Protein AF-0000000081228564 (afdb_homodimer)

Radius of gyration: 38.13 Å; Cα contacts (8 Å, |Δi|>4): 1860; chains: 2; bounding box: 146×94×103 Å

Foldseek 3Di:
DPPDDPDDPPPPDPPPPPDPDPPVVVVVVVVVVVVVPPVPPPPCPLQQAEAEEEEEEQCPDPLNVLLVLLLVVLQVVLCVVDPRYHYDYDYDYCVLPLVSLLVSLVCCCPPVVHQEYEEDCEVSNQVSSLVVCQVVVHAYEYADDAQDHDPPNCVNRVRAFYLDDHCLQQLLQVLLACLQLVPAEEEEEEEDPPSDRCSSVVSNQVSNVVSNHHYQYYQYAYAPVPDPDLLVRLLVSVVVCVDLSHWFQEYEYDYDDLVSLLSNLVNCLVVVSADDLHEYEYEAVSVLCLQQDFLVSLQSNAQYKYKHFDFDCPDPVNVVSQVSQQVVSCVVPVPSVHRGRTLSSQSSNVLVVLQSQLVVPPDPPDDDSVSSSVSSQQDWDATRNGTAGHHSNYRDDDTKMWMWGRHRSGIGTQWIQDSVQATHRDPDPDPDDPPVPPPRSHRDGDDQGPPRPVDNRNRTDPPSPDDAAEAEFEDDDPCVQAWHWDADPVRDIDIDHDVVVVVVVVCVVPPGDHHHDYDYDHDDVVVVVVCVVVVVPD/DPPPDDPDPPPPDPPPPPDDDPPVVVVVVVVVVVVVPPVPPPPCPLQQAEAEEEEEEQCPDPLNVLLVLLLVVLQVVLCVVDPNYHYDYDYDHCVLPLVSLLVSLVCCCPPVVHQEYEEDCEVSNQVSSLQVCQVVVHAYEYADDAQDDDPPNCVNRVRAFYLDDHCLQQLLQVLLACLQLVPAEEEEEEEDPPSDRCSSVVSNQVSNVVSNHHYQYYQYAYAPVPDPDLLVRLLVSVVVCVDLSHWFQEYEYDYDDLVSLLSNLVNCLVVVSADDLHEYEYEAVSVLCLQQDFLVSLQSNAQYKYKHFDFDCPDPVNVVSQVSQQVVSCVVPVPSVGRGRTLSSQSSNVLVVLQSQLVVPPPPPDPDSVSSSVSSQQDWDATRNGTAGHHSNYRDDDTKMWMWGRHRSGIDTQWIQDSVQATHRDPDPDPDDPPVPPPRSHRDGDDQGPPRPPDRRNRTDPPNPDDAAEAEFEDDDPCVQAWHWDADPVRDIDIDHDVVVVVVVVCVVPPGDHHHDYDYDHDDVVVVVVCVVVVPPD

Solvent-accessible surface area (backbone atoms only — not comparable to full-atom values): 59014 Å² total; per-residue (Å²): 132,87,81,84,76,88,77,78,81,76,76,79,78,82,76,80,84,73,80,83,69,76,69,66,59,58,59,57,56,57,60,59,57,60,68,61,66,55,76,67,72,73,65,72,65,70,74,52,47,70,50,32,34,27,34,36,34,39,58,88,39,76,67,25,44,41,23,50,52,28,35,51,51,45,44,50,56,49,38,75,75,27,89,55,48,36,69,43,83,45,82,39,64,18,75,86,31,39,66,45,28,29,52,44,48,52,45,35,44,74,74,64,54,34,59,35,37,35,36,26,80,40,35,65,23,32,55,45,30,29,52,52,20,46,74,70,73,26,39,27,40,23,56,23,41,46,43,62,77,54,68,62,47,44,73,74,28,72,35,30,34,25,75,33,65,51,44,60,62,61,38,48,50,52,33,33,52,37,47,50,63,64,40,48,42,28,29,39,34,32,47,47,77,74,60,53,59,30,30,54,56,28,51,39,51,53,39,22,48,75,62,68,21,43,76,74,43,78,48,73,39,56,41,64,90,77,46,93,49,60,66,58,57,45,48,58,57,53,53,58,59,70,35,81,87,47,46,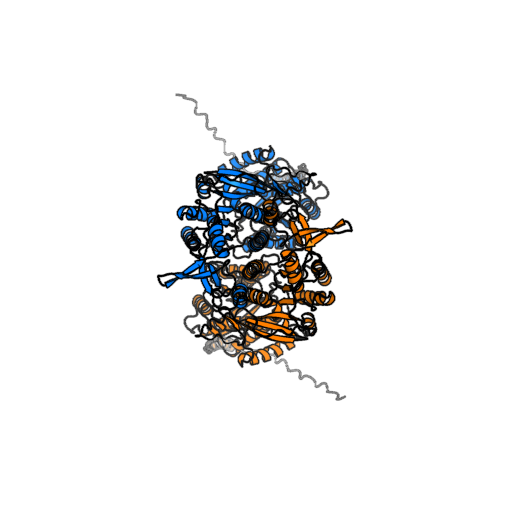51,29,27,37,36,40,71,42,57,55,69,73,49,47,52,51,45,32,51,49,32,39,75,71,60,65,48,36,92,42,33,38,40,36,32,31,44,75,54,36,41,48,64,53,55,52,56,48,69,59,40,39,37,42,34,42,21,34,26,30,32,78,50,53,64,78,82,40,69,69,37,50,53,46,51,54,52,46,34,57,50,43,44,70,74,44,63,83,67,83,59,58,56,76,35,66,62,18,29,44,35,25,36,55,49,47,45,52,53,53,18,52,67,66,45,53,94,89,65,78,39,76,63,52,45,52,52,32,48,46,61,38,70,49,77,46,56,56,25,80,43,37,37,47,78,35,27,54,70,70,82,68,48,31,32,33,31,35,27,50,57,64,46,69,44,83,57,38,25,37,37,85,95,63,34,43,33,89,53,97,65,86,74,85,76,78,73,72,78,59,86,66,27,58,30,73,82,52,84,79,84,45,64,88,73,44,91,59,80,56,70,23,50,58,81,75,59,83,56,79,55,45,70,42,74,37,53,45,80,56,95,50,49,67,39,39,31,58,43,67,44,97,86,69,44,81,38,79,40,32,50,57,49,50,48,52,57,54,49,51,72,66,40,92,56,80,72,60,63,41,83,38,80,30,82,67,53,68,66,54,50,49,47,33,61,71,64,60,53,84,117,133,84,81,81,75,79,77,75,82,81,79,75,79,80,74,80,82,72,78,78,67,73,67,65,55,55,57,54,55,56,56,55,57,60,64,61,65,52,74,67,69,70,63,71,63,68,74,51,49,70,50,31,33,29,34,36,32,40,57,87,39,76,66,23,44,39,23,52,53,27,35,50,52,44,43,50,56,46,38,74,72,27,88,52,50,36,66,44,82,45,81,39,64,18,75,88,32,39,65,44,30,29,52,42,47,51,46,35,43,74,74,64,54,33,61,34,37,35,35,26,81,39,35,65,24,30,54,46,31,28,54,51,20,45,74,70,74,26,41,26,41,22,57,22,39,46,43,61,77,53,68,62,49,44,76,74,28,73,34,30,32,25,76,35,65,51,44,60,63,61,39,48,50,51,34,35,51,35,47,51,64,64,41,48,42,29,29,40,33,31,46,46,78,75,59,51,58,29,32,53,56,28,50,38,50,53,40,22,47,76,61,69,20,44,74,74,43,79,48,72,39,56,41,66,90,76,45,93,50,60,66,59,56,44,49,59,57,53,52,56,60,71,35,83,87,46,48,52,31,26,37,36,40,69,42,60,54,70,73,47,44,53,50,43,32,52,50,33,40,75,71,60,64,46,37,92,42,32,38,40,38,32,32,43,75,56,36,41,47,64,53,56,54,58,49,69,59,41,39,38,40,33,42,21,34,26,28,33,78,52,52,62,80,80,39,70,71,38,49,53,47,50,53,54,44,33,57,50,43,44,71,74,44,63,84,68,83,57,57,55,76,34,64,60,17,29,44,34,25,37,54,48,46,45,52,53,54,20,51,66,65,46,53,92,86,64,79,39,76,63,53,46,51,54,33,50,46,60,37,71,51,77,47,57,54,25,79,44,37,36,46,78,36,26,54,69,69,82,71,48,32,31,34,30,35,28,50,58,65,45,69,45,82,56,38,26,36,36,84,93,63,35,44,33,89,53,97,66,85,74,85,76,79,75,70,79,60,85,68,26,60,32,75,81,53,84,80,82,46,62,90,74,44,91,58,81,57,68,23,51,58,80,76,60,86,56,79,56,44,68,42,73,37,54,45,78,56,96,50,48,67,40,40,32,57,44,66,46,98,86,70,44,82,40,78,39,31,49,57,48,50,48,51,56,53,48,50,71,66,41,92,56,80,72,60,63,41,83,37,81,31,81,67,54,68,67,54,52,49,48,33,60,71,64,60,54,82,116

Nearest PDB structures (foldseek):
  4eyk-assembly1_A  TM=8.211E-01  e=2.459E-21  Rhodopseudomonas palustris BisB5
  4zpj-assembly1_A  TM=7.356E-01  e=2.222E-22  Sphaerobacter thermophilus DSM 20745
  3sg0-assembly1_A  TM=7.458E-01  e=3.955E-18  Rhodopseudomonas palustris HaA2
  3i09-assembly2_B  TM=7.687E-01  e=1.964E-17  Burkholderia mallei
  3uk0-assembly1_A  TM=7.486E-01  e=1.830E-16  Rhodopseudomonas palustris BisB5

InterPro domains:
  IPR001828 Receptor, ligand binding region [PF01094] (67-404)
  IPR015683 Ionotropic glutamate receptor [PTHR34836] (49-535)
  IPR028082 Periplasmic binding protein-like I [SSF53822] (51-460)
  IPR044440 Plant glutamate receptor, periplasmic ligand-binding domain [cd19990] (52-427)

Structure (mmCIF, N/CA/C/O backbone):
data_AF-0000000081228564-model_v1
#
loop_
_entity.id
_entity.type
_entity.pdbx_description
1 polymer 'Glutamate receptor 2.7-like isoform X3'
#
loop_
_atom_site.group_PDB
_atom_site.id
_atom_site.type_symbol
_atom_site.label_atom_id
_atom_site.label_alt_id
_atom_site.label_comp_id
_atom_site.label_asym_id
_atom_site.label_entity_id
_atom_site.label_seq_id
_atom_site.pdbx_PDB_ins_code
_atom_site.Cartn_x
_atom_site.Cartn_y
_atom_site.Cartn_z
_atom_site.occupancy
_atom_site.B_iso_or_equiv
_atom_site.auth_seq_id
_atom_site.auth_comp_id
_atom_site.auth_asym_id
_atom_site.auth_atom_id
_atom_site.pdbx_PDB_model_num
ATOM 1 N N . MET A 1 1 ? -53.344 39.281 58.562 1 22.88 1 MET A N 1
ATOM 2 C CA . MET A 1 1 ? -54.406 38.5 59.156 1 22.88 1 MET A CA 1
ATOM 3 C C . MET A 1 1 ? -55.688 38.531 58.281 1 22.88 1 MET A C 1
ATOM 5 O O . MET A 1 1 ? -56.719 39.031 58.719 1 22.88 1 MET A O 1
ATOM 9 N N . MET A 1 2 ? -55.469 38.594 56.938 1 21.81 2 MET A N 1
ATOM 10 C CA . MET A 1 2 ? -56.5 39.062 56 1 21.81 2 MET A CA 1
ATOM 11 C C . MET A 1 2 ? -57.688 38.094 56 1 21.81 2 MET A C 1
ATOM 13 O O . MET A 1 2 ? -57.531 36.875 55.812 1 21.81 2 MET A O 1
ATOM 17 N N . CYS A 1 3 ? -58.812 38.438 56.469 1 23.64 3 CYS A N 1
ATOM 18 C CA . CYS A 1 3 ? -60 37.812 57.062 1 23.64 3 CYS A CA 1
ATOM 19 C C . CYS A 1 3 ? -60.938 37.312 55.938 1 23.64 3 CYS A C 1
ATOM 21 O O . CYS A 1 3 ? -62.031 36.812 56.25 1 23.64 3 CYS A O 1
ATOM 23 N N . PHE A 1 4 ? -60.625 37.719 54.562 1 21.94 4 PHE A N 1
ATOM 24 C CA . PHE A 1 4 ? -61.625 37.875 53.5 1 21.94 4 PHE A CA 1
ATOM 25 C C . PHE A 1 4 ? -62.281 36.531 53.188 1 21.94 4 PHE A C 1
ATOM 27 O O . PHE A 1 4 ? -61.688 35.469 53.344 1 21.94 4 PHE A O 1
ATOM 34 N N . LYS A 1 5 ? -63.562 36.5 52.406 1 22.31 5 LYS A N 1
ATOM 35 C CA . LYS A 1 5 ? -65 36.219 52.5 1 22.31 5 LYS A CA 1
ATOM 36 C C . LYS A 1 5 ? -65.375 34.938 51.75 1 22.31 5 LYS A C 1
ATOM 38 O O . LYS A 1 5 ? -64.875 34.688 50.656 1 22.31 5 LYS A O 1
ATOM 43 N N . GLU A 1 6 ? -66 34 52.312 1 24.89 6 GLU A N 1
ATOM 44 C CA . GLU A 1 6 ? -66.438 32.625 52.062 1 24.89 6 GLU A CA 1
ATOM 45 C C . GLU A 1 6 ? -67.438 32.531 50.906 1 24.89 6 GLU A C 1
ATOM 47 O O . GLU A 1 6 ? -68.625 32.812 51.094 1 24.89 6 GLU A O 1
ATOM 52 N N . THR A 1 7 ? -67.062 33.219 49.719 1 23.55 7 THR A N 1
ATOM 53 C CA . THR A 1 7 ? -68.125 33.406 48.75 1 23.55 7 THR A CA 1
ATOM 54 C C . THR A 1 7 ? -68.812 32.062 48.469 1 23.55 7 THR A C 1
ATOM 56 O O . THR A 1 7 ? -68.188 31.016 48.469 1 23.55 7 THR A O 1
ATOM 59 N N . ALA A 1 8 ? -70.125 32.156 48.188 1 24.56 8 ALA A N 1
ATOM 60 C CA . ALA A 1 8 ? -71.375 31.406 48.125 1 24.56 8 ALA A CA 1
ATOM 61 C C . ALA A 1 8 ? -71.375 30.375 47 1 24.56 8 ALA A C 1
ATOM 63 O O . ALA A 1 8 ? -71.062 30.719 45.875 1 24.56 8 ALA A O 1
ATOM 64 N N . LEU A 1 9 ? -71.125 29.094 47.25 1 22.94 9 LEU A N 1
ATOM 65 C CA . LEU A 1 9 ? -71 27.891 46.438 1 22.94 9 LEU A CA 1
ATOM 66 C C . LEU A 1 9 ? -72.25 27.625 45.656 1 22.94 9 LEU A C 1
ATOM 68 O O . LEU A 1 9 ? -73.312 27.266 46.219 1 22.94 9 LEU A O 1
ATOM 72 N N . MET A 1 10 ? -72.625 28.672 44.688 1 23.08 10 MET A N 1
ATOM 73 C CA . MET A 1 10 ? -73.938 28.516 44.062 1 23.08 10 MET A CA 1
ATOM 74 C C . MET A 1 10 ? -74.125 27.125 43.438 1 23.08 10 MET A C 1
ATOM 76 O O . MET A 1 10 ? -73.188 26.641 42.781 1 23.08 10 MET A O 1
ATOM 80 N N . THR A 1 11 ? -75 26.312 43.938 1 25.73 11 THR A N 1
ATOM 81 C CA . THR A 1 11 ? -75.5 24.938 43.75 1 25.73 11 THR A CA 1
ATOM 82 C C . THR A 1 11 ? -76.125 24.797 42.375 1 25.73 11 THR A C 1
ATOM 84 O O . THR A 1 11 ? -77.188 25.391 42.125 1 25.73 11 THR A O 1
ATOM 87 N N . PHE A 1 12 ? -75.375 24.938 41.219 1 26.75 12 PHE A N 1
ATOM 88 C CA . PHE A 1 12 ? -76.125 24.906 39.938 1 26.75 12 PHE A CA 1
ATOM 89 C C . PHE A 1 12 ? -76.938 23.641 39.781 1 26.75 12 PHE A C 1
ATOM 91 O O . PHE A 1 12 ? -76.438 22.547 40.156 1 26.75 12 PHE A O 1
ATOM 98 N N . PRO A 1 13 ? -78.25 23.812 39.719 1 29.73 13 PRO A N 1
ATOM 99 C CA . PRO A 1 13 ? -79.312 22.766 39.688 1 29.73 13 PRO A CA 1
ATOM 100 C C . PRO A 1 13 ? -79.188 21.859 38.469 1 29.73 13 PRO A C 1
ATOM 102 O O . PRO A 1 13 ? -78.688 22.297 37.406 1 29.73 13 PRO A O 1
ATOM 105 N N . ILE A 1 14 ? -79 20.562 38.625 1 29.06 14 ILE A N 1
ATOM 106 C CA . ILE A 1 14 ? -78.875 19.406 37.75 1 29.06 14 ILE A CA 1
ATOM 107 C C . ILE A 1 14 ? -80.125 19.234 36.906 1 29.06 14 ILE A C 1
ATOM 109 O O . ILE A 1 14 ? -81.188 18.891 37.438 1 29.06 14 ILE A O 1
ATOM 113 N N . PHE A 1 15 ? -80.438 20.297 36.031 1 28.67 15 PHE A N 1
ATOM 114 C CA . PHE A 1 15 ? -81.75 20.125 35.312 1 28.67 15 PHE A CA 1
ATOM 115 C C . PHE A 1 15 ? -81.688 18.859 34.469 1 28.67 15 PHE A C 1
ATOM 117 O O . PHE A 1 15 ? -80.688 18.5 33.906 1 28.67 15 PHE A O 1
ATOM 124 N N . THR A 1 16 ? -82.688 18 34.719 1 27.73 16 THR A N 1
ATOM 125 C CA . THR A 1 16 ? -83.062 16.656 34.25 1 27.73 16 THR A CA 1
ATOM 126 C C . THR A 1 16 ? -83.5 16.703 32.781 1 27.73 16 THR A C 1
ATOM 128 O O . THR A 1 16 ? -84.562 17.219 32.469 1 27.73 16 THR A O 1
ATOM 131 N N . PHE A 1 17 ? -82.625 17.156 31.812 1 28.11 17 PHE A N 1
ATOM 132 C CA . PHE A 1 17 ? -83 17.328 30.422 1 28.11 17 PHE A CA 1
ATOM 133 C C . PHE A 1 17 ? -83.562 16.016 29.859 1 28.11 17 PHE A C 1
ATOM 135 O O . PHE A 1 17 ? -82.812 15.055 29.688 1 28.11 17 PHE A O 1
ATOM 142 N N . ASN A 1 18 ? -84.812 15.805 30.125 1 27.95 18 ASN A N 1
ATOM 143 C CA . ASN A 1 18 ? -85.625 14.695 29.641 1 27.95 18 ASN A CA 1
ATOM 144 C C . ASN A 1 18 ? -85.562 14.539 28.125 1 27.95 18 ASN A C 1
ATOM 146 O O . ASN A 1 18 ? -85.25 13.453 27.625 1 27.95 18 ASN A O 1
ATOM 150 N N . LYS A 1 19 ? -86.688 14.852 27.359 1 30.81 19 LYS A N 1
ATOM 151 C CA . LYS A 1 19 ? -87.438 14.234 26.266 1 30.81 19 LYS A CA 1
ATOM 152 C C . LYS A 1 19 ? -86.875 14.734 24.922 1 30.81 19 LYS A C 1
ATOM 154 O O . LYS A 1 19 ? -87.562 15.477 24.203 1 30.81 19 LYS A O 1
ATOM 159 N N . LEU A 1 20 ? -85.75 15.305 24.75 1 30.92 20 LEU A N 1
ATOM 160 C CA . LEU A 1 20 ? -85.688 16.062 23.5 1 30.92 20 LEU A CA 1
ATOM 161 C C . LEU A 1 20 ? -85.812 15.133 22.297 1 30.92 20 LEU A C 1
ATOM 163 O O . LEU A 1 20 ? -85.25 14.031 22.281 1 30.92 20 LEU A O 1
ATOM 167 N N . PRO A 1 21 ? -86.875 15.484 21.359 1 35.88 21 PRO A N 1
ATOM 168 C CA . PRO A 1 21 ? -87.375 14.75 20.203 1 35.88 21 PRO A CA 1
ATOM 169 C C . PRO A 1 21 ? -86.312 14.453 19.156 1 35.88 21 PRO A C 1
ATOM 171 O O . PRO A 1 21 ? -85.312 15.172 19.078 1 35.88 21 PRO A O 1
ATOM 174 N N . LYS A 1 22 ? -86.438 13.242 18.516 1 36.75 22 LYS A N 1
ATOM 175 C CA . LYS A 1 22 ? -85.625 12.461 17.594 1 36.75 22 LYS A CA 1
ATOM 176 C C . LYS A 1 22 ? -85.25 13.266 16.359 1 36.75 22 LYS A C 1
ATOM 178 O O . LYS A 1 22 ? -84.375 12.898 15.609 1 36.75 22 LYS A O 1
ATOM 183 N N . LEU A 1 23 ? -86.25 14.164 16.016 1 39.5 23 LEU A N 1
ATOM 184 C CA . LEU A 1 23 ? -86.125 14.734 14.68 1 39.5 23 LEU A CA 1
ATOM 185 C C . LEU A 1 23 ? -84.875 15.602 14.562 1 39.5 23 LEU A C 1
ATOM 187 O O . LEU A 1 23 ? -84.312 15.688 13.484 1 39.5 23 LEU A O 1
ATOM 191 N N . TRP A 1 24 ? -84.5 16.328 15.648 1 37.75 24 TRP A N 1
ATOM 192 C CA . TRP A 1 24 ? -83.438 17.328 15.516 1 37.75 24 TRP A CA 1
ATOM 193 C C . TRP A 1 24 ? -82.125 16.656 15.266 1 37.75 24 TRP A C 1
ATOM 195 O O . TRP A 1 24 ? -81.062 17.312 15.195 1 37.75 24 TRP A O 1
ATOM 205 N N . LEU A 1 25 ? -82.125 15.344 15.461 1 37.75 25 LEU A N 1
ATOM 206 C CA . LEU A 1 25 ? -80.812 14.695 15.25 1 37.75 25 LEU A CA 1
ATOM 207 C C . LEU A 1 25 ? -80.438 14.711 13.766 1 37.75 25 LEU A C 1
ATOM 209 O O . LEU A 1 25 ? -79.25 14.82 13.43 1 37.75 25 LEU A O 1
ATOM 213 N N . LEU A 1 26 ? -81.5 14.633 12.93 1 42.91 26 LEU A N 1
ATOM 214 C CA . LEU A 1 26 ? -81.125 14.406 11.531 1 42.91 26 LEU A CA 1
ATOM 215 C C . LEU A 1 26 ? -80.625 15.688 10.906 1 42.91 26 LEU A C 1
ATOM 217 O O . LEU A 1 26 ? -79.688 15.633 10.055 1 42.91 26 LEU A O 1
ATOM 221 N N . LEU A 1 27 ? -81.25 16.859 11.227 1 41.03 27 LEU A N 1
ATOM 222 C CA . LEU A 1 27 ? -80.75 18.094 10.594 1 41.03 27 LEU A CA 1
ATOM 223 C C . LEU A 1 27 ? -79.312 18.391 11 1 41.03 27 LEU A C 1
ATOM 225 O O . LEU A 1 27 ? -78.625 19.141 10.32 1 41.03 27 LEU A O 1
ATOM 229 N N . LEU A 1 28 ? -78.938 17.969 12.227 1 39.75 28 LEU A N 1
ATOM 230 C CA . LEU A 1 28 ? -77.562 18.297 12.586 1 39.75 28 LEU A CA 1
ATOM 231 C C . LEU A 1 28 ? -76.562 17.531 11.703 1 39.75 28 LEU A C 1
ATOM 233 O O . LEU A 1 28 ? -75.438 17.938 11.555 1 39.75 28 LEU A O 1
ATOM 237 N N . VAL A 1 29 ? -77.062 16.406 11.102 1 45.06 29 VAL A N 1
ATOM 238 C CA . VAL A 1 29 ? -76.125 15.703 10.234 1 45.06 29 VAL A CA 1
ATOM 239 C C . VAL A 1 29 ? -75.938 16.5 8.953 1 45.06 29 VAL A C 1
ATOM 241 O O . VAL A 1 29 ? -74.812 16.578 8.438 1 45.06 29 VAL 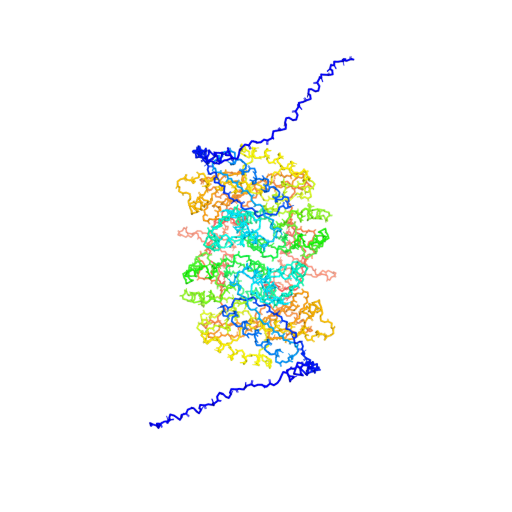A O 1
ATOM 244 N N . ALA A 1 30 ? -77 17.078 8.359 1 44.75 30 ALA A N 1
ATOM 245 C CA . ALA A 1 30 ? -76.875 17.719 7.051 1 44.75 30 ALA A CA 1
ATOM 246 C C . ALA A 1 30 ? -76.062 19 7.156 1 44.75 30 ALA A C 1
ATOM 248 O O . ALA A 1 30 ? -75.375 19.406 6.195 1 44.75 30 ALA A O 1
ATOM 249 N N . ALA A 1 31 ? -76.375 19.844 8.164 1 41.12 31 ALA A N 1
ATOM 250 C CA . ALA A 1 31 ? -75.625 21.094 8.219 1 41.12 31 ALA A CA 1
ATOM 251 C C . ALA A 1 31 ? -74.125 20.812 8.398 1 41.12 31 ALA A C 1
ATOM 253 O O . ALA A 1 31 ? -73.312 21.719 8.258 1 41.12 31 ALA A O 1
ATOM 254 N N . SER A 1 32 ? -73.812 19.656 9.016 1 40.16 32 SER A N 1
ATOM 255 C CA . SER A 1 32 ? -72.375 19.484 9.203 1 40.16 32 SER A CA 1
ATOM 256 C C . SER A 1 32 ? -71.688 19.328 7.867 1 40.16 32 SER A C 1
ATOM 258 O O . SER A 1 32 ? -70.438 19.25 7.82 1 40.16 32 SER A O 1
ATOM 260 N N . PHE A 1 33 ? -72.5 18.938 6.848 1 41.91 33 PHE A N 1
ATOM 261 C CA . PHE A 1 33 ? -71.75 18.719 5.621 1 41.91 33 PHE A CA 1
ATOM 262 C C . PHE A 1 33 ? -71.312 20.047 4.992 1 41.91 33 PHE A C 1
ATOM 264 O O . PHE A 1 33 ? -70.562 20.078 4.031 1 41.91 33 PHE A O 1
ATOM 271 N N . LEU A 1 34 ? -72.25 21.062 5.152 1 38.41 34 LEU A N 1
ATOM 272 C CA . LEU A 1 34 ? -71.875 22.234 4.359 1 38.41 34 LEU A CA 1
ATOM 273 C C . LEU A 1 34 ? -70.625 22.891 4.855 1 38.41 34 LEU A C 1
ATOM 275 O O . LEU A 1 34 ? -70 23.719 4.16 1 38.41 34 LEU A O 1
ATOM 279 N N . VAL A 1 35 ? -70.5 22.969 6.168 1 38.75 35 VAL A N 1
ATOM 280 C CA . VAL A 1 35 ? -69.375 23.828 6.547 1 38.75 35 VAL A CA 1
ATOM 281 C C . VAL A 1 35 ? -68.062 23.219 6.035 1 38.75 35 VAL A C 1
ATOM 283 O O . VAL A 1 35 ? -67 23.75 6.301 1 38.75 35 VAL A O 1
ATOM 286 N N . THR A 1 36 ? -68.188 21.969 5.5 1 35.62 36 THR A N 1
ATOM 287 C CA . THR A 1 36 ? -66.812 21.453 5.301 1 35.62 36 THR A CA 1
ATOM 288 C C . THR A 1 36 ? -66.125 22.188 4.16 1 35.62 36 THR A C 1
ATOM 290 O O . THR A 1 36 ? -64.938 22 3.93 1 35.62 36 THR A O 1
ATOM 293 N N . THR A 1 37 ? -67 22.734 3.203 1 38.16 37 THR A N 1
ATOM 294 C CA . THR A 1 37 ? -66.188 23.109 2.059 1 38.16 37 THR A CA 1
ATOM 295 C C . THR A 1 37 ? -65.562 24.484 2.279 1 38.16 37 THR A C 1
ATOM 297 O O . THR A 1 37 ? -65.938 25.453 1.622 1 38.16 37 THR A O 1
ATOM 300 N N . LEU A 1 38 ? -65.688 25.109 3.412 1 35.94 38 LEU A N 1
ATOM 301 C CA . LEU A 1 38 ? -64.875 26.312 3.264 1 35.94 38 LEU A CA 1
ATOM 302 C C . LEU A 1 38 ? -63.5 25.984 2.689 1 35.94 38 LEU A C 1
ATOM 304 O O . LEU A 1 38 ? -62.812 25.047 3.148 1 35.94 38 LEU A O 1
ATOM 308 N N . PRO A 1 39 ? -63.281 26.406 1.404 1 36.31 39 PRO A N 1
ATOM 309 C CA . PRO A 1 39 ? -61.906 26.25 0.964 1 36.31 39 PRO A CA 1
ATOM 310 C C . PRO A 1 39 ? -60.875 26.703 2.012 1 36.31 39 PRO A C 1
ATOM 312 O O . PRO A 1 39 ? -60.969 27.828 2.512 1 36.31 39 PRO A O 1
ATOM 315 N N . HIS A 1 40 ? -60.594 25.922 3.084 1 33.41 40 HIS A N 1
ATOM 316 C CA . HIS A 1 40 ? -59.375 26.312 3.805 1 33.41 40 HIS A CA 1
ATOM 317 C C . HIS A 1 40 ? -58.375 27.016 2.881 1 33.41 40 HIS A C 1
ATOM 319 O O . HIS A 1 40 ? -58.25 26.641 1.716 1 33.41 40 HIS A O 1
ATOM 325 N N . GLY A 1 41 ? -58.344 28.391 2.867 1 33.47 41 GLY A N 1
ATOM 326 C CA . GLY A 1 41 ? -57.156 29.031 2.299 1 33.47 41 GLY A CA 1
ATOM 327 C C . GLY A 1 41 ? -55.969 28.109 2.242 1 33.47 41 GLY A C 1
ATOM 328 O O . GLY A 1 41 ? -55.625 27.453 3.232 1 33.47 41 GLY A O 1
ATOM 329 N N . GLY A 1 42 ? -55.844 27.484 1.11 1 30.95 42 GLY A N 1
ATOM 330 C CA . GLY A 1 42 ? -54.531 26.828 0.927 1 30.95 42 GLY A CA 1
ATOM 331 C C . GLY A 1 42 ? -53.406 27.609 1.54 1 30.95 42 GLY A C 1
ATOM 332 O O . GLY A 1 42 ? -53.062 28.703 1.079 1 30.95 42 GLY A O 1
ATOM 333 N N . LYS A 1 43 ? -53.375 27.75 2.855 1 34.22 43 LYS A N 1
ATOM 334 C CA . LYS A 1 43 ? -52 28.047 3.236 1 34.22 43 LYS A CA 1
ATOM 335 C C . LYS A 1 43 ? -51.031 27.469 2.213 1 34.22 43 LYS A C 1
ATOM 337 O O . LYS A 1 43 ? -51.062 26.281 1.886 1 34.22 43 LYS A O 1
ATOM 342 N N . ASP A 1 44 ? -50.719 28.266 1.311 1 33.75 44 ASP A N 1
ATOM 343 C CA . ASP A 1 44 ? -49.5 27.922 0.576 1 33.75 44 ASP A CA 1
ATOM 344 C C . ASP A 1 44 ? -48.531 27.094 1.44 1 33.75 44 ASP A C 1
ATOM 346 O O . ASP A 1 44 ? -47.969 27.609 2.402 1 33.75 44 ASP A O 1
ATOM 350 N N . ILE A 1 45 ? -49 26.031 1.974 1 37.12 45 ILE A N 1
ATOM 351 C CA . ILE A 1 45 ? -47.938 25.141 2.408 1 37.12 45 ILE A CA 1
ATOM 352 C C . ILE A 1 45 ? -46.719 25.328 1.52 1 37.12 45 ILE A C 1
ATOM 354 O O . ILE A 1 45 ? -46.75 24.969 0.34 1 37.12 45 ILE A O 1
ATOM 358 N N . TYR A 1 46 ? -46.188 26.469 1.441 1 39.56 46 TYR A N 1
ATOM 359 C CA . TYR A 1 46 ? -44.812 26.453 0.921 1 39.56 46 TYR A CA 1
ATOM 360 C C . TYR A 1 46 ? -44.156 25.094 1.159 1 39.56 46 TYR A C 1
ATOM 362 O O . TYR A 1 46 ? -43.969 24.672 2.307 1 39.56 46 TYR A O 1
ATOM 370 N N . ASP A 1 47 ? -44.562 24.031 0.586 1 48.12 47 ASP A N 1
ATOM 371 C CA . ASP A 1 47 ? -43.969 22.703 0.523 1 48.12 47 ASP A CA 1
ATOM 372 C C . ASP A 1 47 ? -42.469 22.766 0.72 1 48.12 47 ASP A C 1
ATOM 374 O O . ASP A 1 47 ? -41.719 23.203 -0.173 1 48.12 47 ASP A O 1
ATOM 378 N N . SER A 1 48 ? -41.969 23.109 1.841 1 67.62 48 SER A N 1
ATOM 379 C CA . SER A 1 48 ? -40.562 23.141 2.264 1 67.62 48 SER A CA 1
ATOM 380 C C . SER A 1 48 ? -39.844 21.828 1.919 1 67.62 48 SER A C 1
ATOM 382 O O . SER A 1 48 ? -40.312 20.75 2.311 1 67.62 48 SER A O 1
ATOM 384 N N . LYS A 1 49 ? -39.188 21.781 0.87 1 84.69 49 LYS A N 1
ATOM 385 C CA . LYS A 1 49 ? -38.375 20.625 0.456 1 84.69 49 LYS A CA 1
ATOM 386 C C . LYS A 1 49 ? -37.25 20.391 1.423 1 84.69 49 LYS A C 1
ATOM 388 O O . LYS A 1 49 ? -36.625 21.328 1.919 1 84.69 49 LYS A O 1
ATOM 393 N N . VAL A 1 50 ? -37.188 19.172 1.985 1 91.31 50 VAL A N 1
ATOM 394 C CA . VAL A 1 50 ? -36.094 18.797 2.875 1 91.31 50 VAL A CA 1
ATOM 395 C C . VAL A 1 50 ? -35.125 17.875 2.143 1 91.31 50 VAL A C 1
ATOM 397 O O . VAL A 1 50 ? -35.531 16.875 1.554 1 91.31 50 VAL A O 1
ATOM 400 N N . THR A 1 51 ? -33.938 18.328 2.006 1 92.88 51 THR A N 1
ATOM 401 C CA . THR A 1 51 ? -32.844 17.469 1.493 1 92.88 51 THR A CA 1
ATOM 402 C C . THR A 1 51 ? -32.156 16.734 2.633 1 92.88 51 THR A C 1
ATOM 404 O O . THR A 1 51 ? -31.656 17.344 3.566 1 92.88 51 THR A O 1
ATOM 407 N N . ASN A 1 52 ? -32.188 15.367 2.568 1 96.75 52 ASN A N 1
ATOM 408 C CA . ASN A 1 52 ? -31.562 14.539 3.592 1 96.75 52 ASN A CA 1
ATOM 409 C C . ASN A 1 52 ? -30.094 14.258 3.27 1 96.75 52 ASN A C 1
ATOM 411 O O . ASN A 1 52 ? -29.766 13.836 2.158 1 96.75 52 ASN A O 1
ATOM 415 N N . ILE A 1 53 ? -29.266 14.57 4.277 1 98 53 ILE A N 1
ATOM 416 C CA . ILE A 1 53 ? -27.844 14.328 4.148 1 98 53 ILE A CA 1
ATOM 417 C C . ILE A 1 53 ? -27.422 13.219 5.117 1 98 53 ILE A C 1
ATOM 419 O O . ILE A 1 53 ? -27.75 13.266 6.305 1 98 53 ILE A O 1
ATOM 423 N N . GLY A 1 54 ? -26.781 12.148 4.559 1 98.69 54 GLY A N 1
ATOM 424 C CA . GLY A 1 54 ? -26.203 11.117 5.41 1 98.69 54 GLY A CA 1
ATOM 425 C C . GLY A 1 54 ? -24.75 11.367 5.746 1 98.69 54 GLY A C 1
ATOM 426 O O . GLY A 1 54 ? -23.953 11.727 4.875 1 98.69 54 GLY A O 1
ATOM 427 N N . ALA A 1 55 ? -24.422 11.25 7.047 1 98.69 55 ALA A N 1
ATOM 428 C CA . ALA A 1 55 ? -23.047 11.391 7.496 1 98.69 55 ALA A CA 1
ATOM 429 C C . ALA A 1 55 ? -22.531 10.094 8.117 1 98.69 55 ALA A C 1
ATOM 431 O O . ALA A 1 55 ? -23.141 9.562 9.047 1 98.69 55 ALA A O 1
ATOM 432 N N . ILE A 1 56 ? -21.453 9.555 7.508 1 98.56 56 ILE A N 1
ATOM 433 C CA . ILE A 1 56 ? -20.812 8.359 8.039 1 98.56 56 ILE A CA 1
ATOM 434 C C . ILE A 1 56 ? -19.469 8.719 8.656 1 98.56 56 ILE A C 1
ATOM 436 O O . ILE A 1 56 ? -18.5 8.961 7.945 1 98.56 56 ILE A O 1
ATOM 440 N N . ILE A 1 57 ? -19.391 8.734 10 1 97.75 57 ILE A N 1
ATOM 441 C CA . ILE A 1 57 ? -18.203 9.148 10.742 1 97.75 57 ILE A CA 1
ATOM 442 C C . ILE A 1 57 ? -18 8.242 11.945 1 97.75 57 ILE A C 1
ATOM 444 O O . ILE A 1 57 ? -18.844 7.398 12.25 1 97.75 57 ILE A O 1
ATOM 448 N N . ASP A 1 58 ? -16.797 8.336 12.539 1 94 58 ASP A N 1
ATOM 449 C CA . ASP A 1 58 ? -16.594 7.672 13.82 1 94 58 ASP A CA 1
ATOM 450 C C . ASP A 1 58 ? -17.156 8.5 14.969 1 94 58 ASP A C 1
ATOM 452 O O . ASP A 1 58 ? -16.422 9.211 15.656 1 94 58 ASP A O 1
ATOM 456 N N . ILE A 1 59 ? -18.375 8.281 15.242 1 93.38 59 ILE A N 1
ATOM 457 C CA . ILE A 1 59 ? -19.188 9.227 16 1 93.38 59 ILE A CA 1
ATOM 458 C C . ILE A 1 59 ? -18.641 9.336 17.422 1 93.38 59 ILE A C 1
ATOM 460 O O . ILE A 1 59 ? -18.75 10.391 18.047 1 93.38 59 ILE A O 1
ATOM 464 N N . ASN A 1 60 ? -18.047 8.289 17.891 1 90.56 60 ASN A N 1
ATOM 465 C CA . ASN A 1 60 ? -17.641 8.289 19.297 1 90.56 60 ASN A CA 1
ATOM 466 C C . ASN A 1 60 ? -16.188 8.734 19.453 1 90.56 60 ASN A C 1
ATOM 468 O O . ASN A 1 60 ? -15.703 8.914 20.578 1 90.56 60 ASN A O 1
ATOM 472 N N . SER A 1 61 ? -15.531 8.977 18.375 1 92.12 61 SER A N 1
ATOM 473 C CA . SER A 1 61 ? -14.156 9.477 18.422 1 92.12 61 SER A CA 1
ATOM 474 C C . SER A 1 61 ? -14.133 10.984 18.609 1 92.12 61 SER A C 1
ATOM 476 O O . SER A 1 61 ? -15.117 11.672 18.312 1 92.12 61 SER A O 1
ATOM 478 N N . ARG A 1 62 ? -13.008 11.508 19.141 1 93.25 62 ARG A N 1
ATOM 479 C CA . ARG A 1 62 ? -12.836 12.953 19.266 1 93.25 62 ARG A CA 1
ATOM 480 C C . ARG A 1 62 ? -13 13.641 17.922 1 93.25 62 ARG A C 1
ATOM 482 O O . ARG A 1 62 ? -13.625 14.703 17.828 1 93.25 62 ARG A O 1
ATOM 489 N N . THR A 1 63 ? -12.43 13.086 16.906 1 93.69 63 THR A N 1
ATOM 490 C CA . THR A 1 63 ? -12.539 13.625 15.555 1 93.69 63 THR A CA 1
ATOM 491 C C . THR A 1 63 ? -13.977 13.562 15.062 1 93.69 63 THR A C 1
ATOM 493 O O . THR A 1 63 ? -14.477 14.516 14.453 1 93.69 63 THR A O 1
ATOM 496 N N . GLY A 1 64 ? -14.617 12.445 15.336 1 95.56 64 GLY A N 1
ATOM 497 C CA . GLY A 1 64 ? -16.016 12.32 14.945 1 95.56 64 GLY A CA 1
ATOM 498 C C . GLY A 1 64 ? -16.922 13.344 15.602 1 95.56 64 GLY A C 1
ATOM 499 O O . GLY A 1 64 ? -17.812 13.898 14.961 1 95.56 64 GLY A O 1
ATOM 500 N N . LYS A 1 65 ? -16.672 13.633 16.844 1 96.75 65 LYS A N 1
ATOM 501 C CA . LYS A 1 65 ? -17.453 14.617 17.578 1 96.75 65 LYS A CA 1
ATOM 502 C C . LYS A 1 65 ? -17.297 16.016 16.984 1 96.75 65 LYS A C 1
ATOM 504 O O . LYS A 1 65 ? -18.281 16.75 16.859 1 96.75 65 LYS A O 1
ATOM 509 N N . GLU A 1 66 ? -16.109 16.312 16.625 1 97.06 66 GLU A N 1
ATOM 510 C CA . GLU A 1 66 ? -15.914 17.641 16.078 1 97.06 66 GLU A CA 1
ATOM 511 C C . GLU A 1 66 ? -16.531 17.766 14.68 1 97.06 66 GLU A C 1
ATOM 513 O O . GLU A 1 66 ? -17.062 18.812 14.312 1 97.06 66 GLU A O 1
ATOM 518 N N . GLU A 1 67 ? -16.391 16.672 13.922 1 97.81 67 GLU A N 1
ATOM 519 C CA . GLU A 1 67 ? -17.031 16.672 12.609 1 97.81 67 GLU A CA 1
ATOM 520 C C . GLU A 1 67 ? -18.531 16.859 12.719 1 97.81 67 GLU A C 1
ATOM 522 O O . GLU A 1 67 ? -19.125 17.641 11.977 1 97.81 67 GLU A O 1
ATOM 527 N N . LYS A 1 68 ? -19.141 16.125 13.602 1 98.25 68 LYS A N 1
ATOM 528 C CA . LYS A 1 68 ? -20.578 16.234 13.828 1 98.25 68 LYS A CA 1
ATOM 529 C C . LYS A 1 68 ? -20.969 17.656 14.195 1 98.25 68 LYS A C 1
ATOM 531 O O . LYS A 1 68 ? -21.906 18.219 13.617 1 98.25 68 LYS A O 1
ATOM 536 N N . THR A 1 69 ? -20.281 18.219 15.117 1 98.31 69 THR A N 1
ATOM 537 C CA . THR A 1 69 ? -20.562 19.562 15.578 1 98.31 69 THR A CA 1
ATOM 538 C C . THR A 1 69 ? -20.453 20.562 14.43 1 98.31 69 THR A C 1
ATOM 540 O O . THR A 1 69 ? -21.328 21.422 14.266 1 98.31 69 THR A O 1
ATOM 543 N N . ALA A 1 70 ? -19.406 20.438 13.641 1 98.62 70 ALA A N 1
ATOM 544 C CA . ALA A 1 70 ? -19.172 21.359 12.523 1 98.62 70 ALA A CA 1
ATOM 545 C C . ALA A 1 70 ? -20.266 21.234 11.477 1 98.62 70 ALA A C 1
ATOM 547 O O . ALA A 1 70 ? -20.734 22.234 10.938 1 98.62 70 ALA A O 1
ATOM 548 N N . MET A 1 71 ? -20.672 20 11.172 1 98.62 71 MET A N 1
ATOM 549 C CA . MET A 1 71 ? -21.734 19.781 10.195 1 98.62 71 MET A CA 1
ATOM 550 C C . MET A 1 71 ? -23.062 20.375 10.688 1 98.62 71 MET A C 1
ATOM 552 O O . MET A 1 71 ? -23.797 21 9.922 1 98.62 71 MET A O 1
ATOM 556 N N . GLU A 1 72 ? -23.359 20.219 11.93 1 98.5 72 GLU A N 1
ATOM 557 C CA . GLU A 1 72 ? -24.609 20.734 12.5 1 98.5 72 GLU A CA 1
ATOM 558 C C . GLU A 1 72 ? -24.641 22.266 12.461 1 98.5 72 GLU A C 1
ATOM 560 O O . GLU A 1 72 ? -25.688 22.859 12.203 1 98.5 72 GLU A O 1
ATOM 565 N N . ILE A 1 73 ? -23.516 22.859 12.75 1 98.31 73 ILE A N 1
ATOM 566 C CA . ILE A 1 73 ? -23.422 24.312 12.695 1 98.31 73 ILE A CA 1
ATOM 567 C C . ILE A 1 73 ? -23.703 24.797 11.273 1 98.31 73 ILE A C 1
ATOM 569 O O . ILE A 1 73 ? -24.469 25.75 11.078 1 98.31 73 ILE A O 1
ATOM 573 N N . ALA A 1 74 ? -23.078 24.109 10.289 1 98 74 ALA A N 1
ATOM 574 C CA . ALA A 1 74 ? -23.25 24.5 8.891 1 98 74 ALA A CA 1
ATOM 575 C C . ALA A 1 74 ? -24.703 24.328 8.453 1 98 74 ALA A C 1
ATOM 577 O O . ALA A 1 74 ? -25.25 25.203 7.762 1 98 74 ALA A O 1
ATOM 578 N N . VAL A 1 75 ? -25.359 23.266 8.828 1 97.44 75 VAL A N 1
ATOM 579 C CA . VAL A 1 75 ? -26.734 22.984 8.461 1 97.44 75 VAL A CA 1
ATOM 580 C C . VAL A 1 75 ? -27.656 24 9.109 1 97.44 75 VAL A C 1
ATOM 582 O O . VAL A 1 75 ? -28.594 24.516 8.477 1 97.44 75 VAL A O 1
ATOM 585 N N . ARG A 1 76 ? -27.422 24.297 10.359 1 96.38 76 ARG A N 1
ATOM 586 C CA . ARG A 1 76 ? -28.234 25.281 11.07 1 96.38 76 ARG A CA 1
ATOM 587 C C . ARG A 1 76 ? -28.125 26.656 10.398 1 96.38 76 ARG A C 1
ATOM 589 O O . ARG A 1 76 ? -29.141 27.359 10.258 1 96.38 76 ARG A O 1
ATOM 596 N N . LYS A 1 77 ? -26.953 27 10.086 1 94.69 77 LYS A N 1
ATOM 597 C CA . LYS A 1 77 ? -26.75 28.266 9.406 1 94.69 77 LYS A CA 1
ATOM 598 C C . LYS A 1 77 ? -27.562 28.344 8.117 1 94.69 77 LYS A C 1
ATOM 600 O O . LYS A 1 77 ? -28.203 29.359 7.844 1 94.69 77 LYS A O 1
ATOM 605 N N . PHE A 1 78 ? -27.516 27.312 7.344 1 94.38 78 PHE A N 1
ATOM 606 C CA . PHE A 1 78 ? -28.25 27.266 6.086 1 94.38 78 PHE A CA 1
ATOM 607 C C . PHE A 1 78 ? -29.75 27.312 6.34 1 94.38 78 PHE A C 1
ATOM 609 O O . PHE A 1 78 ? -30.469 28.078 5.695 1 94.38 78 PHE A O 1
ATOM 616 N N . ASN A 1 79 ? -30.203 26.5 7.25 1 94.56 79 ASN A N 1
ATOM 617 C CA . ASN A 1 79 ? -31.625 26.391 7.527 1 94.56 79 ASN A CA 1
ATOM 618 C C . ASN A 1 79 ? -32.219 27.703 8.031 1 94.56 79 ASN A C 1
ATOM 620 O O . ASN A 1 79 ? -33.375 28.016 7.762 1 94.56 79 ASN A O 1
ATOM 624 N N . ASN A 1 80 ? -31.438 28.438 8.711 1 93.25 80 ASN A N 1
ATOM 625 C CA . ASN A 1 80 ? -31.859 29.734 9.211 1 93.25 80 ASN A CA 1
ATOM 626 C C . ASN A 1 80 ? -32 30.75 8.078 1 93.25 80 ASN A C 1
ATOM 628 O O . ASN A 1 80 ? -32.812 31.688 8.18 1 93.25 80 ASN A O 1
ATOM 632 N N . GLY A 1 81 ? -31.25 30.516 7.004 1 87.75 81 GLY A N 1
ATOM 633 C CA . GLY A 1 81 ? -31.266 31.484 5.91 1 87.75 81 GLY A CA 1
ATOM 634 C C . GLY A 1 81 ? -32.125 31.047 4.746 1 87.75 81 GLY A C 1
ATOM 635 O O . GLY A 1 81 ? -32.312 31.797 3.783 1 87.75 81 GLY A O 1
ATOM 636 N N . SER A 1 82 ? -32.656 29.859 4.871 1 86.75 82 SER A N 1
ATOM 637 C CA . SER A 1 82 ? -33.438 29.312 3.77 1 86.75 82 SER A CA 1
ATOM 638 C C . SER A 1 82 ? -34.812 28.859 4.246 1 86.75 82 SER A C 1
ATOM 640 O O . SER A 1 82 ? -35 27.703 4.617 1 86.75 82 SER A O 1
ATOM 642 N N . PRO A 1 83 ? -35.812 29.625 4.016 1 81.06 83 PRO A N 1
ATOM 643 C CA . PRO A 1 83 ? -37.125 29.281 4.551 1 81.06 83 PRO A CA 1
ATOM 644 C C . PRO A 1 83 ? -37.812 28.156 3.771 1 81.06 83 PRO A C 1
ATOM 646 O O . PRO A 1 83 ? -38.562 27.375 4.344 1 81.06 83 PRO A O 1
ATOM 649 N N . ASN A 1 84 ? -37.469 27.984 2.535 1 83.25 84 ASN A N 1
ATOM 650 C CA . ASN A 1 84 ? -38.25 27.062 1.711 1 83.25 84 ASN A CA 1
ATOM 651 C C . ASN A 1 84 ? -37.5 25.75 1.459 1 83.25 84 ASN A C 1
ATOM 653 O O . ASN A 1 84 ? -38.062 24.812 0.883 1 83.25 84 ASN A O 1
ATOM 657 N N . HIS A 1 85 ? -36.312 25.75 1.781 1 88.25 85 HIS A N 1
ATOM 658 C CA . HIS A 1 85 ? -35.5 24.547 1.563 1 88.25 85 HIS A CA 1
ATOM 659 C C . HIS A 1 85 ? -34.594 24.281 2.756 1 88.25 85 HIS A C 1
ATOM 661 O O . HIS A 1 85 ? -33.688 25.062 3.049 1 88.25 85 HIS A O 1
ATOM 667 N N . LYS A 1 86 ? -34.906 23.125 3.424 1 93.25 86 LYS A N 1
ATOM 668 C CA . LYS A 1 86 ? -34.125 22.797 4.625 1 93.25 86 LYS A CA 1
ATOM 669 C C . LYS A 1 86 ? -33.25 21.578 4.402 1 93.25 86 LYS A C 1
ATOM 671 O O . LYS A 1 86 ? -33.469 20.812 3.451 1 93.25 86 LYS A O 1
ATOM 676 N N . LEU A 1 87 ? -32.25 21.484 5.242 1 95.69 87 LEU A N 1
ATOM 677 C CA . LEU A 1 87 ? -31.391 20.312 5.27 1 95.69 87 LEU A CA 1
ATOM 678 C C . LEU A 1 87 ? -31.578 19.516 6.555 1 95.69 87 LEU A C 1
ATOM 680 O O . LEU A 1 87 ? -31.828 20.094 7.617 1 95.69 87 LEU A O 1
ATOM 684 N N . SER A 1 88 ? -31.531 18.203 6.426 1 97.06 88 SER A N 1
ATOM 685 C CA . SER A 1 88 ? -31.531 17.297 7.57 1 97.06 88 SER A CA 1
ATOM 686 C C . SER A 1 88 ? -30.328 16.375 7.555 1 97.06 88 SER A C 1
ATOM 688 O O . SER A 1 88 ? -29.906 15.906 6.492 1 97.06 88 SER A O 1
ATOM 690 N N . LEU A 1 89 ? -29.812 16.172 8.797 1 97.94 89 LEU A N 1
ATOM 691 C CA . LEU A 1 89 ? -28.625 15.328 8.922 1 97.94 89 LEU A CA 1
ATOM 692 C C . LEU A 1 89 ? -28.969 13.992 9.562 1 97.94 89 LEU A C 1
ATOM 694 O O . LEU A 1 89 ? -29.688 13.938 10.562 1 97.94 89 LEU A O 1
ATOM 698 N N . TYR A 1 90 ? -28.516 12.898 8.953 1 98.44 90 TYR A N 1
ATOM 699 C CA . TYR A 1 90 ? -28.594 11.555 9.508 1 98.44 90 TYR A CA 1
ATOM 700 C C . TYR A 1 90 ? -27.203 10.969 9.727 1 98.44 90 TYR A C 1
ATOM 702 O O . TYR A 1 90 ? -26.453 10.773 8.766 1 98.44 90 TYR A O 1
ATOM 710 N N . PHE A 1 91 ? -26.906 10.688 11.016 1 98.31 91 PHE A N 1
ATOM 711 C CA . PHE A 1 91 ? -25.562 10.211 11.344 1 98.31 91 PHE A CA 1
ATOM 712 C C . PHE A 1 91 ? -25.547 8.695 11.477 1 98.31 91 PHE A C 1
ATOM 714 O O . PHE A 1 91 ? -26.469 8.102 12.031 1 98.31 91 PHE A O 1
ATOM 721 N N . GLN A 1 92 ? -24.5 8.023 10.883 1 97.81 92 GLN A N 1
ATOM 722 C CA . GLN A 1 92 ? -24.203 6.609 11.07 1 97.81 92 GLN A CA 1
ATOM 723 C C . GLN A 1 92 ? -22.75 6.422 11.539 1 97.81 92 GLN A C 1
ATOM 725 O O . GLN A 1 92 ? -21.859 7.145 11.109 1 97.81 92 GLN A O 1
ATOM 730 N N . ASP A 1 93 ? -22.594 5.523 12.414 1 95.62 93 ASP A N 1
ATOM 731 C CA . ASP A 1 93 ? -21.281 5.203 12.953 1 95.62 93 ASP A CA 1
ATOM 732 C C . ASP A 1 93 ? -20.562 4.176 12.086 1 95.62 93 ASP A C 1
ATOM 734 O O . ASP A 1 93 ? -21.031 3.051 11.922 1 95.62 93 ASP A O 1
ATOM 738 N N . SER A 1 94 ? -19.438 4.555 11.57 1 91.25 94 SER A N 1
ATOM 739 C CA . SER A 1 94 ? -18.672 3.631 10.742 1 91.25 94 SER A CA 1
ATOM 740 C C . SER A 1 94 ? -17.906 2.615 11.602 1 91.25 94 SER A C 1
ATOM 742 O O . SER A 1 94 ? -17.484 1.57 11.102 1 91.25 94 SER A O 1
ATOM 744 N N . ARG A 1 95 ? -17.656 2.936 12.859 1 85.69 95 ARG A N 1
ATOM 745 C CA . ARG A 1 95 ? -16.891 2.109 13.789 1 85.69 95 ARG A CA 1
ATOM 746 C C . ARG A 1 95 ? -15.523 1.757 13.211 1 85.69 95 ARG A C 1
ATOM 748 O O . ARG A 1 95 ? -15.031 0.638 13.383 1 85.69 95 ARG A O 1
ATOM 755 N N . SER A 1 96 ? -15.031 2.631 12.383 1 82.19 96 SER A N 1
ATOM 756 C CA . SER A 1 96 ? -13.727 2.504 11.734 1 82.19 96 SER A CA 1
ATOM 757 C C . SER A 1 96 ? -13.625 1.21 10.938 1 82.19 96 SER A C 1
ATOM 759 O O . SER A 1 96 ? -12.57 0.579 10.891 1 82.19 96 SER A O 1
ATOM 761 N N . SER A 1 97 ? -14.719 0.764 10.406 1 86.44 97 SER A N 1
ATOM 762 C CA . SER A 1 97 ? -14.797 -0.454 9.602 1 86.44 97 SER A CA 1
ATOM 763 C C . SER A 1 97 ? -15.305 -0.161 8.195 1 86.44 97 SER A C 1
ATOM 765 O O . SER A 1 97 ? -16.375 0.422 8.031 1 86.44 97 SER A O 1
ATOM 767 N N . PRO A 1 98 ? -14.5 -0.622 7.23 1 89.44 98 PRO A N 1
ATOM 768 C CA . PRO A 1 98 ? -14.969 -0.405 5.859 1 89.44 98 PRO A CA 1
ATOM 769 C C . PRO A 1 98 ? -16.312 -1.068 5.586 1 89.44 98 PRO A C 1
ATOM 771 O O . PRO A 1 98 ? -17.172 -0.482 4.918 1 89.44 98 PRO A O 1
ATOM 774 N N . LEU A 1 99 ? -16.531 -2.219 6.109 1 89.44 99 LEU A N 1
ATOM 775 C CA . LEU A 1 99 ? -17.781 -2.932 5.891 1 89.44 99 LEU A CA 1
ATOM 776 C C . LEU A 1 99 ? -18.953 -2.203 6.555 1 89.44 99 LEU A C 1
ATOM 778 O O . LEU A 1 99 ? -20.016 -2.039 5.949 1 89.44 99 LEU A O 1
ATOM 782 N N . GLN A 1 100 ? -18.734 -1.768 7.746 1 91.62 100 GLN A N 1
ATOM 783 C CA . GLN A 1 100 ? -19.797 -1.062 8.461 1 91.62 100 GLN A CA 1
ATOM 784 C C . GLN A 1 100 ? -20.141 0.253 7.766 1 91.62 100 GLN A C 1
ATOM 786 O O . GLN A 1 100 ? -21.297 0.657 7.742 1 91.62 100 GLN A O 1
ATOM 791 N N . ALA A 1 101 ? -19.141 0.882 7.219 1 95.25 101 ALA A N 1
ATOM 792 C CA . ALA A 1 101 ? -19.375 2.117 6.477 1 95.25 101 ALA A CA 1
ATOM 793 C C . ALA A 1 101 ? -20.25 1.863 5.25 1 95.25 101 ALA A C 1
ATOM 795 O O . ALA A 1 101 ? -21.172 2.633 4.969 1 95.25 101 ALA A O 1
ATOM 796 N N . ALA A 1 102 ? -19.969 0.781 4.559 1 93.69 102 ALA A N 1
ATOM 797 C CA . ALA A 1 102 ? -20.719 0.437 3.363 1 93.69 102 ALA A CA 1
ATOM 798 C C . ALA A 1 102 ? -22.172 0.097 3.715 1 93.69 102 ALA A C 1
ATOM 800 O O . ALA A 1 102 ? -23.109 0.53 3.029 1 93.69 102 ALA A O 1
ATOM 801 N N . LEU A 1 103 ? -22.344 -0.661 4.766 1 92.56 103 LEU A N 1
ATOM 802 C CA . LEU A 1 103 ? -23.688 -1.031 5.207 1 92.56 103 LEU A CA 1
ATOM 803 C C . LEU A 1 103 ? -24.453 0.193 5.684 1 92.56 103 LEU A C 1
ATOM 805 O O . LEU A 1 103 ? -25.656 0.299 5.457 1 92.56 103 LEU A O 1
ATOM 809 N N . ALA A 1 104 ? -23.766 1.063 6.316 1 96.81 104 ALA A N 1
ATOM 810 C CA . ALA A 1 104 ? -24.375 2.316 6.758 1 96.81 104 ALA A CA 1
ATOM 811 C C . ALA A 1 104 ? -24.859 3.137 5.566 1 96.81 104 ALA A C 1
ATOM 813 O O . ALA A 1 104 ? -25.938 3.723 5.613 1 96.81 104 ALA A O 1
ATOM 814 N N . ALA A 1 105 ? -24.031 3.174 4.527 1 97.88 105 ALA A N 1
ATOM 815 C CA . ALA A 1 105 ? -24.406 3.91 3.322 1 97.88 105 ALA A CA 1
ATOM 816 C C . ALA A 1 105 ? -25.688 3.336 2.703 1 97.88 105 ALA A C 1
ATOM 818 O O . ALA A 1 105 ? -26.594 4.082 2.332 1 97.88 105 ALA A O 1
ATOM 819 N N . LYS A 1 106 ? -25.734 2.064 2.633 1 95.44 106 LYS A N 1
ATOM 820 C CA . LYS A 1 106 ? -26.906 1.402 2.072 1 95.44 106 LYS A CA 1
ATOM 821 C C . LYS A 1 106 ? -28.156 1.693 2.904 1 95.44 106 LYS A C 1
ATOM 823 O O . LYS A 1 106 ? -29.219 1.991 2.357 1 95.44 106 LYS A O 1
ATOM 828 N N . LYS A 1 107 ? -28 1.627 4.176 1 96.44 107 LYS A N 1
ATOM 829 C CA . LYS A 1 107 ? -29.109 1.912 5.086 1 96.44 107 LYS A CA 1
ATOM 830 C C . LYS A 1 107 ? -29.594 3.346 4.918 1 96.44 107 LYS A C 1
ATOM 832 O O . LYS A 1 107 ? -30.812 3.586 4.828 1 96.44 107 LYS A O 1
ATOM 837 N N . LEU A 1 108 ? -28.688 4.285 4.859 1 98.38 108 LEU A N 1
ATOM 838 C CA . LEU A 1 108 ? -29.016 5.695 4.715 1 98.38 108 LEU A CA 1
ATOM 839 C C . LEU A 1 108 ? -29.797 5.938 3.432 1 98.38 108 LEU A C 1
ATOM 841 O O . LEU A 1 108 ? -30.766 6.703 3.424 1 98.38 108 LEU A O 1
ATOM 845 N N . ILE A 1 109 ? -29.422 5.258 2.359 1 97.62 109 ILE A N 1
ATOM 846 C CA . ILE A 1 109 ? -30.062 5.461 1.062 1 97.62 109 ILE A CA 1
ATOM 847 C C . ILE A 1 109 ? -31.438 4.805 1.054 1 97.62 109 ILE A C 1
ATOM 849 O O . ILE A 1 109 ? -32.438 5.43 0.662 1 97.62 109 ILE A O 1
ATOM 853 N N . GLU A 1 110 ? -31.531 3.621 1.568 1 96.5 110 GLU A N 1
ATOM 854 C CA . GLU A 1 110 ? -32.75 2.832 1.443 1 96.5 110 GLU A CA 1
ATOM 855 C C . GLU A 1 110 ? -33.781 3.24 2.494 1 96.5 110 GLU A C 1
ATOM 857 O O . GLU A 1 110 ? -35 3.266 2.215 1 96.5 110 GLU A O 1
ATOM 862 N N . GLU A 1 111 ? -33.344 3.58 3.668 1 97.44 111 GLU A N 1
ATOM 863 C CA . GLU A 1 111 ? -34.281 3.836 4.762 1 97.44 111 GLU A CA 1
ATOM 864 C C . GLU A 1 111 ? -34.5 5.332 4.957 1 97.44 111 GLU A C 1
ATOM 866 O O . GLU A 1 111 ? -35.625 5.777 5.125 1 97.44 111 GLU A O 1
ATOM 871 N N . ASP A 1 112 ? -33.438 6.125 4.895 1 97.25 112 ASP A N 1
ATOM 872 C CA . ASP A 1 112 ? -33.562 7.555 5.18 1 97.25 112 ASP A CA 1
ATOM 873 C C . ASP A 1 112 ? -33.656 8.359 3.891 1 97.25 112 ASP A C 1
ATOM 875 O O . ASP A 1 112 ? -33.875 9.578 3.93 1 97.25 112 ASP A O 1
ATOM 879 N N . GLU A 1 113 ? -33.438 7.777 2.771 1 96.62 113 GLU A N 1
ATOM 880 C CA . GLU A 1 113 ? -33.562 8.406 1.458 1 96.62 113 GLU A CA 1
ATOM 881 C C . GLU A 1 113 ? -32.656 9.625 1.341 1 96.62 113 GLU A C 1
ATOM 883 O O . GLU A 1 113 ? -33.094 10.703 0.955 1 96.62 113 GLU A O 1
ATOM 888 N N . VAL A 1 114 ? -31.469 9.422 1.719 1 97 114 VAL A N 1
ATOM 889 C CA . VAL A 1 114 ? -30.516 10.531 1.661 1 97 114 VAL A CA 1
ATOM 890 C C . VAL A 1 114 ? -30.172 10.844 0.206 1 97 114 VAL A C 1
ATOM 892 O O . VAL A 1 114 ? -30.156 9.945 -0.642 1 97 114 VAL A O 1
ATOM 895 N N . GLU A 1 115 ? -29.891 12.117 0.007 1 95.19 115 GLU A N 1
ATOM 896 C CA . GLU A 1 115 ? -29.578 12.578 -1.345 1 95.19 115 GLU A CA 1
ATOM 897 C C . GLU A 1 115 ? -28.078 12.805 -1.52 1 95.19 115 GLU A C 1
ATOM 899 O O . GLU A 1 115 ? -27.594 12.93 -2.645 1 95.19 115 GLU A O 1
ATOM 904 N N . VAL A 1 116 ? -27.391 12.867 -0.43 1 97.31 116 VAL A N 1
ATOM 905 C CA . VAL A 1 116 ? -25.938 13.008 -0.42 1 97.31 116 VAL A CA 1
ATOM 906 C C . VAL A 1 116 ? -25.359 12.32 0.815 1 97.31 116 VAL A C 1
ATOM 908 O O . VAL A 1 116 ? -25.984 12.312 1.877 1 97.31 116 VAL A O 1
ATOM 911 N N . ILE A 1 117 ? -24.219 11.656 0.622 1 98.44 117 ILE A N 1
ATOM 912 C CA . ILE A 1 117 ? -23.5 11.062 1.744 1 98.44 117 ILE A CA 1
ATOM 913 C C . ILE A 1 117 ? -22.156 11.773 1.929 1 98.44 117 ILE A C 1
ATOM 915 O O . ILE A 1 117 ? -21.469 12.062 0.952 1 98.44 117 ILE A O 1
ATOM 919 N N . ILE A 1 118 ? -21.812 12.117 3.199 1 98.5 118 ILE A N 1
ATOM 920 C CA . ILE A 1 118 ? -20.531 12.773 3.477 1 98.5 118 ILE A CA 1
ATOM 921 C C . ILE A 1 118 ? -19.812 12.031 4.598 1 98.5 118 ILE A C 1
ATOM 923 O O . ILE A 1 118 ? -20.438 11.336 5.398 1 98.5 118 ILE A O 1
ATOM 927 N N . GLY A 1 119 ? -18.5 12.109 4.582 1 98.25 119 GLY A N 1
ATOM 928 C CA . GLY A 1 119 ? -17.75 11.586 5.715 1 98.25 119 GLY A CA 1
ATOM 929 C C . GLY A 1 119 ? -16.625 10.656 5.312 1 98.25 119 GLY A C 1
ATOM 930 O O . GLY A 1 119 ? -15.836 10.977 4.418 1 98.25 119 GLY A O 1
ATOM 931 N N . MET A 1 120 ? -16.359 9.555 6.066 1 96.12 120 MET A N 1
ATOM 932 C CA . MET A 1 120 ? -15.352 8.516 5.852 1 96.12 120 MET A CA 1
ATOM 933 C C . MET A 1 120 ? -13.938 9.078 6.004 1 96.12 120 MET A C 1
ATOM 935 O O . MET A 1 120 ? -13.352 9.555 5.035 1 96.12 120 MET A O 1
ATOM 939 N N . GLU A 1 121 ? -13.375 8.875 7.082 1 91.25 121 GLU A N 1
ATOM 940 C CA . GLU A 1 121 ? -12.055 9.422 7.398 1 91.25 121 GLU A CA 1
ATOM 941 C C . GLU A 1 121 ? -10.945 8.594 6.758 1 91.25 121 GLU A C 1
ATOM 943 O O . GLU A 1 121 ? -9.805 9.047 6.672 1 91.25 121 GLU A O 1
ATOM 948 N N . ARG A 1 122 ? -11.273 7.457 6.355 1 89.31 122 ARG A N 1
ATOM 949 C CA . ARG A 1 122 ? -10.289 6.559 5.762 1 89.31 122 ARG A CA 1
ATOM 950 C C . ARG A 1 122 ? -10.695 6.16 4.348 1 89.31 122 ARG A C 1
ATOM 952 O O . ARG A 1 122 ? -11.875 5.945 4.07 1 89.31 122 ARG A O 1
ATOM 959 N N . TRP A 1 123 ? -9.711 6 3.535 1 89.88 123 TRP A N 1
ATOM 960 C CA . TRP A 1 123 ? -9.984 5.723 2.129 1 89.88 123 TRP A CA 1
ATOM 961 C C . TRP A 1 123 ? -10.664 4.367 1.965 1 89.88 123 TRP A C 1
ATOM 963 O O . TRP A 1 123 ? -11.531 4.199 1.105 1 89.88 123 TRP A O 1
ATOM 973 N N . GLU A 1 124 ? -10.25 3.381 2.758 1 88.25 124 GLU A N 1
ATOM 974 C CA . GLU A 1 124 ? -10.828 2.045 2.648 1 88.25 124 GLU A CA 1
ATOM 975 C C . GLU A 1 124 ? -12.336 2.072 2.877 1 88.25 124 GLU A C 1
ATOM 977 O O . GLU A 1 124 ? -13.07 1.281 2.285 1 88.25 124 GLU A O 1
ATOM 982 N N . GLU A 1 125 ? -12.773 3.002 3.703 1 92.25 125 GLU A N 1
ATOM 983 C CA . GLU A 1 125 ? -14.203 3.213 3.914 1 92.25 125 GLU A CA 1
ATOM 984 C C . GLU A 1 125 ? -14.828 3.949 2.736 1 92.25 125 GLU A C 1
ATOM 986 O O . GLU A 1 125 ? -15.883 3.545 2.232 1 92.25 125 GLU A O 1
ATOM 991 N N . ALA A 1 126 ? -14.141 4.988 2.33 1 94.31 126 ALA A N 1
ATOM 992 C CA . ALA A 1 126 ? -14.664 5.871 1.292 1 94.31 126 ALA A CA 1
ATOM 993 C C . ALA A 1 126 ? -14.844 5.121 -0.024 1 94.31 126 ALA A C 1
ATOM 995 O O . ALA A 1 126 ? -15.828 5.34 -0.738 1 94.31 126 ALA A O 1
ATOM 996 N N . ALA A 1 127 ? -13.922 4.262 -0.319 1 91.06 127 ALA A N 1
ATOM 997 C CA . ALA A 1 127 ? -13.969 3.533 -1.584 1 91.06 127 ALA A CA 1
ATOM 998 C C . ALA A 1 127 ? -15.203 2.641 -1.655 1 91.06 127 ALA A C 1
ATOM 1000 O O . ALA A 1 127 ? -15.891 2.594 -2.682 1 91.06 127 ALA A O 1
ATOM 1001 N N . LEU A 1 128 ? -15.531 1.966 -0.598 1 91.94 128 LEU A N 1
ATOM 1002 C CA . LEU A 1 128 ? -16.688 1.071 -0.583 1 91.94 128 LEU A CA 1
ATOM 1003 C C . LEU A 1 128 ? -17.984 1.864 -0.596 1 91.94 128 LEU A C 1
ATOM 1005 O O . LEU A 1 128 ? -18.953 1.467 -1.25 1 91.94 128 LEU A O 1
ATOM 1009 N N . VAL A 1 129 ? -17.969 2.957 0.129 1 96.75 129 VAL A N 1
ATOM 1010 C CA . VAL A 1 129 ? -19.156 3.812 0.143 1 96.75 129 VAL A CA 1
ATOM 1011 C C . VAL A 1 129 ? -19.359 4.422 -1.24 1 96.75 129 VAL A C 1
ATOM 1013 O O . VAL A 1 129 ? -20.5 4.578 -1.688 1 96.75 129 VAL A O 1
ATOM 1016 N N . ALA A 1 130 ? -18.281 4.781 -1.895 1 95.06 130 ALA A N 1
ATOM 1017 C CA . ALA A 1 130 ? -18.359 5.32 -3.25 1 95.06 130 ALA A CA 1
ATOM 1018 C C . ALA A 1 130 ? -18.969 4.305 -4.211 1 95.06 130 ALA A C 1
ATOM 1020 O O . ALA A 1 130 ? -19.703 4.676 -5.129 1 95.06 130 ALA A O 1
ATOM 1021 N N . ASP A 1 131 ? -18.656 3.027 -4.004 1 91.44 131 ASP A N 1
ATOM 1022 C CA . ASP A 1 131 ? -19.266 1.976 -4.812 1 91.44 131 ASP A CA 1
ATOM 1023 C C . ASP A 1 131 ? -20.781 1.962 -4.648 1 91.44 131 ASP A C 1
ATOM 1025 O O . ASP A 1 131 ? -21.516 1.855 -5.633 1 91.44 131 ASP A O 1
ATOM 1029 N N . ILE A 1 132 ? -21.219 2.105 -3.426 1 94.75 132 ILE A N 1
ATOM 1030 C CA . ILE A 1 132 ? -22.641 2.123 -3.127 1 94.75 132 ILE A CA 1
ATOM 1031 C C . ILE A 1 132 ? -23.281 3.369 -3.734 1 94.75 132 ILE A C 1
ATOM 1033 O O . ILE A 1 132 ? -24.344 3.293 -4.355 1 94.75 132 ILE A O 1
ATOM 1037 N N . GLY A 1 133 ? -22.609 4.496 -3.529 1 95.25 133 GLY A N 1
ATOM 1038 C CA . GLY A 1 133 ? -23.094 5.727 -4.129 1 95.25 133 GLY A CA 1
ATOM 1039 C C . GLY A 1 133 ? -23.266 5.637 -5.633 1 95.25 133 GLY A C 1
ATOM 1040 O O . GLY A 1 133 ? -24.25 6.117 -6.184 1 95.25 133 GLY A O 1
ATOM 1041 N N . SER A 1 134 ? -22.328 5.023 -6.238 1 92 134 SER A N 1
ATOM 1042 C CA . SER A 1 134 ? -22.391 4.863 -7.688 1 92 134 SER A CA 1
ATOM 1043 C C . SER A 1 134 ? -23.531 3.953 -8.109 1 92 134 SER A C 1
ATOM 1045 O O . SER A 1 134 ? -24.219 4.223 -9.094 1 92 134 SER A O 1
ATOM 1047 N N . GLN A 1 135 ? -23.75 2.938 -7.379 1 90.12 135 GLN A N 1
ATOM 1048 C CA . GLN A 1 135 ? -24.828 1.99 -7.668 1 90.12 135 GLN A CA 1
ATOM 1049 C C . GLN A 1 135 ? -26.188 2.66 -7.578 1 90.12 135 GLN A C 1
ATOM 1051 O O . GLN A 1 135 ? -27.078 2.383 -8.383 1 90.12 135 GLN A O 1
ATOM 1056 N N . PHE A 1 136 ? -26.359 3.57 -6.629 1 94 136 PHE A N 1
ATOM 1057 C CA . PHE A 1 136 ? -27.656 4.184 -6.371 1 94 136 PHE A CA 1
ATOM 1058 C C . PHE A 1 136 ? -27.703 5.594 -6.953 1 94 136 PHE A C 1
ATOM 1060 O O . PHE A 1 136 ? -28.719 6.289 -6.812 1 94 136 PHE A O 1
ATOM 1067 N N . LYS A 1 137 ? -26.578 6.078 -7.543 1 93.69 137 LYS A N 1
ATOM 1068 C CA . LYS A 1 137 ? -26.453 7.41 -8.133 1 93.69 137 LYS A CA 1
ATOM 1069 C C . LYS A 1 137 ? -26.656 8.5 -7.086 1 93.69 137 LYS A C 1
ATOM 1071 O O . LYS A 1 137 ? -27.406 9.445 -7.305 1 93.69 137 LYS A O 1
ATOM 1076 N N . VAL A 1 138 ? -26.109 8.25 -5.949 1 95.75 138 VAL A N 1
ATOM 1077 C CA . VAL A 1 138 ? -26.094 9.219 -4.852 1 95.75 138 VAL A CA 1
ATOM 1078 C C . VAL A 1 138 ? -24.688 9.789 -4.684 1 95.75 138 VAL A C 1
ATOM 1080 O O . VAL A 1 138 ? -23.719 9.039 -4.523 1 95.75 138 VAL A O 1
ATOM 1083 N N . PRO A 1 139 ? -24.516 11.102 -4.688 1 96.44 139 PRO A N 1
ATOM 1084 C CA . PRO A 1 139 ? -23.188 11.688 -4.523 1 96.44 139 PRO A CA 1
ATOM 1085 C C . PRO A 1 139 ? -22.594 11.414 -3.146 1 96.44 139 PRO A C 1
ATOM 1087 O O . PRO A 1 139 ? -23.312 11.414 -2.145 1 96.44 139 PRO A O 1
ATOM 1090 N N . VAL A 1 140 ? -21.297 11.148 -3.201 1 97.69 140 VAL A N 1
ATOM 1091 C CA . VAL A 1 140 ? -20.531 10.875 -1.988 1 97.69 140 VAL A CA 1
ATOM 1092 C C . VAL A 1 140 ? -19.391 11.883 -1.862 1 97.69 140 VAL A C 1
ATOM 1094 O O . VAL A 1 140 ? -18.609 12.055 -2.795 1 97.69 140 VAL A O 1
ATOM 1097 N N . ILE A 1 141 ? -19.344 12.586 -0.725 1 97.94 141 ILE A N 1
ATOM 1098 C CA . ILE A 1 141 ? -18.25 13.5 -0.426 1 97.94 141 ILE A CA 1
ATOM 1099 C C . ILE A 1 141 ? -17.359 12.898 0.657 1 97.94 141 ILE A C 1
ATOM 1101 O O . ILE A 1 141 ? -17.75 12.812 1.821 1 97.94 141 ILE A O 1
ATOM 1105 N N . SER A 1 142 ? -16.188 12.531 0.247 1 97.5 142 SER A N 1
ATOM 1106 C CA . SER A 1 142 ? -15.297 11.82 1.148 1 97.5 142 SER A CA 1
ATOM 1107 C C . SER A 1 142 ? -14.297 12.766 1.801 1 97.5 142 SER A C 1
ATOM 1109 O O . SER A 1 142 ? -13.781 13.68 1.149 1 97.5 142 SER A O 1
ATOM 1111 N N . PHE A 1 143 ? -14 12.477 3.117 1 96.44 143 PHE A N 1
ATOM 1112 C CA . PHE A 1 143 ? -12.984 13.227 3.838 1 96.44 143 PHE A CA 1
ATOM 1113 C C . PHE A 1 143 ? -11.602 12.648 3.58 1 96.44 143 PHE A C 1
ATOM 1115 O O . PHE A 1 143 ? -10.594 13.195 4.039 1 96.44 143 PHE A O 1
ATOM 1122 N N . SER A 1 144 ? -11.531 11.617 2.826 1 92.56 144 SER A N 1
ATOM 1123 C CA . SER A 1 144 ? -10.266 10.914 2.609 1 92.56 144 SER A CA 1
ATOM 1124 C C . SER A 1 144 ? -10.008 10.695 1.122 1 92.56 144 SER A C 1
ATOM 1126 O O . SER A 1 144 ? -10.914 10.836 0.299 1 92.56 144 SER A O 1
ATOM 1128 N N . ALA A 1 145 ? -8.789 10.477 0.798 1 91.31 145 ALA A N 1
ATOM 1129 C CA . ALA A 1 145 ? -8.32 10.141 -0.544 1 91.31 145 ALA A CA 1
ATOM 1130 C C . ALA A 1 145 ? -7.273 9.031 -0.498 1 91.31 145 ALA A C 1
ATOM 1132 O O . ALA A 1 145 ? -6.66 8.789 0.544 1 91.31 145 ALA A O 1
ATOM 1133 N N . PRO A 1 146 ? -7.191 8.273 -1.558 1 89.88 146 PRO A N 1
ATOM 1134 C CA . PRO A 1 146 ? -6.117 7.277 -1.587 1 89.88 146 PRO A CA 1
ATOM 1135 C C . PRO A 1 146 ? -4.727 7.906 -1.595 1 89.88 146 PRO A C 1
ATOM 1137 O O . PRO A 1 146 ? -4.559 9.031 -2.08 1 89.88 146 PRO A O 1
ATOM 1140 N N . ALA A 1 147 ? -3.762 7.117 -1.026 1 89.5 147 ALA A N 1
ATOM 1141 C CA . ALA A 1 147 ? -2.391 7.625 -1.016 1 89.5 147 ALA A CA 1
ATOM 1142 C C . ALA A 1 147 ? -1.897 7.902 -2.432 1 89.5 147 ALA A C 1
ATOM 1144 O O . ALA A 1 147 ? -1.231 8.906 -2.68 1 89.5 147 ALA A O 1
ATOM 1145 N N . ILE A 1 148 ? -2.139 6.938 -3.297 1 87.44 148 ILE A N 1
ATOM 1146 C CA . ILE A 1 148 ? -1.84 7.059 -4.719 1 87.44 148 ILE A CA 1
ATOM 1147 C C . ILE A 1 148 ? -3.139 7.055 -5.523 1 87.44 148 ILE A C 1
ATOM 1149 O O . ILE A 1 148 ? -3.934 6.113 -5.426 1 87.44 148 ILE A O 1
ATOM 1153 N N . THR A 1 149 ? -3.365 8.086 -6.277 1 86.12 149 THR A N 1
ATOM 1154 C CA . THR A 1 149 ? -4.602 8.188 -7.043 1 86.12 149 THR A CA 1
ATOM 1155 C C . THR A 1 149 ? -4.656 7.129 -8.141 1 86.12 149 THR A C 1
ATOM 1157 O O . THR A 1 149 ? -3.74 7.035 -8.961 1 86.12 149 THR A O 1
ATOM 1160 N N . PRO A 1 150 ? -5.711 6.387 -8.125 1 82.75 150 PRO A N 1
ATOM 1161 C CA . PRO A 1 150 ? -5.863 5.398 -9.188 1 82.75 150 PRO A CA 1
ATOM 1162 C C . PRO A 1 150 ? -6.148 6.031 -10.547 1 82.75 150 PRO A C 1
ATOM 1164 O O . PRO A 1 150 ? -6.793 7.086 -10.617 1 82.75 150 PRO A O 1
ATOM 1167 N N . PRO A 1 151 ? -5.723 5.277 -11.602 1 82.5 151 PRO A N 1
ATOM 1168 C CA . PRO A 1 151 ? -6.109 5.77 -12.93 1 82.5 151 PRO A CA 1
ATOM 1169 C C . PRO A 1 151 ? -7.617 5.711 -13.164 1 82.5 151 PRO A C 1
ATOM 1171 O O . PRO A 1 151 ? -8.281 4.781 -12.695 1 82.5 151 PRO A O 1
ATOM 1174 N N . LEU A 1 152 ? -8.203 6.625 -13.805 1 81.75 152 LEU A N 1
ATOM 1175 C CA . LEU A 1 152 ? -9.609 6.684 -14.18 1 81.75 152 LEU A CA 1
ATOM 1176 C C . LEU A 1 152 ? -10.508 6.664 -12.953 1 81.75 152 LEU A C 1
ATOM 1178 O O . LEU A 1 152 ? -11.57 6.035 -12.961 1 81.75 152 LEU A O 1
ATOM 1182 N N . ALA A 1 153 ? -9.992 7.254 -11.859 1 85.44 153 ALA A N 1
ATOM 1183 C CA . ALA A 1 153 ? -10.766 7.297 -10.625 1 85.44 153 ALA A CA 1
ATOM 1184 C C . ALA A 1 153 ? -12.141 7.918 -10.867 1 85.44 153 ALA A C 1
ATOM 1186 O O . ALA A 1 153 ? -13.148 7.43 -10.352 1 85.44 153 ALA A O 1
ATOM 1187 N N . SER A 1 154 ? -12.203 8.945 -11.742 1 87.25 154 SER A N 1
ATOM 1188 C CA . SER A 1 154 ? -13.461 9.648 -11.984 1 87.25 154 SER A CA 1
ATOM 1189 C C . SER A 1 154 ? -14.438 8.773 -12.766 1 87.25 154 SER A C 1
ATOM 1191 O O . SER A 1 154 ? -15.656 8.914 -12.609 1 87.25 154 SER A O 1
ATOM 1193 N N . SER A 1 155 ? -13.961 7.918 -13.594 1 85.44 155 SER A N 1
ATOM 1194 C CA . SER A 1 155 ? -14.812 7 -14.336 1 85.44 155 SER A CA 1
ATOM 1195 C C . SER A 1 155 ? -15.312 5.863 -13.445 1 85.44 155 SER A C 1
ATOM 1197 O O . SER A 1 155 ? -16.438 5.402 -13.594 1 85.44 155 SER A O 1
ATOM 1199 N N . ARG A 1 156 ? -14.492 5.496 -12.555 1 85 156 ARG A N 1
ATOM 1200 C CA . ARG A 1 156 ? -14.844 4.41 -11.648 1 85 156 ARG A CA 1
ATOM 1201 C C . ARG A 1 156 ? -15.898 4.863 -10.641 1 85 156 ARG A C 1
ATOM 1203 O O . ARG A 1 156 ? -16.812 4.105 -10.305 1 85 156 ARG A O 1
ATOM 1210 N N . TRP A 1 157 ? -15.641 6.023 -10.125 1 91 157 TRP A N 1
ATOM 1211 C CA . TRP A 1 157 ? -16.562 6.59 -9.148 1 91 157 TRP A CA 1
ATOM 1212 C C . TRP A 1 157 ? -17.078 7.949 -9.602 1 91 157 TRP A C 1
ATOM 1214 O O . TRP A 1 157 ? -16.672 8.984 -9.062 1 91 157 TRP A O 1
ATOM 1224 N N . PRO A 1 158 ? -18.031 7.941 -10.484 1 91.12 158 PRO A N 1
ATOM 1225 C CA . PRO A 1 158 ? -18.516 9.211 -11.047 1 91.12 158 PRO A CA 1
ATOM 1226 C C . PRO A 1 158 ? -19.281 10.055 -10.031 1 91.12 158 PRO A C 1
ATOM 1228 O O . PRO A 1 158 ? -19.469 11.258 -10.242 1 91.12 158 PRO A O 1
ATOM 1231 N N . PHE A 1 159 ? -19.688 9.484 -8.891 1 95.38 159 PHE A N 1
ATOM 1232 C CA . PHE A 1 159 ? -20.484 10.211 -7.91 1 95.38 159 PHE A CA 1
ATOM 1233 C C . PHE A 1 159 ? -19.656 10.531 -6.668 1 95.38 159 PHE A C 1
ATOM 1235 O O . PHE A 1 159 ? -20.203 10.922 -5.637 1 95.38 159 PHE A O 1
ATOM 1242 N N . LEU A 1 160 ? -18.344 10.375 -6.773 1 96.06 160 LEU A N 1
ATOM 1243 C CA . LEU A 1 160 ? -17.469 10.586 -5.629 1 96.06 160 LEU A CA 1
ATOM 1244 C C . LEU A 1 160 ? -16.734 11.914 -5.75 1 96.06 160 LEU A C 1
ATOM 1246 O O . LEU A 1 160 ? -16.203 12.242 -6.816 1 96.06 160 LEU A O 1
ATOM 1250 N N . ILE A 1 161 ? -16.781 12.703 -4.707 1 96 161 ILE A N 1
ATOM 1251 C CA . ILE A 1 161 ? -15.922 13.859 -4.531 1 96 161 ILE A CA 1
ATOM 1252 C C . ILE A 1 161 ? -14.961 13.617 -3.369 1 96 161 ILE A C 1
ATOM 1254 O O . ILE A 1 161 ? -15.383 13.258 -2.27 1 96 161 ILE A O 1
ATOM 1258 N N . ARG A 1 162 ? -13.75 13.781 -3.605 1 95.12 162 ARG A N 1
ATOM 1259 C CA . ARG A 1 162 ? -12.742 13.641 -2.559 1 95.12 162 ARG A CA 1
ATOM 1260 C C . ARG A 1 162 ? -12.312 15.008 -2.029 1 95.12 162 ARG A C 1
ATOM 1262 O O . ARG A 1 162 ? -11.742 15.812 -2.766 1 95.12 162 ARG A O 1
ATOM 1269 N N . MET A 1 163 ? -12.516 15.219 -0.732 1 95.06 163 MET A N 1
ATOM 1270 C CA . MET A 1 163 ? -12.172 16.484 -0.093 1 95.06 163 MET A CA 1
ATOM 1271 C C . MET A 1 163 ? -10.727 16.484 0.399 1 95.06 163 MET A C 1
ATOM 1273 O O . MET A 1 163 ? -10.281 17.422 1.042 1 95.06 163 MET A O 1
ATOM 1277 N N . ALA A 1 164 ? -10.039 15.445 0.096 1 92.81 164 ALA A N 1
ATOM 1278 C CA . ALA A 1 164 ? -8.633 15.305 0.455 1 92.81 164 ALA A CA 1
ATOM 1279 C C . ALA A 1 164 ? -7.77 15.062 -0.782 1 92.81 164 ALA A C 1
ATOM 1281 O O . ALA A 1 164 ? -8.289 14.695 -1.84 1 92.81 164 ALA A O 1
ATOM 1282 N N . HIS A 1 165 ? -6.488 15.352 -0.614 1 91.06 165 HIS A N 1
ATOM 1283 C CA . HIS A 1 165 ? -5.523 15.117 -1.682 1 91.06 165 HIS A CA 1
ATOM 1284 C C . HIS A 1 165 ? -4.762 13.812 -1.459 1 91.06 165 HIS A C 1
ATOM 1286 O O . HIS A 1 165 ? -4.785 13.258 -0.359 1 91.06 165 HIS A O 1
ATOM 1292 N N . SER A 1 166 ? -4.172 13.352 -2.59 1 89.88 166 SER A N 1
ATOM 1293 C CA . SER A 1 166 ? -3.24 12.242 -2.434 1 89.88 166 SER A CA 1
ATOM 1294 C C . SER A 1 166 ? -2.072 12.617 -1.529 1 89.88 166 SER A C 1
ATOM 1296 O O . SER A 1 166 ? -1.866 13.797 -1.235 1 89.88 166 SER A O 1
ATOM 1298 N N . ASP A 1 167 ? -1.306 11.625 -1.11 1 92.94 167 ASP A N 1
ATOM 1299 C CA . ASP A 1 167 ? -0.24 11.867 -0.144 1 92.94 167 ASP A CA 1
ATOM 1300 C C . ASP A 1 167 ? 1.058 12.266 -0.846 1 92.94 167 ASP A C 1
ATOM 1302 O O . ASP A 1 167 ? 2.062 12.547 -0.191 1 92.94 167 ASP A O 1
ATOM 1306 N N . SER A 1 168 ? 1.083 12.375 -2.129 1 92.56 168 SER A N 1
ATOM 1307 C CA . SER A 1 168 ? 2.303 12.625 -2.889 1 92.56 168 SER A CA 1
ATOM 1308 C C . SER A 1 168 ? 2.959 13.938 -2.463 1 92.56 168 SER A C 1
ATOM 1310 O O . SER A 1 168 ? 4.168 13.977 -2.221 1 92.56 168 SER A O 1
ATOM 1312 N N . ASN A 1 169 ? 2.15 15 -2.285 1 93.88 169 ASN A N 1
ATOM 1313 C CA . ASN A 1 169 ? 2.686 16.312 -1.95 1 93.88 169 ASN A CA 1
ATOM 1314 C C . ASN A 1 169 ? 3.332 16.328 -0.567 1 93.88 169 ASN A C 1
ATOM 1316 O O . ASN A 1 169 ? 4.449 16.812 -0.4 1 93.88 169 ASN A O 1
ATOM 1320 N N . GLN A 1 170 ? 2.652 15.797 0.383 1 95.62 170 GLN A N 1
ATOM 1321 C CA . GLN A 1 170 ? 3.193 15.812 1.738 1 95.62 170 GLN A CA 1
ATOM 1322 C C . GLN A 1 170 ? 4.426 14.922 1.847 1 95.62 170 GLN A C 1
ATOM 1324 O O . GLN A 1 170 ? 5.359 15.227 2.592 1 95.62 170 GLN A O 1
ATOM 1329 N N . ILE A 1 171 ? 4.422 13.812 1.136 1 96.25 171 ILE A N 1
ATOM 1330 C CA . ILE A 1 171 ? 5.559 12.898 1.184 1 96.25 171 ILE A CA 1
ATOM 1331 C C . ILE A 1 171 ? 6.781 13.562 0.544 1 96.25 171 ILE A C 1
ATOM 1333 O O . ILE A 1 171 ? 7.902 13.414 1.035 1 96.25 171 ILE A O 1
ATOM 1337 N N . LYS A 1 172 ? 6.602 14.266 -0.556 1 94.62 172 LYS A N 1
ATOM 1338 C CA . LYS A 1 172 ? 7.691 15.023 -1.158 1 94.62 172 LYS A CA 1
ATOM 1339 C C . LYS A 1 172 ? 8.234 16.062 -0.186 1 94.62 172 LYS A C 1
ATOM 1341 O O . LYS A 1 172 ? 9.453 16.281 -0.109 1 94.62 172 LYS A O 1
ATOM 1346 N N . CYS A 1 173 ? 7.355 16.703 0.525 1 95.31 173 CYS A N 1
ATOM 1347 C CA . CYS A 1 173 ? 7.75 17.672 1.538 1 95.31 173 CYS A CA 1
ATOM 1348 C C . CYS A 1 173 ? 8.609 17.031 2.615 1 95.31 173 CYS A C 1
ATOM 1350 O O . CYS A 1 173 ? 9.656 17.562 2.99 1 95.31 173 CYS A O 1
ATOM 1352 N N . ILE A 1 174 ? 8.203 15.891 3.1 1 97.12 174 ILE A N 1
ATOM 1353 C CA . ILE A 1 174 ? 8.93 15.172 4.141 1 97.12 174 ILE A CA 1
ATOM 1354 C C . ILE A 1 174 ? 10.32 14.789 3.631 1 97.12 174 ILE A C 1
ATOM 1356 O O . ILE A 1 174 ? 11.312 14.953 4.344 1 97.12 174 ILE A O 1
ATOM 1360 N N . ALA A 1 175 ? 10.383 14.273 2.416 1 95.69 175 ALA A N 1
ATOM 1361 C CA . ALA A 1 175 ? 11.672 13.914 1.828 1 95.69 175 ALA A CA 1
ATOM 1362 C C . ALA A 1 175 ? 12.586 15.133 1.741 1 95.69 175 ALA A C 1
ATOM 1364 O O . ALA A 1 175 ? 13.789 15.039 1.991 1 95.69 175 ALA A O 1
ATOM 1365 N N . ALA A 1 176 ? 12.008 16.281 1.384 1 93 176 ALA A N 1
ATOM 1366 C CA . ALA A 1 176 ? 12.789 17.516 1.297 1 93 176 ALA A CA 1
ATOM 1367 C C . ALA A 1 176 ? 13.32 17.922 2.666 1 93 176 ALA A C 1
ATOM 1369 O O . ALA A 1 176 ? 14.438 18.438 2.773 1 93 176 ALA A O 1
ATOM 1370 N N . VAL A 1 177 ? 12.508 17.75 3.699 1 93.62 177 VAL A N 1
ATOM 1371 C CA . VAL A 1 177 ? 12.961 18.016 5.059 1 93.62 177 VAL A CA 1
ATOM 1372 C C . VAL A 1 177 ? 14.148 17.125 5.398 1 93.62 177 VAL A C 1
ATOM 1374 O O . VAL A 1 177 ? 15.156 17.594 5.938 1 93.62 177 VAL A O 1
ATOM 1377 N N . ILE A 1 178 ? 14.047 15.875 5.105 1 93.81 178 ILE A N 1
ATOM 1378 C CA . ILE A 1 178 ? 15.102 14.898 5.367 1 93.81 178 ILE A CA 1
ATOM 1379 C C . ILE A 1 178 ? 16.375 15.297 4.617 1 93.81 178 ILE A C 1
ATOM 1381 O O . ILE A 1 178 ? 17.469 15.25 5.176 1 93.81 178 ILE A O 1
ATOM 1385 N N . GLN A 1 179 ? 16.172 15.695 3.42 1 89.31 179 GLN A N 1
ATOM 1386 C CA . GLN A 1 179 ? 17.297 16.125 2.594 1 89.31 179 GLN A CA 1
ATOM 1387 C C . GLN A 1 179 ? 17.984 17.344 3.195 1 89.31 179 GLN A C 1
ATOM 1389 O O . GLN A 1 179 ? 19.203 17.453 3.168 1 89.31 179 GLN A O 1
ATOM 1394 N N . SER A 1 180 ? 17.172 18.25 3.701 1 85.56 180 SER A N 1
ATOM 1395 C CA . SER A 1 180 ? 17.688 19.5 4.27 1 85.56 180 SER A CA 1
ATOM 1396 C C . SER A 1 180 ? 18.656 19.219 5.414 1 85.56 180 SER A C 1
ATOM 1398 O O . SER A 1 180 ? 19.562 20 5.66 1 85.56 180 SER A O 1
ATOM 1400 N N . TYR A 1 181 ? 18.484 18.094 6.102 1 87.12 181 TYR A N 1
ATOM 1401 C CA . TYR A 1 181 ? 19.312 17.781 7.25 1 87.12 181 TYR A CA 1
ATOM 1402 C C . TYR A 1 181 ? 20.281 16.641 6.934 1 87.12 181 TYR A C 1
ATOM 1404 O O . TYR A 1 181 ? 21.031 16.188 7.801 1 87.12 181 TYR A O 1
ATOM 1412 N N . ASN A 1 182 ? 20.188 16.141 5.785 1 83.38 182 ASN A N 1
ATOM 1413 C CA . ASN A 1 182 ? 21.062 15.102 5.266 1 83.38 182 ASN A CA 1
ATOM 1414 C C . ASN A 1 182 ? 20.938 13.805 6.066 1 83.38 182 ASN A C 1
ATOM 1416 O O . ASN A 1 182 ? 21.938 13.164 6.379 1 83.38 182 ASN A O 1
ATOM 1420 N N . TRP A 1 183 ? 19.781 13.602 6.57 1 89.25 183 TRP A N 1
ATOM 1421 C CA . TRP A 1 183 ? 19.516 12.312 7.203 1 89.25 183 TRP A CA 1
ATOM 1422 C C . TRP A 1 183 ? 19.438 11.203 6.164 1 89.25 183 TRP A C 1
ATOM 1424 O O . TRP A 1 183 ? 18.641 11.281 5.227 1 89.25 183 TRP A O 1
ATOM 1434 N N . ARG A 1 184 ? 20.141 10.086 6.309 1 86.62 184 ARG A N 1
ATOM 1435 C CA . ARG A 1 184 ? 20.266 9.07 5.266 1 86.62 184 ARG A CA 1
ATOM 1436 C C . ARG A 1 184 ? 19.328 7.898 5.516 1 86.62 184 ARG A C 1
ATOM 1438 O O . ARG A 1 184 ? 18.906 7.23 4.57 1 86.62 184 ARG A O 1
ATOM 1445 N N . ARG A 1 185 ? 19.125 7.637 6.762 1 91.19 185 ARG A N 1
ATOM 1446 C CA . ARG A 1 185 ? 18.25 6.52 7.129 1 91.19 185 ARG A CA 1
ATOM 1447 C C . ARG A 1 185 ? 17.141 6.973 8.055 1 91.19 185 ARG A C 1
ATOM 1449 O O . ARG A 1 185 ? 17.344 7.844 8.906 1 91.19 185 ARG A O 1
ATOM 1456 N N . VAL A 1 186 ? 16 6.387 7.84 1 95.81 186 VAL A N 1
ATOM 1457 C CA . VAL A 1 186 ? 14.867 6.754 8.68 1 95.81 186 VAL A CA 1
ATOM 1458 C C . VAL A 1 186 ? 14.117 5.5 9.117 1 95.81 186 VAL A C 1
ATOM 1460 O O . VAL A 1 186 ? 14.305 4.426 8.539 1 95.81 186 VAL A O 1
ATOM 1463 N N . VAL A 1 187 ? 13.352 5.617 10.188 1 95.75 187 VAL A N 1
ATOM 1464 C CA . VAL A 1 187 ? 12.43 4.586 10.664 1 95.75 187 VAL A CA 1
ATOM 1465 C C . VAL A 1 187 ? 10.992 5.051 10.469 1 95.75 187 VAL A C 1
ATOM 1467 O O . VAL A 1 187 ? 10.633 6.168 10.852 1 95.75 187 VAL A O 1
ATOM 1470 N N . THR A 1 188 ? 10.195 4.23 9.781 1 96.31 188 THR A N 1
ATOM 1471 C CA . THR A 1 188 ? 8.781 4.562 9.664 1 96.31 188 THR A CA 1
ATOM 1472 C C . THR A 1 188 ? 7.98 3.943 10.797 1 96.31 188 THR A C 1
ATOM 1474 O O . THR A 1 188 ? 8.289 2.838 11.25 1 96.31 188 THR A O 1
ATOM 1477 N N . VAL A 1 189 ? 7.012 4.695 11.273 1 96.31 189 VAL A N 1
ATOM 1478 C CA . VAL A 1 189 ? 6.078 4.242 12.297 1 96.31 189 VAL A CA 1
ATOM 1479 C C . VAL A 1 189 ? 4.645 4.414 11.805 1 96.31 189 VAL A C 1
ATOM 1481 O O . VAL A 1 189 ? 4.25 5.504 11.383 1 96.31 189 VAL A O 1
ATOM 1484 N N . TYR A 1 190 ? 3.898 3.336 11.766 1 93.88 190 TYR A N 1
ATOM 1485 C CA . TYR A 1 190 ? 2.516 3.521 11.344 1 93.88 190 TYR A CA 1
ATOM 1486 C C . TYR A 1 190 ? 1.608 2.465 11.969 1 93.88 190 TYR A C 1
ATOM 1488 O O . TYR A 1 190 ? 2.059 1.362 12.289 1 93.88 190 TYR A O 1
ATOM 1496 N N . GLU A 1 191 ? 0.386 2.893 12.227 1 91.31 191 GLU A N 1
ATOM 1497 C CA . GLU A 1 191 ? -0.675 1.991 12.664 1 91.31 191 GLU A CA 1
ATOM 1498 C C . GLU A 1 191 ? -1.29 1.248 11.484 1 91.31 191 GLU A C 1
ATOM 1500 O O . GLU A 1 191 ? -1.696 1.867 10.5 1 91.31 191 GLU A O 1
ATOM 1505 N N . ASP A 1 192 ? -1.261 -0.137 11.555 1 85.56 192 ASP A N 1
ATOM 1506 C CA . ASP A 1 192 ? -1.759 -0.942 10.445 1 85.56 192 ASP A CA 1
ATOM 1507 C C . ASP A 1 192 ? -3.268 -1.155 10.555 1 85.56 192 ASP A C 1
ATOM 1509 O O . ASP A 1 192 ? -3.74 -1.827 11.469 1 85.56 192 ASP A O 1
ATOM 1513 N N . TYR A 1 193 ? -4 -0.708 9.531 1 75.56 193 TYR A N 1
ATOM 1514 C CA . TYR A 1 193 ? -5.449 -0.879 9.539 1 75.56 193 TYR A CA 1
ATOM 1515 C C . TYR A 1 193 ? -5.859 -2.109 8.742 1 75.56 193 TYR A C 1
ATOM 1517 O O . TYR A 1 193 ? -7.047 -2.434 8.656 1 75.56 193 TYR A O 1
ATOM 1525 N N . ALA A 1 194 ? -5.012 -2.934 8.297 1 67.94 194 ALA A N 1
ATOM 1526 C CA . ALA A 1 194 ? -5.141 -4.293 7.777 1 67.94 194 ALA A CA 1
ATOM 1527 C C . ALA A 1 194 ? -5.797 -4.293 6.398 1 67.94 194 ALA A C 1
ATOM 1529 O O . ALA A 1 194 ? -5.836 -5.324 5.727 1 67.94 194 ALA A O 1
ATOM 1530 N N . TYR A 1 195 ? -6.445 -3.268 5.93 1 70.12 195 TYR A N 1
ATOM 1531 C CA . TYR A 1 195 ? -7.215 -3.318 4.691 1 70.12 195 TYR A CA 1
ATOM 1532 C C . TYR A 1 195 ? -6.395 -2.789 3.52 1 70.12 195 TYR A C 1
ATOM 1534 O O . TYR A 1 195 ? -6.945 -2.484 2.459 1 70.12 195 TYR A O 1
ATOM 1542 N N . GLY A 1 196 ? -5.215 -2.791 3.742 1 62.47 196 GLY A N 1
ATOM 1543 C CA . GLY A 1 196 ? -4.391 -2.232 2.684 1 62.47 196 GLY A CA 1
ATOM 1544 C C . GLY A 1 196 ? -3.912 -0.824 2.98 1 62.47 196 GLY A C 1
ATOM 1545 O O . GLY A 1 196 ? -3.961 -0.374 4.129 1 62.47 196 GLY A O 1
ATOM 1546 N N . GLY A 1 197 ? -3.088 -0.251 2.281 1 60.66 197 GLY A N 1
ATOM 1547 C CA . GLY A 1 197 ? -2.766 1.156 2.455 1 60.66 197 GLY A CA 1
ATOM 1548 C C . GLY A 1 197 ? -1.275 1.418 2.574 1 60.66 197 GLY A C 1
ATOM 1549 O O . GLY A 1 197 ? -0.857 2.363 3.246 1 60.66 197 GLY A O 1
ATOM 1550 N N . ASP A 1 198 ? -0.775 0.625 1.938 1 71.44 198 ASP A N 1
ATOM 1551 C CA . ASP A 1 198 ? 0.675 0.77 2.004 1 71.44 198 ASP A CA 1
ATOM 1552 C C . ASP A 1 198 ? 1.18 1.744 0.942 1 71.44 198 ASP A C 1
ATOM 1554 O O . ASP A 1 198 ? 2.383 1.816 0.68 1 71.44 198 ASP A O 1
ATOM 1558 N N . GLY A 1 199 ? 0.224 2.461 0.504 1 84.69 199 GLY A N 1
ATOM 1559 C CA . GLY A 1 199 ? 0.608 3.385 -0.552 1 84.69 199 GLY A CA 1
ATOM 1560 C C . GLY A 1 199 ? 1.542 4.48 -0.076 1 84.69 199 GLY A C 1
ATOM 1561 O O . GLY A 1 199 ? 2.467 4.871 -0.792 1 84.69 199 GLY A O 1
ATOM 1562 N N . MET A 1 200 ? 1.299 4.926 1.126 1 90.44 200 MET A N 1
ATOM 1563 C CA . MET A 1 200 ? 2.156 5.973 1.674 1 90.44 200 MET A CA 1
ATOM 1564 C C . MET A 1 200 ? 3.59 5.473 1.826 1 90.44 200 MET A C 1
ATOM 1566 O O . MET A 1 200 ? 4.539 6.227 1.598 1 90.44 200 MET A O 1
ATOM 1570 N N . LEU A 1 201 ? 3.693 4.273 2.25 1 91.19 201 LEU A N 1
ATOM 1571 C CA . LEU A 1 201 ? 5.016 3.672 2.408 1 91.19 201 LEU A CA 1
ATOM 1572 C C . LEU A 1 201 ? 5.742 3.604 1.07 1 91.19 201 LEU A C 1
ATOM 1574 O O . LEU A 1 201 ? 6.941 3.883 0.997 1 91.19 201 LEU A O 1
ATOM 1578 N N . ALA A 1 202 ? 5.055 3.24 0.053 1 89.12 202 ALA A N 1
ATOM 1579 C CA . ALA A 1 202 ? 5.637 3.172 -1.284 1 89.12 202 ALA A CA 1
ATOM 1580 C C . ALA A 1 202 ? 6.086 4.551 -1.758 1 89.12 202 ALA A C 1
ATOM 1582 O O . ALA A 1 202 ? 7.18 4.703 -2.307 1 89.12 202 ALA A O 1
ATOM 1583 N N . LEU A 1 203 ? 5.234 5.543 -1.546 1 92.19 203 LEU A N 1
ATOM 1584 C CA . LEU A 1 203 ? 5.562 6.914 -1.924 1 92.19 203 LEU A CA 1
ATOM 1585 C C . LEU A 1 203 ? 6.797 7.402 -1.175 1 92.19 203 LEU A C 1
ATOM 1587 O O . LEU A 1 203 ? 7.68 8.031 -1.766 1 92.19 203 LEU A O 1
ATOM 1591 N N . LEU A 1 204 ? 6.812 7.094 0.074 1 95.62 204 LEU A N 1
ATOM 1592 C CA . LEU A 1 204 ? 7.93 7.551 0.894 1 95.62 204 LEU A CA 1
ATOM 1593 C C . LEU A 1 204 ? 9.234 6.898 0.45 1 95.62 204 LEU A C 1
ATOM 1595 O O . LEU A 1 204 ? 10.258 7.57 0.331 1 95.62 204 LEU A O 1
ATOM 1599 N N . SER A 1 205 ? 9.188 5.625 0.266 1 92.06 205 SER A N 1
ATOM 1600 C CA . SER A 1 205 ? 10.383 4.91 -0.167 1 92.06 205 SER A CA 1
ATOM 1601 C C . SER A 1 205 ? 10.961 5.516 -1.442 1 92.06 205 SER A C 1
ATOM 1603 O O . SER A 1 205 ? 12.172 5.742 -1.536 1 92.06 205 SER A O 1
ATOM 1605 N N . LYS A 1 206 ? 10.125 5.77 -2.371 1 89.75 206 LYS A N 1
ATOM 1606 C CA . LYS A 1 206 ? 10.562 6.352 -3.637 1 89.75 206 LYS A CA 1
ATOM 1607 C C . LYS A 1 206 ? 11.102 7.766 -3.432 1 89.75 206 LYS A C 1
ATOM 1609 O O . LYS A 1 206 ? 12.156 8.117 -3.975 1 89.75 206 LYS A O 1
ATOM 1614 N N . ALA A 1 207 ? 10.375 8.57 -2.695 1 93.12 207 ALA A N 1
ATOM 1615 C CA . ALA A 1 207 ? 10.789 9.953 -2.465 1 93.12 207 ALA A CA 1
ATOM 1616 C C . ALA A 1 207 ? 12.133 10.008 -1.755 1 93.12 207 ALA A C 1
ATOM 1618 O O . ALA A 1 207 ? 12.969 10.859 -2.066 1 93.12 207 ALA A O 1
ATOM 1619 N N . LEU A 1 208 ? 12.328 9.141 -0.787 1 94.88 208 LEU A N 1
ATOM 1620 C CA . LEU A 1 208 ? 13.586 9.086 -0.056 1 94.88 208 LEU A CA 1
ATOM 1621 C C . LEU A 1 208 ? 14.734 8.68 -0.979 1 94.88 208 LEU A C 1
ATOM 1623 O O . LEU A 1 208 ? 15.828 9.242 -0.896 1 94.88 208 LEU A O 1
ATOM 1627 N N . GLN A 1 209 ? 14.445 7.734 -1.791 1 89.12 209 GLN A N 1
ATOM 1628 C CA . GLN A 1 209 ? 15.461 7.309 -2.748 1 89.12 209 GLN A CA 1
ATOM 1629 C C . GLN A 1 209 ? 15.906 8.469 -3.629 1 89.12 209 GLN A C 1
ATOM 1631 O O . GLN A 1 209 ? 17.094 8.602 -3.941 1 89.12 209 GLN A O 1
ATOM 1636 N N . ASP A 1 210 ? 15.031 9.258 -4.012 1 86 210 ASP A N 1
ATOM 1637 C CA . ASP A 1 210 ? 15.312 10.383 -4.895 1 86 210 ASP A CA 1
ATOM 1638 C C . ASP A 1 210 ? 16.25 11.383 -4.23 1 86 210 ASP A C 1
ATOM 1640 O O . ASP A 1 210 ? 16.938 12.148 -4.91 1 86 210 ASP A O 1
ATOM 1644 N N . VAL A 1 211 ? 16.25 11.375 -2.928 1 87.62 211 VAL A N 1
ATOM 1645 C CA . VAL A 1 211 ? 17.109 12.328 -2.234 1 87.62 211 VAL A CA 1
ATOM 1646 C C . VAL A 1 211 ? 18.281 11.602 -1.57 1 87.62 211 VAL A C 1
ATOM 1648 O O . VAL A 1 211 ? 18.969 12.164 -0.721 1 87.62 211 VAL A O 1
ATOM 1651 N N . GLY A 1 212 ? 18.422 10.352 -1.877 1 86.56 212 GLY A N 1
ATOM 1652 C CA . GLY A 1 212 ? 19.562 9.586 -1.411 1 86.56 212 GLY A CA 1
ATOM 1653 C C . GLY A 1 212 ? 19.391 9.031 -0.012 1 86.56 212 GLY A C 1
ATOM 1654 O O . GLY A 1 212 ? 20.359 8.758 0.688 1 86.56 212 GLY A O 1
ATOM 1655 N N . SER A 1 213 ? 18.203 8.922 0.464 1 91.69 213 SER A N 1
ATOM 1656 C CA . SER A 1 213 ? 17.891 8.367 1.775 1 91.69 213 SER A CA 1
ATOM 1657 C C . SER A 1 213 ? 17.094 7.066 1.646 1 91.69 213 SER A C 1
ATOM 1659 O O . SER A 1 213 ? 16.688 6.688 0.546 1 91.69 213 SER A O 1
ATOM 1661 N N . GLU A 1 214 ? 16.984 6.328 2.803 1 92.5 214 GLU A N 1
ATOM 1662 C CA . GLU A 1 214 ? 16.281 5.051 2.729 1 92.5 214 GLU A CA 1
ATOM 1663 C C . GLU A 1 214 ? 15.586 4.73 4.047 1 92.5 214 GLU A C 1
ATOM 1665 O O . GLU A 1 214 ? 15.906 5.309 5.086 1 92.5 214 GLU A O 1
ATOM 1670 N N . ILE A 1 215 ? 14.656 3.861 3.939 1 93.44 215 ILE A N 1
ATOM 1671 C CA . ILE A 1 215 ? 13.984 3.344 5.129 1 93.44 215 ILE A CA 1
ATOM 1672 C C . ILE A 1 215 ? 14.789 2.18 5.707 1 93.44 215 ILE A C 1
ATOM 1674 O O . ILE A 1 215 ? 15.016 1.178 5.023 1 93.44 215 ILE A O 1
ATOM 1678 N N . GLU A 1 216 ? 15.125 2.338 6.941 1 91.38 216 GLU A N 1
ATOM 1679 C CA . GLU A 1 216 ? 15.93 1.316 7.605 1 91.38 216 GLU A CA 1
ATOM 1680 C C . GLU A 1 216 ? 15.047 0.255 8.258 1 91.38 216 GLU A C 1
ATOM 1682 O O . GLU A 1 216 ? 15.398 -0.927 8.273 1 91.38 216 GLU A O 1
ATOM 1687 N N . TYR A 1 217 ? 13.969 0.71 8.766 1 91.88 217 TYR A N 1
ATOM 1688 C CA . TYR A 1 217 ? 13.094 -0.17 9.523 1 91.88 217 TYR A CA 1
ATOM 1689 C C . TYR A 1 217 ? 11.656 0.354 9.523 1 91.88 217 TYR A C 1
ATOM 1691 O O . TYR A 1 217 ? 11.438 1.567 9.484 1 91.88 217 TYR A O 1
ATOM 1699 N N . ASN A 1 218 ? 10.758 -0.588 9.445 1 91.75 218 ASN A N 1
ATOM 1700 C CA . ASN A 1 218 ? 9.344 -0.257 9.586 1 91.75 218 ASN A CA 1
ATOM 1701 C C . ASN A 1 218 ? 8.781 -0.739 10.922 1 91.75 218 ASN A C 1
ATOM 1703 O O . ASN A 1 218 ? 8.688 -1.943 11.164 1 91.75 218 ASN A O 1
ATOM 1707 N N . LEU A 1 219 ? 8.469 0.221 11.82 1 94.5 219 LEU A N 1
ATOM 1708 C CA . LEU A 1 219 ? 7.777 -0.12 13.055 1 94.5 219 LEU A CA 1
ATOM 1709 C C . LEU A 1 219 ? 6.266 -0.098 12.859 1 94.5 219 LEU A C 1
ATOM 1711 O O . LEU A 1 219 ? 5.684 0.963 12.633 1 94.5 219 LEU A O 1
ATOM 1715 N N . VAL A 1 220 ? 5.676 -1.265 12.945 1 91.69 220 VAL A N 1
ATOM 1716 C CA . VAL A 1 220 ? 4.25 -1.393 12.664 1 91.69 220 VAL A CA 1
ATOM 1717 C C . VAL A 1 220 ? 3.482 -1.625 13.961 1 91.69 220 VAL A C 1
ATOM 1719 O O . VAL A 1 220 ? 3.76 -2.578 14.688 1 91.69 220 VAL A O 1
ATOM 1722 N N . LEU A 1 221 ? 2.535 -0.733 14.242 1 92.94 221 LEU A N 1
ATOM 1723 C CA . LEU A 1 221 ? 1.669 -0.853 15.414 1 92.94 221 LEU A CA 1
ATOM 1724 C C . LEU A 1 221 ? 0.331 -1.479 15.031 1 92.94 221 LEU A C 1
ATOM 1726 O O . LEU A 1 221 ? -0.208 -1.2 13.961 1 92.94 221 LEU A O 1
ATOM 1730 N N . PRO A 1 222 ? -0.215 -2.305 15.898 1 89.75 222 PRO A N 1
ATOM 1731 C CA . PRO A 1 222 ? -1.547 -2.855 15.633 1 89.75 222 PRO A CA 1
ATOM 1732 C C . PRO A 1 222 ? -2.652 -1.812 15.766 1 89.75 222 PRO A C 1
ATOM 1734 O O . PRO A 1 222 ? -2.445 -0.764 16.391 1 89.75 222 PRO A O 1
ATOM 1737 N N . PRO A 1 223 ? -3.752 -2.129 15.164 1 85.38 223 PRO A N 1
ATOM 1738 C CA . PRO A 1 223 ? -4.871 -1.208 15.375 1 85.38 223 PRO A CA 1
ATOM 1739 C C . PRO A 1 223 ? -5.262 -1.079 16.844 1 85.38 223 PRO A C 1
ATOM 1741 O O . PRO A 1 223 ? -5.34 -2.084 17.562 1 85.38 223 PRO A O 1
ATOM 1744 N N . PHE A 1 224 ? -5.492 0.127 17.234 1 87 224 PHE A N 1
ATOM 1745 C CA . PHE A 1 224 ? -5.762 0.431 18.641 1 87 224 PHE A CA 1
ATOM 1746 C C . PHE A 1 224 ? -6.938 -0.39 19.156 1 87 224 PHE A C 1
ATOM 1748 O O . PHE A 1 224 ? -6.934 -0.835 20.297 1 87 224 PHE A O 1
ATOM 1755 N N . SER A 1 225 ? -7.883 -0.651 18.281 1 79.19 225 SER A N 1
ATOM 1756 C CA . SER A 1 225 ? -9.117 -1.318 18.688 1 79.19 225 SER A CA 1
ATOM 1757 C C . SER A 1 225 ? -8.875 -2.791 18.984 1 79.19 225 SER A C 1
ATOM 1759 O O . SER A 1 225 ? -9.695 -3.439 19.641 1 79.19 225 SER A O 1
ATOM 1761 N N . PHE A 1 226 ? -7.75 -3.334 18.609 1 79.19 226 PHE A N 1
ATOM 1762 C CA . PHE A 1 226 ? -7.512 -4.762 18.781 1 79.19 226 PHE A CA 1
ATOM 1763 C C . PHE A 1 226 ? -6.48 -5.02 19.875 1 79.19 226 PHE A C 1
ATOM 1765 O O . PHE A 1 226 ? -6.113 -6.168 20.125 1 79.19 226 PHE A O 1
ATOM 1772 N N . VAL A 1 227 ? -6.102 -3.969 20.469 1 86.31 227 VAL A N 1
ATOM 1773 C CA . VAL A 1 227 ? -5.074 -4.117 21.484 1 86.31 227 VAL A CA 1
ATOM 1774 C C . VAL A 1 227 ? -5.711 -4.031 22.875 1 86.31 227 VAL A C 1
ATOM 1776 O O . VAL A 1 227 ? -6.445 -3.084 23.172 1 86.31 227 VAL A O 1
ATOM 1779 N N . SER A 1 228 ? -5.484 -5.066 23.672 1 85.94 228 SER A N 1
ATOM 1780 C CA . SER A 1 228 ? -6.023 -5.074 25.031 1 85.94 228 SER A CA 1
ATOM 1781 C C . SER A 1 228 ? -5.281 -4.09 25.922 1 85.94 228 SER A C 1
ATOM 1783 O O . SER A 1 228 ? -5.902 -3.371 26.703 1 85.94 228 SER A O 1
ATOM 1785 N N . ASP A 1 229 ? -3.963 -4.027 25.781 1 91.94 229 ASP A N 1
ATOM 1786 C CA . ASP A 1 229 ? -3.111 -3.104 26.531 1 91.94 229 ASP A CA 1
ATOM 1787 C C . ASP A 1 229 ? -2.229 -2.295 25.578 1 91.94 229 ASP A C 1
ATOM 1789 O O . ASP A 1 229 ? -1.11 -2.705 25.266 1 91.94 229 ASP A O 1
ATOM 1793 N N . PRO A 1 230 ? -2.695 -1.12 25.281 1 91.69 230 PRO A N 1
ATOM 1794 C CA . PRO A 1 230 ? -1.939 -0.311 24.312 1 91.69 230 PRO A CA 1
ATOM 1795 C C . PRO A 1 230 ? -0.546 0.056 24.828 1 91.69 230 PRO A C 1
ATOM 1797 O O . PRO A 1 230 ? 0.397 0.148 24.031 1 91.69 230 PRO A O 1
ATOM 1800 N N . LYS A 1 231 ? -0.421 0.284 26.141 1 93.44 231 LYS A N 1
ATOM 1801 C CA . LYS A 1 231 ? 0.879 0.605 26.719 1 93.44 231 LYS A CA 1
ATOM 1802 C C . LYS A 1 231 ? 1.896 -0.495 26.422 1 93.44 231 LYS A C 1
ATOM 1804 O O . LYS A 1 231 ? 2.982 -0.225 25.906 1 93.44 231 LYS A O 1
ATOM 1809 N N . ASP A 1 232 ? 1.468 -1.663 26.703 1 93.06 232 ASP A N 1
ATOM 1810 C CA . ASP A 1 232 ? 2.363 -2.803 26.531 1 93.06 232 ASP A CA 1
ATOM 1811 C C . ASP A 1 232 ? 2.666 -3.035 25.047 1 93.06 232 ASP A C 1
ATOM 1813 O O . ASP A 1 232 ? 3.801 -3.354 24.688 1 93.06 232 ASP A O 1
ATOM 1817 N N . ALA A 1 233 ? 1.686 -2.938 24.234 1 91.81 233 ALA A N 1
ATOM 1818 C CA . ALA A 1 233 ? 1.859 -3.154 22.812 1 91.81 233 ALA A CA 1
ATOM 1819 C C . ALA A 1 233 ? 2.842 -2.148 22.219 1 91.81 233 ALA A C 1
ATOM 1821 O O . ALA A 1 233 ? 3.699 -2.51 21.406 1 91.81 233 ALA A O 1
ATOM 1822 N N . VAL A 1 234 ? 2.695 -0.921 22.625 1 95.75 234 VAL A N 1
ATOM 1823 C CA . VAL A 1 234 ? 3.555 0.144 22.125 1 95.75 234 VAL A CA 1
ATOM 1824 C C . VAL A 1 234 ? 4.977 -0.044 22.641 1 95.75 234 VAL A C 1
ATOM 1826 O O . VAL A 1 234 ? 5.945 0.078 21.891 1 95.75 234 VAL A O 1
ATOM 1829 N N . GLN A 1 235 ? 5.148 -0.357 23.906 1 95.69 235 GLN A N 1
ATOM 1830 C CA . GLN A 1 235 ? 6.461 -0.556 24.5 1 95.69 235 GLN A CA 1
ATOM 1831 C C . GLN A 1 235 ? 7.207 -1.706 23.828 1 95.69 235 GLN A C 1
ATOM 1833 O O . GLN A 1 235 ? 8.414 -1.62 23.609 1 95.69 235 GLN A O 1
ATOM 1838 N N . GLU A 1 236 ? 6.457 -2.719 23.594 1 93.56 236 GLU A N 1
ATOM 1839 C CA . GLU A 1 236 ? 7.07 -3.873 22.938 1 93.56 236 GLU A CA 1
ATOM 1840 C C . GLU A 1 236 ? 7.648 -3.496 2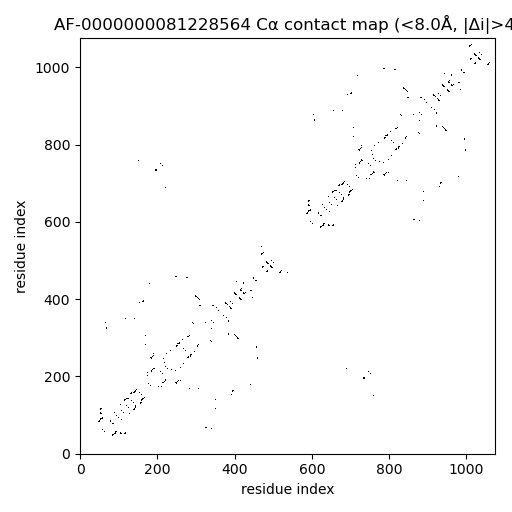1.578 1 93.56 236 GLU A C 1
ATOM 1842 O O . GLU A 1 236 ? 8.758 -3.9 21.25 1 93.56 236 GLU A O 1
ATOM 1847 N N . GLU A 1 237 ? 6.906 -2.762 20.828 1 93.5 237 GLU A N 1
ATOM 1848 C CA . GLU A 1 237 ? 7.363 -2.357 19.5 1 93.5 237 GLU A CA 1
ATOM 1849 C C . GLU A 1 237 ? 8.5 -1.347 19.594 1 93.5 237 GLU A C 1
ATOM 1851 O O . GLU A 1 237 ? 9.477 -1.427 18.844 1 93.5 237 GLU A O 1
ATOM 1856 N N . LEU A 1 238 ? 8.445 -0.41 20.531 1 95.75 238 LEU A N 1
ATOM 1857 C CA . LEU A 1 238 ? 9.469 0.614 20.688 1 95.75 238 LEU A CA 1
ATOM 1858 C C . LEU A 1 238 ? 10.789 -0.002 21.156 1 95.75 238 LEU A C 1
ATOM 1860 O O . LEU A 1 238 ? 11.867 0.499 20.828 1 95.75 238 LEU A O 1
ATOM 1864 N N . THR A 1 239 ? 10.711 -1.045 21.906 1 94.75 239 THR A N 1
ATOM 1865 C CA . THR A 1 239 ? 11.906 -1.72 22.391 1 94.75 239 THR A CA 1
ATOM 1866 C C . THR A 1 239 ? 12.75 -2.244 21.234 1 94.75 239 THR A C 1
ATOM 1868 O O . THR A 1 239 ? 13.977 -2.271 21.312 1 94.75 239 THR A O 1
ATOM 1871 N N . LYS A 1 240 ? 12.086 -2.58 20.188 1 91.06 240 LYS A N 1
ATOM 1872 C CA . LYS A 1 240 ? 12.797 -3.074 19.016 1 91.06 240 LYS A CA 1
ATOM 1873 C C . LYS A 1 240 ? 13.711 -1.998 18.422 1 91.06 240 LYS A C 1
ATOM 1875 O O . LYS A 1 240 ? 14.727 -2.309 17.812 1 91.06 240 LYS A O 1
ATOM 1880 N N . LEU A 1 241 ? 13.336 -0.762 18.578 1 90.69 241 LEU A N 1
ATOM 1881 C CA . LEU A 1 241 ? 14.117 0.354 18.062 1 90.69 241 LEU A CA 1
ATOM 1882 C C . LEU A 1 241 ? 15.43 0.494 18.828 1 90.69 241 LEU A C 1
ATOM 1884 O O . LEU A 1 241 ? 16.359 1.153 18.359 1 90.69 241 LEU A O 1
ATOM 1888 N N . LEU A 1 242 ? 15.453 -0.101 19.969 1 86.69 242 LEU A N 1
ATOM 1889 C CA . LEU A 1 242 ? 16.641 0.003 20.797 1 86.69 242 LEU A CA 1
ATOM 1890 C C . LEU A 1 242 ? 17.656 -1.091 20.453 1 86.69 242 LEU A C 1
ATOM 1892 O O . LEU A 1 242 ? 18.766 -1.104 20.984 1 86.69 242 LEU A O 1
ATOM 1896 N N . SER A 1 243 ? 17.188 -1.895 19.547 1 81.69 243 SER A N 1
ATOM 1897 C CA . SER A 1 243 ? 18.109 -2.932 19.078 1 81.69 243 SER A CA 1
ATOM 1898 C C . SER A 1 243 ? 19.312 -2.328 18.359 1 81.69 243 SER A C 1
ATOM 1900 O O . SER A 1 243 ? 19.188 -1.272 17.734 1 81.69 243 SER A O 1
ATOM 1902 N N . GLU A 1 244 ? 20.375 -3.023 18.328 1 68.56 244 GLU A N 1
ATOM 1903 C CA . GLU A 1 244 ? 21.609 -2.572 17.719 1 68.56 244 GLU A CA 1
ATOM 1904 C C . GLU A 1 244 ? 21.531 -2.594 16.188 1 68.56 244 GLU A C 1
ATOM 1906 O O . GLU A 1 244 ? 22.312 -1.935 15.508 1 68.56 244 GLU A O 1
ATOM 1911 N N . LYS A 1 245 ? 20.562 -3.201 15.734 1 76.75 245 LYS A N 1
ATOM 1912 C CA . LYS A 1 245 ? 20.438 -3.348 14.289 1 76.75 245 LYS A CA 1
ATOM 1913 C C . LYS A 1 245 ? 19.828 -2.098 13.656 1 76.75 245 LYS A C 1
ATOM 1915 O O . LYS A 1 245 ? 19.969 -1.876 12.453 1 76.75 245 LYS A O 1
ATOM 1920 N N . ILE A 1 246 ? 19.234 -1.33 14.5 1 85.75 246 ILE A N 1
ATOM 1921 C CA . ILE A 1 246 ? 18.594 -0.117 14 1 85.75 246 ILE A CA 1
ATOM 1922 C C . ILE A 1 246 ? 19.375 1.107 14.484 1 85.75 246 ILE A C 1
ATOM 1924 O O . ILE A 1 246 ? 19.438 1.374 15.688 1 85.75 246 ILE A O 1
ATOM 1928 N N . GLN A 1 247 ? 19.859 1.892 13.594 1 83.06 247 GLN A N 1
ATOM 1929 C CA . GLN A 1 247 ? 20.75 2.986 13.961 1 83.06 247 GLN A CA 1
ATOM 1930 C C . GLN A 1 247 ? 20.062 4.336 13.805 1 83.06 247 GLN A C 1
ATOM 1932 O O . GLN A 1 247 ? 20.406 5.301 14.484 1 83.06 247 GLN A O 1
ATOM 1937 N N . SER A 1 248 ? 19.078 4.348 12.938 1 89.62 248 SER A N 1
ATOM 1938 C CA . SER A 1 248 ? 18.438 5.625 12.648 1 89.62 248 SER A CA 1
ATOM 1939 C C . SER A 1 248 ? 17.656 6.141 13.852 1 89.62 248 SER A C 1
ATOM 1941 O O . SER A 1 248 ? 17.062 5.359 14.586 1 89.62 248 SER A O 1
ATOM 1943 N N . ARG A 1 249 ? 17.75 7.422 14.031 1 91.12 249 ARG A N 1
ATOM 1944 C CA . ARG A 1 249 ? 16.984 8.094 15.078 1 91.12 249 ARG A CA 1
ATOM 1945 C C . ARG A 1 249 ? 16.078 9.172 14.484 1 91.12 249 ARG A C 1
ATOM 1947 O O . ARG A 1 249 ? 15.805 10.18 15.133 1 91.12 249 ARG A O 1
ATOM 1954 N N . VAL A 1 250 ? 15.805 9.047 13.297 1 94.81 250 VAL A N 1
ATOM 1955 C CA . VAL A 1 250 ? 14.781 9.844 12.625 1 94.81 250 VAL A CA 1
ATOM 1956 C C . VAL A 1 250 ? 13.539 9 12.383 1 94.81 250 VAL A C 1
ATOM 1958 O O . VAL A 1 250 ? 13.586 8.008 11.641 1 94.81 250 VAL A O 1
ATOM 1961 N N . PHE A 1 251 ? 12.469 9.367 13.023 1 97.25 251 PHE A N 1
ATOM 1962 C CA . PHE A 1 251 ? 11.234 8.594 12.992 1 97.25 251 PHE A CA 1
ATOM 1963 C C . PHE A 1 251 ? 10.148 9.344 12.234 1 97.25 251 PHE A C 1
ATOM 1965 O O . PHE A 1 251 ? 9.859 10.508 12.531 1 97.25 251 PHE A O 1
ATOM 1972 N N . ILE A 1 252 ? 9.562 8.703 11.25 1 98 252 ILE A N 1
ATOM 1973 C CA . ILE A 1 252 ? 8.469 9.297 10.492 1 98 252 ILE A CA 1
ATOM 1974 C C . ILE A 1 252 ? 7.164 8.586 10.82 1 98 252 ILE A C 1
ATOM 1976 O O . ILE A 1 252 ? 7.008 7.395 10.531 1 98 252 ILE A O 1
ATOM 1980 N N . VAL A 1 253 ? 6.227 9.305 11.414 1 97.81 253 VAL A N 1
ATOM 1981 C CA . VAL A 1 253 ? 4.918 8.727 11.695 1 97.81 253 VAL A CA 1
ATOM 1982 C C . VAL A 1 253 ? 3.996 8.906 10.492 1 97.81 253 VAL A C 1
ATOM 1984 O O . VAL A 1 253 ? 3.531 10.016 10.219 1 97.81 253 VAL A O 1
ATOM 1987 N N . LEU A 1 254 ? 3.688 7.809 9.828 1 95.19 254 LEU A N 1
ATOM 1988 C CA . LEU A 1 254 ? 2.922 7.875 8.594 1 95.19 254 LEU A CA 1
ATOM 1989 C C . LEU A 1 254 ? 1.428 7.973 8.875 1 95.19 254 LEU A C 1
ATOM 1991 O O . LEU A 1 254 ? 0.72 8.758 8.25 1 95.19 254 LEU A O 1
ATOM 1995 N N . GLN A 1 255 ? 0.98 7.125 9.727 1 92.44 255 GLN A N 1
ATOM 1996 C CA . GLN A 1 255 ? -0.437 7.133 10.07 1 92.44 255 GLN A CA 1
ATOM 1997 C C . GLN A 1 255 ? -0.663 6.562 11.469 1 92.44 255 GLN A C 1
ATOM 1999 O O . GLN A 1 255 ? 0.003 5.605 11.875 1 92.44 255 GLN A O 1
ATOM 2004 N N . SER A 1 256 ? -1.553 7.184 12.18 1 93.56 256 SER A N 1
ATOM 2005 C CA . SER A 1 256 ? -1.907 6.77 13.539 1 93.56 256 SER A CA 1
ATOM 2006 C C . SER A 1 256 ? -3.262 7.336 13.953 1 93.56 256 SER A C 1
ATOM 2008 O O . SER A 1 256 ? -3.627 8.445 13.555 1 93.56 256 SER A O 1
ATOM 2010 N N . SER A 1 257 ? -4 6.523 14.672 1 91.88 257 SER A N 1
ATOM 2011 C CA . SER A 1 257 ? -5.172 7.078 15.344 1 91.88 257 SER A CA 1
ATOM 2012 C C . SER A 1 257 ? -4.762 7.973 16.516 1 91.88 257 SER A C 1
ATOM 2014 O O . SER A 1 257 ? -3.621 7.918 16.969 1 91.88 257 SER A O 1
ATOM 2016 N N . LEU A 1 258 ? -5.676 8.789 16.938 1 93.81 258 LEU A N 1
ATOM 2017 C CA . LEU A 1 258 ? -5.391 9.727 18.016 1 93.81 258 LEU A CA 1
ATOM 2018 C C . LEU A 1 258 ? -5.039 8.984 19.297 1 93.81 258 LEU A C 1
ATOM 2020 O O . LEU A 1 258 ? -4.012 9.258 19.922 1 93.81 258 LEU A O 1
ATOM 2024 N N . PRO A 1 259 ? -5.848 7.973 19.672 1 93.38 259 PRO A N 1
ATOM 2025 C CA . PRO A 1 259 ? -5.477 7.273 20.906 1 93.38 259 PRO A CA 1
ATOM 2026 C C . PRO A 1 259 ? -4.121 6.578 20.812 1 93.38 259 PRO A C 1
ATOM 2028 O O . PRO A 1 259 ? -3.357 6.574 21.781 1 93.38 259 PRO A O 1
ATOM 2031 N N . MET A 1 260 ? -3.836 5.992 19.688 1 94.69 260 MET A N 1
ATOM 2032 C CA . MET A 1 260 ? -2.547 5.324 19.516 1 94.69 260 MET A CA 1
ATOM 2033 C C . MET A 1 260 ? -1.403 6.332 19.562 1 94.69 260 MET A C 1
ATOM 2035 O O . MET A 1 260 ? -0.365 6.062 20.172 1 94.69 260 MET A O 1
ATOM 2039 N N . MET A 1 261 ? -1.561 7.488 18.953 1 96.06 261 MET A N 1
ATOM 2040 C CA . MET A 1 261 ? -0.548 8.539 18.953 1 96.06 261 MET A CA 1
ATOM 2041 C C . MET A 1 261 ? -0.218 8.977 20.375 1 96.06 261 MET A C 1
ATOM 2043 O O . MET A 1 261 ? 0.952 9.148 20.71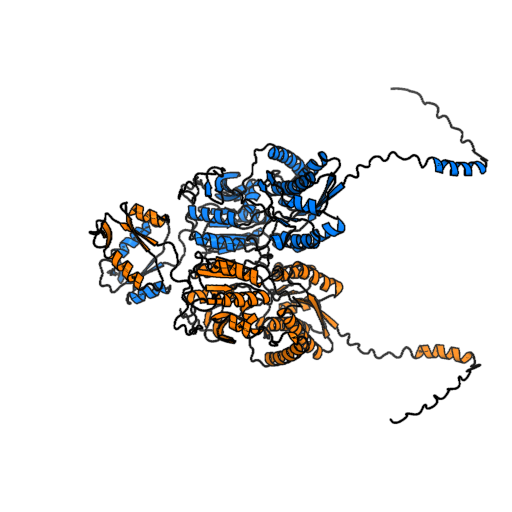9 1 96.06 261 MET A O 1
ATOM 2047 N N . ILE A 1 262 ? -1.224 9.156 21.188 1 95.69 262 ILE A N 1
ATOM 2048 C CA . ILE A 1 262 ? -1.049 9.578 22.578 1 95.69 262 ILE A CA 1
ATOM 2049 C C . ILE A 1 262 ? -0.19 8.562 23.328 1 95.69 262 ILE A C 1
ATOM 2051 O O . ILE A 1 262 ? 0.79 8.93 23.984 1 95.69 262 ILE A O 1
ATOM 2055 N N . HIS A 1 263 ? -0.511 7.301 23.172 1 96.5 263 HIS A N 1
ATOM 2056 C CA . HIS A 1 263 ? 0.247 6.25 23.844 1 96.5 263 HIS A CA 1
ATOM 2057 C C . HIS A 1 263 ? 1.657 6.141 23.266 1 96.5 263 HIS A C 1
ATOM 2059 O O . HIS A 1 263 ? 2.613 5.91 24.016 1 96.5 263 HIS A O 1
ATOM 2065 N N . LEU A 1 264 ? 1.736 6.277 21.969 1 97.38 264 LEU A N 1
ATOM 2066 C CA . LEU A 1 264 ? 3.025 6.176 21.297 1 97.38 264 LEU A CA 1
ATOM 2067 C C . LEU A 1 264 ? 4.012 7.195 21.844 1 97.38 264 LEU A C 1
ATOM 2069 O O . LEU A 1 264 ? 5.113 6.836 22.266 1 97.38 264 LEU A O 1
ATOM 2073 N N . PHE A 1 265 ? 3.678 8.438 21.969 1 96.81 265 PHE A N 1
ATOM 2074 C CA . PHE A 1 265 ? 4.613 9.492 22.344 1 96.81 265 PHE A CA 1
ATOM 2075 C C . PHE A 1 265 ? 4.832 9.516 23.844 1 96.81 265 PHE A C 1
ATOM 2077 O O . PHE A 1 265 ? 5.926 9.844 24.312 1 96.81 265 PHE A O 1
ATOM 2084 N N . ARG A 1 266 ? 3.775 9.148 24.609 1 95.88 266 ARG A N 1
ATOM 2085 C CA . ARG A 1 266 ? 3.971 9.008 26.047 1 95.88 266 ARG A CA 1
ATOM 2086 C C . ARG A 1 266 ? 5.039 7.965 26.359 1 95.88 266 ARG A C 1
ATOM 2088 O O . ARG A 1 266 ? 5.961 8.227 27.141 1 95.88 266 ARG A O 1
ATOM 2095 N N . GLU A 1 267 ? 4.898 6.805 25.719 1 96.75 267 GLU A N 1
ATOM 2096 C CA . GLU A 1 267 ? 5.855 5.723 25.953 1 96.75 267 GLU A CA 1
ATOM 2097 C C . GLU A 1 267 ? 7.219 6.051 25.359 1 96.75 267 GLU A C 1
ATOM 2099 O O . GLU A 1 267 ? 8.25 5.711 25.922 1 96.75 267 GLU A O 1
ATOM 2104 N N . ALA A 1 268 ? 7.23 6.652 24.172 1 96.12 268 ALA A N 1
ATOM 2105 C CA . ALA A 1 268 ? 8.492 7.051 23.547 1 96.12 268 ALA A CA 1
ATOM 2106 C C . ALA A 1 268 ? 9.273 7.996 24.453 1 96.12 268 ALA A C 1
ATOM 2108 O O . ALA A 1 268 ? 10.484 7.844 24.625 1 96.12 268 ALA A O 1
ATOM 2109 N N . LYS A 1 269 ? 8.633 8.992 25 1 93.88 269 LYS A N 1
ATOM 2110 C CA . LYS A 1 269 ? 9.266 9.938 25.922 1 93.88 269 LYS A CA 1
ATOM 2111 C C . LYS A 1 269 ? 9.805 9.227 27.156 1 93.88 269 LYS A C 1
ATOM 2113 O O . LYS A 1 269 ? 10.945 9.445 27.562 1 93.88 269 LYS A O 1
ATOM 2118 N N . LYS A 1 270 ? 9.008 8.352 27.734 1 94.06 270 LYS A N 1
ATOM 2119 C CA . LYS A 1 270 ? 9.398 7.598 28.922 1 94.06 270 LYS A CA 1
ATOM 2120 C C . LYS A 1 270 ? 10.633 6.746 28.641 1 94.06 270 LYS A C 1
ATOM 2122 O O . LYS A 1 270 ? 11.484 6.574 29.516 1 94.06 270 LYS A O 1
ATOM 2127 N N . MET A 1 271 ? 10.688 6.27 27.469 1 93.69 271 MET A N 1
ATOM 2128 C CA . MET A 1 271 ? 11.766 5.352 27.094 1 93.69 271 MET A CA 1
ATOM 2129 C C . MET A 1 271 ? 12.977 6.117 26.578 1 93.69 271 MET A C 1
ATOM 2131 O O . MET A 1 271 ? 13.961 5.516 26.156 1 93.69 271 MET A O 1
ATOM 2135 N N . GLY A 1 272 ? 12.875 7.441 26.484 1 89.5 272 GLY A N 1
ATOM 2136 C CA . GLY A 1 272 ? 13.992 8.273 26.094 1 89.5 272 GLY A CA 1
ATOM 2137 C C . GLY A 1 272 ? 14.148 8.375 24.578 1 89.5 272 GLY A C 1
ATOM 2138 O O . GLY A 1 272 ? 15.25 8.617 24.078 1 89.5 272 GLY A O 1
ATOM 2139 N N . LEU A 1 273 ? 13.07 8.164 23.844 1 91.5 273 LEU A N 1
ATOM 2140 C CA . LEU A 1 273 ? 13.117 8.211 22.391 1 91.5 273 LEU A CA 1
ATOM 2141 C C . LEU A 1 273 ? 12.664 9.57 21.875 1 91.5 273 LEU A C 1
ATOM 2143 O O . LEU A 1 273 ? 12.406 9.727 20.672 1 91.5 273 LEU A O 1
ATOM 2147 N N . VAL A 1 274 ? 12.5 10.469 22.75 1 88.06 274 VAL A N 1
ATOM 2148 C CA . VAL A 1 274 ? 12.172 11.836 22.375 1 88.06 274 VAL A CA 1
ATOM 2149 C C . VAL A 1 274 ? 13.266 12.781 22.859 1 88.06 274 VAL A C 1
ATOM 2151 O O . VAL A 1 274 ? 13.727 12.68 24 1 88.06 274 VAL A O 1
ATOM 2154 N N . GLY A 1 275 ? 13.672 13.586 21.953 1 77 275 GLY A N 1
ATOM 2155 C CA . GLY A 1 275 ? 14.758 14.492 22.312 1 77 275 GLY A CA 1
ATOM 2156 C C . GLY A 1 275 ? 16.125 13.914 22.031 1 77 275 GLY A C 1
ATOM 2157 O O . GLY A 1 275 ? 16.25 12.906 21.328 1 77 275 GLY A O 1
ATOM 2158 N N . ASN A 1 276 ? 17.188 14.523 22.406 1 70.69 276 ASN A N 1
ATOM 2159 C CA . ASN A 1 276 ? 18.578 14.07 22.406 1 70.69 276 ASN A CA 1
ATOM 2160 C C . ASN A 1 276 ? 18.984 13.57 21.016 1 70.69 276 ASN A C 1
ATOM 2162 O O . ASN A 1 276 ? 19.484 12.453 20.875 1 70.69 276 ASN A O 1
ATOM 2166 N N . ASP A 1 277 ? 18.844 14.227 20 1 75.88 277 ASP A N 1
ATOM 2167 C CA . ASP A 1 277 ? 19.312 13.961 18.641 1 75.88 277 ASP A CA 1
ATOM 2168 C C . ASP A 1 277 ? 18.344 13.062 17.891 1 75.88 277 ASP A C 1
ATOM 2170 O O . ASP A 1 277 ? 18.672 12.508 16.844 1 75.88 277 ASP A O 1
ATOM 2174 N N . MET A 1 278 ? 17.25 12.859 18.594 1 86.44 278 MET A N 1
ATOM 2175 C CA . MET A 1 278 ? 16.188 12.109 17.922 1 86.44 278 MET A CA 1
ATOM 2176 C C . MET A 1 278 ? 15.133 13.055 17.344 1 86.44 278 MET A C 1
ATOM 2178 O O . MET A 1 278 ? 14.82 14.086 17.938 1 86.44 278 MET A O 1
ATOM 2182 N N . VAL A 1 279 ? 14.695 12.703 16.203 1 92.62 279 VAL A N 1
ATOM 2183 C CA . VAL A 1 279 ? 13.742 13.586 15.531 1 92.62 279 VAL A CA 1
ATOM 2184 C C . VAL A 1 279 ? 12.523 12.781 15.078 1 92.62 279 VAL A C 1
ATOM 2186 O O . VAL A 1 279 ? 12.672 11.719 14.469 1 92.62 279 VAL A O 1
ATOM 2189 N N . TRP A 1 280 ? 11.414 13.281 15.484 1 96.06 280 TRP A N 1
ATOM 2190 C CA . TRP A 1 280 ? 10.156 12.75 14.961 1 96.06 280 TRP A CA 1
ATOM 2191 C C . TRP A 1 280 ? 9.578 13.672 13.898 1 96.06 280 TRP A C 1
ATOM 2193 O O . TRP A 1 280 ? 9.617 14.898 14.039 1 96.06 280 TRP A O 1
ATOM 2203 N N . ILE A 1 281 ? 9.156 13.117 12.797 1 97.69 281 ILE A N 1
ATOM 2204 C CA . ILE A 1 281 ? 8.477 13.836 11.727 1 97.69 281 ILE A CA 1
ATOM 2205 C C . ILE A 1 281 ? 7.051 13.312 11.578 1 97.69 281 ILE A C 1
ATOM 2207 O O . ILE A 1 281 ? 6.84 12.109 11.43 1 97.69 281 ILE A O 1
ATOM 2211 N N . LEU A 1 282 ? 6.105 14.195 11.586 1 98.12 282 LEU A N 1
ATOM 2212 C CA . LEU A 1 282 ? 4.695 13.828 11.609 1 98.12 282 LEU A CA 1
ATOM 2213 C C . LEU A 1 282 ? 4.004 14.234 10.312 1 98.12 282 LEU A C 1
ATOM 2215 O O . LEU A 1 282 ? 4.262 15.312 9.773 1 98.12 282 LEU A O 1
ATOM 2219 N N . THR A 1 283 ? 3.174 13.32 9.781 1 97.06 283 THR A N 1
ATOM 2220 C CA . THR A 1 283 ? 2.352 13.633 8.617 1 97.06 283 THR A CA 1
ATOM 2221 C C . THR A 1 283 ? 1.216 14.578 9 1 97.06 283 THR A C 1
ATOM 2223 O O . THR A 1 283 ? 1.015 14.875 10.18 1 97.06 283 THR A O 1
ATOM 2226 N N . ASP A 1 284 ? 0.511 15.016 8.008 1 95.25 284 ASP A N 1
ATOM 2227 C CA . ASP A 1 284 ? -0.5 16.047 8.203 1 95.25 284 ASP A CA 1
ATOM 2228 C C . ASP A 1 284 ? -1.605 15.562 9.141 1 95.25 284 ASP A C 1
ATOM 2230 O O . ASP A 1 284 ? -2.066 16.312 10.008 1 95.25 284 ASP A O 1
ATOM 2234 N N . ARG A 1 285 ? -2.031 14.336 8.984 1 92.38 285 ARG A N 1
ATOM 2235 C CA . ARG A 1 285 ? -3.09 13.797 9.836 1 92.38 285 ARG A CA 1
ATOM 2236 C C . ARG A 1 285 ? -2.652 13.758 11.297 1 92.38 285 ARG A C 1
ATOM 2238 O O . ARG A 1 285 ? -3.395 14.18 12.18 1 92.38 285 ARG A O 1
ATOM 2245 N N . VAL A 1 286 ? -1.493 13.352 11.547 1 94.38 286 VAL A N 1
ATOM 2246 C CA . VAL A 1 286 ? -0.989 13.211 12.906 1 94.38 286 VAL A CA 1
ATOM 2247 C C . VAL A 1 286 ? -0.751 14.594 13.508 1 94.38 286 VAL A C 1
ATOM 2249 O O . VAL A 1 286 ? -1.065 14.836 14.68 1 94.38 286 VAL A O 1
ATOM 2252 N N . THR A 1 287 ? -0.211 15.461 12.727 1 96.25 287 THR A N 1
ATOM 2253 C CA . THR A 1 287 ? 0.062 16.812 13.203 1 96.25 287 THR A CA 1
ATOM 2254 C C . THR A 1 287 ? -1.236 17.531 13.539 1 96.25 287 THR A C 1
ATOM 2256 O O . THR A 1 287 ? -1.271 18.359 14.453 1 96.25 287 THR A O 1
ATOM 2259 N N . SER A 1 288 ? -2.24 17.219 12.781 1 92.62 288 SER A N 1
ATOM 2260 C CA . SER A 1 288 ? -3.521 17.875 13.016 1 92.62 288 SER A CA 1
ATOM 2261 C C . SER A 1 288 ? -4.07 17.562 14.398 1 92.62 288 SER A C 1
ATOM 2263 O O . SER A 1 288 ? -4.855 18.328 14.953 1 92.62 288 SER A O 1
ATOM 2265 N N . PHE A 1 289 ? -3.643 16.484 14.984 1 93.69 289 PHE A N 1
ATOM 2266 C CA . PHE A 1 289 ? -4.098 16.094 16.312 1 93.69 289 PHE A CA 1
ATOM 2267 C C . PHE A 1 289 ? -3.572 17.062 17.375 1 93.69 289 PHE A C 1
ATOM 2269 O O . PHE A 1 289 ? -4.129 17.156 18.469 1 93.69 289 PHE A O 1
ATOM 2276 N N . LEU A 1 290 ? -2.535 17.781 17.062 1 92.25 290 LEU A N 1
ATOM 2277 C CA . LEU A 1 290 ? -1.95 18.719 18.016 1 92.25 290 LEU A CA 1
ATOM 2278 C C . LEU A 1 290 ? -2.961 19.781 18.422 1 92.25 290 LEU A C 1
ATOM 2280 O O . LEU A 1 290 ? -2.883 20.328 19.516 1 92.25 290 LEU A O 1
ATOM 2284 N N . ASP A 1 291 ? -3.898 19.984 17.578 1 89.62 291 ASP A N 1
ATOM 2285 C CA . ASP A 1 291 ? -4.863 21.047 17.812 1 89.62 291 ASP A CA 1
ATOM 2286 C C . ASP A 1 291 ? -5.98 20.594 18.75 1 89.62 291 ASP A C 1
ATOM 2288 O O . ASP A 1 291 ? -6.746 21.422 19.25 1 89.62 291 ASP A O 1
ATOM 2292 N N . ILE A 1 292 ? -6.055 19.312 19.016 1 89.88 292 ILE A N 1
ATOM 2293 C CA . ILE A 1 292 ? -7.25 18.828 19.703 1 89.88 292 ILE A CA 1
ATOM 2294 C C . ILE A 1 292 ? -6.852 18 20.922 1 89.88 292 ILE A C 1
ATOM 2296 O O . ILE A 1 292 ? -7.68 17.281 21.484 1 89.88 292 ILE A O 1
ATOM 2300 N N . VAL A 1 293 ? -5.59 18 21.25 1 89.81 293 VAL A N 1
ATOM 2301 C CA . VAL A 1 293 ? -5.133 17.234 22.406 1 89.81 293 VAL A CA 1
ATOM 2302 C C . VAL A 1 293 ? -4.695 18.172 23.516 1 89.81 293 VAL A C 1
ATOM 2304 O O . VAL A 1 293 ? -4.473 19.375 23.281 1 89.81 293 VAL A O 1
ATOM 2307 N N . ASN A 1 294 ? -4.559 17.609 24.734 1 88.5 294 ASN A N 1
ATOM 2308 C CA . ASN A 1 294 ? -4.113 18.391 25.875 1 88.5 294 ASN A CA 1
ATOM 2309 C C . ASN A 1 294 ? -2.635 18.75 25.781 1 88.5 294 ASN A C 1
ATOM 2311 O O . ASN A 1 294 ? -1.885 18.094 25.047 1 88.5 294 ASN A O 1
ATOM 2315 N N . THR A 1 295 ? -2.266 19.734 26.562 1 90.44 295 THR A N 1
ATOM 2316 C CA . THR A 1 295 ? -0.915 20.297 26.516 1 90.44 295 THR A CA 1
ATOM 2317 C C . THR A 1 295 ? 0.11 19.266 26.969 1 90.44 295 THR A C 1
ATOM 2319 O O . THR A 1 295 ? 1.262 19.281 26.531 1 90.44 295 THR A O 1
ATOM 2322 N N . SER A 1 296 ? -0.282 18.406 27.828 1 89.94 296 SER A N 1
ATOM 2323 C CA . SER A 1 296 ? 0.644 17.375 28.297 1 89.94 296 SER A CA 1
ATOM 2324 C C . SER A 1 296 ? 1.041 16.438 27.156 1 89.94 296 SER A C 1
ATOM 2326 O O . SER A 1 296 ? 2.188 15.984 27.094 1 89.94 296 SER A O 1
ATOM 2328 N N . VAL A 1 297 ? 0.043 16.125 26.281 1 91.94 297 VAL A N 1
ATOM 2329 C CA . VAL A 1 297 ? 0.317 15.273 25.125 1 91.94 297 VAL A CA 1
ATOM 2330 C C . VAL A 1 297 ? 1.253 16 24.156 1 91.94 297 VAL A C 1
ATOM 2332 O O . VAL A 1 297 ? 2.209 15.406 23.656 1 91.94 297 VAL A O 1
ATOM 2335 N N . ILE A 1 298 ? 1.024 17.234 23.953 1 93.62 298 ILE A N 1
ATOM 2336 C CA . ILE A 1 298 ? 1.874 18.047 23.094 1 93.62 298 ILE A CA 1
ATOM 2337 C C . ILE A 1 298 ? 3.303 18.047 23.625 1 93.62 298 ILE A C 1
ATOM 2339 O O . ILE A 1 298 ? 4.262 17.906 22.875 1 93.62 298 ILE A O 1
ATOM 2343 N N . HIS A 1 299 ? 3.406 18.172 24.922 1 92.88 299 HIS A N 1
ATOM 2344 C CA . HIS A 1 299 ? 4.715 18.219 25.562 1 92.88 299 HIS A CA 1
ATOM 2345 C C . HIS A 1 299 ? 5.484 16.922 25.344 1 92.88 299 HIS A C 1
ATOM 2347 O O . HIS A 1 299 ? 6.711 16.938 25.219 1 92.88 299 HIS A O 1
ATOM 2353 N N . SER A 1 300 ? 4.77 15.844 25.297 1 93.81 300 SER A N 1
ATOM 2354 C CA . SER A 1 300 ? 5.418 14.547 25.078 1 93.81 300 SER A CA 1
ATOM 2355 C C . SER A 1 300 ? 6.004 14.445 23.672 1 93.81 300 SER A C 1
ATOM 2357 O O . SER A 1 300 ? 6.832 13.578 23.406 1 93.81 300 SER A O 1
ATOM 2359 N N . MET A 1 301 ? 5.621 15.328 22.766 1 94.56 301 MET A N 1
ATOM 2360 C CA . MET A 1 301 ? 6.051 15.297 21.375 1 94.56 301 MET A CA 1
ATOM 2361 C C . MET A 1 301 ? 7.082 16.391 21.094 1 94.56 301 MET A C 1
ATOM 2363 O O . MET A 1 301 ? 7.324 16.734 19.938 1 94.56 301 MET A O 1
ATOM 2367 N N . GLU A 1 302 ? 7.652 16.906 22.109 1 91.81 302 GLU A N 1
ATOM 2368 C CA . GLU A 1 302 ? 8.578 18.031 21.969 1 91.81 302 GLU A CA 1
ATOM 2369 C C . GLU A 1 302 ? 9.703 17.688 21 1 91.81 302 GLU A C 1
ATOM 2371 O O . GLU A 1 302 ? 10.289 16.609 21.062 1 91.81 302 GLU A O 1
ATOM 2376 N N . GLY A 1 303 ? 9.961 18.672 20.062 1 90.75 303 GLY A N 1
ATOM 2377 C CA . GLY A 1 303 ? 11.031 18.5 19.109 1 90.75 303 GLY A CA 1
ATOM 2378 C C . GLY A 1 303 ? 10.57 17.859 17.812 1 90.75 303 GLY A C 1
ATOM 2379 O O . GLY A 1 303 ? 11.312 17.828 16.828 1 90.75 303 GLY A O 1
ATOM 2380 N N . ALA A 1 304 ? 9.336 17.391 17.781 1 95.06 304 ALA A N 1
ATOM 2381 C CA . ALA A 1 304 ? 8.797 16.781 16.562 1 95.06 304 ALA A CA 1
ATOM 2382 C C . ALA A 1 304 ? 8.516 17.828 15.492 1 95.06 304 ALA A C 1
ATOM 2384 O O . ALA A 1 304 ? 8.055 18.938 15.805 1 95.06 304 ALA A O 1
ATOM 2385 N N . LEU A 1 305 ? 8.852 17.5 14.289 1 95.38 305 LEU A N 1
ATOM 2386 C CA . LEU A 1 305 ? 8.477 18.297 13.133 1 95.38 305 LEU A CA 1
ATOM 2387 C C . LEU A 1 305 ? 7.145 17.828 12.547 1 95.38 305 LEU A C 1
ATOM 2389 O O . LEU A 1 305 ? 6.922 16.641 12.383 1 95.38 305 LEU A O 1
ATOM 2393 N N . GLY A 1 306 ? 6.273 18.75 12.305 1 97 306 GLY A N 1
ATOM 2394 C CA . GLY A 1 306 ? 4.961 18.406 11.789 1 97 306 GLY A CA 1
ATOM 2395 C C . GLY A 1 306 ? 4.621 19.125 10.492 1 97 306 GLY A C 1
ATOM 2396 O O . GLY A 1 306 ? 5.09 20.234 10.25 1 97 306 GLY A O 1
ATOM 2397 N N . ILE A 1 307 ? 3.826 18.406 9.672 1 96.38 307 ILE A N 1
ATOM 2398 C CA . ILE A 1 307 ? 3.279 18.984 8.445 1 96.38 307 ILE A CA 1
ATOM 2399 C C . ILE A 1 307 ? 1.79 19.266 8.625 1 96.38 307 ILE A C 1
ATOM 2401 O O . ILE A 1 307 ? 1.037 18.391 9.078 1 96.38 307 ILE A O 1
ATOM 2405 N N . LYS A 1 308 ? 1.401 20.469 8.305 1 94.25 308 LYS A N 1
ATOM 2406 C CA . LYS A 1 308 ? 0.002 20.859 8.43 1 94.25 308 LYS A CA 1
ATOM 2407 C C . LYS A 1 308 ? -0.515 21.453 7.117 1 94.25 308 LYS A C 1
ATOM 2409 O O . LYS A 1 308 ? 0.25 22.047 6.352 1 94.25 308 LYS A O 1
ATOM 2414 N N . ASN A 1 309 ? -1.81 21.234 6.938 1 92.06 309 ASN A N 1
ATOM 2415 C CA . ASN A 1 309 ? -2.449 21.984 5.859 1 92.06 309 ASN A CA 1
ATOM 2416 C C . ASN A 1 309 ? -2.557 23.469 6.195 1 92.06 309 ASN A C 1
ATOM 2418 O O . ASN A 1 309 ? -2.807 23.828 7.348 1 92.06 309 ASN A O 1
ATOM 2422 N N . TYR A 1 310 ? -2.334 24.266 5.215 1 90.12 310 TYR A N 1
ATOM 2423 C CA . TYR A 1 310 ? -2.5 25.703 5.418 1 90.12 310 TYR A CA 1
ATOM 2424 C C . TYR A 1 310 ? -3.945 26.125 5.176 1 90.12 310 TYR A C 1
ATOM 2426 O O . TYR A 1 310 ? -4.582 25.672 4.223 1 90.12 310 TYR A O 1
ATOM 2434 N N . TYR A 1 311 ? -4.527 26.812 6.078 1 88.69 311 TYR A N 1
ATOM 2435 C CA . TYR A 1 311 ? -5.828 27.453 5.922 1 88.69 311 TYR A CA 1
ATOM 2436 C C . TYR A 1 311 ? -5.852 28.812 6.609 1 88.69 311 TYR A C 1
ATOM 2438 O O . TYR A 1 311 ? -4.996 29.109 7.449 1 88.69 311 TYR A O 1
ATOM 2446 N N . TYR A 1 312 ? -6.816 29.672 6.242 1 86.62 312 TYR A N 1
ATOM 2447 C CA . TYR A 1 312 ? -6.926 31.016 6.777 1 86.62 312 TYR A CA 1
ATOM 2448 C C . TYR A 1 312 ? -7.719 31.031 8.078 1 86.62 312 TYR A C 1
ATOM 2450 O O . TYR A 1 312 ? -8.945 30.891 8.07 1 86.62 312 TYR A O 1
ATOM 2458 N N . ASP A 1 313 ? -6.961 31.25 9.164 1 88.75 313 ASP A N 1
ATOM 2459 C CA . ASP A 1 313 ? -7.633 31.203 10.461 1 88.75 313 ASP A CA 1
ATOM 2460 C C . ASP A 1 313 ? -7.863 32.625 11.008 1 88.75 313 ASP A C 1
ATOM 2462 O O . ASP A 1 313 ? -8.195 32.781 12.18 1 88.75 313 ASP A O 1
ATOM 2466 N N . ASN A 1 314 ? -7.723 33.656 10.195 1 89 314 ASN A N 1
ATOM 2467 C CA . ASN A 1 314 ? -7.906 35.031 10.617 1 89 314 ASN A CA 1
ATOM 2468 C C . ASN A 1 314 ? -9.047 35.688 9.859 1 89 314 ASN A C 1
ATOM 2470 O O . ASN A 1 314 ? -9.211 36.906 9.922 1 89 314 ASN A O 1
ATOM 2474 N N . THR A 1 315 ? -9.828 34.938 9.242 1 92.62 315 THR A N 1
ATOM 2475 C CA . THR A 1 315 ? -10.969 35.5 8.516 1 92.62 315 THR A CA 1
ATOM 2476 C C . THR A 1 315 ? -12.18 35.625 9.438 1 92.62 315 THR A C 1
ATOM 2478 O O . THR A 1 315 ? -12.258 34.969 10.469 1 92.62 315 THR A O 1
ATOM 2481 N N . SER A 1 316 ? -13.07 36.5 9.023 1 94.5 316 SER A N 1
ATOM 2482 C CA . SER A 1 316 ? -14.297 36.688 9.789 1 94.5 316 SER A CA 1
ATOM 2483 C C . SER A 1 316 ? -15.133 35.438 9.812 1 94.5 316 SER A C 1
ATOM 2485 O O . SER A 1 316 ? -15.742 35.094 10.828 1 94.5 316 SER A O 1
ATOM 2487 N N . SER A 1 317 ? -15.148 34.75 8.719 1 93.81 317 SER A N 1
ATOM 2488 C CA . SER A 1 317 ? -15.898 33.5 8.625 1 93.81 317 SER A CA 1
ATOM 2489 C C . SER A 1 317 ? -15.359 32.469 9.594 1 93.81 317 SER A C 1
ATOM 2491 O O . SER A 1 317 ? -16.125 31.75 10.242 1 93.81 317 SER A O 1
ATOM 2493 N N . TYR A 1 318 ? -14.055 32.375 9.688 1 96.12 318 TYR A N 1
ATOM 2494 C CA . TYR A 1 318 ? -13.438 31.406 10.602 1 96.12 318 TYR A CA 1
ATOM 2495 C C . TYR A 1 318 ? -13.742 31.766 12.055 1 96.12 318 TYR A C 1
ATOM 2497 O O . TYR A 1 318 ? -14.062 30.906 12.859 1 96.12 318 TYR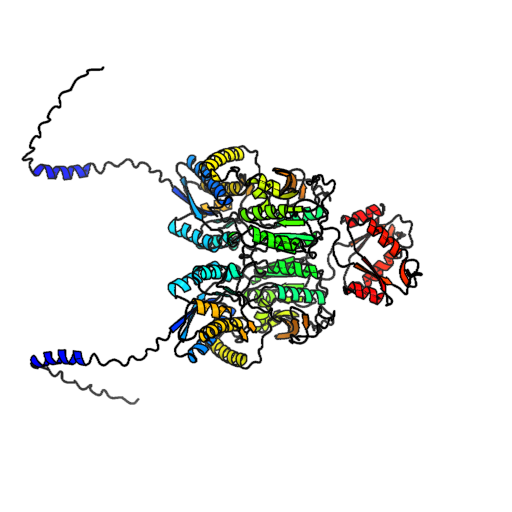 A O 1
ATOM 2505 N N . GLN A 1 319 ? -13.688 33.094 12.375 1 96.38 319 GLN A N 1
ATOM 2506 C CA . GLN A 1 319 ? -13.914 33.531 13.75 1 96.38 319 GLN A CA 1
ATOM 2507 C C . GLN A 1 319 ? -15.359 33.281 14.172 1 96.38 319 GLN A C 1
ATOM 2509 O O . GLN A 1 319 ? -15.609 32.906 15.32 1 96.38 319 GLN A O 1
ATOM 2514 N N . THR A 1 320 ? -16.25 33.531 13.289 1 96.75 320 THR A N 1
ATOM 2515 C CA . THR A 1 320 ? -17.656 33.219 13.57 1 96.75 320 THR A CA 1
ATOM 2516 C C . THR A 1 320 ? -17.859 31.734 13.812 1 96.75 320 THR A C 1
ATOM 2518 O O . THR A 1 320 ? -18.531 31.344 14.773 1 96.75 320 THR A O 1
ATOM 2521 N N . PHE A 1 321 ? -17.297 30.984 12.984 1 97.62 321 PHE A N 1
ATOM 2522 C CA . PHE A 1 321 ? -17.375 29.531 13.141 1 97.62 321 PHE A CA 1
ATOM 2523 C C . PHE A 1 321 ? -16.766 29.094 14.469 1 97.62 321 PHE A C 1
ATOM 2525 O O . PHE A 1 321 ? -17.344 28.281 15.18 1 97.62 321 PHE A O 1
ATOM 2532 N N . LEU A 1 322 ? -15.555 29.625 14.727 1 97.25 322 LEU A N 1
ATOM 2533 C CA . LEU A 1 322 ? -14.828 29.281 15.945 1 97.25 322 LEU A CA 1
ATOM 2534 C C . LEU A 1 322 ? -15.688 29.516 17.172 1 97.25 322 LEU A C 1
ATOM 2536 O O . LEU A 1 322 ? -15.758 28.656 18.062 1 97.25 322 LEU A O 1
ATOM 2540 N N . THR A 1 323 ? -16.359 30.641 17.234 1 97.5 323 THR A N 1
ATOM 2541 C CA . THR A 1 323 ? -17.203 31 18.375 1 97.5 323 THR A CA 1
ATOM 2542 C C . THR A 1 323 ? -18.391 30.031 18.5 1 97.5 323 THR A C 1
ATOM 2544 O O . THR A 1 323 ? -18.672 29.531 19.594 1 97.5 323 THR A O 1
ATOM 2547 N N . GLN A 1 324 ? -19.016 29.766 17.391 1 97.94 324 GLN A N 1
ATOM 2548 C CA . GLN A 1 324 ? -20.156 28.844 17.375 1 97.94 324 GLN A CA 1
ATOM 2549 C C . GLN A 1 324 ? -19.734 27.438 17.766 1 97.94 324 GLN A C 1
ATOM 2551 O O . GLN A 1 324 ? -20.438 26.75 18.5 1 97.94 324 GLN A O 1
ATOM 2556 N N . PHE A 1 325 ? -18.641 27.047 17.266 1 98.06 325 PHE A N 1
ATOM 2557 C CA . PHE A 1 325 ? -18.125 25.703 17.516 1 98.06 325 PHE A CA 1
ATOM 2558 C C . PHE A 1 325 ? -17.828 25.516 19 1 98.06 325 PHE A C 1
ATOM 2560 O O . PHE A 1 325 ? -18.266 24.531 19.609 1 98.06 325 PHE A O 1
ATOM 2567 N N . ARG A 1 326 ? -17.078 26.453 19.562 1 97.19 326 ARG A N 1
ATOM 2568 C CA . ARG A 1 326 ? -16.719 26.359 20.984 1 97.19 326 ARG A CA 1
ATOM 2569 C C . ARG A 1 326 ? -17.969 26.266 21.859 1 97.19 326 ARG A C 1
ATOM 2571 O O . ARG A 1 326 ? -18.047 25.391 22.734 1 97.19 326 ARG A O 1
ATOM 2578 N N . GLN A 1 327 ? -18.906 27.094 21.609 1 97.75 327 GLN A N 1
ATOM 2579 C CA . GLN A 1 327 ? -20.125 27.109 22.391 1 97.75 327 GLN A CA 1
ATOM 2580 C C . GLN A 1 327 ? -20.859 25.781 22.312 1 97.75 327 GLN A C 1
ATOM 2582 O O . GLN A 1 327 ? -21.234 25.203 23.344 1 97.75 327 GLN A O 1
ATOM 2587 N N . LYS A 1 328 ? -21 25.297 21.156 1 97.81 328 LYS A N 1
ATOM 2588 C CA . LYS A 1 328 ? -21.75 24.062 20.953 1 97.81 328 LYS A CA 1
ATOM 2589 C C . LYS A 1 328 ? -20.969 22.844 21.469 1 97.81 328 LYS A C 1
ATOM 2591 O O . LYS A 1 328 ? -21.562 21.953 22.078 1 97.81 328 LYS A O 1
ATOM 2596 N N . PHE A 1 329 ? -19.719 22.797 21.188 1 97.5 329 PHE A N 1
ATOM 2597 C CA . PHE A 1 329 ? -18.891 21.656 21.562 1 97.5 329 PHE A CA 1
ATOM 2598 C C . PHE A 1 329 ? -18.781 21.547 23.078 1 97.5 329 PHE A C 1
ATOM 2600 O O . PHE A 1 329 ? -18.797 20.438 23.641 1 97.5 329 PHE A O 1
ATOM 2607 N N . ILE A 1 330 ? -18.656 22.672 23.797 1 96.5 330 ILE A N 1
ATOM 2608 C CA . ILE A 1 330 ? -18.609 22.703 25.25 1 96.5 330 ILE A CA 1
ATOM 2609 C C . ILE A 1 330 ? -19.938 22.188 25.828 1 96.5 330 ILE A C 1
ATOM 2611 O O . ILE A 1 330 ? -19.953 21.422 26.797 1 96.5 330 ILE A O 1
ATOM 2615 N N . SER A 1 331 ? -20.969 22.594 25.234 1 96.81 331 SER A N 1
ATOM 2616 C CA . SER A 1 331 ? -22.297 22.219 25.703 1 96.81 331 SER A CA 1
ATOM 2617 C C . SER A 1 331 ? -22.547 20.719 25.484 1 96.81 331 SER A C 1
ATOM 2619 O O . SER A 1 331 ? -23.094 20.047 26.359 1 96.81 331 SER A O 1
ATOM 2621 N N . GLU A 1 332 ? -22.141 20.188 24.391 1 96.44 332 GLU A N 1
ATOM 2622 C CA . GLU A 1 332 ? -22.453 18.828 24.016 1 96.44 332 GLU A CA 1
ATOM 2623 C C . GLU A 1 332 ? -21.453 17.844 24.625 1 96.44 332 GLU A C 1
ATOM 2625 O O . GLU A 1 332 ? -21.812 16.703 24.953 1 96.44 332 GLU A O 1
ATOM 2630 N N . TYR A 1 333 ? -20.234 18.297 24.641 1 95.88 333 TYR A N 1
ATOM 2631 C CA . TYR A 1 333 ? -19.188 17.391 25.094 1 95.88 333 TYR A CA 1
ATOM 2632 C C . TYR A 1 333 ? -18.328 18.047 26.172 1 95.88 333 TYR A C 1
ATOM 2634 O O . TYR A 1 333 ? -17.109 18.172 26.016 1 95.88 333 TYR A O 1
ATOM 2642 N N . PRO A 1 334 ? -18.812 18.312 27.328 1 93.62 334 PRO A N 1
ATOM 2643 C CA . PRO A 1 334 ? -18.062 18.984 28.391 1 93.62 334 PRO A CA 1
ATOM 2644 C C . PRO A 1 334 ? -16.891 18.141 28.906 1 93.62 334 PRO A C 1
ATOM 2646 O O . PRO A 1 334 ? -15.906 18.688 29.391 1 93.62 334 PRO A O 1
ATOM 2649 N N . GLU A 1 335 ? -16.906 16.859 28.625 1 91.12 335 GLU A N 1
ATOM 2650 C CA . GLU A 1 335 ? -15.906 15.938 29.172 1 91.12 335 GLU A CA 1
ATOM 2651 C C . GLU A 1 335 ? -14.609 15.992 28.359 1 91.12 335 GLU A C 1
ATOM 2653 O O . GLU A 1 335 ? -13.562 15.547 28.828 1 91.12 335 GLU A O 1
ATOM 2658 N N . GLU A 1 336 ? -14.562 16.516 27.125 1 88.56 336 GLU A N 1
ATOM 2659 C CA . GLU A 1 336 ? -13.406 16.5 26.25 1 88.56 336 GLU A CA 1
ATOM 2660 C C . GLU A 1 336 ? -12.312 17.438 26.75 1 88.56 336 GLU A C 1
ATOM 2662 O O . GLU A 1 336 ? -11.125 17.203 26.484 1 88.56 336 GLU A O 1
ATOM 2667 N N . GLY A 1 337 ? -12.539 18.453 27.484 1 82.62 337 GLY A N 1
ATOM 2668 C CA . GLY A 1 337 ? -11.57 19.344 28.109 1 82.62 337 GLY A CA 1
ATOM 2669 C C . GLY A 1 337 ? -10.922 20.297 27.141 1 82.62 337 GLY A C 1
ATOM 2670 O O . GLY A 1 337 ? -10.359 21.312 27.547 1 82.62 337 GLY A O 1
ATOM 2671 N N . TYR A 1 338 ? -10.781 20 25.922 1 85.81 338 TYR A N 1
ATOM 2672 C CA . TYR A 1 338 ? -10.266 20.875 24.859 1 85.81 338 TYR A CA 1
ATOM 2673 C C . TYR A 1 338 ? -11.336 21.125 23.797 1 85.81 338 TYR A C 1
ATOM 2675 O O . TYR A 1 338 ? -11.898 20.188 23.234 1 85.81 338 TYR A O 1
ATOM 2683 N N . TYR A 1 339 ? -11.516 22.406 23.453 1 91.5 339 TYR A N 1
ATOM 2684 C CA . TYR A 1 339 ? -12.75 22.688 22.734 1 91.5 339 TYR A CA 1
ATOM 2685 C C . TYR A 1 339 ? -12.469 23.422 21.422 1 91.5 339 TYR A C 1
ATOM 2687 O O . TYR A 1 339 ? -13.383 23.953 20.797 1 91.5 339 TYR A O 1
ATOM 2695 N N . GLU A 1 340 ? -11.203 23.422 21 1 91.88 340 GLU A N 1
ATOM 2696 C CA . GLU A 1 340 ? -10.859 24.016 19.719 1 91.88 340 GLU A CA 1
ATOM 2697 C C . GLU A 1 340 ? -11.148 23.062 18.578 1 91.88 340 GLU A C 1
ATOM 2699 O O . GLU A 1 340 ? -11.008 21.844 18.719 1 91.88 340 GLU A O 1
ATOM 2704 N N . PRO A 1 341 ? -11.625 23.578 17.438 1 95.31 341 PRO A N 1
ATOM 2705 C CA . PRO A 1 341 ? -11.82 22.703 16.281 1 95.31 341 PRO A CA 1
ATOM 2706 C C . PRO A 1 341 ? -10.508 22.281 15.633 1 95.31 341 PRO A C 1
ATOM 2708 O O . PRO A 1 341 ? -9.562 23.062 15.578 1 95.31 341 PRO A O 1
ATOM 2711 N N . GLY A 1 342 ? -10.516 21.016 15.266 1 92.94 342 GLY A N 1
ATOM 2712 C CA . GLY A 1 342 ? -9.414 20.547 14.438 1 92.94 342 GLY A CA 1
ATOM 2713 C C . GLY A 1 342 ? -9.656 20.75 12.953 1 92.94 342 GLY A C 1
ATOM 2714 O O . GLY A 1 342 ? -10.695 21.266 12.555 1 92.94 342 GLY A O 1
ATOM 2715 N N . PHE A 1 343 ? -8.688 20.453 12.18 1 93.31 343 PHE A N 1
ATOM 2716 C CA . PHE A 1 343 ? -8.758 20.594 10.734 1 93.31 343 PHE A CA 1
ATOM 2717 C C . PHE A 1 343 ? -9.945 19.844 10.164 1 93.31 343 PHE A C 1
ATOM 2719 O O . PHE A 1 343 ? -10.57 20.281 9.195 1 93.31 343 PHE A O 1
ATOM 2726 N N . TYR A 1 344 ? -10.281 18.703 10.727 1 94.62 344 TYR A N 1
ATOM 2727 C CA . TYR A 1 344 ? -11.328 17.844 10.188 1 94.62 344 TYR A CA 1
ATOM 2728 C C . TYR A 1 344 ? -12.711 18.438 10.453 1 94.62 344 TYR A C 1
ATOM 2730 O O . TYR A 1 344 ? -13.664 18.141 9.727 1 94.62 344 TYR A O 1
ATOM 2738 N N . ALA A 1 345 ? -12.805 19.219 11.469 1 97 345 ALA A N 1
ATOM 2739 C CA . ALA A 1 345 ? -14.031 19.984 11.656 1 97 345 ALA A CA 1
ATOM 2740 C C . ALA A 1 345 ? -14.25 20.969 10.508 1 97 345 ALA A C 1
ATOM 2742 O O . ALA A 1 345 ? -15.367 21.125 10.008 1 97 345 ALA A O 1
ATOM 2743 N N . LEU A 1 346 ? -13.164 21.625 10.109 1 96.94 346 LEU A N 1
ATOM 2744 C CA . LEU A 1 346 ? -13.234 22.594 9.023 1 96.94 346 LEU A CA 1
ATOM 2745 C C . LEU A 1 346 ? -13.648 21.906 7.719 1 96.94 346 LEU A C 1
ATOM 2747 O O . LEU A 1 346 ? -14.484 22.422 6.984 1 96.94 346 LEU A O 1
ATOM 2751 N N . ARG A 1 347 ? -13.078 20.75 7.496 1 95.44 347 ARG A N 1
ATOM 2752 C CA . ARG A 1 347 ? -13.391 20 6.293 1 95.44 347 ARG A CA 1
ATOM 2753 C C . ARG A 1 347 ? -14.852 19.547 6.297 1 95.44 347 ARG A C 1
ATOM 2755 O O . ARG A 1 347 ? -15.508 19.562 5.254 1 95.44 347 ARG A O 1
ATOM 2762 N N . ALA A 1 348 ? -15.273 19.109 7.426 1 98.06 348 ALA A N 1
ATOM 2763 C CA . ALA A 1 348 ? -16.672 18.688 7.559 1 98.06 348 ALA A CA 1
ATOM 2764 C C . ALA A 1 348 ? -17.625 19.844 7.281 1 98.06 348 ALA A C 1
ATOM 2766 O O . ALA A 1 348 ? -18.609 19.688 6.562 1 98.06 348 ALA A O 1
ATOM 2767 N N . HIS A 1 349 ? -17.359 21 7.828 1 98.38 349 HIS A N 1
ATOM 2768 C CA . HIS A 1 349 ? -18.141 22.203 7.578 1 98.38 349 HIS A CA 1
ATOM 2769 C C . HIS A 1 349 ? -18.188 22.531 6.09 1 98.38 349 HIS A C 1
ATOM 2771 O O . HIS A 1 349 ? -19.25 22.797 5.539 1 98.38 349 HIS A O 1
ATOM 2777 N N . ASP A 1 350 ? -17.047 22.484 5.445 1 97.5 350 ASP A N 1
ATOM 2778 C CA . ASP A 1 350 ? -16.922 22.844 4.039 1 97.5 350 ASP A CA 1
ATOM 2779 C C . ASP A 1 350 ? -17.656 21.844 3.148 1 97.5 350 ASP A C 1
ATOM 2781 O O . ASP A 1 350 ? -18.141 22.203 2.07 1 97.5 350 ASP A O 1
ATOM 2785 N N . SER A 1 351 ? -17.734 20.609 3.574 1 97.5 351 SER A N 1
ATOM 2786 C CA . SER A 1 351 ? -18.469 19.609 2.816 1 97.5 351 SER A CA 1
ATOM 2787 C C . SER A 1 351 ? -19.953 19.953 2.752 1 97.5 351 SER A C 1
ATOM 2789 O O . SER A 1 351 ? -20.594 19.781 1.712 1 97.5 351 SER A O 1
ATOM 2791 N N . ILE A 1 352 ? -20.516 20.422 3.846 1 97.62 352 ILE A N 1
ATOM 2792 C CA . ILE A 1 352 ? -21.906 20.891 3.842 1 97.62 352 ILE A CA 1
ATOM 2793 C C . ILE A 1 352 ? -22.016 22.141 2.963 1 97.62 352 ILE A C 1
ATOM 2795 O O . ILE A 1 352 ? -23.016 22.312 2.254 1 97.62 352 ILE A O 1
ATOM 2799 N N . ALA A 1 353 ? -21.031 22.969 3.004 1 96.19 353 ALA A N 1
ATOM 2800 C CA . ALA A 1 353 ? -21.031 24.188 2.191 1 96.19 353 ALA A CA 1
ATOM 2801 C C . ALA A 1 353 ? -21.094 23.844 0.704 1 96.19 353 ALA A C 1
ATOM 2803 O O . ALA A 1 353 ? -21.734 24.562 -0.077 1 96.19 353 ALA A O 1
ATOM 2804 N N . ILE A 1 354 ? -20.391 22.766 0.274 1 96 354 ILE A N 1
ATOM 2805 C CA . ILE A 1 354 ? -20.453 22.312 -1.109 1 96 354 ILE A CA 1
ATOM 2806 C C . ILE A 1 354 ? -21.906 22.016 -1.485 1 96 354 ILE A C 1
ATOM 2808 O O . ILE A 1 354 ? -22.375 22.438 -2.543 1 96 354 ILE A O 1
ATOM 2812 N N . ILE A 1 355 ? -22.609 21.359 -0.605 1 95 355 ILE A N 1
ATOM 2813 C CA . ILE A 1 355 ? -24 20.969 -0.831 1 95 355 ILE A CA 1
ATOM 2814 C C . ILE A 1 355 ? -24.875 22.219 -0.887 1 95 355 ILE A C 1
ATOM 2816 O O . ILE A 1 355 ? -25.688 22.375 -1.801 1 95 355 ILE A O 1
ATOM 2820 N N . THR A 1 356 ? -24.734 23.156 0.052 1 93.62 356 THR A N 1
ATOM 2821 C CA . THR A 1 356 ? -25.594 24.328 0.135 1 93.62 356 THR A CA 1
ATOM 2822 C C . THR A 1 356 ? -25.344 25.266 -1.045 1 93.62 356 THR A C 1
ATOM 2824 O O . THR A 1 356 ? -26.266 25.891 -1.556 1 93.62 356 THR A O 1
ATOM 2827 N N . GLN A 1 357 ? -24.078 25.344 -1.469 1 91.38 357 GLN A N 1
ATOM 2828 C CA . GLN A 1 357 ? -23.781 26.141 -2.65 1 91.38 357 GLN A CA 1
ATOM 2829 C C . GLN A 1 357 ? -24.422 25.547 -3.898 1 91.38 357 GLN A C 1
ATOM 2831 O O . GLN A 1 357 ? -24.891 26.281 -4.77 1 91.38 357 GLN A O 1
ATOM 2836 N N . ALA A 1 358 ? -24.359 24.234 -3.973 1 90 358 ALA A N 1
ATOM 2837 C CA . ALA A 1 358 ? -25 23.562 -5.094 1 90 358 ALA A CA 1
ATOM 2838 C C . ALA A 1 358 ? -26.516 23.781 -5.082 1 90 358 ALA A C 1
ATOM 2840 O O . ALA A 1 358 ? -27.125 23.953 -6.137 1 90 358 ALA A O 1
ATOM 2841 N N . MET A 1 359 ? -27.109 23.797 -3.939 1 86.88 359 MET A N 1
ATOM 2842 C CA . MET A 1 359 ? -28.547 24.016 -3.781 1 86.88 359 MET A CA 1
ATOM 2843 C C . MET A 1 359 ? -28.906 25.453 -4.152 1 86.88 359 MET A C 1
ATOM 2845 O O . MET A 1 359 ? -29.953 25.688 -4.766 1 86.88 359 MET A O 1
ATOM 2849 N N . ASP A 1 360 ? -28.094 26.328 -3.775 1 84.5 360 ASP A N 1
ATOM 2850 C CA . ASP A 1 360 ? -28.344 27.734 -4.066 1 84.5 360 ASP A CA 1
ATOM 2851 C C . ASP A 1 360 ? -28.359 27.984 -5.574 1 84.5 360 ASP A C 1
ATOM 2853 O O . ASP A 1 360 ? -29.078 28.875 -6.051 1 84.5 360 ASP A O 1
ATOM 2857 N N . ARG A 1 361 ? -27.625 27.234 -6.215 1 83.88 361 ARG A N 1
ATOM 2858 C CA . ARG A 1 361 ? -27.531 27.406 -7.66 1 83.88 361 ARG A CA 1
ATOM 2859 C C . ARG A 1 361 ? -28.703 26.719 -8.367 1 83.88 361 ARG A C 1
ATOM 2861 O O . ARG A 1 361 ? -28.922 26.953 -9.562 1 83.88 361 ARG A O 1
ATOM 2868 N N . LEU A 1 362 ? -29.281 25.875 -7.562 1 78.38 362 LEU A N 1
ATOM 2869 C CA . LEU A 1 362 ? -30.453 25.219 -8.148 1 78.38 362 LEU A CA 1
ATOM 2870 C C . LEU A 1 362 ? -31.609 26.203 -8.297 1 78.38 362 LEU A C 1
ATOM 2872 O O . LEU A 1 362 ? -31.859 27.016 -7.398 1 78.38 362 LEU A O 1
ATOM 2876 N N . SER A 1 363 ? -31.875 26.688 -9.562 1 60.53 363 SER A N 1
ATOM 2877 C CA . SER A 1 363 ? -33.031 27.562 -9.836 1 60.53 363 SER A CA 1
ATOM 2878 C C . SER A 1 363 ? -34.344 26.859 -9.531 1 60.53 363 SER A C 1
ATOM 2880 O O . SER A 1 363 ? -34.438 25.625 -9.594 1 60.53 363 SER A O 1
ATOM 2882 N N . SER A 1 364 ? -35.281 27.484 -8.789 1 53.06 364 SER A N 1
ATOM 2883 C CA . SER A 1 364 ? -36.625 27.062 -8.367 1 53.06 364 SER A CA 1
ATOM 2884 C C . SER A 1 364 ? -37.25 26.125 -9.391 1 53.06 364 SER A C 1
ATOM 2886 O O . SER A 1 364 ? -37.938 25.188 -9.031 1 53.06 364 SER A O 1
ATOM 2888 N N . ASN A 1 365 ? -37.062 26.297 -10.711 1 48.94 365 ASN A N 1
ATOM 2889 C CA . ASN A 1 365 ? -37.938 25.688 -11.727 1 48.94 365 ASN A CA 1
ATOM 2890 C C . ASN A 1 365 ? -37.312 24.391 -12.258 1 48.94 365 ASN A C 1
ATOM 2892 O O . ASN A 1 365 ? -38 23.641 -12.977 1 48.94 365 ASN A O 1
ATOM 2896 N N . THR A 1 366 ? -36.031 24.062 -12.055 1 50.28 366 THR A N 1
ATOM 2897 C CA . THR A 1 366 ? -35.469 22.938 -12.797 1 50.28 366 THR A CA 1
ATOM 2898 C C . THR A 1 366 ? -34.625 22.062 -11.891 1 50.28 366 THR A C 1
ATOM 2900 O O . THR A 1 366 ? -33.562 21.562 -12.305 1 50.28 366 THR A O 1
ATOM 2903 N N . SER A 1 367 ? -35.156 21.719 -10.625 1 59.62 367 SER A N 1
ATOM 2904 C CA . SER A 1 367 ? -34.312 20.984 -9.695 1 59.62 367 SER A CA 1
ATOM 2905 C C . SER A 1 367 ? -34.344 19.484 -9.992 1 59.62 367 SER A C 1
ATOM 2907 O O . SER A 1 367 ? -35.344 18.828 -9.828 1 59.62 367 SER A O 1
ATOM 2909 N N . SER A 1 368 ? -33.5 19.031 -11.125 1 66.25 368 SER A N 1
ATOM 2910 C CA . SER A 1 368 ? -33.312 17.594 -11.352 1 66.25 368 SER A CA 1
ATOM 2911 C C . SER A 1 368 ? -32.156 17.047 -10.547 1 66.25 368 SER A C 1
ATOM 2913 O O . SER A 1 368 ? -31.25 17.812 -10.18 1 66.25 368 SER A O 1
ATOM 2915 N N . PRO A 1 369 ? -32.312 15.82 -10.078 1 72.75 369 PRO A N 1
ATOM 2916 C CA . PRO A 1 369 ? -31.172 15.156 -9.414 1 72.75 369 PRO A CA 1
ATOM 2917 C C . PRO A 1 369 ? -29.875 15.273 -10.203 1 72.75 369 PRO A C 1
ATOM 2919 O O . PRO A 1 369 ? -28.797 15.406 -9.609 1 72.75 369 PRO A O 1
ATOM 2922 N N . LYS A 1 370 ? -30.031 15.383 -11.461 1 79.56 370 LYS A N 1
ATOM 2923 C CA . LYS A 1 370 ? -28.844 15.5 -12.312 1 79.56 370 LYS A CA 1
ATOM 2924 C C . LYS A 1 370 ? -28.219 16.891 -12.195 1 79.56 370 LYS A C 1
ATOM 2926 O O . LYS A 1 370 ? -26.984 17.016 -12.125 1 79.56 370 LYS A O 1
ATOM 2931 N N . SER A 1 371 ? -29.094 17.891 -12.164 1 82.5 371 SER A N 1
ATOM 2932 C CA . SER A 1 371 ? -28.594 19.25 -12.031 1 82.5 371 SER A CA 1
ATOM 2933 C C . SER A 1 371 ? -27.922 19.469 -10.672 1 82.5 371 SER A C 1
ATOM 2935 O O . SER A 1 371 ? -26.922 20.156 -10.57 1 82.5 371 SER A O 1
ATOM 2937 N N . PHE A 1 372 ? -28.547 18.891 -9.75 1 83.31 372 PHE A N 1
ATOM 2938 C CA . PHE A 1 372 ? -27.969 18.953 -8.414 1 83.31 372 PHE A CA 1
ATOM 2939 C C . PHE A 1 372 ? -26.578 18.344 -8.391 1 83.31 372 PHE A C 1
ATOM 2941 O O . PHE A 1 372 ? -25.625 18.938 -7.859 1 83.31 372 PHE A O 1
ATOM 2948 N N . LEU A 1 373 ? -26.422 17.203 -9.047 1 84.38 373 LEU A N 1
ATOM 2949 C CA . LEU A 1 373 ? -25.156 16.484 -9.125 1 84.38 373 LEU A CA 1
ATOM 2950 C C . LEU A 1 373 ? -24.125 17.312 -9.883 1 84.38 373 LEU A C 1
ATOM 2952 O O . LEU A 1 373 ? -22.969 17.422 -9.445 1 84.38 373 LEU A O 1
ATOM 2956 N N . ASP A 1 374 ? -24.516 17.906 -10.922 1 87.31 374 ASP A N 1
ATOM 2957 C CA . ASP A 1 374 ? -23.625 18.719 -11.742 1 87.31 374 ASP A CA 1
ATOM 2958 C C . ASP A 1 374 ? -23.125 19.938 -10.961 1 87.31 374 ASP A C 1
ATOM 2960 O O . ASP A 1 374 ? -21.953 20.312 -11.07 1 87.31 374 ASP A O 1
ATOM 2964 N N . ASN A 1 375 ? -24.062 20.469 -10.203 1 88.5 375 ASN A N 1
ATOM 2965 C CA . ASN A 1 375 ? -23.703 21.641 -9.406 1 88.5 375 ASN A CA 1
ATOM 2966 C C . ASN A 1 375 ? -22.719 21.281 -8.297 1 88.5 375 ASN A C 1
ATOM 2968 O O . ASN A 1 375 ? -21.828 22.062 -7.977 1 88.5 375 ASN A O 1
ATOM 2972 N N . ILE A 1 376 ? -22.859 20.125 -7.762 1 89.44 376 ILE A N 1
ATOM 2973 C CA . ILE A 1 376 ? -21.953 19.672 -6.711 1 89.44 376 ILE A CA 1
ATOM 2974 C C . ILE A 1 376 ? -20.547 19.484 -7.281 1 89.44 376 ILE A C 1
ATOM 2976 O O . ILE A 1 376 ? -19.562 19.859 -6.648 1 89.44 376 ILE A O 1
ATOM 2980 N N . PHE A 1 377 ? -20.422 19.109 -8.5 1 89.69 377 PHE A N 1
ATOM 2981 C CA . PHE A 1 377 ? -19.156 18.734 -9.109 1 89.69 377 PHE A CA 1
ATOM 2982 C C . PHE A 1 377 ? -18.5 19.938 -9.773 1 89.69 377 PHE A C 1
ATOM 2984 O O . PHE A 1 377 ? -17.375 19.828 -10.289 1 89.69 377 PHE A O 1
ATOM 2991 N N . THR A 1 378 ? -19.109 21.156 -9.68 1 88.31 378 THR A N 1
ATOM 2992 C CA . THR A 1 378 ? -18.531 22.359 -10.266 1 88.31 378 THR A CA 1
ATOM 2993 C C . THR A 1 378 ? -18.484 23.484 -9.234 1 88.31 378 THR A C 1
ATOM 2995 O O . THR A 1 378 ? -18.359 24.656 -9.602 1 88.31 378 THR A O 1
ATOM 2998 N N . THR A 1 379 ? -18.469 23.125 -8.062 1 90.94 379 THR A N 1
ATOM 2999 C CA . THR A 1 379 ? -18.469 24.109 -6.992 1 90.94 379 THR A CA 1
ATOM 3000 C C . THR A 1 379 ? -17.062 24.688 -6.789 1 90.94 379 THR A C 1
ATOM 3002 O O . THR A 1 379 ? -16.078 23.969 -6.867 1 90.94 379 THR A O 1
ATOM 3005 N N . SER A 1 380 ? -17 26.031 -6.629 1 92.38 380 SER A N 1
ATOM 3006 C CA . SER A 1 380 ? -15.758 26.75 -6.352 1 92.38 380 SER A CA 1
ATOM 3007 C C . SER A 1 380 ? -15.969 27.875 -5.34 1 92.38 380 SER A C 1
ATOM 3009 O O . SER A 1 380 ? -16.766 28.781 -5.578 1 92.38 380 SER A O 1
ATOM 3011 N N . PHE A 1 381 ? -15.328 27.766 -4.184 1 92.88 381 PHE A N 1
ATOM 3012 C CA . PHE A 1 381 ? -15.398 28.797 -3.156 1 92.88 381 PHE A CA 1
ATOM 3013 C C . PHE A 1 381 ? -14.227 28.688 -2.188 1 92.88 381 PHE A C 1
ATOM 3015 O O . PHE A 1 381 ? -13.477 27.703 -2.23 1 92.88 381 PHE A O 1
ATOM 3022 N N . VAL A 1 382 ? -14.031 29.672 -1.401 1 91.56 382 VAL A N 1
ATOM 3023 C CA . VAL A 1 382 ? -13.047 29.625 -0.324 1 91.56 382 VAL A CA 1
ATOM 3024 C C . VAL A 1 382 ? -13.727 29.219 0.98 1 91.56 382 VAL A C 1
ATOM 3026 O O . VAL A 1 382 ? -14.547 29.969 1.521 1 91.56 382 VAL A O 1
ATOM 3029 N N . GLY A 1 383 ? -13.406 28.016 1.42 1 94.25 383 GLY A N 1
ATOM 3030 C CA . GLY A 1 383 ? -13.992 27.516 2.648 1 94.25 383 GLY A CA 1
ATOM 3031 C C . GLY A 1 383 ? -13.109 27.734 3.865 1 94.25 383 GLY A C 1
ATOM 3032 O O . GLY A 1 383 ? -12.148 28.5 3.811 1 94.25 383 GLY A O 1
ATOM 3033 N N . LEU A 1 384 ? -13.523 27.141 4.996 1 96 384 LEU A N 1
ATOM 3034 C CA . LEU A 1 384 ? -12.773 27.234 6.246 1 96 384 LEU A CA 1
ATOM 3035 C C . LEU A 1 384 ? -11.477 26.438 6.16 1 96 384 LEU A C 1
ATOM 3037 O O . LEU A 1 384 ? -10.477 26.812 6.789 1 96 384 LEU A O 1
ATOM 3041 N N . SER A 1 385 ? -11.492 25.281 5.402 1 94.06 385 SER A N 1
ATOM 3042 C CA . SER A 1 385 ? -10.336 24.406 5.312 1 94.06 385 SER A CA 1
ATOM 3043 C C . SER A 1 385 ? -9.43 24.797 4.152 1 94.06 385 SER A C 1
ATOM 3045 O O . SER A 1 385 ? -8.453 24.094 3.857 1 94.06 385 SER A O 1
ATOM 3047 N N . GLY A 1 386 ? -9.758 25.844 3.443 1 90.19 386 GLY A N 1
ATOM 3048 C CA . GLY A 1 386 ? -8.984 26.297 2.299 1 90.19 386 GLY A CA 1
ATOM 3049 C C . GLY A 1 386 ? -9.82 26.469 1.048 1 90.19 386 GLY A C 1
ATOM 3050 O O . GLY A 1 386 ? -11.047 26.547 1.122 1 90.19 386 GLY A O 1
ATOM 3051 N N . GLU A 1 387 ? -9.117 26.594 -0.083 1 89.44 387 GLU A N 1
ATOM 3052 C CA . GLU A 1 387 ? -9.805 26.75 -1.362 1 89.44 387 GLU A CA 1
ATOM 3053 C C . GLU A 1 387 ? -10.445 25.438 -1.806 1 89.44 387 GLU A C 1
ATOM 3055 O O . GLU A 1 387 ? -9.773 24.406 -1.865 1 89.44 387 GLU A O 1
ATOM 3060 N N . ILE A 1 388 ? -11.727 25.484 -2.092 1 94.06 388 ILE A N 1
ATOM 3061 C CA . ILE A 1 388 ? -12.484 24.328 -2.553 1 94.06 388 ILE A CA 1
ATOM 3062 C C . ILE A 1 388 ? -12.867 24.516 -4.02 1 94.06 388 ILE A C 1
ATOM 3064 O O . ILE A 1 388 ? -13.766 25.297 -4.344 1 94.06 388 ILE A O 1
ATOM 3068 N N . ASN A 1 389 ? -12.148 23.953 -4.887 1 93.56 389 ASN A N 1
ATOM 3069 C CA . ASN A 1 389 ? -12.422 23.891 -6.32 1 93.56 389 ASN A CA 1
ATOM 3070 C C . ASN A 1 389 ? -12.516 22.453 -6.816 1 93.56 389 ASN A C 1
ATOM 3072 O O . ASN A 1 389 ? -11.492 21.797 -7.016 1 93.56 389 ASN A O 1
ATOM 3076 N N . VAL A 1 390 ? -13.734 22 -7.043 1 93.06 390 VAL A N 1
ATOM 3077 C CA . VAL A 1 390 ? -13.969 20.594 -7.383 1 93.06 390 VAL A CA 1
ATOM 3078 C C . VAL A 1 390 ? -13.945 20.422 -8.898 1 93.06 390 VAL A C 1
ATOM 3080 O O . VAL A 1 390 ? -14.656 21.125 -9.625 1 93.06 390 VAL A O 1
ATOM 3083 N N . LYS A 1 391 ? -13.078 19.594 -9.336 1 90.06 391 LYS A N 1
ATOM 3084 C CA . LYS A 1 391 ? -13.016 19.219 -10.742 1 90.06 391 LYS A CA 1
ATOM 3085 C C . LYS A 1 391 ? -12.789 17.703 -10.891 1 90.06 391 LYS A C 1
ATOM 3087 O O . LYS A 1 391 ? -11.852 17.156 -10.305 1 90.06 391 LYS A O 1
ATOM 3092 N N . ALA A 1 392 ? -13.602 17.078 -11.602 1 88.81 392 ALA A N 1
ATOM 3093 C CA . ALA A 1 392 ? -13.5 15.656 -11.883 1 88.81 392 ALA A CA 1
ATOM 3094 C C . ALA A 1 392 ? -13.414 14.844 -10.594 1 88.81 392 ALA A C 1
ATOM 3096 O O . ALA A 1 392 ? -12.578 13.945 -10.469 1 88.81 392 ALA A O 1
ATOM 3097 N N . GLY A 1 393 ? -14.164 15.266 -9.641 1 91.31 393 GLY A N 1
ATOM 3098 C CA . GLY A 1 393 ? -14.336 14.5 -8.414 1 91.31 393 GLY A CA 1
ATOM 3099 C C . GLY A 1 393 ? -13.203 14.711 -7.422 1 91.31 393 GLY A C 1
ATOM 3100 O O . GLY A 1 393 ? -13.094 13.969 -6.441 1 91.31 393 GLY A O 1
ATOM 3101 N N . LYS A 1 394 ? -12.344 15.625 -7.648 1 92.19 394 LYS A N 1
ATOM 3102 C CA . LYS A 1 394 ? -11.258 15.922 -6.723 1 92.19 394 LYS A CA 1
ATOM 3103 C C . LYS A 1 394 ? -11.031 17.422 -6.602 1 92.19 394 LYS A C 1
ATOM 3105 O O . LYS A 1 394 ? -11.555 18.203 -7.398 1 92.19 394 LYS A O 1
ATOM 3110 N N . LEU A 1 395 ? -10.297 17.766 -5.559 1 90.75 395 LEU A N 1
ATOM 3111 C CA . LEU A 1 395 ? -9.891 19.156 -5.406 1 90.75 395 LEU A CA 1
ATOM 3112 C C . LEU A 1 395 ? -8.766 19.516 -6.375 1 90.75 395 LEU A C 1
ATOM 3114 O O . LEU A 1 395 ? -7.75 18.812 -6.43 1 90.75 395 LEU A O 1
ATOM 3118 N N . LEU A 1 396 ? -8.891 20.5 -7.137 1 83.69 396 LEU A N 1
ATOM 3119 C CA . LEU A 1 396 ? -8.047 20.828 -8.273 1 83.69 396 LEU A CA 1
ATOM 3120 C C . LEU A 1 396 ? -6.633 21.188 -7.82 1 83.69 396 LEU A C 1
ATOM 3122 O O . LEU A 1 396 ? -5.652 20.688 -8.383 1 83.69 396 LEU A O 1
ATOM 3126 N N . HIS A 1 397 ? -6.434 21.953 -6.801 1 81.88 397 HIS A N 1
ATOM 3127 C CA . HIS A 1 397 ? -5.117 22.484 -6.441 1 81.88 397 HIS A CA 1
ATOM 3128 C C . HIS A 1 397 ? -4.566 21.781 -5.207 1 81.88 397 HIS A C 1
ATOM 3130 O O . HIS A 1 397 ? -5.285 21.578 -4.227 1 81.88 397 HIS A O 1
ATOM 3136 N N . SER A 1 398 ? -3.271 21.328 -5.402 1 83.25 398 SER A N 1
ATOM 3137 C CA . SER A 1 398 ? -2.596 20.828 -4.211 1 83.25 398 SER A CA 1
ATOM 3138 C C . SER A 1 398 ? -2.432 21.922 -3.162 1 83.25 398 SER A C 1
ATOM 3140 O O . SER A 1 398 ? -2.143 23.062 -3.496 1 83.25 398 SER A O 1
ATOM 3142 N N . PRO A 1 399 ? -2.564 21.531 -1.991 1 85.75 399 PRO A N 1
ATOM 3143 C CA . PRO A 1 399 ? -2.555 22.547 -0.936 1 85.75 399 PRO A CA 1
ATOM 3144 C C . PRO A 1 399 ? -1.143 22.984 -0.556 1 85.75 399 PRO A C 1
ATOM 3146 O O . PRO A 1 399 ? -0.194 22.203 -0.679 1 85.75 399 PRO A O 1
ATOM 3149 N N . MET A 1 400 ? -1.093 24.266 -0.142 1 91.62 400 MET A N 1
ATOM 3150 C CA . MET A 1 400 ? 0.103 24.719 0.566 1 91.62 400 MET A CA 1
ATOM 3151 C C . MET A 1 400 ? 0.196 24.062 1.942 1 91.62 400 MET A C 1
ATOM 3153 O O . MET A 1 400 ? -0.816 23.906 2.627 1 91.62 400 MET A O 1
ATOM 3157 N N . LEU A 1 401 ? 1.377 23.656 2.262 1 94.75 401 LEU A N 1
ATOM 3158 C CA . LEU A 1 401 ? 1.589 23.031 3.562 1 94.75 401 LEU A CA 1
ATOM 3159 C C . LEU A 1 401 ? 2.406 23.938 4.477 1 94.75 401 LEU A C 1
ATOM 3161 O O . LEU A 1 401 ? 3.148 24.797 4 1 94.75 401 LEU A O 1
ATOM 3165 N N . ARG A 1 402 ? 2.158 23.781 5.766 1 94.19 402 ARG A N 1
ATOM 3166 C CA . ARG A 1 402 ? 2.934 24.453 6.809 1 94.19 402 ARG A CA 1
ATOM 3167 C C . ARG A 1 402 ? 3.812 23.453 7.555 1 94.19 402 ARG A C 1
ATOM 3169 O O . ARG A 1 402 ? 3.359 22.359 7.918 1 94.19 402 ARG A O 1
ATOM 3176 N N . ILE A 1 403 ? 5.055 23.828 7.699 1 95.12 403 ILE A N 1
ATOM 3177 C CA . ILE A 1 403 ? 5.957 23.031 8.523 1 95.12 403 ILE A CA 1
ATOM 3178 C C . ILE A 1 403 ? 6.047 23.641 9.922 1 95.12 403 ILE A C 1
ATOM 3180 O O . ILE A 1 403 ? 6.305 24.844 10.062 1 95.12 403 ILE A O 1
ATOM 3184 N N . VAL A 1 404 ? 5.848 22.797 10.93 1 94.94 404 VAL A N 1
ATOM 3185 C CA . VAL A 1 404 ? 5.855 23.312 12.305 1 94.94 404 VAL A CA 1
ATOM 3186 C C . VAL A 1 404 ? 6.797 22.469 13.156 1 94.94 404 VAL A C 1
ATOM 3188 O O . VAL A 1 404 ? 7.176 21.359 12.766 1 94.94 404 VAL A O 1
ATOM 3191 N N . ILE A 1 405 ? 7.199 23.031 14.242 1 93.12 405 ILE A N 1
ATOM 3192 C CA . ILE A 1 405 ? 7.984 22.312 15.227 1 93.12 405 ILE A CA 1
ATOM 3193 C C . ILE A 1 405 ? 7.324 22.406 16.594 1 93.12 405 ILE A C 1
ATOM 3195 O O . ILE A 1 405 ? 6.809 23.469 16.969 1 93.12 405 ILE A O 1
ATOM 3199 N N . VAL A 1 406 ? 7.207 21.25 17.297 1 94.06 406 VAL A N 1
ATOM 3200 C CA . VAL A 1 406 ? 6.633 21.25 18.625 1 94.06 406 VAL A CA 1
ATOM 3201 C C . VAL A 1 406 ? 7.648 21.781 19.625 1 94.06 406 VAL A C 1
ATOM 3203 O O . VAL A 1 406 ? 8.773 21.297 19.719 1 94.06 406 VAL A O 1
ATOM 3206 N N . VAL A 1 407 ? 7.285 22.828 20.344 1 89.94 407 VAL A N 1
ATOM 3207 C CA . VAL A 1 407 ? 8.117 23.453 21.375 1 89.94 407 VAL A CA 1
ATOM 3208 C C . VAL A 1 407 ? 7.324 23.594 22.672 1 89.94 407 VAL A C 1
ATOM 3210 O O . VAL A 1 407 ? 6.344 24.344 22.719 1 89.94 407 VAL A O 1
ATOM 3213 N N . GLY A 1 408 ? 7.812 22.938 23.656 1 87.81 408 GLY A N 1
ATOM 3214 C CA . GLY A 1 408 ? 7.082 23 24.906 1 87.81 408 GLY A CA 1
ATOM 3215 C C . GLY A 1 408 ? 5.68 22.438 24.812 1 87.81 408 GLY A C 1
ATOM 3216 O O . GLY A 1 408 ? 5.5 21.266 24.484 1 87.81 408 GLY A O 1
ATOM 3217 N N . ARG A 1 409 ? 4.672 23.359 25.078 1 90.25 409 ARG A N 1
ATOM 3218 C CA . ARG A 1 409 ? 3.281 22.906 25.125 1 90.25 409 ARG A CA 1
ATOM 3219 C C . ARG A 1 409 ? 2.514 23.406 23.906 1 90.25 409 ARG A C 1
ATOM 3221 O O . ARG A 1 409 ? 1.283 23.484 23.922 1 90.25 409 ARG A O 1
ATOM 3228 N N . GLY A 1 410 ? 3.268 23.781 22.906 1 90.81 410 GLY A N 1
ATOM 3229 C CA . GLY A 1 410 ? 2.699 24.25 21.656 1 90.81 410 GLY A CA 1
ATOM 3230 C C . GLY A 1 410 ? 3.592 23.984 20.453 1 90.81 410 GLY A C 1
ATOM 3231 O O . GLY A 1 410 ? 4.398 23.047 20.469 1 90.81 410 GLY A O 1
ATOM 3232 N N . TYR A 1 411 ? 3.205 24.625 19.359 1 92.31 411 TYR A N 1
ATOM 3233 C CA . TYR A 1 411 ? 4.074 24.484 18.188 1 92.31 411 TYR A CA 1
ATOM 3234 C C . TYR A 1 411 ? 4.309 25.828 17.516 1 92.31 411 TYR A C 1
ATOM 3236 O O . TYR A 1 411 ? 3.543 26.766 17.719 1 92.31 411 TYR A O 1
ATOM 3244 N N . ARG A 1 412 ? 5.422 25.922 16.891 1 91.38 412 ARG A N 1
ATOM 3245 C CA . ARG A 1 412 ? 5.82 27.125 16.156 1 91.38 412 ARG A CA 1
ATOM 3246 C C . ARG A 1 412 ? 5.953 26.828 14.664 1 91.38 412 ARG A C 1
ATOM 3248 O O . ARG A 1 412 ? 6.41 25.75 14.273 1 91.38 412 ARG A O 1
ATOM 3255 N N . GLU A 1 413 ? 5.523 27.797 13.875 1 91.44 413 GLU A N 1
ATOM 3256 C CA . GLU A 1 413 ? 5.648 27.656 12.43 1 91.44 413 GLU A CA 1
ATOM 3257 C C . GLU A 1 413 ? 7.086 27.906 11.977 1 91.44 413 GLU A C 1
ATOM 3259 O O . GLU A 1 413 ? 7.758 28.812 12.477 1 91.44 413 GLU A O 1
ATOM 3264 N N . LEU A 1 414 ? 7.555 27.078 11.078 1 90.06 414 LEU A N 1
ATOM 3265 C CA . LEU A 1 414 ? 8.914 27.188 10.57 1 90.06 414 LEU A CA 1
ATOM 3266 C C . LEU A 1 414 ? 8.914 27.703 9.133 1 90.06 414 LEU A C 1
ATOM 3268 O O . LEU A 1 414 ? 9.617 28.672 8.812 1 90.06 414 LEU A O 1
ATOM 3272 N N . ASP A 1 415 ? 8.227 27 8.281 1 92.19 415 ASP A N 1
ATOM 3273 C CA . ASP A 1 415 ? 8.234 27.297 6.852 1 92.19 415 ASP A CA 1
ATOM 3274 C C . ASP A 1 415 ? 6.949 26.812 6.184 1 92.19 415 ASP A C 1
ATOM 3276 O O . ASP A 1 415 ? 6.09 26.219 6.836 1 92.19 415 ASP A O 1
ATOM 3280 N N . PHE A 1 416 ? 6.922 27.234 4.934 1 92.69 416 PHE A N 1
ATOM 3281 C CA . PHE A 1 416 ? 5.844 26.75 4.078 1 92.69 416 PHE A CA 1
ATOM 3282 C C . PHE A 1 416 ? 6.391 25.875 2.961 1 92.69 416 PHE A C 1
ATOM 3284 O O . PHE A 1 416 ? 7.574 25.938 2.635 1 92.69 416 PHE A O 1
ATOM 3291 N N . TRP A 1 417 ? 5.535 24.953 2.521 1 93.12 417 TRP A N 1
ATOM 3292 C CA . TRP A 1 417 ? 5.836 24.125 1.36 1 93.12 417 TRP A CA 1
ATOM 3293 C C . TRP A 1 417 ? 4.832 24.359 0.241 1 93.12 417 TRP A C 1
ATOM 3295 O O . TRP A 1 417 ? 3.637 24.094 0.403 1 93.12 417 TRP A O 1
ATOM 3305 N N . ILE A 1 418 ? 5.359 24.844 -0.838 1 88.25 418 ILE A N 1
ATOM 3306 C CA . ILE A 1 418 ? 4.551 25.094 -2.025 1 88.25 418 ILE A CA 1
ATOM 3307 C C . ILE A 1 418 ? 4.848 24.031 -3.086 1 88.25 418 ILE A C 1
ATOM 3309 O O . ILE A 1 418 ? 5.992 23.891 -3.531 1 88.25 418 ILE A O 1
ATOM 3313 N N . PRO A 1 419 ? 3.912 23.172 -3.506 1 82.62 419 PRO A N 1
ATOM 3314 C CA . PRO A 1 419 ? 4.113 22 -4.375 1 82.62 419 PRO A CA 1
ATOM 3315 C C . PRO A 1 419 ? 4.984 22.312 -5.586 1 82.62 419 PRO A C 1
ATOM 3317 O O . PRO A 1 419 ? 5.863 21.516 -5.941 1 82.62 419 PRO A O 1
ATOM 3320 N N . GLU A 1 420 ? 4.875 23.375 -6.305 1 77.69 420 GLU A N 1
ATOM 3321 C CA . GLU A 1 420 ? 5.602 23.672 -7.531 1 77.69 420 GLU A CA 1
ATOM 3322 C C . GLU A 1 420 ? 6.93 24.375 -7.227 1 77.69 420 GLU A C 1
ATOM 3324 O O . GLU A 1 420 ? 7.863 24.312 -8.031 1 77.69 420 GLU A O 1
ATOM 3329 N N . PHE A 1 421 ? 7.109 24.781 -5.938 1 81.25 421 PHE A N 1
ATOM 3330 C CA . PHE A 1 421 ? 8.242 25.672 -5.691 1 81.25 421 PHE A CA 1
ATOM 3331 C C . PHE A 1 421 ? 9.117 25.141 -4.562 1 81.25 421 PHE A C 1
ATOM 3333 O O . PHE A 1 421 ? 10.289 25.5 -4.465 1 81.25 421 PHE A O 1
ATOM 3340 N N . GLY A 1 422 ? 8.539 24.359 -3.771 1 88.38 422 GLY A N 1
ATOM 3341 C CA . GLY A 1 422 ? 9.297 23.859 -2.631 1 88.38 422 GLY A CA 1
ATOM 3342 C C . GLY A 1 422 ? 9.133 24.719 -1.392 1 88.38 422 GLY A C 1
ATOM 3343 O O . GLY A 1 422 ? 8.047 25.234 -1.118 1 88.38 422 GLY A O 1
ATOM 3344 N N . PHE A 1 423 ? 10.227 24.938 -0.557 1 90 423 PHE A N 1
ATOM 3345 C CA . PHE A 1 423 ? 10.148 25.641 0.717 1 90 423 PHE A CA 1
ATOM 3346 C C . PHE A 1 423 ? 10.078 27.156 0.497 1 90 423 PHE A C 1
ATOM 3348 O O . PHE A 1 423 ? 10.719 27.688 -0.409 1 90 423 PHE A O 1
ATOM 3355 N N . SER A 1 424 ? 9.258 27.797 1.315 1 86.94 424 SER A N 1
ATOM 3356 C CA . SER A 1 424 ? 9.094 29.25 1.296 1 86.94 424 SER A CA 1
ATOM 3357 C C . SER A 1 424 ? 8.898 29.797 2.703 1 86.94 424 SER A C 1
ATOM 3359 O O . SER A 1 424 ? 8.289 29.141 3.553 1 86.94 424 SER A O 1
ATOM 3361 N N . ASN A 1 425 ? 9.375 30.984 2.924 1 85.88 425 ASN A N 1
ATOM 3362 C CA . ASN A 1 425 ? 9.18 31.625 4.223 1 85.88 425 ASN A CA 1
ATOM 3363 C C . ASN A 1 425 ? 7.887 32.438 4.258 1 85.88 425 ASN A C 1
ATOM 3365 O O . ASN A 1 425 ? 7.516 32.969 5.301 1 85.88 425 ASN A O 1
ATOM 3369 N N . GLN A 1 426 ? 7.238 32.531 3.129 1 82.5 426 GLN A N 1
ATOM 3370 C CA . GLN A 1 426 ? 5.965 33.25 3.035 1 82.5 426 GLN A CA 1
ATOM 3371 C C . GLN A 1 426 ? 4.898 32.375 2.377 1 82.5 426 GLN A C 1
ATOM 3373 O O . GLN A 1 426 ? 5.215 31.531 1.54 1 82.5 426 GLN A O 1
ATOM 3378 N N . PRO A 1 427 ? 3.709 32.562 2.885 1 77.19 427 PRO A N 1
ATOM 3379 C CA . PRO A 1 427 ? 2.613 31.766 2.309 1 77.19 427 PRO A CA 1
ATOM 3380 C C . PRO A 1 427 ? 2.182 32.281 0.936 1 77.19 427 PRO A C 1
ATOM 3382 O O . PRO A 1 427 ? 1.029 32.688 0.758 1 77.19 427 PRO A O 1
ATOM 3385 N N . VAL A 1 428 ? 3.053 32.969 0.047 1 65.25 428 VAL A N 1
ATOM 3386 C CA . VAL A 1 428 ? 2.602 33.562 -1.199 1 65.25 428 VAL A CA 1
ATOM 3387 C C . VAL A 1 428 ? 3.025 32.719 -2.383 1 65.25 428 VAL A C 1
ATOM 3389 O O . VAL A 1 428 ? 4.148 32.188 -2.416 1 65.25 428 VAL A O 1
ATOM 3392 N N . VAL A 1 429 ? 1.987 32.188 -3.127 1 59.16 429 VAL A N 1
ATOM 3393 C CA . VAL A 1 429 ? 2.227 31.562 -4.422 1 59.16 429 VAL A CA 1
ATOM 3394 C C . VAL A 1 429 ? 2.688 32.625 -5.43 1 59.16 429 VAL A C 1
ATOM 3396 O O . VAL A 1 429 ? 1.914 33.5 -5.816 1 59.16 429 VAL A O 1
ATOM 3399 N N . ALA A 1 430 ? 3.742 33.375 -5.402 1 43.53 430 ALA A N 1
ATOM 3400 C CA . ALA A 1 430 ? 4.102 34.406 -6.359 1 43.53 430 ALA A CA 1
ATOM 3401 C C . ALA A 1 430 ? 4.023 33.875 -7.793 1 43.53 430 ALA A C 1
ATOM 3403 O O . ALA A 1 430 ? 4.527 32.812 -8.094 1 43.53 430 ALA A O 1
ATOM 3404 N N . LYS A 1 431 ? 3.164 34.438 -8.602 1 48.88 431 LYS A N 1
ATOM 3405 C CA . LYS A 1 431 ? 3.072 34.219 -10.039 1 48.88 431 LYS A CA 1
ATOM 3406 C C . LYS A 1 431 ? 4.453 34 -10.648 1 48.88 431 LYS A C 1
ATOM 3408 O O . LYS A 1 431 ? 4.66 33.062 -11.438 1 48.88 431 LYS A O 1
ATOM 3413 N N . GLY A 1 432 ? 5 35.188 -11.203 1 42.75 432 GLY A N 1
ATOM 3414 C CA . GLY A 1 432 ? 6.012 35.375 -12.234 1 42.75 432 GLY A CA 1
ATOM 3415 C C . GLY A 1 432 ? 7.355 34.781 -11.859 1 42.75 432 GLY A C 1
ATOM 3416 O O . GLY A 1 432 ? 8.086 34.281 -12.734 1 42.75 432 GLY A O 1
ATOM 3417 N N . GLY A 1 433 ? 8.242 35.406 -10.984 1 36.66 433 GLY A N 1
ATOM 3418 C CA . GLY A 1 433 ? 9.664 35.125 -11.094 1 36.66 433 GLY A CA 1
ATOM 3419 C C . GLY A 1 433 ? 10.055 33.781 -10.57 1 36.66 433 GLY A C 1
ATOM 3420 O O . GLY A 1 433 ? 9.875 33.469 -9.383 1 36.66 433 GLY A O 1
ATOM 3421 N N . ALA A 1 434 ? 9.883 32.75 -11.305 1 42 434 ALA A N 1
ATOM 3422 C CA . ALA A 1 434 ? 10.719 31.578 -11.109 1 42 434 ALA A CA 1
ATOM 3423 C C . ALA A 1 434 ? 12.039 31.938 -10.422 1 42 434 ALA A C 1
ATOM 3425 O O . ALA A 1 434 ? 12.93 32.5 -11.055 1 42 434 ALA A O 1
ATOM 3426 N N . GLU A 1 435 ? 12.047 32.594 -9.375 1 35.62 435 GLU A N 1
ATOM 3427 C CA . GLU A 1 435 ? 13.43 32.594 -8.906 1 35.62 435 GLU A CA 1
ATOM 3428 C C . GLU A 1 435 ? 14.031 31.188 -8.984 1 35.62 435 GLU A C 1
ATOM 3430 O O . GLU A 1 435 ? 13.461 30.219 -8.461 1 35.62 435 GLU A O 1
ATOM 3435 N N . ASN A 1 436 ? 14.602 30.734 -9.977 1 38.62 436 ASN A N 1
ATOM 3436 C CA . ASN A 1 436 ? 15.562 29.656 -10.203 1 38.62 436 ASN A CA 1
ATOM 3437 C C . ASN A 1 436 ? 16.281 29.266 -8.914 1 38.62 436 ASN A C 1
ATOM 3439 O O . ASN A 1 436 ? 17.422 28.797 -8.953 1 38.62 436 ASN A O 1
ATOM 3443 N N . SER A 1 437 ? 16.125 29.844 -7.695 1 39.09 437 SER A N 1
ATOM 3444 C CA . SER A 1 437 ? 17.172 29.688 -6.691 1 39.09 437 SER A CA 1
ATOM 3445 C C . SER A 1 437 ? 17.281 28.234 -6.238 1 39.09 437 SER A C 1
ATOM 3447 O O . SER A 1 437 ? 16.266 27.578 -5.996 1 39.09 437 SER A O 1
ATOM 3449 N N . THR A 1 438 ? 18.25 27.438 -6.539 1 44.44 438 THR A N 1
ATOM 3450 C CA . THR A 1 438 ? 18.875 26.297 -5.871 1 44.44 438 THR A CA 1
ATOM 3451 C C . THR A 1 438 ? 18.406 26.188 -4.426 1 44.44 438 THR A C 1
ATOM 3453 O O . THR A 1 438 ? 18.438 25.109 -3.834 1 44.44 438 THR A O 1
ATOM 3456 N N . ASP A 1 439 ? 17.891 27.328 -3.824 1 49.09 439 ASP A N 1
ATOM 3457 C CA . ASP A 1 439 ? 17.688 27.547 -2.393 1 49.09 439 ASP A CA 1
ATOM 3458 C C . ASP A 1 439 ? 16.344 26.953 -1.938 1 49.09 439 ASP A C 1
ATOM 3460 O O . ASP A 1 439 ? 16.078 26.891 -0.738 1 49.09 439 ASP A O 1
ATOM 3464 N N . ALA A 1 440 ? 15.57 26.344 -2.834 1 58.34 440 ALA A N 1
ATOM 3465 C CA . ALA A 1 440 ? 14.211 25.938 -2.484 1 58.34 440 ALA A CA 1
ATOM 3466 C C . ALA A 1 440 ? 14.188 24.516 -1.943 1 58.34 440 ALA A C 1
ATOM 3468 O O . ALA A 1 440 ? 13.148 24.031 -1.48 1 58.34 440 ALA A O 1
ATOM 3469 N N . THR A 1 441 ? 15.227 23.891 -1.864 1 65.06 441 THR A N 1
ATOM 3470 C CA . THR A 1 441 ? 15.219 22.469 -1.481 1 65.06 441 THR A CA 1
ATOM 3471 C C . THR A 1 441 ? 15.609 22.312 -0.017 1 65.06 441 THR A C 1
ATOM 3473 O O . THR A 1 441 ? 15.695 21.188 0.487 1 65.06 441 THR A O 1
ATOM 3476 N N . ARG A 1 442 ? 15.789 23.5 0.623 1 74.06 442 ARG A N 1
ATOM 3477 C CA . ARG A 1 442 ? 16.141 23.406 2.035 1 74.06 442 ARG A CA 1
ATOM 3478 C C . ARG A 1 442 ? 15.258 24.312 2.887 1 74.06 442 ARG A C 1
ATOM 3480 O O . ARG A 1 442 ? 14.805 25.359 2.424 1 74.06 442 ARG A O 1
ATOM 3487 N N . LEU A 1 443 ? 15.07 23.781 4.145 1 76.88 443 LEU A N 1
ATOM 3488 C CA . LEU A 1 443 ? 14.344 24.609 5.102 1 76.88 443 LEU A CA 1
ATOM 3489 C C . LEU A 1 443 ? 15.008 25.984 5.246 1 76.88 443 LEU A C 1
ATOM 3491 O O . LEU A 1 443 ? 16.234 26.062 5.383 1 76.88 443 LEU A O 1
ATOM 3495 N N . LYS A 1 444 ? 14.281 26.969 5.16 1 68.88 444 LYS A N 1
ATOM 3496 C CA . LYS A 1 444 ? 14.812 28.328 5.145 1 68.88 444 LYS A CA 1
ATOM 3497 C C . LYS A 1 444 ? 15.102 28.828 6.559 1 68.88 444 LYS A C 1
ATOM 3499 O O . LYS A 1 444 ? 16.125 29.469 6.801 1 68.88 444 LYS A O 1
ATOM 3504 N N . ARG A 1 445 ? 14.188 28.5 7.496 1 69.75 445 ARG A N 1
ATOM 3505 C CA . ARG A 1 445 ? 14.367 28.984 8.859 1 69.75 445 ARG A CA 1
ATOM 3506 C C . ARG A 1 445 ? 15.102 27.953 9.711 1 69.75 445 ARG A C 1
ATOM 3508 O O . ARG A 1 445 ? 14.867 26.75 9.578 1 69.75 445 ARG A O 1
ATOM 3515 N N . PRO A 1 446 ? 16.047 28.484 10.422 1 69.69 446 PRO A N 1
ATOM 3516 C CA . PRO A 1 446 ? 16.719 27.547 11.328 1 69.69 446 PRO A CA 1
ATOM 3517 C C . PRO A 1 446 ? 15.773 26.953 12.367 1 69.69 446 PRO A C 1
ATOM 3519 O O . PRO A 1 446 ? 14.867 27.641 12.852 1 69.69 446 PRO A O 1
ATOM 3522 N N . VAL A 1 447 ? 15.945 25.734 12.586 1 76.62 447 VAL A N 1
ATOM 3523 C CA . VAL A 1 447 ? 15.141 25.031 13.578 1 76.62 447 VAL A CA 1
ATOM 3524 C C . VAL A 1 447 ? 15.836 25.078 14.938 1 76.62 447 VAL A C 1
ATOM 3526 O O . VAL A 1 447 ? 17.031 24.812 15.039 1 76.62 447 VAL A O 1
ATOM 3529 N N . ILE A 1 448 ? 15.133 25.625 15.898 1 70.25 448 ILE A N 1
ATOM 3530 C CA . ILE A 1 448 ? 15.617 25.562 17.281 1 70.25 448 ILE A CA 1
ATOM 3531 C C . ILE A 1 448 ? 15.117 24.266 17.938 1 70.25 448 ILE A C 1
ATOM 3533 O O . ILE A 1 448 ? 13.93 24.141 18.219 1 70.25 448 ILE A O 1
ATOM 3537 N N . TRP A 1 449 ? 15.984 23.312 18.047 1 77.88 449 TRP A N 1
ATOM 3538 C CA . TRP A 1 449 ? 15.648 22.016 18.625 1 77.88 449 TRP A CA 1
ATOM 3539 C C . TRP A 1 449 ? 15.562 22.109 20.156 1 77.88 449 TRP A C 1
ATOM 3541 O O . TRP A 1 449 ? 16.266 22.906 20.766 1 77.88 449 TRP A O 1
ATOM 3551 N N . PRO A 1 450 ? 14.664 21.281 20.656 1 68.81 450 PRO A N 1
ATOM 3552 C CA . PRO A 1 450 ? 14.555 21.344 22.109 1 68.81 450 PRO A CA 1
ATOM 3553 C C . PRO A 1 450 ? 15.836 20.922 22.828 1 68.81 450 PRO A C 1
ATOM 3555 O O . PRO A 1 450 ? 16.594 20.094 22.297 1 68.81 450 PRO A O 1
ATOM 3558 N N . GLY A 1 451 ? 16.109 21.328 24.031 1 61.28 451 GLY A N 1
ATOM 3559 C CA . GLY A 1 451 ? 17.234 21 24.875 1 61.28 451 GLY A CA 1
ATOM 3560 C C . GLY A 1 451 ? 18.484 21.797 24.562 1 61.28 451 GLY A C 1
ATOM 3561 O O . GLY A 1 451 ? 19.594 21.422 24.938 1 61.28 451 GLY A O 1
ATOM 3562 N N . ASP A 1 452 ? 18.281 22.938 23.906 1 58.09 452 ASP A N 1
ATOM 3563 C CA . ASP A 1 452 ? 19.375 23.875 23.609 1 58.09 452 ASP A CA 1
ATOM 3564 C C . ASP A 1 452 ? 20.391 23.25 22.672 1 58.09 452 ASP A C 1
ATOM 3566 O O . ASP A 1 452 ? 21.594 23.469 22.828 1 58.09 452 ASP A O 1
ATOM 3570 N N . LEU A 1 453 ? 19.891 22.312 21.969 1 59.78 453 LEU A N 1
ATOM 3571 C CA . LEU A 1 453 ? 20.844 21.734 21.016 1 59.78 453 LEU A CA 1
ATOM 3572 C C . LEU A 1 453 ? 21.375 22.797 20.062 1 59.78 453 LEU A C 1
ATOM 3574 O O . LEU A 1 453 ? 20.594 23.5 19.406 1 59.78 453 LEU A O 1
ATOM 3578 N N . GLN A 1 454 ? 22.547 23.203 20.188 1 59.84 454 GLN A N 1
ATOM 3579 C CA . GLN A 1 454 ? 23.188 24.219 19.359 1 59.84 454 GLN A CA 1
ATOM 3580 C C . GLN A 1 454 ? 23.438 23.703 17.953 1 59.84 454 GLN A C 1
ATOM 3582 O O . GLN A 1 454 ? 23.859 24.469 17.062 1 59.84 454 GLN A O 1
ATOM 3587 N N . ARG A 1 455 ? 23.062 22.359 17.766 1 67.88 455 ARG A N 1
ATOM 3588 C CA . ARG A 1 455 ? 23.297 21.766 16.453 1 67.88 455 ARG A CA 1
ATOM 3589 C C . ARG A 1 455 ? 22.078 20.984 15.984 1 67.88 455 ARG A C 1
ATOM 3591 O O . ARG A 1 455 ? 21.203 20.641 16.781 1 67.88 455 ARG A O 1
ATOM 3598 N N . ASN A 1 456 ? 22 20.828 14.711 1 76 456 ASN A N 1
ATOM 3599 C CA . ASN A 1 456 ? 20.969 19.969 14.141 1 76 456 ASN A CA 1
ATOM 3600 C C . ASN A 1 456 ? 21.141 18.516 14.578 1 76 456 ASN A C 1
ATOM 3602 O O . ASN A 1 456 ? 22.266 18.016 14.688 1 76 456 ASN A O 1
ATOM 3606 N N . PRO A 1 457 ? 20.062 17.859 14.906 1 72.75 457 PRO A N 1
ATOM 3607 C CA . PRO A 1 457 ? 20.172 16.438 15.258 1 72.75 457 PRO A CA 1
ATOM 3608 C C . PRO A 1 457 ? 20.828 15.609 14.156 1 72.75 457 PRO A C 1
ATOM 3610 O O . PRO A 1 457 ? 20.531 15.797 12.969 1 72.75 457 PRO A O 1
ATOM 3613 N N . LYS A 1 458 ? 21.734 14.711 14.555 1 71.12 458 LYS A N 1
ATOM 3614 C CA . LYS A 1 458 ? 22.469 13.898 13.586 1 71.12 458 LYS A CA 1
ATOM 3615 C C . LYS A 1 458 ? 21.562 12.844 12.953 1 71.12 458 LYS A C 1
ATOM 3617 O O . LYS A 1 458 ? 21.75 12.484 11.789 1 71.12 458 LYS A O 1
ATOM 3622 N N . GLY A 1 459 ? 20.609 12.422 13.719 1 71.81 459 GLY A N 1
ATOM 3623 C CA . GLY A 1 459 ? 19.672 11.453 13.164 1 71.81 459 GLY A CA 1
ATOM 3624 C C . GLY A 1 459 ? 20.125 10.016 13.32 1 71.81 459 GLY A C 1
ATOM 3625 O O . GLY A 1 459 ? 19.531 9.102 12.75 1 71.81 459 GLY A O 1
ATOM 3626 N N . TRP A 1 460 ? 21.281 9.664 13.891 1 73.75 460 TRP A N 1
ATOM 3627 C CA . TRP A 1 460 ? 21.719 8.297 14.141 1 73.75 460 TRP A CA 1
ATOM 3628 C C . TRP A 1 460 ? 22.469 8.203 15.461 1 73.75 460 TRP A C 1
ATOM 3630 O O . TRP A 1 460 ? 22.938 9.219 15.992 1 73.75 460 TRP A O 1
ATOM 3640 N N . LEU A 1 461 ? 22.312 6.934 16.031 1 65.5 461 LEU A N 1
ATOM 3641 C CA . LEU A 1 461 ? 23.016 6.703 17.297 1 65.5 461 LEU A CA 1
ATOM 3642 C C . LEU A 1 461 ? 24.516 6.613 17.062 1 65.5 461 LEU A C 1
ATOM 3644 O O . LEU A 1 461 ? 24.969 6.066 16.047 1 65.5 461 LEU A O 1
ATOM 3648 N N . MET A 1 462 ? 25.359 7.328 17.828 1 55.69 462 MET A N 1
ATOM 3649 C CA . MET A 1 462 ? 26.812 7.18 17.891 1 55.69 462 MET A CA 1
ATOM 3650 C C . MET A 1 462 ? 27.234 6.566 19.219 1 55.69 462 MET A C 1
ATOM 3652 O O . MET A 1 462 ? 26.688 6.906 20.266 1 55.69 462 MET A O 1
ATOM 3656 N N . PRO A 1 463 ? 28.172 5.484 19.25 1 53.25 463 PRO A N 1
ATOM 3657 C CA . PRO A 1 463 ? 28.828 4.738 18.172 1 53.25 463 PRO A CA 1
ATOM 3658 C C . PRO A 1 463 ? 27.938 3.645 17.594 1 53.25 463 PRO A C 1
ATOM 3660 O O . PRO A 1 463 ? 27.016 3.162 18.266 1 53.25 463 PRO A O 1
ATOM 3663 N N . THR A 1 464 ? 27.891 3.574 16.219 1 52.38 464 THR A N 1
ATOM 3664 C CA . THR A 1 464 ? 27.125 2.5 15.609 1 52.38 464 THR A CA 1
ATOM 3665 C C . THR A 1 464 ? 27.766 1.145 15.883 1 52.38 464 THR A C 1
ATOM 3667 O O . THR A 1 464 ? 29 1.039 15.953 1 52.38 464 THR A O 1
ATOM 3670 N N . ASP A 1 465 ? 27.266 0.338 16.719 1 50.22 465 ASP A N 1
ATOM 3671 C CA . ASP A 1 465 ? 27.781 -1.023 16.844 1 50.22 465 ASP A CA 1
ATOM 3672 C C . ASP A 1 465 ? 27.922 -1.681 15.477 1 50.22 465 ASP A C 1
ATOM 3674 O O . ASP A 1 465 ? 27.844 -2.904 15.352 1 50.22 465 ASP A O 1
ATOM 3678 N N . THR A 1 466 ? 28.047 -0.915 14.539 1 54.81 466 THR A N 1
ATOM 3679 C CA . THR A 1 466 ? 28.031 -1.469 13.195 1 54.81 466 THR A CA 1
ATOM 3680 C C . THR A 1 466 ? 29.328 -2.209 12.891 1 54.81 466 THR A C 1
ATOM 3682 O O . THR A 1 466 ? 30.344 -2.002 13.57 1 54.81 466 THR A O 1
ATOM 3685 N N . LYS A 1 467 ? 29.219 -3.166 12.125 1 60.91 467 LYS A N 1
ATOM 3686 C CA . LYS A 1 467 ? 30.328 -3.941 11.57 1 60.91 467 LYS A CA 1
ATOM 3687 C C . LYS A 1 467 ? 31.438 -3.027 11.055 1 60.91 467 LYS A C 1
ATOM 3689 O O . LYS A 1 467 ? 31.172 -2.057 10.344 1 60.91 467 LYS A O 1
ATOM 3694 N N . ARG A 1 468 ? 32.625 -3.189 11.703 1 68.88 468 ARG A N 1
ATOM 3695 C CA . ARG A 1 468 ? 33.781 -2.416 11.305 1 68.88 468 ARG A CA 1
ATOM 3696 C C . ARG A 1 468 ? 34.031 -2.508 9.797 1 68.88 468 ARG A C 1
ATOM 3698 O O . ARG A 1 468 ? 33.844 -3.572 9.203 1 68.88 468 ARG A O 1
ATOM 3705 N N . MET A 1 469 ? 34.094 -1.405 9.219 1 78.94 469 MET A N 1
ATOM 3706 C CA . MET A 1 469 ? 34.531 -1.39 7.828 1 78.94 469 MET A CA 1
ATOM 3707 C C . MET A 1 469 ? 35.938 -2.021 7.703 1 78.94 469 MET A C 1
ATOM 3709 O O . MET A 1 469 ? 36.844 -1.635 8.406 1 78.94 469 MET A O 1
ATOM 3713 N N . ILE A 1 470 ? 36.031 -3.113 6.887 1 84.5 470 ILE A N 1
ATOM 3714 C CA . ILE A 1 470 ? 37.312 -3.752 6.648 1 84.5 470 ILE A CA 1
ATOM 3715 C C . ILE A 1 470 ? 38 -3.09 5.457 1 84.5 470 ILE A C 1
ATOM 3717 O O . ILE A 1 470 ? 37.469 -3.082 4.348 1 84.5 470 ILE A O 1
ATOM 3721 N N . ILE A 1 471 ? 39.031 -2.488 5.719 1 87.62 471 ILE A N 1
ATOM 3722 C CA . ILE A 1 471 ? 39.812 -1.836 4.676 1 87.62 471 ILE A CA 1
ATOM 3723 C C . ILE A 1 471 ? 41.031 -2.695 4.332 1 87.62 471 ILE A C 1
ATOM 3725 O O . ILE A 1 471 ? 41.938 -2.84 5.141 1 87.62 471 ILE A O 1
ATOM 3729 N N . GLY A 1 472 ? 41 -3.27 3.152 1 87.19 472 GLY A N 1
ATOM 3730 C CA . GLY A 1 472 ? 42.125 -4.043 2.686 1 87.19 472 GLY A CA 1
ATOM 3731 C C . GLY A 1 472 ? 43.281 -3.182 2.238 1 87.19 472 GLY A C 1
ATOM 3732 O O . GLY A 1 472 ? 43.156 -2.334 1.356 1 87.19 472 GLY A O 1
ATOM 3733 N N . VAL A 1 473 ? 44.406 -3.418 2.846 1 87.88 473 VAL A N 1
ATOM 3734 C CA . VAL A 1 473 ? 45.625 -2.705 2.488 1 87.88 473 VAL A CA 1
ATOM 3735 C C . VAL A 1 473 ? 46.594 -3.648 1.771 1 87.88 473 VAL A C 1
ATOM 3737 O O . VAL A 1 473 ? 47 -4.672 2.326 1 87.88 473 VAL A O 1
ATOM 3740 N N . PRO A 1 474 ? 46.781 -3.322 0.602 1 86 474 PRO A N 1
ATOM 3741 C CA . PRO A 1 474 ? 47.719 -4.195 -0.11 1 86 474 PRO A CA 1
ATOM 3742 C C . PRO A 1 474 ? 49.062 -4.332 0.607 1 86 474 PRO A C 1
ATOM 3744 O O . PRO A 1 474 ? 49.719 -3.33 0.897 1 86 474 PRO A O 1
ATOM 3747 N N . GLY A 1 475 ? 49.438 -5.574 0.946 1 79.31 475 GLY A N 1
ATOM 3748 C CA . GLY A 1 475 ? 50.688 -5.859 1.646 1 79.31 475 GLY A CA 1
ATOM 3749 C C . GLY A 1 475 ? 51.906 -5.828 0.738 1 79.31 475 GLY A C 1
ATOM 3750 O O . GLY A 1 475 ? 53 -5.461 1.17 1 79.31 475 GLY A O 1
ATOM 3751 N N . ARG A 1 476 ? 51.688 -6.395 -0.477 1 71.69 476 ARG A N 1
ATOM 3752 C CA . ARG A 1 476 ? 52.812 -6.434 -1.437 1 71.69 476 ARG A CA 1
ATOM 3753 C C . ARG A 1 476 ? 52.594 -5.406 -2.545 1 71.69 476 ARG A C 1
ATOM 3755 O O . ARG A 1 476 ? 51.75 -5.586 -3.418 1 71.69 476 ARG A O 1
ATOM 3762 N N . THR A 1 477 ? 52.969 -4.102 -2.262 1 69.06 477 THR A N 1
ATOM 3763 C CA . THR A 1 477 ? 52.75 -3.113 -3.309 1 69.06 477 THR A CA 1
ATOM 3764 C C . THR A 1 477 ? 54.031 -2.445 -3.738 1 69.06 477 THR A C 1
ATOM 3766 O O . THR A 1 477 ? 55.031 -2.439 -2.99 1 69.06 477 THR A O 1
ATOM 3769 N N . SER A 1 478 ? 54.062 -2.111 -5.031 1 68.19 478 SER A N 1
ATOM 3770 C CA . SER A 1 478 ? 55.188 -1.374 -5.586 1 68.19 478 SER A CA 1
ATOM 3771 C C . SER A 1 478 ? 55.125 0.104 -5.215 1 68.19 478 SER A C 1
ATOM 3773 O O . SER A 1 478 ? 56.062 0.865 -5.504 1 68.19 478 SER A O 1
ATOM 3775 N N . PHE A 1 479 ? 54.062 0.512 -4.57 1 75.69 479 PHE A N 1
ATOM 3776 C CA . PHE A 1 479 ? 53.875 1.92 -4.242 1 75.69 479 PHE A CA 1
ATOM 3777 C C . PHE A 1 479 ? 53.844 2.121 -2.73 1 75.69 479 PHE A C 1
ATOM 3779 O O . PHE A 1 479 ? 52.844 2.617 -2.188 1 75.69 479 PHE A O 1
ATOM 3786 N N . GLU A 1 480 ? 54.875 2.035 -2.119 1 80.75 480 GLU A N 1
ATOM 3787 C CA . GLU A 1 480 ? 55 2.02 -0.663 1 80.75 480 GLU A CA 1
ATOM 3788 C C . GLU A 1 480 ? 54.656 3.391 -0.072 1 80.75 480 GLU A C 1
ATOM 3790 O O . GLU A 1 480 ? 54.25 3.494 1.087 1 80.75 480 GLU A O 1
ATOM 3795 N N . LYS A 1 481 ? 54.844 4.391 -0.886 1 84.44 481 LYS A N 1
ATOM 3796 C CA . LYS A 1 481 ? 54.562 5.73 -0.385 1 84.44 481 LYS A CA 1
ATOM 3797 C C . LYS A 1 481 ? 53.062 5.922 -0.179 1 84.44 481 LYS A C 1
ATOM 3799 O O . LYS A 1 481 ? 52.625 6.738 0.646 1 84.44 481 LYS A O 1
ATOM 3804 N N . PHE A 1 482 ? 52.312 5.238 -0.852 1 86.38 482 PHE A N 1
ATOM 3805 C CA . PHE A 1 482 ? 50.875 5.387 -0.752 1 86.38 482 PHE A CA 1
ATOM 3806 C C . PHE A 1 482 ? 50.312 4.457 0.315 1 86.38 482 PHE A C 1
ATOM 3808 O O . PHE A 1 482 ? 49.438 4.859 1.102 1 86.38 482 PHE A O 1
ATOM 3815 N N . VAL A 1 483 ? 50.719 3.193 0.286 1 89.38 483 VAL A N 1
ATOM 3816 C CA . VAL A 1 483 ? 50.312 2.232 1.301 1 89.38 483 VAL A CA 1
ATOM 3817 C C . VAL A 1 483 ? 51.469 1.284 1.624 1 89.38 483 VAL A C 1
ATOM 3819 O O . VAL A 1 483 ? 52.219 0.885 0.731 1 89.38 483 VAL A O 1
ATOM 3822 N N . LYS A 1 484 ? 51.625 1.03 2.883 1 87.5 484 LYS A N 1
ATOM 3823 C CA . LYS A 1 484 ? 52.688 0.12 3.32 1 87.5 484 LYS A CA 1
ATOM 3824 C C . LYS A 1 484 ? 52.281 -0.642 4.574 1 87.5 484 LYS A C 1
ATOM 3826 O O . LYS A 1 484 ? 51.75 -0.048 5.523 1 87.5 484 LYS A O 1
ATOM 3831 N N . VAL A 1 485 ? 52.344 -1.937 4.477 1 91.19 485 VAL A N 1
ATOM 3832 C CA . VAL A 1 485 ? 52.125 -2.781 5.645 1 91.19 485 VAL A CA 1
ATOM 3833 C C . VAL A 1 485 ? 53.469 -3.195 6.246 1 91.19 485 VAL A C 1
ATOM 3835 O O . VAL A 1 485 ? 54.312 -3.729 5.547 1 91.19 485 VAL A O 1
ATOM 3838 N N . SER A 1 486 ? 53.688 -2.799 7.398 1 87.94 486 SER A N 1
ATOM 3839 C CA . SER A 1 486 ? 54.906 -3.188 8.086 1 87.94 486 SER A CA 1
ATOM 3840 C C . SER A 1 486 ? 54.594 -3.84 9.438 1 87.94 486 SER A C 1
ATOM 3842 O O . SER A 1 486 ? 53.469 -3.777 9.914 1 87.94 486 SER A O 1
ATOM 3844 N N . THR A 1 487 ? 55.406 -4.664 9.859 1 87.5 487 THR A N 1
ATOM 3845 C CA . THR A 1 487 ? 55.25 -5.293 11.172 1 87.5 487 THR A CA 1
ATOM 3846 C C . THR A 1 487 ? 56.156 -4.613 12.195 1 87.5 487 THR A C 1
ATOM 3848 O O . THR A 1 487 ? 57.375 -4.449 11.961 1 87.5 487 THR A O 1
ATOM 3851 N N . ASN A 1 488 ? 55.594 -4.168 13.227 1 81.56 488 ASN A N 1
ATOM 3852 C CA . ASN A 1 488 ? 56.406 -3.5 14.25 1 81.56 488 ASN A CA 1
ATOM 3853 C C . ASN A 1 488 ? 57.156 -4.504 15.109 1 81.56 488 ASN A C 1
ATOM 3855 O O . ASN A 1 488 ? 57.031 -5.715 14.914 1 81.56 488 ASN A O 1
ATOM 3859 N N . ASP A 1 489 ? 57.969 -3.936 16.078 1 84.88 489 ASP A N 1
ATOM 3860 C CA . ASP A 1 489 ? 58.844 -4.746 16.906 1 84.88 489 ASP A CA 1
ATOM 3861 C C . ASP A 1 489 ? 58.062 -5.738 17.75 1 84.88 489 ASP A C 1
ATOM 3863 O O . ASP A 1 489 ? 58.562 -6.793 18.125 1 84.88 489 ASP A O 1
ATOM 3867 N N . ALA A 1 490 ? 56.875 -5.453 18.016 1 85.62 490 ALA A N 1
ATOM 3868 C CA . ALA A 1 490 ? 56.031 -6.305 18.844 1 85.62 490 ALA A CA 1
ATOM 3869 C C . ALA A 1 490 ? 55.281 -7.336 18 1 85.62 490 ALA A C 1
ATOM 3871 O O . ALA A 1 490 ? 54.469 -8.109 18.516 1 85.62 490 ALA A O 1
ATOM 3872 N N . GLY A 1 491 ? 55.469 -7.363 16.703 1 80.81 491 GLY A N 1
ATOM 3873 C CA . GLY A 1 491 ? 54.875 -8.328 15.805 1 80.81 491 GLY A CA 1
ATOM 3874 C C . GLY A 1 491 ? 53.5 -7.887 15.312 1 80.81 491 GLY A C 1
ATOM 3875 O O . GLY A 1 491 ? 52.75 -8.688 14.742 1 80.81 491 GLY A O 1
ATOM 3876 N N . LYS A 1 492 ? 53.156 -6.734 15.656 1 85.62 492 LYS A N 1
ATOM 3877 C CA . LYS A 1 492 ? 51.844 -6.25 15.227 1 85.62 492 LYS A CA 1
ATOM 3878 C C . LYS A 1 492 ? 51.938 -5.492 13.906 1 85.62 492 LYS A C 1
ATOM 3880 O O . LYS A 1 492 ? 52.906 -4.77 13.672 1 85.62 492 LYS A O 1
ATOM 3885 N N . GLU A 1 493 ? 50.938 -5.746 13.094 1 87.94 493 GLU A N 1
ATOM 3886 C CA . GLU A 1 493 ? 50.906 -5.086 11.797 1 87.94 493 GLU A CA 1
ATOM 3887 C C . GLU A 1 493 ? 50.656 -3.59 11.945 1 87.94 493 GLU A C 1
ATOM 3889 O O . GLU A 1 493 ? 49.812 -3.184 12.734 1 87.94 493 GLU A O 1
ATOM 3894 N N . GLU A 1 494 ? 51.531 -2.83 11.289 1 90.5 494 GLU A N 1
ATOM 3895 C CA . GLU A 1 494 ? 51.375 -1.383 11.219 1 90.5 494 GLU A CA 1
ATOM 3896 C C . GLU A 1 494 ? 51.094 -0.93 9.789 1 90.5 494 GLU A C 1
ATOM 3898 O O . GLU A 1 494 ? 51.625 -1.482 8.836 1 90.5 494 GLU A O 1
ATOM 3903 N N . TYR A 1 495 ? 50.219 -0.009 9.648 1 92.31 495 TYR A N 1
ATOM 3904 C CA . TYR A 1 495 ? 49.781 0.497 8.352 1 92.31 495 TYR A CA 1
ATOM 3905 C C . TYR A 1 495 ? 50.188 1.955 8.172 1 92.31 495 TYR A C 1
ATOM 3907 O O . TYR A 1 495 ? 49.875 2.803 9.008 1 92.31 495 TYR A O 1
ATOM 3915 N N . ASN A 1 496 ? 50.938 2.182 7.141 1 88.5 496 ASN A N 1
ATOM 3916 C CA . ASN A 1 496 ? 51.438 3.525 6.867 1 88.5 496 ASN A CA 1
ATOM 3917 C C . ASN A 1 496 ? 51.312 3.883 5.391 1 88.5 496 ASN A C 1
ATOM 3919 O O . ASN A 1 496 ? 50.938 3.039 4.574 1 88.5 496 ASN A O 1
ATOM 3923 N N . GLY A 1 497 ? 51.562 5.199 5.086 1 89.31 497 GLY A N 1
ATOM 3924 C CA . GLY A 1 497 ? 51.469 5.699 3.727 1 89.31 497 GLY A CA 1
ATOM 3925 C C . GLY A 1 497 ? 50.5 6.844 3.584 1 89.31 497 GLY A C 1
ATOM 3926 O O . GLY A 1 497 ? 49.719 7.121 4.504 1 89.31 497 GLY A O 1
ATOM 3927 N N . PHE A 1 498 ? 50.5 7.418 2.461 1 88.81 498 PHE A N 1
ATOM 3928 C CA . PHE A 1 498 ? 49.688 8.602 2.193 1 88.81 498 PHE A CA 1
ATOM 3929 C C . PHE A 1 498 ? 48.219 8.281 2.318 1 88.81 498 PHE A C 1
ATOM 3931 O O . PHE A 1 498 ? 47.469 9.031 2.947 1 88.81 498 PHE A O 1
ATOM 3938 N N . CYS A 1 499 ? 47.844 7.191 1.656 1 88.81 499 CYS A N 1
ATOM 3939 C CA . CYS A 1 499 ? 46.406 6.828 1.655 1 88.81 499 CYS A CA 1
ATOM 3940 C C . CYS A 1 499 ? 45.938 6.539 3.068 1 88.81 499 CYS A C 1
ATOM 3942 O O . CYS A 1 499 ? 44.781 6.875 3.418 1 88.81 499 CYS A O 1
ATOM 3944 N N . ILE A 1 500 ? 46.75 5.969 3.797 1 91.56 500 ILE A N 1
ATOM 3945 C CA . ILE A 1 500 ? 46.406 5.633 5.172 1 91.56 500 ILE A CA 1
ATOM 3946 C C . ILE A 1 500 ? 46.281 6.91 6.004 1 91.56 500 ILE A C 1
ATOM 3948 O O . ILE A 1 500 ? 45.312 7.078 6.75 1 91.56 500 ILE A O 1
ATOM 3952 N N . GLU A 1 501 ? 47.219 7.793 5.84 1 90.12 501 GLU A N 1
ATOM 3953 C CA . GLU A 1 501 ? 47.188 9.062 6.562 1 90.12 501 GLU A CA 1
ATOM 3954 C C . GLU A 1 501 ? 45.969 9.898 6.164 1 90.12 501 GLU A C 1
ATOM 3956 O O . GLU A 1 501 ? 45.344 10.516 7.016 1 90.12 501 GLU A O 1
ATOM 3961 N N . LEU A 1 502 ? 45.812 9.891 4.941 1 88.94 502 LEU A N 1
ATOM 3962 C CA . LEU A 1 502 ? 44.656 10.617 4.449 1 88.94 502 LEU A CA 1
ATOM 3963 C C . LEU A 1 502 ? 43.375 10.078 5.07 1 88.94 502 LEU A C 1
ATOM 3965 O O . LEU A 1 502 ? 42.5 10.852 5.492 1 88.94 502 LEU A O 1
ATOM 3969 N N . PHE A 1 503 ? 43.156 8.773 5.082 1 89.12 503 PHE A N 1
ATOM 3970 C CA . PHE A 1 503 ? 42 8.148 5.672 1 89.12 503 PHE A CA 1
ATOM 3971 C C . PHE A 1 503 ? 41.844 8.555 7.129 1 89.12 503 PHE A C 1
ATOM 3973 O O . PHE A 1 503 ? 40.75 8.914 7.562 1 89.12 503 PHE A O 1
ATOM 3980 N N . ARG A 1 504 ? 42.906 8.586 7.828 1 88.75 504 ARG A N 1
ATOM 3981 C CA . ARG A 1 504 ? 42.844 8.938 9.242 1 88.75 504 ARG A CA 1
ATOM 3982 C C . ARG A 1 504 ? 42.438 10.406 9.43 1 88.75 504 ARG A C 1
ATOM 3984 O O . ARG A 1 504 ? 41.688 10.734 10.32 1 88.75 504 ARG A O 1
ATOM 3991 N N . LYS A 1 505 ? 42.938 11.203 8.562 1 88.44 505 LYS A N 1
ATOM 3992 C CA . LYS A 1 505 ? 42.594 12.625 8.648 1 88.44 505 LYS A CA 1
ATOM 3993 C C . LYS A 1 505 ? 41.125 12.875 8.305 1 88.44 505 LYS A C 1
ATOM 3995 O O . LYS A 1 505 ? 40.469 13.68 8.953 1 88.44 505 LYS A O 1
ATOM 4000 N N . VAL A 1 506 ? 40.719 12.172 7.297 1 84.56 506 VAL A N 1
ATOM 4001 C CA . VAL A 1 506 ? 39.312 12.32 6.887 1 84.56 506 VAL A CA 1
ATOM 4002 C C . VAL A 1 506 ? 38.406 11.836 8.008 1 84.56 506 VAL A C 1
ATOM 4004 O O . VAL A 1 506 ? 37.344 12.445 8.266 1 84.56 506 VAL A O 1
ATOM 4007 N N . ARG A 1 507 ? 38.781 10.812 8.609 1 82.62 507 ARG A N 1
ATOM 4008 C CA . ARG A 1 507 ? 37.969 10.258 9.695 1 82.62 507 ARG A CA 1
ATOM 4009 C C . ARG A 1 507 ? 37.781 11.273 10.812 1 82.62 507 ARG A C 1
ATOM 4011 O O . ARG A 1 507 ? 36.719 11.336 11.43 1 82.62 507 ARG A O 1
ATOM 4018 N N . GLU A 1 508 ? 38.719 12.047 11.047 1 77.94 508 GLU A N 1
ATOM 4019 C CA . GLU A 1 508 ? 38.656 13.055 12.102 1 77.94 508 GLU A CA 1
ATOM 4020 C C . GLU A 1 508 ? 37.625 14.125 11.781 1 77.94 508 GLU A C 1
ATOM 4022 O O . GLU A 1 508 ? 37.031 14.734 12.688 1 77.94 508 GLU A O 1
ATOM 4027 N N . VAL A 1 509 ? 37.469 14.227 10.547 1 74.19 509 VAL A N 1
ATOM 4028 C CA . VAL A 1 509 ? 36.594 15.32 10.156 1 74.19 509 VAL A CA 1
ATOM 4029 C C . VAL A 1 509 ? 35.219 14.766 9.797 1 74.19 509 VAL A C 1
ATOM 4031 O O . VAL A 1 509 ? 34.281 15.523 9.617 1 74.19 509 VAL A O 1
ATOM 4034 N N . LEU A 1 510 ? 35.25 13.445 9.812 1 67.88 510 LEU A N 1
ATOM 4035 C CA . LEU A 1 510 ? 33.969 12.828 9.516 1 67.88 510 LEU A CA 1
ATOM 4036 C C . LEU A 1 510 ? 32.969 13.07 10.641 1 67.88 510 LEU A C 1
ATOM 4038 O O . LEU A 1 510 ? 33.312 13 11.82 1 67.88 510 LEU A O 1
ATOM 4042 N N . GLY A 1 511 ? 32.062 13.781 10.578 1 59.28 511 GLY A N 1
ATOM 4043 C CA . GLY A 1 511 ? 31.031 14.078 11.547 1 59.28 511 GLY A CA 1
ATOM 4044 C C . GLY A 1 511 ? 30.297 12.836 12.047 1 59.28 511 GLY A C 1
ATOM 4045 O O . GLY A 1 511 ? 29.219 12.93 12.617 1 59.28 511 GLY A O 1
ATOM 4046 N N . TYR A 1 512 ? 30.828 11.625 11.609 1 63.22 512 TYR A N 1
ATOM 4047 C CA . TYR A 1 512 ? 30.219 10.398 12.109 1 63.22 512 TYR A CA 1
ATOM 4048 C C . TYR A 1 512 ? 31.281 9.352 12.43 1 63.22 512 TYR A C 1
ATOM 4050 O O . TYR A 1 512 ? 32.406 9.461 11.977 1 63.22 512 TYR A O 1
ATOM 4058 N N . ASP A 1 513 ? 30.875 8.383 13.414 1 63.34 513 ASP A N 1
ATOM 4059 C CA . ASP A 1 513 ? 31.812 7.316 13.781 1 63.34 513 ASP A CA 1
ATOM 4060 C C . ASP A 1 513 ? 31.906 6.273 12.672 1 63.34 513 ASP A C 1
ATOM 4062 O O . ASP A 1 513 ? 30.906 5.883 12.086 1 63.34 513 ASP A O 1
ATOM 4066 N N . LEU A 1 514 ? 33 6.09 12.18 1 73.19 514 LEU A N 1
ATOM 4067 C CA . LEU A 1 514 ? 33.281 5.039 11.211 1 73.19 514 LEU A CA 1
ATOM 4068 C C . LEU A 1 514 ? 34.25 4.016 11.789 1 73.19 514 LEU A C 1
ATOM 4070 O O . LEU A 1 514 ? 35.469 4.188 11.688 1 73.19 514 LEU A O 1
ATOM 4074 N N . PRO A 1 515 ? 33.688 3.016 12.57 1 75.56 515 PRO A N 1
ATOM 4075 C CA . PRO A 1 515 ? 34.594 1.955 13 1 75.56 515 PRO A CA 1
ATOM 4076 C C . PRO A 1 515 ? 35.25 1.228 11.828 1 75.56 515 PRO A C 1
ATOM 4078 O O . PRO A 1 515 ? 34.594 0.919 10.836 1 75.56 515 PRO A O 1
ATOM 4081 N N . TYR A 1 516 ? 36.5 1.161 11.82 1 83.5 516 TYR A N 1
ATOM 4082 C CA . TYR A 1 516 ? 37.219 0.516 10.719 1 83.5 516 TYR A CA 1
ATOM 4083 C C . TYR A 1 516 ? 38.375 -0.332 11.242 1 83.5 516 TYR A C 1
ATOM 4085 O O . TYR A 1 516 ? 38.75 -0.243 12.414 1 83.5 516 TYR A O 1
ATOM 4093 N N . GLN A 1 517 ? 38.719 -1.353 10.422 1 87.31 517 GLN A N 1
ATOM 4094 C CA . GLN A 1 517 ? 39.938 -2.148 10.656 1 87.31 517 GLN A CA 1
ATOM 4095 C C . GLN A 1 517 ? 40.719 -2.32 9.367 1 87.31 517 GLN A C 1
ATOM 4097 O O . GLN A 1 517 ? 40.156 -2.623 8.312 1 87.31 517 GLN A O 1
ATOM 4102 N N . PHE A 1 518 ? 42 -1.941 9.5 1 89.44 518 PHE A N 1
ATOM 4103 C CA . PHE A 1 518 ? 42.875 -2.229 8.383 1 89.44 518 PHE A CA 1
ATOM 4104 C C . PHE A 1 518 ? 43.312 -3.689 8.398 1 89.44 518 PHE A C 1
ATOM 4106 O O . PHE A 1 518 ? 43.625 -4.238 9.461 1 89.44 518 PHE A O 1
ATOM 4113 N N . VAL A 1 519 ? 43.219 -4.312 7.25 1 88.38 519 VAL A N 1
ATOM 4114 C CA . VAL A 1 519 ? 43.656 -5.695 7.117 1 88.38 519 VAL A CA 1
ATOM 4115 C C . VAL A 1 519 ? 44.625 -5.816 5.934 1 88.38 519 VAL A C 1
ATOM 4117 O O . VAL A 1 519 ? 44.344 -5.32 4.84 1 88.38 519 VAL A O 1
ATOM 4120 N N . PRO A 1 520 ? 45.781 -6.473 6.254 1 87.38 520 PRO A N 1
ATOM 4121 C CA . PRO A 1 520 ? 46.688 -6.684 5.129 1 87.38 520 PRO A CA 1
ATOM 4122 C C . PRO A 1 520 ? 46.156 -7.664 4.098 1 87.38 520 PRO A C 1
ATOM 4124 O O . PRO A 1 520 ? 45.5 -8.648 4.461 1 87.38 520 PRO A O 1
ATOM 4127 N N . TYR A 1 521 ? 46.25 -7.289 2.854 1 88.06 521 TYR A N 1
ATOM 4128 C CA . TYR A 1 521 ? 45.844 -8.156 1.763 1 88.06 521 TYR A CA 1
ATOM 4129 C C . TYR A 1 521 ? 47 -8.508 0.85 1 88.06 521 TYR A C 1
ATOM 4131 O O . TYR A 1 521 ? 47.594 -7.617 0.239 1 88.06 521 TYR A O 1
ATOM 4139 N N . ASN A 1 522 ? 47.25 -9.797 0.736 1 81.94 522 ASN A N 1
ATOM 4140 C CA . ASN A 1 522 ? 48.438 -10.234 -0.023 1 81.94 522 ASN A CA 1
ATOM 4141 C C . ASN A 1 522 ? 48.031 -10.742 -1.405 1 81.94 522 ASN A C 1
ATOM 4143 O O . ASN A 1 522 ? 48.875 -11.312 -2.119 1 81.94 522 ASN A O 1
ATOM 4147 N N . GLY A 1 523 ? 46.812 -10.562 -1.851 1 80.56 523 GLY A N 1
ATOM 4148 C CA . GLY A 1 523 ? 46.375 -10.953 -3.186 1 80.56 523 GLY A CA 1
ATOM 4149 C C . GLY A 1 523 ? 46.594 -9.859 -4.219 1 80.56 523 GLY A C 1
ATOM 4150 O O . GLY A 1 523 ? 47.281 -8.883 -3.961 1 80.56 523 GLY A O 1
ATOM 4151 N N . THR A 1 524 ? 46.125 -10.18 -5.461 1 79.5 524 THR A N 1
ATOM 4152 C CA . THR A 1 524 ? 46.25 -9.188 -6.523 1 79.5 524 THR A CA 1
ATOM 4153 C C . THR A 1 524 ? 45.25 -8.047 -6.305 1 79.5 524 THR A C 1
ATOM 4155 O O . THR A 1 524 ? 44.281 -8.203 -5.574 1 79.5 524 THR A O 1
ATOM 4158 N N . TYR A 1 525 ? 45.625 -6.918 -6.762 1 76.56 525 TYR A N 1
ATOM 4159 C CA . TYR A 1 525 ? 44.75 -5.77 -6.672 1 76.56 525 TYR A CA 1
ATOM 4160 C C . TYR A 1 525 ? 43.406 -6.082 -7.305 1 76.56 525 TYR A C 1
ATOM 4162 O O . TYR A 1 525 ? 42.344 -5.688 -6.777 1 76.56 525 TYR A O 1
ATOM 4170 N N . ASP A 1 526 ? 43.531 -6.836 -8.352 1 76.56 526 ASP A N 1
ATOM 4171 C CA . ASP A 1 526 ? 42.312 -7.215 -9.023 1 76.56 526 ASP A CA 1
ATOM 4172 C C . ASP A 1 526 ? 41.406 -8.039 -8.094 1 76.56 526 ASP A C 1
ATOM 4174 O O . ASP A 1 526 ? 40.188 -7.844 -8.062 1 76.56 526 ASP A O 1
ATOM 4178 N N . ASP A 1 527 ? 42.062 -8.805 -7.41 1 79.12 527 ASP A N 1
ATOM 4179 C CA . ASP A 1 527 ? 41.312 -9.617 -6.457 1 79.12 527 ASP A CA 1
ATOM 4180 C C . ASP A 1 527 ? 40.656 -8.742 -5.375 1 79.12 527 ASP A C 1
ATOM 4182 O O . ASP A 1 527 ? 39.531 -8.977 -4.98 1 79.12 527 ASP A O 1
ATOM 4186 N N . LEU A 1 528 ? 41.375 -7.758 -5.008 1 80.56 528 LEU A N 1
ATOM 4187 C CA . LEU A 1 528 ? 40.875 -6.848 -3.984 1 80.56 528 LEU A CA 1
ATOM 4188 C C . LEU A 1 528 ? 39.656 -6.09 -4.484 1 80.56 528 LEU A C 1
ATOM 4190 O O . LEU A 1 528 ? 38.656 -5.965 -3.762 1 80.56 528 LEU A O 1
ATOM 4194 N N . VAL A 1 529 ? 39.75 -5.672 -5.66 1 76 529 VAL A N 1
ATOM 4195 C CA . VAL A 1 529 ? 38.656 -4.941 -6.27 1 76 529 VAL A CA 1
ATOM 4196 C C . VAL A 1 529 ? 37.438 -5.859 -6.398 1 76 529 VAL A C 1
ATOM 4198 O O . VAL A 1 529 ? 36.312 -5.438 -6.148 1 76 529 VAL A O 1
ATOM 4201 N N . HIS A 1 530 ? 37.781 -7.004 -6.754 1 74.06 530 HIS A N 1
ATOM 4202 C CA . HIS A 1 530 ? 36.688 -7.969 -6.906 1 74.06 530 HIS A CA 1
ATOM 4203 C C . HIS A 1 530 ? 35.969 -8.211 -5.578 1 74.06 530 HIS A C 1
ATOM 4205 O O . HIS A 1 530 ? 34.75 -8.391 -5.547 1 74.06 530 HIS A O 1
ATOM 4211 N N . HIS A 1 531 ? 36.75 -8.148 -4.562 1 74.94 531 HIS A N 1
ATOM 4212 C CA . HIS A 1 531 ? 36.156 -8.328 -3.24 1 74.94 531 HIS A CA 1
ATOM 4213 C C . HIS A 1 531 ? 35.219 -7.18 -2.9 1 74.94 531 HIS A C 1
ATOM 4215 O O . HIS A 1 531 ? 34.156 -7.402 -2.334 1 74.94 531 HIS A O 1
ATOM 4221 N N . VAL A 1 532 ? 35.594 -6.039 -3.244 1 71.44 532 VAL A N 1
ATOM 4222 C CA . VAL A 1 532 ? 34.812 -4.855 -2.959 1 71.44 532 VAL A CA 1
ATOM 4223 C C . VAL A 1 532 ? 33.562 -4.859 -3.838 1 71.44 532 VAL A C 1
ATOM 4225 O O . VAL A 1 532 ? 32.438 -4.598 -3.355 1 71.44 532 VAL A O 1
ATOM 4228 N N . TYR A 1 533 ? 33.844 -5.242 -5.082 1 62.62 533 TYR A N 1
ATOM 4229 C CA . TYR A 1 533 ? 32.781 -5.27 -6.059 1 62.62 533 TYR A CA 1
ATOM 4230 C C . TYR A 1 533 ? 31.703 -6.277 -5.656 1 62.62 533 TYR A C 1
ATOM 4232 O O . TYR A 1 533 ? 30.5 -6 -5.773 1 62.62 533 TYR A O 1
ATOM 4240 N N . ASN A 1 534 ? 32.219 -7.344 -5.309 1 57.09 534 ASN A N 1
ATOM 4241 C CA . ASN A 1 534 ? 31.297 -8.438 -4.984 1 57.09 534 ASN A CA 1
ATOM 4242 C C . ASN A 1 534 ? 30.781 -8.328 -3.549 1 57.09 534 ASN A C 1
ATOM 4244 O O . ASN A 1 534 ? 30.078 -9.219 -3.066 1 57.09 534 ASN A O 1
ATOM 4248 N N . LYS A 1 535 ? 31.094 -7.129 -3.049 1 55.69 535 LYS A N 1
ATOM 4249 C CA . LYS A 1 535 ? 30.672 -6.867 -1.675 1 55.69 535 LYS A CA 1
ATOM 4250 C C . LYS A 1 535 ? 31.016 -8.047 -0.765 1 55.69 535 LYS A C 1
ATOM 4252 O O . LYS A 1 535 ? 30.188 -8.469 0.043 1 55.69 535 LYS A O 1
ATOM 4257 N N . VAL A 1 536 ? 32.062 -8.859 -1.108 1 43.62 536 VAL A N 1
ATOM 4258 C CA . VAL A 1 536 ? 32.5 -9.969 -0.273 1 43.62 536 VAL A CA 1
ATOM 4259 C C . VAL A 1 536 ? 32.906 -9.453 1.1 1 43.62 536 VAL A C 1
ATOM 4261 O O . VAL A 1 536 ? 33.75 -8.562 1.201 1 43.62 536 VAL A O 1
ATOM 4264 N N . ARG A 1 537 ? 32.094 -9.547 2.055 1 44.91 537 ARG A N 1
ATOM 4265 C CA . ARG A 1 537 ? 32.406 -9.195 3.438 1 44.91 537 ARG A CA 1
ATOM 4266 C C . ARG A 1 537 ? 33.5 -10.078 3.986 1 44.91 537 ARG A C 1
ATOM 4268 O O . ARG A 1 537 ? 33.344 -11.297 4.098 1 44.91 537 ARG A O 1
ATOM 4275 N N . THR A 1 538 ? 34.812 -9.938 3.617 1 37.12 538 THR A N 1
ATOM 4276 C CA . THR A 1 538 ? 35.781 -10.664 4.414 1 37.12 538 THR A CA 1
ATOM 4277 C C . THR A 1 538 ? 35.875 -10.102 5.832 1 37.12 538 THR A C 1
ATOM 4279 O O . THR A 1 538 ? 35.75 -8.891 6.027 1 37.12 538 THR A O 1
ATOM 4282 N N . MET B 1 1 ? -45.031 -50.906 -43.938 1 21.78 1 MET B N 1
ATOM 4283 C CA . MET B 1 1 ? -46.219 -50.094 -43.625 1 21.78 1 MET B CA 1
ATOM 4284 C C . MET B 1 1 ? -47.125 -50.875 -42.656 1 21.78 1 MET B C 1
ATOM 4286 O O . MET B 1 1 ? -48.188 -51.375 -43.062 1 21.78 1 MET B O 1
ATOM 4290 N N . MET B 1 2 ? -46.594 -51.625 -41.688 1 24.47 2 MET B N 1
ATOM 4291 C CA . MET B 1 2 ? -47.375 -52.688 -41.062 1 24.47 2 MET B CA 1
ATOM 4292 C C . MET B 1 2 ? -48.438 -52.125 -40.156 1 24.47 2 MET B C 1
ATOM 4294 O O . MET B 1 2 ? -48.156 -51.281 -39.312 1 24.47 2 MET B O 1
ATOM 4298 N N . CYS B 1 3 ? -49.781 -52.125 -40.562 1 23.3 3 CYS B N 1
ATOM 4299 C CA . CYS B 1 3 ? -51.031 -51.531 -40.188 1 23.3 3 CYS B CA 1
ATOM 4300 C C . CYS B 1 3 ? -51.531 -52.094 -38.844 1 23.3 3 CYS B C 1
ATOM 4302 O O . CYS B 1 3 ? -51.844 -53.281 -38.75 1 23.3 3 CYS B O 1
ATOM 4304 N N . PHE B 1 4 ? -50.906 -51.719 -37.688 1 21.03 4 PHE B N 1
ATOM 4305 C CA . PHE B 1 4 ? -51.094 -52.094 -36.281 1 21.03 4 PHE B CA 1
ATOM 4306 C C . PHE B 1 4 ? -52.531 -51.75 -35.844 1 21.03 4 PHE B C 1
ATOM 4308 O O . PHE B 1 4 ? -52.906 -50.562 -35.875 1 21.03 4 PHE B O 1
ATOM 4315 N N . LYS B 1 5 ? -53.375 -52.781 -36.031 1 21.89 5 LYS B N 1
ATOM 4316 C CA . LYS B 1 5 ? -54.812 -52.812 -35.875 1 21.89 5 LYS B CA 1
ATOM 4317 C C . LYS B 1 5 ? -55.25 -52.344 -34.5 1 21.89 5 LYS B C 1
ATOM 4319 O O . LYS B 1 5 ? -54.5 -52.469 -33.531 1 21.89 5 LYS B O 1
ATOM 4324 N N . GLU B 1 6 ? -56.406 -51.75 -34.281 1 23.53 6 GLU B N 1
ATOM 4325 C CA . GLU B 1 6 ? -57.25 -50.938 -33.438 1 23.53 6 GLU B CA 1
ATOM 4326 C C . GLU B 1 6 ? -57.75 -51.719 -32.219 1 23.53 6 GLU B C 1
ATOM 4328 O O . GLU B 1 6 ? -58.938 -51.75 -31.906 1 23.53 6 GLU B O 1
ATOM 4333 N N . THR B 1 7 ? -56.906 -52.656 -31.625 1 22.7 7 THR B N 1
ATOM 4334 C CA . THR B 1 7 ? -57.625 -53.625 -30.828 1 22.7 7 THR B CA 1
ATOM 4335 C C . THR B 1 7 ? -58.375 -52.969 -29.688 1 22.7 7 THR B C 1
ATOM 4337 O O . THR B 1 7 ? -57.844 -52.062 -29.016 1 22.7 7 THR B O 1
ATOM 4340 N N . ALA B 1 8 ? -59.656 -53.188 -29.703 1 26.77 8 ALA B N 1
ATOM 4341 C CA . ALA B 1 8 ? -60.844 -52.656 -29.016 1 26.77 8 ALA B CA 1
ATOM 4342 C C . ALA B 1 8 ? -60.719 -52.75 -27.5 1 26.77 8 ALA B C 1
ATOM 4344 O O . ALA B 1 8 ? -60.438 -53.844 -26.984 1 26.77 8 ALA B O 1
ATOM 4345 N N . LEU B 1 9 ? -60.219 -51.688 -26.734 1 22.78 9 LEU B N 1
ATOM 4346 C CA . LEU B 1 9 ? -59.969 -51.594 -25.297 1 22.78 9 LEU B CA 1
ATOM 4347 C C . LEU B 1 9 ? -61.188 -52.062 -24.5 1 22.78 9 LEU B C 1
ATOM 4349 O O . LEU B 1 9 ? -62.312 -51.625 -24.766 1 22.78 9 LEU B O 1
ATOM 4353 N N . MET B 1 10 ? -61.125 -53.312 -23.938 1 25.42 10 MET B N 1
ATOM 4354 C CA . MET B 1 10 ? -62.031 -54.156 -23.156 1 25.42 10 MET B CA 1
ATOM 4355 C C . MET B 1 10 ? -62.625 -53.344 -22 1 25.42 10 MET B C 1
ATOM 4357 O O . MET B 1 10 ? -61.906 -52.688 -21.266 1 25.42 10 MET B O 1
ATOM 4361 N N . THR B 1 11 ? -63.969 -52.938 -22.141 1 27.41 11 THR B N 1
ATOM 4362 C CA . THR B 1 11 ? -64.875 -52.125 -21.328 1 27.41 11 THR B CA 1
ATOM 4363 C C . THR B 1 11 ? -65.062 -52.75 -19.953 1 27.41 11 THR B C 1
ATOM 4365 O O . THR B 1 11 ? -65.625 -53.875 -19.844 1 27.41 11 THR B O 1
ATOM 4368 N N . PHE B 1 12 ? -64.062 -52.688 -19.016 1 28.42 12 PHE B N 1
ATOM 4369 C CA . PHE B 1 12 ? -64.188 -53.312 -17.719 1 28.42 12 PHE B CA 1
ATOM 4370 C C . PHE B 1 12 ? -65.438 -52.906 -16.984 1 28.42 12 PHE B C 1
ATOM 4372 O O . PHE B 1 12 ? -65.812 -51.719 -16.969 1 28.42 12 PHE B O 1
ATOM 4379 N N . PRO B 1 13 ? -66.438 -53.812 -16.906 1 30.98 13 PRO B N 1
ATOM 4380 C CA . PRO B 1 13 ? -67.75 -53.562 -16.359 1 30.98 13 PRO B CA 1
ATOM 4381 C C . PRO B 1 13 ? -67.688 -53.031 -14.922 1 30.98 13 PRO B C 1
ATOM 4383 O O . PRO B 1 13 ? -66.75 -53.312 -14.188 1 30.98 13 PRO B O 1
ATOM 4386 N N . ILE B 1 14 ? -68.25 -51.844 -14.633 1 31.5 14 ILE B N 1
ATOM 4387 C CA . ILE B 1 14 ? -68.438 -51 -13.469 1 31.5 14 ILE B CA 1
ATOM 4388 C C . ILE B 1 14 ? -69.25 -51.719 -12.414 1 31.5 14 ILE B C 1
ATOM 4390 O O . ILE B 1 14 ? -70.438 -52 -12.609 1 31.5 14 ILE B O 1
ATOM 4394 N N . PHE B 1 15 ? -68.75 -52.875 -11.891 1 29.75 15 PHE B N 1
ATOM 4395 C CA . PHE B 1 15 ? -69.625 -53.594 -10.953 1 29.75 15 PHE B CA 1
ATOM 4396 C C . PHE B 1 15 ? -70 -52.719 -9.781 1 29.75 15 PHE B C 1
ATOM 4398 O O . PHE B 1 15 ? -69.188 -52 -9.234 1 29.75 15 PHE B O 1
ATOM 4405 N N . THR B 1 16 ? -71.312 -52.375 -9.719 1 28.7 16 THR B N 1
ATOM 4406 C CA . THR B 1 16 ? -72.062 -51.562 -8.797 1 28.7 16 THR B CA 1
ATOM 4407 C C . THR B 1 16 ? -72 -52.125 -7.387 1 28.7 16 THR B C 1
ATOM 4409 O O . THR B 1 16 ? -72.562 -53.188 -7.137 1 28.7 16 THR B O 1
ATOM 4412 N N . PHE B 1 17 ? -70.875 -52.156 -6.703 1 29.67 17 PHE B N 1
ATOM 4413 C CA . PHE B 1 17 ? -70.688 -52.781 -5.398 1 29.67 17 PHE B CA 1
ATOM 4414 C C . PHE B 1 17 ? -71.625 -52.188 -4.383 1 29.67 17 PHE B C 1
ATOM 4416 O O . PHE B 1 17 ? -71.5 -51.031 -4.004 1 29.67 17 PHE B O 1
ATOM 4423 N N . ASN B 1 18 ? -72.875 -52.719 -4.453 1 27.98 18 ASN B N 1
ATOM 4424 C CA . ASN B 1 18 ? -74 -52.406 -3.557 1 27.98 18 ASN B CA 1
ATOM 4425 C C . ASN B 1 18 ? -73.562 -52.406 -2.096 1 27.98 18 ASN B C 1
ATOM 4427 O O . ASN B 1 18 ? -73.688 -51.406 -1.394 1 27.98 18 ASN B O 1
ATOM 4431 N N . LYS B 1 19 ? -74.312 -53.312 -1.304 1 30.05 19 LYS B N 1
ATOM 4432 C CA . LYS B 1 19 ? -74.875 -53.344 0.038 1 30.05 19 LYS B CA 1
ATOM 4433 C C . LYS B 1 19 ? -73.812 -53.688 1.083 1 30.05 19 LYS B C 1
ATOM 4435 O O . LYS B 1 19 ? -73.875 -54.781 1.667 1 30.05 19 LYS B O 1
ATOM 4440 N N . LEU B 1 20 ? -72.562 -53.656 0.846 1 31.39 20 LEU B N 1
ATOM 4441 C CA . LEU B 1 20 ? -71.812 -54.406 1.818 1 31.39 20 LEU B CA 1
ATOM 4442 C C . LEU B 1 20 ? -72 -53.875 3.229 1 31.39 20 LEU B C 1
ATOM 4444 O O . LEU B 1 20 ? -72.125 -52.656 3.426 1 31.39 20 LEU B O 1
ATOM 4448 N N . PRO B 1 21 ? -72.5 -54.812 4.223 1 35.84 21 PRO B N 1
ATOM 4449 C CA . PRO B 1 21 ? -73 -54.594 5.586 1 35.84 21 PRO B CA 1
ATOM 4450 C C . PRO B 1 21 ? -72 -53.781 6.426 1 35.84 21 PRO B C 1
ATOM 4452 O O . PRO B 1 21 ? -70.812 -53.781 6.137 1 35.84 21 PRO B O 1
ATOM 4455 N N . LYS B 1 22 ? -72.625 -52.969 7.316 1 37.09 22 LYS B N 1
ATOM 4456 C CA . LYS B 1 22 ? -72.125 -51.906 8.211 1 37.09 22 LYS B CA 1
ATOM 4457 C C . LYS B 1 22 ? -71 -52.406 9.039 1 37.09 22 LYS B C 1
ATOM 4459 O O . LYS B 1 22 ? -70.125 -51.594 9.484 1 37.09 22 LYS B O 1
ATOM 4464 N N . LEU B 1 23 ? -71.25 -53.656 9.453 1 39.66 23 LEU B N 1
ATOM 4465 C CA . LEU B 1 23 ? -70.438 -54.094 10.578 1 39.66 23 LEU B CA 1
ATOM 4466 C C . LEU B 1 23 ? -68.938 -54.188 10.188 1 39.66 23 LEU B C 1
ATOM 4468 O O . LEU B 1 23 ? -68.062 -54 11.023 1 39.66 23 LEU B O 1
ATOM 4472 N N . TRP B 1 24 ? -68.625 -54.594 8.914 1 37.84 24 TRP B N 1
ATOM 4473 C CA . TRP B 1 24 ? -67.25 -54.781 8.516 1 37.84 24 TRP B CA 1
ATOM 4474 C C . TRP B 1 24 ? -66.5 -53.469 8.547 1 37.84 24 TRP B C 1
ATOM 4476 O O . TRP B 1 24 ? -65.312 -53.406 8.219 1 37.84 24 TRP B O 1
ATOM 4486 N N . LEU B 1 25 ? -67.312 -52.406 8.539 1 37.72 25 LEU B N 1
ATOM 4487 C CA . LEU B 1 25 ? -66.562 -51.156 8.516 1 37.72 25 LEU B CA 1
ATOM 4488 C C . LEU B 1 25 ? -65.812 -50.938 9.82 1 37.72 25 LEU B C 1
ATOM 4490 O O . LEU B 1 25 ? -64.75 -50.344 9.82 1 37.72 25 LEU B O 1
ATOM 4494 N N . LEU B 1 26 ? -66.5 -51.406 10.883 1 42.06 26 LEU B N 1
ATOM 4495 C CA . LEU B 1 26 ? -65.875 -51.031 12.141 1 42.06 26 LEU B CA 1
ATOM 4496 C C . LEU B 1 26 ? -64.562 -51.781 12.352 1 42.06 26 LEU B C 1
ATOM 4498 O O . LEU B 1 26 ? -63.594 -51.25 12.922 1 42.06 26 LEU B O 1
ATOM 4502 N N . LEU B 1 27 ? -64.562 -53.125 12.055 1 40.75 27 LEU B N 1
ATOM 4503 C CA . LEU B 1 27 ? -63.344 -53.875 12.289 1 40.75 27 LEU B CA 1
ATOM 4504 C C . LEU B 1 27 ? -62.219 -53.344 11.422 1 40.75 27 LEU B C 1
ATOM 4506 O O . LEU B 1 27 ? -61.031 -53.594 11.703 1 40.75 27 LEU B O 1
ATOM 4510 N N . LEU B 1 28 ? -62.562 -52.781 10.242 1 39.12 28 LEU B N 1
ATOM 4511 C CA . LEU B 1 28 ? -61.469 -52.25 9.445 1 39.12 28 LEU B CA 1
ATOM 4512 C C . LEU B 1 28 ? -60.812 -51.094 10.156 1 39.12 28 LEU B C 1
ATOM 4514 O O . LEU B 1 28 ? -59.625 -50.844 9.953 1 39.12 28 LEU B O 1
ATOM 4518 N N . VAL B 1 29 ? -61.625 -50.375 10.953 1 44.41 29 VAL B N 1
ATOM 4519 C CA . VAL B 1 29 ? -60.969 -49.281 11.609 1 44.41 29 VAL B CA 1
ATOM 4520 C C . VAL B 1 29 ? -60 -49.812 12.664 1 44.41 29 VAL B C 1
ATOM 4522 O O . VAL B 1 29 ? -58.906 -49.281 12.836 1 44.41 29 VAL B O 1
ATOM 4525 N N . ALA B 1 30 ? -60.438 -50.812 13.469 1 43.78 30 ALA B N 1
ATOM 4526 C CA . ALA B 1 30 ? -59.594 -51.219 14.57 1 43.78 30 ALA B CA 1
ATOM 4527 C C . ALA B 1 30 ? -58.312 -51.906 14.047 1 43.78 30 ALA B C 1
ATOM 4529 O O . ALA B 1 30 ? -57.281 -51.906 14.711 1 43.78 30 ALA B O 1
ATOM 4530 N N . ALA B 1 31 ? -58.5 -52.906 13.086 1 39.66 31 ALA B N 1
ATOM 4531 C CA . ALA B 1 31 ? -57.281 -53.531 12.594 1 39.66 31 ALA B CA 1
ATOM 4532 C C . ALA B 1 31 ? -56.312 -52.5 12.023 1 39.66 31 ALA B C 1
ATOM 4534 O O . ALA B 1 31 ? -55.125 -52.812 11.773 1 39.66 31 ALA B O 1
ATOM 4535 N N . SER B 1 32 ? -56.875 -51.406 11.508 1 39.88 32 SER B N 1
ATOM 4536 C CA . SER B 1 32 ? -55.906 -50.469 10.953 1 39.88 32 SER B CA 1
ATOM 4537 C C . SER B 1 32 ? -54.969 -49.938 12.047 1 39.88 32 SER B C 1
ATOM 4539 O O . SER B 1 32 ? -54 -49.25 11.75 1 39.88 32 SER B O 1
ATOM 4541 N N . PHE B 1 33 ? -55.531 -49.969 13.289 1 41.5 33 PHE B N 1
ATOM 4542 C CA . PHE B 1 33 ? -54.625 -49.375 14.25 1 41.5 33 PHE B CA 1
ATOM 4543 C C . PHE B 1 33 ? -53.438 -50.281 14.516 1 41.5 33 PHE B C 1
ATOM 4545 O O . PHE B 1 33 ? -52.5 -49.875 15.188 1 41.5 33 PHE B O 1
ATOM 4552 N N . LEU B 1 34 ? -53.75 -51.625 14.531 1 38.41 34 LEU B N 1
ATOM 4553 C CA . LEU B 1 34 ? -52.625 -52.438 14.969 1 38.41 34 LEU B CA 1
ATOM 4554 C C . LEU B 1 34 ? -51.469 -52.344 13.977 1 38.41 34 LEU B C 1
ATOM 4556 O O . LEU B 1 34 ? -50.344 -52.812 14.273 1 38.41 34 LEU B O 1
ATOM 4560 N N . VAL B 1 35 ? -51.812 -52.375 12.68 1 37.53 35 VAL B N 1
ATOM 4561 C CA . VAL B 1 35 ? -50.656 -52.469 11.805 1 37.53 35 VAL B CA 1
ATOM 4562 C C . VAL B 1 35 ? -49.75 -51.281 12.023 1 37.53 35 VAL B C 1
ATOM 4564 O O . VAL B 1 35 ? -48.688 -51.188 11.398 1 37.53 35 VAL B O 1
ATOM 4567 N N . THR B 1 36 ? -50.344 -50.281 12.719 1 35.72 36 THR B N 1
ATOM 4568 C CA . THR B 1 36 ? -49.406 -49.156 12.547 1 35.72 36 THR B CA 1
ATOM 4569 C C . THR B 1 36 ? -48.125 -49.375 13.359 1 35.72 36 THR B C 1
ATOM 4571 O O . THR B 1 36 ? -47.188 -48.594 13.25 1 35.72 36 THR B O 1
ATOM 4574 N N . THR B 1 37 ? -48.344 -50.188 14.484 1 37.78 37 THR B N 1
ATOM 4575 C CA . THR B 1 37 ? -47.125 -50.062 15.266 1 37.78 37 THR B CA 1
ATOM 4576 C C . THR B 1 37 ? -46.031 -50.969 14.719 1 37.78 37 THR B C 1
ATOM 4578 O O . THR B 1 37 ? -45.656 -51.969 15.344 1 37.78 37 THR B O 1
ATOM 4581 N N . LEU B 1 38 ? -46.219 -51.656 13.602 1 35.31 38 LEU B N 1
ATOM 4582 C CA . LEU B 1 38 ? -44.906 -52.281 13.328 1 35.31 38 LEU B CA 1
ATOM 4583 C C . LEU B 1 38 ? -43.781 -51.281 13.531 1 35.31 38 LEU B C 1
ATOM 4585 O O . LEU B 1 38 ? -43.844 -50.125 13.055 1 35.31 38 LEU B O 1
ATOM 4589 N N . PRO B 1 39 ? -43.031 -51.5 14.664 1 35.66 39 PRO B N 1
ATOM 4590 C CA . PRO B 1 39 ? -41.844 -50.656 14.672 1 35.66 39 PRO B CA 1
ATOM 4591 C C . PRO B 1 39 ? -41.188 -50.531 13.305 1 35.66 39 PRO B C 1
ATOM 4593 O O . PRO B 1 39 ? -40.906 -51.562 12.664 1 35.66 39 PRO B O 1
ATOM 4596 N N . HIS B 1 40 ? -41.719 -49.688 12.367 1 33.03 40 HIS B N 1
ATOM 4597 C CA . HIS B 1 40 ? -40.75 -49.438 11.281 1 33.03 40 HIS B CA 1
ATOM 4598 C C . HIS B 1 40 ? -39.312 -49.594 11.75 1 33.03 40 HIS B C 1
ATOM 4600 O O . HIS B 1 40 ? -38.969 -49.188 12.859 1 33.03 40 HIS B O 1
ATOM 4606 N N . GLY B 1 41 ? -38.688 -50.812 11.57 1 32.97 41 GLY B N 1
ATOM 4607 C CA . GLY B 1 41 ? -37.25 -50.781 11.664 1 32.97 41 GLY B CA 1
ATOM 4608 C C . GLY B 1 41 ? -36.656 -49.406 11.492 1 32.97 41 GLY B C 1
ATOM 4609 O O . GLY B 1 41 ? -37 -48.688 10.555 1 32.97 41 GLY B O 1
ATOM 4610 N N . GLY B 1 42 ? -36.531 -48.781 12.633 1 31.41 42 GLY B N 1
ATOM 4611 C CA . GLY B 1 42 ? -35.688 -47.594 12.492 1 31.41 42 GLY B CA 1
ATOM 4612 C C . GLY B 1 42 ? -34.594 -47.75 11.461 1 31.41 42 GLY B C 1
ATOM 4613 O O . GLY B 1 42 ? -33.656 -48.562 11.656 1 31.41 42 GLY B O 1
ATOM 4614 N N . LYS B 1 43 ? -35 -47.938 10.227 1 35.31 43 LYS B N 1
ATOM 4615 C CA . LYS B 1 43 ? -33.844 -47.562 9.406 1 35.31 43 LYS B CA 1
ATOM 4616 C C . LYS B 1 43 ? -32.969 -46.562 10.133 1 35.31 43 LYS B C 1
ATOM 4618 O O . LYS B 1 43 ? -33.438 -45.5 10.578 1 35.31 43 LYS B O 1
ATOM 4623 N N . ASP B 1 44 ? -32.125 -47.094 10.867 1 34 44 ASP B N 1
ATOM 4624 C CA . ASP B 1 44 ? -31.031 -46.188 11.188 1 34 44 ASP B CA 1
ATOM 4625 C C . ASP B 1 44 ? -30.859 -45.125 10.109 1 34 44 ASP B C 1
ATOM 4627 O O . ASP B 1 44 ? -30.422 -45.438 9 1 34 44 ASP B O 1
ATOM 4631 N N . ILE B 1 45 ? -31.922 -44.469 9.812 1 37 45 ILE B N 1
ATOM 4632 C CA . ILE B 1 45 ? -31.531 -43.25 9.125 1 37 45 ILE B CA 1
ATOM 4633 C C . ILE B 1 45 ? -30.141 -42.812 9.586 1 37 45 ILE B C 1
ATOM 4635 O O . ILE B 1 45 ? -29.969 -42.375 10.727 1 37 45 ILE B O 1
ATOM 4639 N N . TYR B 1 46 ? -29.172 -43.625 9.469 1 39.62 46 TYR B N 1
ATOM 4640 C CA . TYR B 1 46 ? -27.875 -42.969 9.547 1 39.62 46 TYR B CA 1
ATOM 4641 C C . TYR B 1 46 ? -27.984 -41.469 9.211 1 39.62 46 TYR B C 1
ATOM 4643 O O . TYR B 1 46 ? -28.234 -41.125 8.055 1 39.62 46 TYR B O 1
ATOM 4651 N N . ASP B 1 47 ? -28.688 -40.688 9.945 1 48.16 47 ASP B N 1
ATOM 4652 C CA . ASP B 1 47 ? -28.734 -39.219 9.891 1 48.16 47 ASP B CA 1
ATOM 4653 C C . ASP B 1 47 ? -27.469 -38.656 9.273 1 48.16 47 ASP B C 1
ATOM 4655 O O . ASP B 1 47 ? -26.406 -38.656 9.906 1 48.16 47 ASP B O 1
ATOM 4659 N N . SER B 1 48 ? -27.25 -38.844 8.055 1 67.56 48 SER B N 1
ATOM 4660 C CA . SER B 1 48 ? -26.141 -38.312 7.25 1 67.56 48 SER B CA 1
ATOM 4661 C C . SER B 1 48 ? -25.984 -36.812 7.461 1 67.56 48 SER B C 1
ATOM 4663 O O . SER B 1 48 ? -26.922 -36.062 7.258 1 67.56 48 SER B O 1
ATOM 4665 N N . LYS B 1 49 ? -25.172 -36.438 8.305 1 84.62 49 LYS B N 1
ATOM 4666 C CA . LYS B 1 49 ? -24.844 -35.031 8.547 1 84.62 49 LYS B CA 1
ATOM 4667 C C . LYS B 1 49 ? -24.219 -34.406 7.309 1 84.62 49 LYS B C 1
ATOM 4669 O O . LYS B 1 49 ? -23.438 -35.031 6.602 1 84.62 49 LYS B O 1
ATOM 4674 N N . VAL B 1 50 ? -24.859 -33.312 6.836 1 91.38 50 VAL B N 1
ATOM 4675 C CA . VAL B 1 50 ? -24.312 -32.594 5.699 1 91.38 50 VAL B CA 1
ATOM 4676 C C . VAL B 1 50 ? -23.641 -31.297 6.18 1 91.38 50 VAL B C 1
ATOM 4678 O O . VAL B 1 50 ? -24.25 -30.516 6.918 1 91.38 50 VAL B O 1
ATOM 4681 N N . THR B 1 51 ? -22.375 -31.203 5.953 1 92.94 51 THR B N 1
ATOM 4682 C CA . THR B 1 51 ? -21.672 -29.953 6.191 1 92.94 51 THR B CA 1
ATOM 4683 C C . THR B 1 51 ? -21.703 -29.062 4.953 1 92.94 51 THR B C 1
ATOM 4685 O O . THR B 1 51 ? -21.266 -29.469 3.877 1 92.94 51 THR B O 1
ATOM 4688 N N . ASN B 1 52 ? -22.266 -27.828 5.094 1 96.75 52 ASN B N 1
ATOM 4689 C CA . ASN B 1 52 ? -22.359 -26.875 3.992 1 96.75 52 ASN B CA 1
ATOM 4690 C C . ASN B 1 52 ? -21.109 -26 3.902 1 96.75 52 ASN B C 1
ATOM 4692 O O . ASN B 1 52 ? -20.688 -25.422 4.902 1 96.75 52 ASN B O 1
ATOM 4696 N N . ILE B 1 53 ? -20.562 -26 2.688 1 98 53 ILE B N 1
ATOM 4697 C CA . ILE B 1 53 ? -19.391 -25.188 2.42 1 98 53 ILE B CA 1
ATOM 4698 C C . ILE B 1 53 ? -19.75 -24.062 1.442 1 98 53 ILE B C 1
ATOM 4700 O O . ILE B 1 53 ? -20.359 -24.312 0.398 1 98 53 ILE B O 1
ATOM 4704 N N . GLY B 1 54 ? -19.484 -22.797 1.862 1 98.62 54 GLY B N 1
ATOM 4705 C CA . GLY B 1 54 ? -19.656 -21.672 0.948 1 98.62 54 GLY B CA 1
ATOM 4706 C C . GLY B 1 54 ? -18.391 -21.328 0.196 1 98.62 54 GLY B C 1
ATOM 4707 O O . GLY B 1 54 ? -17.297 -21.281 0.783 1 98.62 54 GLY B O 1
ATOM 4708 N N . ALA B 1 55 ? -18.516 -21.172 -1.123 1 98.69 55 ALA B N 1
ATOM 4709 C CA . ALA B 1 55 ? -17.391 -20.75 -1.952 1 98.69 55 ALA B CA 1
ATOM 4710 C C . ALA B 1 55 ? -17.656 -19.406 -2.609 1 98.69 55 ALA B C 1
ATOM 4712 O O . ALA B 1 55 ? -18.672 -19.234 -3.299 1 98.69 55 ALA B O 1
ATOM 4713 N N . ILE B 1 56 ? -16.766 -18.438 -2.301 1 98.62 56 ILE B N 1
ATOM 4714 C CA . ILE B 1 56 ? -16.859 -17.109 -2.914 1 98.62 56 ILE B CA 1
ATOM 4715 C C . ILE B 1 56 ? -15.727 -16.922 -3.91 1 98.62 56 ILE B C 1
ATOM 4717 O O . ILE B 1 56 ? -14.578 -16.719 -3.516 1 98.62 56 ILE B O 1
ATOM 4721 N N . ILE B 1 57 ? -16.016 -16.984 -5.223 1 97.75 57 ILE B N 1
ATOM 4722 C CA . ILE B 1 57 ? -15.031 -16.906 -6.285 1 97.75 57 ILE B CA 1
ATOM 4723 C C . ILE B 1 57 ? -15.57 -16.078 -7.445 1 97.75 57 ILE B C 1
ATOM 4725 O O . ILE B 1 57 ? -16.734 -15.68 -7.441 1 97.75 57 ILE B O 1
ATOM 4729 N N . ASP B 1 58 ? -14.656 -15.703 -8.352 1 94 58 ASP B N 1
ATOM 4730 C CA . ASP B 1 58 ? -15.109 -15.094 -9.602 1 94 58 ASP B CA 1
ATOM 4731 C C . ASP B 1 58 ? -15.586 -16.156 -10.594 1 94 58 ASP B C 1
ATOM 4733 O O . ASP B 1 58 ? -14.844 -16.547 -11.5 1 94 58 ASP B O 1
ATOM 4737 N N . ILE B 1 59 ? -16.797 -16.5 -10.5 1 93.5 59 ILE B N 1
ATOM 4738 C CA . ILE B 1 59 ? -17.328 -17.734 -11.055 1 93.5 59 ILE B CA 1
ATOM 4739 C C . ILE B 1 59 ? -17.219 -17.703 -12.578 1 93.5 59 ILE B C 1
ATOM 4741 O O . ILE B 1 59 ? -17.047 -18.75 -13.211 1 93.5 59 ILE B O 1
ATOM 4745 N N . ASN B 1 60 ? -17.281 -16.547 -13.125 1 90.62 60 ASN B N 1
ATOM 4746 C CA . ASN B 1 60 ? -17.312 -16.469 -14.586 1 90.62 60 ASN B CA 1
ATOM 4747 C C . ASN B 1 60 ? -15.922 -16.281 -15.172 1 90.62 60 ASN B C 1
ATOM 4749 O O . ASN B 1 60 ? -15.742 -16.328 -16.391 1 90.62 60 ASN B O 1
ATOM 4753 N N . SER B 1 61 ? -14.938 -16.141 -14.336 1 92.25 61 SER B N 1
ATOM 4754 C CA . SER B 1 61 ? -13.562 -16.031 -14.812 1 92.25 61 SER B CA 1
ATOM 4755 C C . SER B 1 61 ? -12.961 -17.406 -15.086 1 92.25 61 SER B C 1
ATOM 4757 O O . SER B 1 61 ? -13.445 -18.422 -14.57 1 92.25 61 SER B O 1
ATOM 4759 N N . ARG B 1 62 ? -11.938 -17.453 -15.945 1 93.25 62 ARG B N 1
ATOM 4760 C CA . ARG B 1 62 ? -11.227 -18.703 -16.203 1 93.25 62 ARG B CA 1
ATOM 4761 C C . ARG B 1 62 ? -10.703 -19.312 -14.914 1 93.25 62 ARG B C 1
ATOM 4763 O O . ARG B 1 62 ? -10.781 -20.516 -14.719 1 93.25 62 ARG B O 1
ATOM 4770 N N . THR B 1 63 ? -10.156 -18.5 -14.062 1 93.75 63 THR B N 1
ATOM 4771 C CA . THR B 1 63 ? -9.641 -18.953 -12.773 1 93.75 63 THR B CA 1
ATOM 4772 C C . THR B 1 63 ? -10.781 -19.469 -11.898 1 93.75 63 THR B C 1
ATOM 4774 O O . THR B 1 63 ? -10.648 -20.5 -11.234 1 93.75 63 THR B O 1
ATOM 4777 N N . GLY B 1 64 ? -11.867 -18.719 -11.906 1 95.62 64 GLY B N 1
ATOM 4778 C CA . GLY B 1 64 ? -13.016 -19.156 -11.133 1 95.62 64 GLY B CA 1
ATOM 4779 C C . GLY B 1 64 ? -13.562 -20.5 -11.57 1 95.62 64 GLY B C 1
ATOM 4780 O O . GLY B 1 64 ? -13.938 -21.328 -10.742 1 95.62 64 GLY B O 1
ATOM 4781 N N . LYS B 1 65 ? -13.578 -20.75 -12.844 1 96.75 65 LYS B N 1
ATOM 4782 C CA . LYS B 1 65 ? -14.07 -22.016 -13.391 1 96.75 65 LYS B CA 1
ATOM 4783 C C . LYS B 1 65 ? -13.195 -23.188 -12.953 1 96.75 65 LYS B C 1
ATOM 4785 O O . LYS B 1 65 ? -13.703 -24.25 -12.602 1 96.75 65 LYS B O 1
ATOM 4790 N N . GLU B 1 66 ? -11.938 -22.938 -12.977 1 97.12 66 GLU B N 1
ATOM 4791 C CA . GLU B 1 66 ? -11.062 -24.047 -12.57 1 97.12 66 GLU B CA 1
ATOM 4792 C C . GLU B 1 66 ? -11.172 -24.312 -11.078 1 97.12 66 GLU B C 1
ATOM 4794 O O . GLU B 1 66 ? -11.086 -25.469 -10.641 1 97.12 66 GLU B O 1
ATOM 4799 N N . GLU B 1 67 ? -11.289 -23.219 -10.32 1 97.88 67 GLU B N 1
ATOM 4800 C CA . GLU B 1 67 ? -11.469 -23.391 -8.883 1 97.88 67 GLU B CA 1
ATOM 4801 C C . GLU B 1 67 ? -12.727 -24.188 -8.57 1 97.88 67 GLU B C 1
ATOM 4803 O O . GLU B 1 67 ? -12.711 -25.109 -7.742 1 97.88 67 GLU B O 1
ATOM 4808 N N . LYS B 1 68 ? -13.789 -23.844 -9.203 1 98.31 68 LYS B N 1
ATOM 4809 C CA . LYS B 1 68 ? -15.055 -24.531 -9.023 1 98.31 68 LYS B CA 1
ATOM 4810 C C . LYS B 1 68 ? -14.914 -26.016 -9.352 1 98.31 68 LYS B C 1
ATOM 4812 O O . LYS B 1 68 ? -15.328 -26.875 -8.562 1 98.31 68 LYS B O 1
ATOM 4817 N N . THR B 1 69 ? -14.344 -26.297 -10.469 1 98.38 69 THR B N 1
ATOM 4818 C CA . THR B 1 69 ? -14.156 -27.672 -10.914 1 98.38 69 THR B CA 1
ATOM 4819 C C . THR B 1 69 ? -13.328 -28.469 -9.906 1 98.38 69 THR B C 1
ATOM 4821 O O . THR B 1 69 ? -13.688 -29.594 -9.555 1 98.38 69 THR B O 1
ATOM 4824 N N . ALA B 1 70 ? -12.242 -27.859 -9.438 1 98.62 70 ALA B N 1
ATOM 4825 C CA . ALA B 1 70 ? -11.352 -28.531 -8.492 1 98.62 70 ALA B CA 1
ATOM 4826 C C . ALA B 1 70 ? -12.055 -28.812 -7.168 1 98.62 70 ALA B C 1
ATOM 4828 O O . ALA B 1 70 ? -11.898 -29.875 -6.586 1 98.62 70 ALA B O 1
ATOM 4829 N N . MET B 1 71 ? -12.836 -27.844 -6.691 1 98.69 71 MET B N 1
ATOM 4830 C CA . MET B 1 71 ? -13.57 -28.031 -5.441 1 98.69 71 MET B CA 1
ATOM 4831 C C . MET B 1 71 ? -14.609 -29.141 -5.578 1 98.69 71 MET B C 1
ATOM 4833 O O . MET B 1 71 ? -14.766 -29.953 -4.672 1 98.69 71 MET B O 1
ATOM 4837 N N . GLU B 1 72 ? -15.281 -29.203 -6.668 1 98.5 72 GLU B N 1
ATOM 4838 C CA . GLU B 1 72 ? -16.297 -30.219 -6.895 1 98.5 72 GLU B CA 1
ATOM 4839 C C . GLU B 1 72 ? -15.68 -31.609 -6.945 1 98.5 72 GLU B C 1
ATOM 4841 O O . GLU B 1 72 ? -16.266 -32.562 -6.438 1 98.5 72 GLU B O 1
ATOM 4846 N N . ILE B 1 73 ? -14.562 -31.703 -7.57 1 98.31 73 ILE B N 1
ATOM 4847 C CA . ILE B 1 73 ? -13.859 -32.969 -7.633 1 98.31 73 ILE B CA 1
ATOM 4848 C C . ILE B 1 73 ? -13.508 -33.438 -6.223 1 98.31 73 ILE B C 1
ATOM 4850 O O . ILE B 1 73 ? -13.711 -34.625 -5.875 1 98.31 73 ILE B O 1
ATOM 4854 N N . ALA B 1 74 ? -12.961 -32.5 -5.41 1 98 74 ALA B N 1
ATOM 4855 C CA . ALA B 1 74 ? -12.562 -32.844 -4.043 1 98 74 ALA B CA 1
ATOM 4856 C C . ALA B 1 74 ? -13.758 -33.25 -3.201 1 98 74 ALA B C 1
ATOM 4858 O O . ALA B 1 74 ? -13.68 -34.219 -2.443 1 98 74 ALA B O 1
ATOM 4859 N N . VAL B 1 75 ? -14.875 -32.562 -3.318 1 97.5 75 VAL B N 1
ATOM 4860 C CA . VAL B 1 75 ? -16.078 -32.875 -2.557 1 97.5 75 VAL B CA 1
ATOM 4861 C C . VAL B 1 75 ? -16.641 -34.219 -2.984 1 97.5 75 VAL B C 1
ATOM 4863 O O . VAL B 1 75 ? -17.062 -35.031 -2.143 1 97.5 75 VAL B O 1
ATOM 4866 N N . ARG B 1 76 ? -16.672 -34.469 -4.266 1 96.38 76 ARG B N 1
ATOM 4867 C CA . ARG B 1 76 ? -17.156 -35.75 -4.777 1 96.38 76 ARG B CA 1
ATOM 4868 C C . ARG B 1 76 ? -16.328 -36.906 -4.25 1 96.38 76 ARG B C 1
ATOM 4870 O O . ARG B 1 76 ? -16.859 -37.969 -3.869 1 96.38 76 ARG B O 1
ATOM 4877 N N . LYS B 1 77 ? -15.078 -36.719 -4.312 1 94.62 77 LYS B N 1
ATOM 4878 C CA . LYS B 1 77 ? -14.18 -37.75 -3.797 1 94.62 77 LYS B CA 1
ATOM 4879 C C . LYS B 1 77 ? -14.484 -38.062 -2.338 1 94.62 77 LYS B C 1
ATOM 4881 O O . LYS B 1 77 ? -14.547 -39.219 -1.952 1 94.62 77 LYS B O 1
ATOM 4886 N N . PHE B 1 78 ? -14.664 -37.062 -1.55 1 94.38 78 PHE B N 1
ATOM 4887 C CA . PHE B 1 78 ? -14.969 -37.25 -0.135 1 94.38 78 PHE B CA 1
ATOM 4888 C C . PHE B 1 78 ? -16.328 -37.906 0.047 1 94.38 78 PHE B C 1
ATOM 4890 O O . PHE B 1 78 ? -16.438 -38.875 0.819 1 94.38 78 PHE B O 1
ATOM 4897 N N . ASN B 1 79 ? -17.297 -37.406 -0.64 1 94.56 79 ASN B N 1
ATOM 4898 C CA . ASN B 1 79 ? -18.656 -37.938 -0.495 1 94.56 79 ASN B CA 1
ATOM 4899 C C . ASN B 1 79 ? -18.75 -39.406 -0.892 1 94.56 79 ASN B C 1
ATOM 4901 O O . ASN B 1 79 ? -19.547 -40.156 -0.329 1 94.56 79 ASN B O 1
ATOM 4905 N N . ASN B 1 80 ? -17.969 -39.781 -1.816 1 93.19 80 ASN B N 1
ATOM 4906 C CA . ASN B 1 80 ? -17.953 -41.188 -2.254 1 93.19 80 ASN B CA 1
ATOM 4907 C C . ASN B 1 80 ? -17.344 -42.094 -1.192 1 93.19 80 ASN B C 1
ATOM 4909 O O . ASN B 1 80 ? -17.672 -43.281 -1.118 1 93.19 80 ASN B O 1
ATOM 4913 N N . GLY B 1 81 ? -16.484 -41.5 -0.366 1 87.62 81 GLY B N 1
ATOM 4914 C CA . GLY B 1 81 ? -15.781 -42.312 0.625 1 87.62 81 GLY B CA 1
ATOM 4915 C C . GLY B 1 81 ? -16.391 -42.188 2.012 1 87.62 81 GLY B C 1
ATOM 4916 O O . GLY B 1 81 ? -15.969 -42.906 2.936 1 87.62 81 GLY B O 1
ATOM 4917 N N . SER B 1 82 ? -17.344 -41.344 2.119 1 86.56 82 SER B N 1
ATOM 4918 C CA . SER B 1 82 ? -17.938 -41.094 3.428 1 86.56 82 SER B CA 1
ATOM 4919 C C . SER B 1 82 ? -19.453 -41.281 3.391 1 86.56 82 SER B C 1
ATOM 4921 O O . SER B 1 82 ? -20.203 -40.344 3.166 1 86.56 82 SER B O 1
ATOM 4923 N N . PRO B 1 83 ? -19.922 -42.375 3.836 1 80.88 83 PRO B N 1
ATOM 4924 C CA . PRO B 1 83 ? -21.359 -42.625 3.715 1 80.88 83 PRO B CA 1
ATOM 4925 C C . PRO B 1 83 ? -22.188 -41.844 4.723 1 80.88 83 PRO B C 1
ATOM 4927 O O . PRO B 1 83 ? -23.328 -41.5 4.441 1 80.88 83 PRO B O 1
ATOM 4930 N N . ASN B 1 84 ? -21.609 -41.469 5.82 1 83.19 84 ASN B N 1
ATOM 4931 C CA . ASN B 1 84 ? -22.438 -40.906 6.887 1 83.19 84 ASN B CA 1
ATOM 4932 C C . ASN B 1 84 ? -22.266 -39.406 6.992 1 83.19 84 ASN B C 1
ATOM 4934 O O . ASN B 1 84 ? -22.984 -38.75 7.75 1 83.19 84 ASN B O 1
ATOM 4938 N N . HIS B 1 85 ? -21.328 -38.938 6.379 1 88.12 85 HIS B N 1
ATOM 4939 C CA . HIS B 1 85 ? -21.062 -37.5 6.434 1 88.12 85 HIS B CA 1
ATOM 4940 C C . HIS B 1 85 ? -20.734 -36.938 5.055 1 88.12 85 HIS B C 1
ATOM 4942 O O . HIS B 1 85 ? -19.703 -37.281 4.47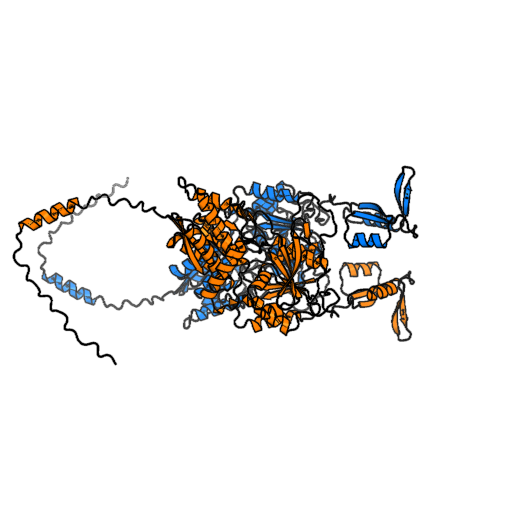7 1 88.12 85 HIS B O 1
ATOM 4948 N N . LYS B 1 86 ? -21.656 -36.062 4.562 1 93.25 86 LYS B N 1
ATOM 4949 C CA . LYS B 1 86 ? -21.469 -35.5 3.219 1 93.25 86 LYS B CA 1
ATOM 4950 C C . LYS B 1 86 ? -21.156 -34.031 3.258 1 93.25 86 LYS B C 1
ATOM 4952 O O . LYS B 1 86 ? -21.359 -33.375 4.277 1 93.25 86 LYS B O 1
ATOM 4957 N N . LEU B 1 87 ? -20.562 -33.594 2.176 1 95.69 87 LEU B N 1
ATOM 4958 C CA . LEU B 1 87 ? -20.297 -32.156 1.975 1 95.69 87 LEU B CA 1
ATOM 4959 C C . LEU B 1 87 ? -21.156 -31.594 0.852 1 95.69 87 LEU B C 1
ATOM 4961 O O . LEU B 1 87 ? -21.438 -32.281 -0.13 1 95.69 87 LEU B O 1
ATOM 4965 N N . SER B 1 88 ? -21.609 -30.391 1.04 1 97.12 88 SER B N 1
ATOM 4966 C CA . SER B 1 88 ? -22.328 -29.641 0.005 1 97.12 88 SER B CA 1
ATOM 4967 C C . SER B 1 88 ? -21.656 -28.297 -0.263 1 97.12 88 SER B C 1
ATOM 4969 O O . SER B 1 88 ? -21.188 -27.625 0.667 1 97.12 88 SER B O 1
ATOM 4971 N N . LEU B 1 89 ? -21.656 -27.969 -1.589 1 97.94 89 LEU B N 1
ATOM 4972 C CA . LEU B 1 89 ? -21 -26.719 -1.991 1 97.94 89 LEU B CA 1
ATOM 4973 C C . LEU B 1 89 ? -22.031 -25.688 -2.426 1 97.94 89 LEU B C 1
ATOM 4975 O O . LEU B 1 89 ? -22.953 -26 -3.182 1 97.94 89 LEU B O 1
ATOM 4979 N N . TYR B 1 90 ? -21.922 -24.469 -1.891 1 98.44 90 TYR B N 1
ATOM 4980 C CA . TYR B 1 90 ? -22.703 -23.312 -2.318 1 98.44 90 TYR B CA 1
ATOM 4981 C C . TYR B 1 90 ? -21.797 -22.234 -2.885 1 98.44 90 TYR B C 1
ATOM 4983 O O . TYR B 1 90 ? -20.953 -21.672 -2.17 1 98.44 90 TYR B O 1
ATOM 4991 N N . PHE B 1 91 ? -22.031 -21.922 -4.188 1 98.31 91 PHE B N 1
ATOM 4992 C CA . PHE B 1 91 ? -21.156 -20.969 -4.848 1 98.31 91 PHE B CA 1
ATOM 4993 C C . PHE B 1 91 ? -21.797 -19.578 -4.887 1 98.31 91 PHE B C 1
ATOM 4995 O O . PHE B 1 91 ? -23.016 -19.469 -5.113 1 98.31 91 PHE B O 1
ATOM 5002 N N . GLN B 1 92 ? -21 -18.5 -4.574 1 97.81 92 GLN B N 1
ATOM 5003 C CA . GLN B 1 92 ? -21.375 -17.109 -4.762 1 97.81 92 GLN B CA 1
ATOM 5004 C C . GLN B 1 92 ? -20.328 -16.375 -5.609 1 97.81 92 GLN B C 1
ATOM 5006 O O . GLN B 1 92 ? -19.141 -16.625 -5.488 1 97.81 92 GLN B O 1
ATOM 5011 N N . ASP B 1 93 ? -20.797 -15.555 -6.43 1 95.69 93 ASP B N 1
ATOM 5012 C CA . ASP B 1 93 ? -19.953 -14.758 -7.305 1 95.69 93 ASP B CA 1
ATOM 5013 C C . ASP B 1 93 ? -19.5 -13.469 -6.613 1 95.69 93 ASP B C 1
ATOM 5015 O O . ASP B 1 93 ? -20.344 -12.633 -6.254 1 95.69 93 ASP B O 1
ATOM 5019 N N . SER B 1 94 ? -18.219 -13.32 -6.469 1 91.5 94 SER B N 1
ATOM 5020 C CA . SER B 1 94 ? -17.703 -12.109 -5.84 1 91.5 94 SER B CA 1
ATOM 5021 C C . SER B 1 94 ? -17.703 -10.938 -6.812 1 91.5 94 SER B C 1
ATOM 5023 O O . SER B 1 94 ? -17.641 -9.781 -6.398 1 91.5 94 SER B O 1
ATOM 5025 N N . ARG B 1 95 ? -17.703 -11.188 -8.117 1 85.19 95 ARG B N 1
ATOM 5026 C CA . ARG B 1 95 ? -17.641 -10.18 -9.164 1 85.19 95 ARG B CA 1
ATOM 5027 C C . ARG B 1 95 ? -16.438 -9.258 -8.969 1 85.19 95 ARG B C 1
ATOM 5029 O O . ARG B 1 95 ? -16.531 -8.055 -9.211 1 85.19 95 ARG B O 1
ATOM 5036 N N . SER B 1 96 ? -15.438 -9.789 -8.359 1 82.12 96 SER B N 1
ATOM 5037 C CA . SER B 1 96 ? -14.18 -9.102 -8.102 1 82.12 96 SER B CA 1
ATOM 5038 C C . SER B 1 96 ? -14.406 -7.828 -7.285 1 82.12 96 SER B C 1
ATOM 5040 O O . SER B 1 96 ? -13.727 -6.82 -7.496 1 82.12 96 SER B O 1
ATOM 5042 N N . SER B 1 97 ? -15.383 -7.832 -6.438 1 86.5 97 SER B N 1
ATOM 5043 C CA . SER B 1 97 ? -15.727 -6.703 -5.574 1 86.5 97 SER B CA 1
ATOM 5044 C C . SER B 1 97 ? -15.648 -7.094 -4.102 1 86.5 97 SER B C 1
ATOM 5046 O O . SER B 1 97 ? -16.297 -8.047 -3.672 1 86.5 97 SER B O 1
ATOM 5048 N N . PRO B 1 98 ? -14.867 -6.289 -3.377 1 89.5 98 PRO B N 1
ATOM 5049 C CA . PRO B 1 98 ? -14.789 -6.594 -1.946 1 89.5 98 PRO B CA 1
ATOM 5050 C C . PRO B 1 98 ? -16.156 -6.531 -1.261 1 89.5 98 PRO B C 1
ATOM 5052 O O . PRO B 1 98 ? -16.469 -7.379 -0.419 1 89.5 98 PRO B O 1
ATOM 5055 N N . LEU B 1 99 ? -16.969 -5.605 -1.631 1 89.5 99 LEU B N 1
ATOM 5056 C CA . LEU B 1 99 ? -18.281 -5.461 -1.022 1 89.5 99 LEU B CA 1
ATOM 5057 C C . LEU B 1 99 ? -19.172 -6.645 -1.377 1 89.5 99 LEU B C 1
ATOM 5059 O O . LEU B 1 99 ? -19.859 -7.195 -0.508 1 89.5 99 LEU B O 1
ATOM 5063 N N . GLN B 1 100 ? -19.141 -7.031 -2.605 1 91.75 100 GLN B N 1
ATOM 5064 C CA . GLN B 1 100 ? -19.969 -8.156 -3.033 1 91.75 100 GLN B CA 1
ATOM 5065 C C . GLN B 1 100 ? -19.531 -9.453 -2.354 1 91.75 100 GLN B C 1
ATOM 5067 O O . GLN B 1 100 ? -20.375 -10.297 -2.025 1 91.75 100 GLN B O 1
ATOM 5072 N N . ALA B 1 101 ? -18.266 -9.57 -2.154 1 95.31 101 ALA B N 1
ATOM 5073 C CA . ALA B 1 101 ? -17.75 -10.75 -1.453 1 95.31 101 ALA B CA 1
ATOM 5074 C C . ALA B 1 101 ? -18.266 -10.797 -0.017 1 95.31 101 ALA B C 1
ATOM 5076 O O . ALA B 1 101 ? -18.672 -11.859 0.466 1 95.31 101 ALA B O 1
ATOM 5077 N N . ALA B 1 102 ? -18.25 -9.648 0.629 1 93.75 102 ALA B N 1
ATOM 5078 C CA . ALA B 1 102 ? -18.719 -9.578 2.012 1 93.75 102 ALA B CA 1
ATOM 5079 C C . ALA B 1 102 ? -20.203 -9.883 2.107 1 93.75 102 ALA B C 1
ATOM 5081 O O . ALA B 1 102 ? -20.641 -10.617 2.998 1 93.75 102 ALA B O 1
ATOM 5082 N N . LEU B 1 103 ? -20.984 -9.328 1.198 1 92.56 103 LEU B N 1
ATOM 5083 C CA . LEU B 1 103 ? -22.422 -9.578 1.18 1 92.56 103 LEU B CA 1
ATOM 5084 C C . LEU B 1 103 ? -22.719 -11.039 0.865 1 92.56 103 LEU B C 1
ATOM 5086 O O . LEU B 1 103 ? -23.656 -11.617 1.418 1 92.56 103 LEU B O 1
ATOM 5090 N N . ALA B 1 104 ? -21.938 -11.586 0.005 1 96.88 104 ALA B N 1
ATOM 5091 C CA . ALA B 1 104 ? -22.062 -13.008 -0.318 1 96.88 104 ALA B CA 1
ATOM 5092 C C . ALA B 1 104 ? -21.812 -13.875 0.912 1 96.88 104 ALA B C 1
ATOM 5094 O O . ALA B 1 104 ? -22.531 -14.859 1.139 1 96.88 104 ALA B O 1
ATOM 5095 N N . ALA B 1 105 ? -20.797 -13.5 1.674 1 97.88 105 ALA B N 1
ATOM 5096 C CA . ALA B 1 105 ? -20.484 -14.25 2.889 1 97.88 105 ALA B CA 1
ATOM 5097 C C . ALA B 1 105 ? -21.641 -14.211 3.875 1 97.88 105 ALA B C 1
ATOM 5099 O O . ALA B 1 105 ? -22.016 -15.242 4.441 1 97.88 105 ALA B O 1
ATOM 5100 N N . LYS B 1 106 ? -22.188 -13.07 4.035 1 95.5 106 LYS B N 1
ATOM 5101 C CA . LYS B 1 106 ? -23.312 -12.922 4.945 1 95.5 106 LYS B CA 1
ATOM 5102 C C . LYS B 1 106 ? -24.516 -13.75 4.48 1 95.5 106 LYS B C 1
ATOM 5104 O O . LYS B 1 106 ? -25.156 -14.43 5.285 1 95.5 106 LYS B O 1
ATOM 5109 N N . LYS B 1 107 ? -24.766 -13.711 3.225 1 96.44 107 LYS B N 1
ATOM 5110 C CA . LYS B 1 107 ? -25.859 -14.484 2.646 1 96.44 107 LYS B CA 1
ATOM 5111 C C . LYS B 1 107 ? -25.656 -15.977 2.855 1 96.44 107 LYS B C 1
ATOM 5113 O O . LYS B 1 107 ? -26.562 -16.688 3.268 1 96.44 107 LYS B O 1
ATOM 5118 N N . LEU B 1 108 ? -24.453 -16.453 2.586 1 98.38 108 LEU B N 1
ATOM 5119 C CA . LEU B 1 108 ? -24.125 -17.859 2.732 1 98.38 108 LEU B CA 1
ATOM 5120 C C . LEU B 1 108 ? -24.344 -18.328 4.168 1 98.38 108 LEU B C 1
ATOM 5122 O O . LEU B 1 108 ? -24.859 -19.422 4.402 1 98.38 108 LEU B O 1
ATOM 5126 N N . ILE B 1 109 ? -24 -17.5 5.137 1 97.62 109 ILE B N 1
ATOM 5127 C CA . ILE B 1 109 ? -24.094 -17.859 6.543 1 97.62 109 ILE B CA 1
ATOM 5128 C C . ILE B 1 109 ? -25.562 -17.828 6.98 1 97.62 109 ILE B C 1
ATOM 5130 O O . ILE B 1 109 ? -26.047 -18.781 7.598 1 97.62 109 ILE B O 1
ATOM 5134 N N . GLU B 1 110 ? -26.266 -16.812 6.594 1 96.56 110 GLU B N 1
ATOM 5135 C CA . GLU B 1 110 ? -27.625 -16.594 7.105 1 96.56 110 GLU B CA 1
ATOM 5136 C C . GLU B 1 110 ? -28.641 -17.453 6.363 1 96.56 110 GLU B C 1
ATOM 5138 O O . GLU B 1 110 ? -29.594 -17.953 6.965 1 96.56 110 GLU B O 1
ATOM 5143 N N . GLU B 1 111 ? -28.438 -17.656 5.094 1 97.38 111 GLU B N 1
ATOM 5144 C CA . GLU B 1 111 ? -29.453 -18.344 4.293 1 97.38 111 GLU B CA 1
ATOM 5145 C C . GLU B 1 111 ? -29.094 -19.797 4.082 1 97.38 111 GLU B C 1
ATOM 5147 O O . GLU B 1 111 ? -29.938 -20.688 4.211 1 97.38 111 GLU B O 1
ATOM 5152 N N . ASP B 1 112 ? -27.828 -20.094 3.791 1 97.25 112 ASP B N 1
ATOM 5153 C CA . ASP B 1 112 ? -27.406 -21.453 3.463 1 97.25 112 ASP B CA 1
ATOM 5154 C C . ASP B 1 112 ? -26.812 -22.156 4.68 1 97.25 112 ASP B C 1
ATOM 5156 O O . ASP B 1 112 ? -26.516 -23.344 4.629 1 97.25 112 ASP B O 1
ATOM 5160 N N . GLU B 1 113 ? -26.547 -21.453 5.73 1 96.62 113 GLU B N 1
ATOM 5161 C CA . GLU B 1 113 ? -26.031 -21.984 6.984 1 96.62 113 GLU B CA 1
ATOM 5162 C C . GLU B 1 113 ? -24.703 -22.719 6.766 1 96.62 113 GLU B C 1
ATOM 5164 O O . GLU B 1 113 ? -24.547 -23.859 7.199 1 96.62 113 GLU B O 1
ATOM 5169 N N . VAL B 1 114 ? -23.875 -22.062 6.074 1 97 114 VAL B N 1
ATOM 5170 C CA . VAL B 1 114 ? -22.578 -22.688 5.793 1 97 114 VAL B CA 1
ATOM 5171 C C . VAL B 1 114 ? -21.734 -22.734 7.066 1 97 114 VAL B C 1
ATOM 5173 O O . VAL B 1 114 ? -21.859 -21.859 7.934 1 97 114 VAL B O 1
ATOM 5176 N N . GLU B 1 115 ? -20.906 -23.766 7.098 1 95.06 115 GLU B N 1
ATOM 5177 C CA . GLU B 1 115 ? -20.062 -23.969 8.273 1 95.06 115 GLU B CA 1
ATOM 5178 C C . GLU B 1 115 ? -18.625 -23.531 8.008 1 95.06 115 GLU B C 1
ATOM 5180 O O . GLU B 1 115 ? -17.844 -23.375 8.938 1 95.06 115 GLU B O 1
ATOM 5185 N N . VAL B 1 116 ? -18.312 -23.375 6.762 1 97.31 116 VAL B N 1
ATOM 5186 C CA . VAL B 1 116 ? -17 -22.906 6.332 1 97.31 116 VAL B CA 1
ATOM 5187 C C . VAL B 1 116 ? -17.125 -22.125 5.027 1 97.31 116 VAL B C 1
ATOM 5189 O O . VAL B 1 116 ? -17.969 -22.438 4.191 1 97.31 116 VAL B O 1
ATOM 5192 N N . ILE B 1 117 ? -16.359 -21.047 4.934 1 98.44 117 ILE B N 1
ATOM 5193 C CA . ILE B 1 117 ? -16.312 -20.281 3.693 1 98.44 117 ILE B CA 1
ATOM 5194 C C . ILE B 1 117 ? -14.906 -20.375 3.094 1 98.44 117 ILE B C 1
ATOM 5196 O O . ILE B 1 117 ? -13.906 -20.297 3.812 1 98.44 117 ILE B O 1
ATOM 5200 N N . ILE B 1 118 ? -14.812 -20.625 1.754 1 98.5 118 ILE B N 1
ATOM 5201 C CA . ILE B 1 118 ? -13.516 -20.719 1.09 1 98.5 118 ILE B CA 1
ATOM 5202 C C . ILE B 1 118 ? -13.508 -19.812 -0.142 1 98.5 118 ILE B C 1
ATOM 5204 O O . ILE B 1 118 ? -14.562 -19.5 -0.691 1 98.5 118 ILE B O 1
ATOM 5208 N N . GLY B 1 119 ? -12.344 -19.344 -0.508 1 98.25 119 GLY B N 1
ATOM 5209 C CA . GLY B 1 119 ? -12.227 -18.625 -1.771 1 98.25 119 GLY B CA 1
ATOM 5210 C C . GLY B 1 119 ? -11.516 -17.297 -1.646 1 98.25 119 GLY B C 1
ATOM 5211 O O . GLY B 1 119 ? -10.453 -17.203 -1.038 1 98.25 119 GLY B O 1
ATOM 5212 N N . MET B 1 120 ? -11.953 -16.234 -2.369 1 96.12 120 MET B N 1
ATOM 5213 C CA . MET B 1 120 ? -11.453 -14.859 -2.381 1 96.12 120 MET B CA 1
ATOM 5214 C C . MET B 1 120 ? -10.047 -14.805 -2.963 1 96.12 120 MET B C 1
ATOM 5216 O O . MET B 1 120 ? -9.062 -14.938 -2.232 1 96.12 120 MET B O 1
ATOM 5220 N N . GLU B 1 121 ? -9.938 -14.445 -4.141 1 91.25 121 GLU B N 1
ATOM 5221 C CA . GLU B 1 121 ? -8.664 -14.422 -4.852 1 91.25 121 GLU B CA 1
ATOM 5222 C C . GLU B 1 121 ? -7.859 -13.172 -4.504 1 91.25 121 GLU B C 1
ATOM 5224 O O . GLU B 1 121 ? -6.66 -13.102 -4.773 1 91.25 121 GLU B O 1
ATOM 5229 N N . ARG B 1 122 ? -8.492 -12.25 -3.949 1 89.38 122 ARG B N 1
ATOM 5230 C CA . ARG B 1 122 ? -7.844 -10.984 -3.605 1 89.38 122 ARG B CA 1
ATOM 5231 C C . ARG B 1 122 ? -7.961 -10.703 -2.111 1 89.38 122 ARG B C 1
ATOM 5233 O O . ARG B 1 122 ? -9 -10.977 -1.502 1 89.38 122 ARG B O 1
ATOM 5240 N N . TRP B 1 123 ? -6.941 -10.102 -1.598 1 89.88 123 TRP B N 1
ATOM 5241 C CA . TRP B 1 123 ? -6.902 -9.875 -0.156 1 89.88 123 TRP B CA 1
ATOM 5242 C C . TRP B 1 123 ? -8 -8.906 0.274 1 89.88 123 TRP B C 1
ATOM 5244 O O . TRP B 1 123 ? -8.578 -9.062 1.351 1 89.88 123 TRP B O 1
ATOM 5254 N N . GLU B 1 124 ? -8.266 -7.895 -0.542 1 88.25 124 GLU B N 1
ATOM 5255 C CA . GLU B 1 124 ? -9.281 -6.91 -0.193 1 88.25 124 GLU B CA 1
ATOM 5256 C C . GLU B 1 124 ? -10.641 -7.57 0.012 1 88.25 124 GLU B C 1
ATOM 5258 O O . GLU B 1 124 ? -11.445 -7.121 0.835 1 88.25 124 GLU B O 1
ATOM 5263 N N . GLU B 1 125 ? -10.867 -8.648 -0.711 1 92.25 125 GLU B N 1
ATOM 5264 C CA . GLU B 1 125 ? -12.078 -9.445 -0.524 1 92.25 125 GLU B CA 1
ATOM 5265 C C . GLU B 1 125 ? -11.992 -10.297 0.736 1 92.25 125 GLU B C 1
ATOM 5267 O O . GLU B 1 125 ? -12.922 -10.336 1.539 1 92.25 125 GLU B O 1
ATOM 5272 N N . ALA B 1 126 ? -10.852 -10.938 0.863 1 94.38 126 ALA B N 1
ATOM 5273 C CA . ALA B 1 126 ? -10.648 -11.891 1.95 1 94.38 126 ALA B CA 1
ATOM 5274 C C . ALA B 1 126 ? -10.75 -11.203 3.309 1 94.38 126 ALA B C 1
ATOM 5276 O O . ALA B 1 126 ? -11.312 -11.758 4.254 1 94.38 126 ALA B O 1
ATOM 5277 N N . ALA B 1 127 ? -10.211 -10.016 3.381 1 91.06 127 ALA B N 1
ATOM 5278 C CA . ALA B 1 127 ? -10.195 -9.297 4.652 1 91.06 127 ALA B CA 1
ATOM 5279 C C . ALA B 1 127 ? -11.609 -8.992 5.125 1 91.06 127 ALA B C 1
ATOM 5281 O O . ALA B 1 127 ? -11.93 -9.172 6.305 1 91.06 127 ALA B O 1
ATOM 5282 N N . LEU B 1 128 ? -12.469 -8.578 4.25 1 92 128 LEU B N 1
ATOM 5283 C CA . LEU B 1 128 ? -13.844 -8.242 4.617 1 92 128 LEU B CA 1
ATOM 5284 C C . LEU B 1 128 ? -14.641 -9.5 4.945 1 92 128 LEU B C 1
ATOM 5286 O O . LEU B 1 128 ? -15.461 -9.492 5.867 1 92 128 LEU B O 1
ATOM 5290 N N . VAL B 1 129 ? -14.375 -10.531 4.18 1 96.75 129 VAL B N 1
ATOM 5291 C CA . VAL B 1 129 ? -15.055 -11.797 4.445 1 96.75 129 VAL B CA 1
ATOM 5292 C C . VAL B 1 129 ? -14.602 -12.352 5.793 1 96.75 129 VAL B C 1
ATOM 5294 O O . VAL B 1 129 ? -15.398 -12.93 6.531 1 96.75 129 VAL B O 1
ATOM 5297 N N . ALA B 1 130 ? -13.328 -12.195 6.094 1 95.06 130 ALA B N 1
ATOM 5298 C CA . ALA B 1 130 ? -12.789 -12.625 7.379 1 95.06 130 ALA B CA 1
ATOM 5299 C C . ALA B 1 130 ? -13.469 -11.898 8.531 1 95.06 130 ALA B C 1
ATOM 5301 O O . ALA B 1 130 ? -13.695 -12.477 9.602 1 95.06 130 ALA B O 1
ATOM 5302 N N . ASP B 1 131 ? -13.781 -10.617 8.328 1 91.25 131 ASP B N 1
ATOM 5303 C CA . ASP B 1 131 ? -14.508 -9.859 9.336 1 91.25 131 ASP B CA 1
ATOM 5304 C C . ASP B 1 131 ? -15.875 -10.477 9.609 1 91.25 131 ASP B C 1
ATOM 5306 O O . ASP B 1 131 ? -16.281 -10.625 10.766 1 91.25 131 ASP B O 1
ATOM 5310 N N . ILE B 1 132 ? -16.547 -10.875 8.555 1 94.69 132 ILE B N 1
ATOM 5311 C CA . ILE B 1 132 ? -17.859 -11.5 8.672 1 94.69 132 ILE B CA 1
ATOM 5312 C C . ILE B 1 132 ? -17.719 -12.859 9.359 1 94.69 132 ILE B C 1
ATOM 5314 O O . ILE B 1 132 ? -18.5 -13.18 10.258 1 94.69 132 ILE B O 1
ATOM 5318 N N . GLY B 1 133 ? -16.734 -13.609 8.906 1 95.25 133 GLY B N 1
ATOM 5319 C CA . GLY B 1 133 ? -16.5 -14.898 9.539 1 95.25 133 GLY B CA 1
ATOM 5320 C C . GLY B 1 133 ? -16.25 -14.789 11.031 1 95.25 133 GLY B C 1
ATOM 5321 O O . GLY B 1 133 ? -16.75 -15.594 11.812 1 95.25 133 GLY B O 1
ATOM 5322 N N . SER B 1 134 ? -15.508 -13.812 11.383 1 91.94 134 SER B N 1
ATOM 5323 C CA . SER B 1 134 ? -15.203 -13.602 12.797 1 91.94 134 SER B CA 1
ATOM 5324 C C . SER B 1 134 ? -16.453 -13.219 13.578 1 91.94 134 SER B C 1
ATOM 5326 O O . SER B 1 134 ? -16.656 -13.68 14.703 1 91.94 134 SER B O 1
ATOM 5328 N N . GLN B 1 135 ? -17.266 -12.43 13.008 1 90 135 GLN B N 1
ATOM 5329 C CA . GLN B 1 135 ? -18.5 -11.984 13.648 1 90 135 GLN B CA 1
ATOM 5330 C C . GLN B 1 135 ? -19.438 -13.164 13.906 1 90 135 GLN B C 1
ATOM 5332 O O . GLN B 1 135 ? -20.094 -13.227 14.945 1 90 135 GLN B O 1
ATOM 5337 N N . PHE B 1 136 ? -19.469 -14.117 12.992 1 93.94 136 PHE B N 1
ATOM 5338 C CA . PHE B 1 136 ? -20.422 -15.227 13.07 1 93.94 136 PHE B CA 1
ATOM 5339 C C . PHE B 1 136 ? -19.719 -16.5 13.555 1 93.94 136 PHE B C 1
ATOM 5341 O O . PHE B 1 136 ? -20.359 -17.547 13.664 1 93.94 136 PHE B O 1
ATOM 5348 N N . LYS B 1 137 ? -18.391 -16.438 13.773 1 93.62 137 LYS B N 1
ATOM 5349 C CA . LYS B 1 137 ? -17.578 -17.547 14.227 1 93.62 137 LYS B CA 1
ATOM 5350 C C . LYS B 1 137 ? -17.594 -18.688 13.211 1 93.62 137 LYS B C 1
ATOM 5352 O O . LYS B 1 137 ? -17.797 -19.859 13.578 1 93.62 137 LYS B O 1
ATOM 5357 N N . VAL B 1 138 ? -17.531 -18.312 11.977 1 95.75 138 VAL B N 1
ATOM 5358 C CA . VAL B 1 138 ? -17.438 -19.25 10.859 1 95.75 138 VAL B CA 1
ATOM 5359 C C . VAL B 1 138 ? -16.031 -19.203 10.266 1 95.75 138 VAL B C 1
ATOM 5361 O O . VAL B 1 138 ? -15.547 -18.141 9.883 1 95.75 138 VAL B O 1
ATOM 5364 N N . PRO B 1 139 ? -15.352 -20.344 10.148 1 96.44 139 PRO B N 1
ATOM 5365 C CA . PRO B 1 139 ? -14 -20.328 9.578 1 96.44 139 PRO B CA 1
ATOM 5366 C C . PRO B 1 139 ? -13.984 -19.922 8.109 1 96.44 139 PRO B C 1
ATOM 5368 O O . PRO B 1 139 ? -14.891 -20.266 7.352 1 96.44 139 PRO B O 1
ATOM 5371 N N . VAL B 1 140 ? -12.961 -19.156 7.805 1 97.69 140 VAL B N 1
ATOM 5372 C CA . VAL B 1 140 ? -12.75 -18.656 6.445 1 97.69 140 VAL B CA 1
ATOM 5373 C C . VAL B 1 140 ? -11.383 -19.109 5.938 1 97.69 140 VAL B C 1
ATOM 5375 O O . VAL B 1 140 ? -10.367 -18.891 6.598 1 97.69 140 VAL B O 1
ATOM 5378 N N . ILE B 1 141 ? -11.383 -19.797 4.789 1 97.94 141 ILE B N 1
ATOM 5379 C CA . ILE B 1 141 ? -10.141 -20.203 4.137 1 97.94 141 ILE B CA 1
ATOM 5380 C C . ILE B 1 141 ? -9.922 -19.344 2.887 1 97.94 141 ILE B C 1
ATOM 5382 O O . ILE B 1 141 ? -10.625 -19.516 1.889 1 97.94 141 ILE B O 1
ATOM 5386 N N . SER B 1 142 ? -8.945 -18.531 2.973 1 97.5 142 SER B N 1
ATOM 5387 C CA . SER B 1 142 ? -8.719 -17.562 1.901 1 97.5 142 SER B CA 1
ATOM 5388 C C . SER B 1 142 ? -7.641 -18.047 0.937 1 97.5 142 SER B C 1
ATOM 5390 O O . SER B 1 142 ? -6.637 -18.625 1.358 1 97.5 142 SER B O 1
ATOM 5392 N N . PHE B 1 143 ? -7.879 -17.734 -0.389 1 96.5 143 PHE B N 1
ATOM 5393 C CA . PHE B 1 143 ? -6.891 -18.047 -1.414 1 96.5 143 PHE B CA 1
ATOM 5394 C C . PHE B 1 143 ? -5.855 -16.922 -1.523 1 96.5 143 PHE B C 1
ATOM 5396 O O . PHE B 1 143 ? -4.895 -17.047 -2.283 1 96.5 143 PHE B O 1
ATOM 5403 N N . SER B 1 144 ? -6.008 -15.914 -0.76 1 92.62 144 SER B N 1
ATOM 5404 C CA . SER B 1 144 ? -5.145 -14.75 -0.861 1 92.62 144 SER B CA 1
ATOM 5405 C C . SER B 1 144 ? -4.586 -14.352 0.502 1 92.62 144 SER B C 1
ATOM 5407 O O . SER B 1 144 ? -5.082 -14.805 1.536 1 92.62 144 SER B O 1
ATOM 5409 N N . ALA B 1 145 ? -3.527 -13.633 0.482 1 91.38 145 ALA B N 1
ATOM 5410 C CA . ALA B 1 145 ? -2.885 -13.047 1.657 1 91.38 145 ALA B CA 1
ATOM 5411 C C . ALA B 1 145 ? -2.445 -11.609 1.386 1 91.38 145 ALA B C 1
ATOM 5413 O O . ALA B 1 145 ? -2.305 -11.211 0.23 1 91.38 145 ALA B O 1
ATOM 5414 N N . PRO B 1 146 ? -2.385 -10.828 2.422 1 89.81 146 PRO B N 1
ATOM 5415 C CA . PRO B 1 146 ? -1.856 -9.477 2.207 1 89.81 146 PRO B CA 1
ATOM 5416 C C . PRO B 1 146 ? -0.39 -9.477 1.78 1 89.81 146 PRO B C 1
ATOM 5418 O O . PRO B 1 146 ? 0.357 -10.398 2.127 1 89.81 146 PRO B O 1
ATOM 5421 N N . ALA B 1 147 ? -0.034 -8.391 1.015 1 89.56 147 ALA B N 1
ATOM 5422 C CA . ALA B 1 147 ? 1.358 -8.289 0.586 1 89.56 147 ALA B CA 1
ATOM 5423 C C . ALA B 1 147 ? 2.301 -8.242 1.787 1 89.56 147 ALA B C 1
ATOM 5425 O O . ALA B 1 147 ? 3.361 -8.875 1.772 1 89.56 147 ALA B O 1
ATOM 5426 N N . ILE B 1 148 ? 1.941 -7.414 2.74 1 87.5 148 ILE B N 1
ATOM 5427 C CA . ILE B 1 148 ? 2.65 -7.312 4.012 1 87.5 148 ILE B CA 1
ATOM 5428 C C . ILE B 1 148 ? 1.747 -7.789 5.148 1 87.5 148 ILE B C 1
ATOM 5430 O O . ILE B 1 148 ? 0.647 -7.262 5.336 1 87.5 148 ILE B O 1
ATOM 5434 N N . THR B 1 149 ? 2.184 -8.781 5.879 1 86.12 149 THR B N 1
ATOM 5435 C CA . THR B 1 149 ? 1.366 -9.328 6.953 1 86.12 149 THR B CA 1
ATOM 5436 C C . THR B 1 149 ? 1.196 -8.32 8.078 1 86.12 149 THR B C 1
ATOM 5438 O O . THR B 1 149 ? 2.182 -7.805 8.617 1 86.12 149 THR B O 1
ATOM 5441 N N . PRO B 1 150 ? -0.029 -8.07 8.406 1 82.38 150 PRO B N 1
ATOM 5442 C CA . PRO B 1 150 ? -0.264 -7.168 9.531 1 82.38 150 PRO B CA 1
ATOM 5443 C C . PRO B 1 150 ? 0.131 -7.781 10.875 1 82.38 150 PRO B C 1
ATOM 5445 O O . PRO B 1 150 ? 0.026 -9 11.055 1 82.38 150 PRO B O 1
ATOM 5448 N N . PRO B 1 151 ? 0.49 -6.859 11.812 1 82.19 151 PRO B N 1
ATOM 5449 C CA . PRO B 1 151 ? 0.731 -7.387 13.156 1 82.19 151 PRO B CA 1
ATOM 5450 C C . PRO B 1 151 ? -0.534 -7.938 13.812 1 82.19 151 PRO B C 1
ATOM 5452 O O . PRO B 1 151 ? -1.623 -7.391 13.617 1 82.19 151 PRO B O 1
ATOM 5455 N N . LEU B 1 152 ? -0.481 -8.969 14.539 1 81.75 152 LEU B N 1
ATOM 5456 C CA . LEU B 1 152 ? -1.57 -9.578 15.305 1 81.75 152 LEU B CA 1
ATOM 5457 C C . LEU B 1 152 ? -2.705 -10 14.383 1 81.75 152 LEU B C 1
ATOM 5459 O O . LEU B 1 152 ? -3.881 -9.867 14.727 1 81.75 152 LEU B O 1
ATOM 5463 N N . ALA B 1 153 ? -2.316 -10.406 13.148 1 85.38 153 ALA B N 1
ATOM 5464 C CA . ALA B 1 153 ? -3.326 -10.844 12.188 1 85.38 153 ALA B CA 1
ATOM 5465 C C . ALA B 1 153 ? -4.195 -11.953 12.766 1 85.38 153 ALA B C 1
ATOM 5467 O O . ALA B 1 153 ? -5.414 -11.953 12.594 1 85.38 153 ALA B O 1
ATOM 5468 N N . SER B 1 154 ? -3.574 -12.852 13.555 1 87.19 154 SER B N 1
ATOM 5469 C CA . SER B 1 154 ? -4.309 -13.992 14.102 1 87.19 154 SER B CA 1
ATOM 5470 C C . SER B 1 154 ? -5.293 -13.555 15.172 1 87.19 154 SER B C 1
ATOM 5472 O O . SER B 1 154 ? -6.332 -14.188 15.367 1 87.19 154 SER B O 1
ATOM 5474 N N . SER B 1 155 ? -4.992 -12.523 15.883 1 85.06 155 SER B N 1
ATOM 5475 C CA . SER B 1 155 ? -5.898 -11.992 16.891 1 85.06 155 SER B CA 1
ATOM 5476 C C . SER B 1 155 ? -7.047 -11.219 16.25 1 85.06 155 SER B C 1
ATOM 5478 O O . SER B 1 155 ? -8.18 -11.258 16.75 1 85.06 155 SER B O 1
ATOM 5480 N N . ARG B 1 156 ? -6.754 -10.609 15.195 1 84.88 156 ARG B N 1
ATOM 5481 C CA . ARG B 1 156 ? -7.766 -9.828 14.492 1 84.88 156 ARG B CA 1
ATOM 5482 C C . ARG B 1 156 ? -8.773 -10.734 13.789 1 84.88 156 ARG B C 1
ATOM 5484 O O . ARG B 1 156 ? -9.969 -10.445 13.773 1 84.88 156 ARG B O 1
ATOM 5491 N N . TRP B 1 157 ? -8.211 -11.719 13.156 1 90.94 157 TRP B N 1
ATOM 5492 C CA . TRP B 1 157 ? -9.047 -12.672 12.438 1 90.94 157 TRP B CA 1
ATOM 5493 C C . TRP B 1 157 ? -8.805 -14.094 12.938 1 90.94 157 TRP B C 1
ATOM 5495 O O . TRP B 1 157 ? -8.195 -14.906 12.242 1 90.94 157 TRP B O 1
ATOM 5505 N N . PRO B 1 158 ? -9.398 -14.422 14.047 1 91.06 158 PRO B N 1
ATOM 5506 C CA . PRO B 1 158 ? -9.125 -15.734 14.641 1 91.06 158 PRO B CA 1
ATOM 5507 C C . PRO B 1 158 ? -9.734 -16.875 13.836 1 91.06 158 PRO B C 1
ATOM 5509 O O . PRO B 1 158 ? -9.344 -18.031 14.016 1 91.06 158 PRO B O 1
ATOM 5512 N N . PHE B 1 159 ? -10.648 -16.609 12.906 1 95.31 159 PHE B N 1
ATOM 5513 C CA . PHE B 1 159 ? -11.312 -17.656 12.148 1 95.31 159 PHE B CA 1
ATOM 5514 C C . PHE B 1 159 ? -10.812 -17.688 10.711 1 95.31 159 PHE B C 1
ATOM 5516 O O . PHE B 1 159 ? -11.414 -18.344 9.852 1 95.31 159 PHE B O 1
ATOM 5523 N N . LEU B 1 160 ? -9.727 -17 10.445 1 96.06 160 LEU B N 1
ATOM 5524 C CA . LEU B 1 160 ? -9.195 -16.906 9.086 1 96.06 160 LEU B CA 1
ATOM 5525 C C . LEU B 1 160 ? -7.977 -17.797 8.914 1 96.06 160 LEU B C 1
ATOM 5527 O O . LEU B 1 160 ? -7.086 -17.812 9.766 1 96.06 160 LEU B O 1
ATOM 5531 N N . ILE B 1 161 ? -7.992 -18.594 7.879 1 96 161 ILE B N 1
ATOM 5532 C CA . ILE B 1 161 ? -6.812 -19.312 7.395 1 96 161 ILE B CA 1
ATOM 5533 C C . ILE B 1 161 ? -6.406 -18.766 6.027 1 96 161 ILE B C 1
ATOM 5535 O O . ILE B 1 161 ? -7.234 -18.672 5.117 1 96 161 ILE B O 1
ATOM 5539 N N . ARG B 1 162 ? -5.227 -18.391 5.91 1 95.12 162 ARG B N 1
ATOM 5540 C CA . ARG B 1 162 ? -4.707 -17.906 4.629 1 95.12 162 ARG B CA 1
ATOM 5541 C C . ARG B 1 162 ? -3.924 -19.016 3.916 1 95.12 162 ARG B C 1
ATOM 5543 O O . ARG B 1 162 ? -2.887 -19.453 4.41 1 95.12 162 ARG B O 1
ATOM 5550 N N . MET B 1 163 ? -4.375 -19.359 2.703 1 95.06 163 MET B N 1
ATOM 5551 C CA . MET B 1 163 ? -3.74 -20.422 1.914 1 95.06 163 MET B CA 1
ATOM 5552 C C . MET B 1 163 ? -2.635 -19.844 1.034 1 95.06 163 MET B C 1
ATOM 5554 O O . MET B 1 163 ? -2.047 -20.562 0.222 1 95.06 163 MET B O 1
ATOM 5558 N N . ALA B 1 164 ? -2.363 -18.625 1.197 1 92.88 164 ALA B N 1
ATOM 5559 C CA . ALA B 1 164 ? -1.3 -17.938 0.465 1 92.88 164 ALA B CA 1
ATOM 5560 C C . ALA B 1 164 ? -0.311 -17.281 1.422 1 92.88 164 ALA B C 1
ATOM 5562 O O . ALA B 1 164 ? -0.615 -17.078 2.602 1 92.88 164 ALA B O 1
ATOM 5563 N N . HIS B 1 165 ? 0.867 -17.016 0.889 1 91.12 165 HIS B N 1
ATOM 5564 C CA . HIS B 1 165 ? 1.907 -16.344 1.653 1 91.12 165 HIS B CA 1
ATOM 5565 C C . HIS B 1 165 ? 1.965 -14.859 1.311 1 91.12 165 HIS B C 1
ATOM 5567 O O . HIS B 1 165 ? 1.401 -14.43 0.302 1 91.12 165 HIS B O 1
ATOM 5573 N N . SER B 1 166 ? 2.609 -14.125 2.246 1 89.94 166 SER B N 1
ATOM 5574 C CA . SER B 1 166 ? 2.916 -12.742 1.9 1 89.94 166 SER B CA 1
ATOM 5575 C C . SER B 1 166 ? 3.826 -12.664 0.679 1 89.94 166 SER B C 1
ATOM 5577 O O . SER B 1 166 ? 4.402 -13.672 0.262 1 89.94 166 SER B O 1
ATOM 5579 N N . ASP B 1 167 ? 3.965 -11.477 0.132 1 92.94 167 ASP B N 1
ATOM 5580 C CA . ASP B 1 167 ? 4.715 -11.32 -1.11 1 92.94 167 ASP B CA 1
ATOM 5581 C C . ASP B 1 167 ? 6.203 -11.102 -0.831 1 92.94 167 ASP B C 1
ATOM 5583 O O . ASP B 1 167 ? 7.004 -10.984 -1.761 1 92.94 167 ASP B O 1
ATOM 5587 N N . SER B 1 168 ? 6.633 -11.117 0.38 1 92.56 168 SER B N 1
ATOM 5588 C CA . SER B 1 168 ? 8.008 -10.797 0.748 1 92.56 168 SER B CA 1
ATOM 5589 C C . SER B 1 168 ? 9 -11.75 0.071 1 92.56 168 SER B C 1
ATOM 5591 O O . SER B 1 168 ? 9.992 -11.305 -0.506 1 92.56 168 SER B O 1
ATOM 5593 N N . ASN B 1 169 ? 8.68 -13.055 0.065 1 93.81 169 ASN B N 1
ATOM 5594 C CA . ASN B 1 169 ? 9.586 -14.055 -0.492 1 93.81 169 ASN B CA 1
ATOM 5595 C C . ASN B 1 169 ? 9.758 -13.875 -1.998 1 93.81 169 ASN B C 1
ATOM 5597 O O . ASN B 1 169 ? 10.883 -13.875 -2.504 1 93.81 169 ASN B O 1
ATOM 5601 N N . GLN B 1 170 ? 8.688 -13.742 -2.688 1 95.62 170 GLN B N 1
ATOM 5602 C CA . GLN B 1 170 ? 8.781 -13.609 -4.137 1 95.62 170 GLN B CA 1
ATOM 5603 C C . GLN B 1 170 ? 9.453 -12.305 -4.531 1 95.62 170 GLN B C 1
ATOM 5605 O O . GLN B 1 170 ? 10.18 -12.25 -5.527 1 95.62 170 GLN B O 1
ATOM 5610 N N . ILE B 1 171 ? 9.195 -11.258 -3.775 1 96.25 171 ILE B N 1
ATOM 5611 C CA . ILE B 1 171 ? 9.789 -9.961 -4.082 1 96.25 171 ILE B CA 1
ATOM 5612 C C . ILE B 1 171 ? 11.305 -10.023 -3.855 1 96.25 171 ILE B C 1
ATOM 5614 O O . ILE B 1 171 ? 12.078 -9.461 -4.633 1 96.25 171 ILE B O 1
ATOM 5618 N N . LYS B 1 172 ? 11.75 -10.664 -2.801 1 94.62 172 LYS B N 1
ATOM 5619 C CA . LYS B 1 172 ? 13.18 -10.875 -2.578 1 94.62 172 LYS B CA 1
ATOM 5620 C C . LYS B 1 172 ? 13.805 -11.656 -3.729 1 94.62 172 LYS B C 1
ATOM 5622 O O . LYS B 1 172 ? 14.922 -11.352 -4.156 1 94.62 172 LYS B O 1
ATOM 5627 N N . CYS B 1 173 ? 13.102 -12.641 -4.203 1 95.25 173 CYS B N 1
ATOM 5628 C CA . CYS B 1 173 ? 13.555 -13.43 -5.344 1 95.25 173 CYS B CA 1
ATOM 5629 C C . CYS B 1 173 ? 13.727 -12.547 -6.578 1 95.25 173 CYS B C 1
ATOM 5631 O O . CYS B 1 173 ? 14.75 -12.625 -7.266 1 95.25 173 CYS B O 1
ATOM 5633 N N . ILE B 1 174 ? 12.781 -11.711 -6.859 1 97.12 174 ILE B N 1
ATOM 5634 C CA . ILE B 1 174 ? 12.82 -10.82 -8.016 1 97.12 174 ILE B CA 1
ATOM 5635 C C . ILE B 1 174 ? 14.008 -9.875 -7.895 1 97.12 174 ILE B C 1
ATOM 5637 O O . ILE B 1 174 ? 14.734 -9.656 -8.867 1 97.12 174 ILE B O 1
ATOM 5641 N N . ALA B 1 175 ? 14.195 -9.297 -6.711 1 95.69 175 ALA B N 1
ATOM 5642 C CA . ALA B 1 175 ? 15.336 -8.414 -6.492 1 95.69 175 ALA B CA 1
ATOM 5643 C C . ALA B 1 175 ? 16.656 -9.141 -6.742 1 95.69 175 ALA B C 1
ATOM 5645 O O . ALA B 1 175 ? 17.578 -8.57 -7.316 1 95.69 175 ALA B O 1
ATOM 5646 N N . ALA B 1 176 ? 16.719 -10.398 -6.309 1 92.94 176 ALA B N 1
ATOM 5647 C CA . ALA B 1 176 ? 17.922 -11.195 -6.52 1 92.94 176 ALA B CA 1
ATOM 5648 C C . ALA B 1 176 ? 18.156 -11.43 -8.008 1 92.94 176 ALA B C 1
ATOM 5650 O O . ALA B 1 176 ? 19.312 -11.453 -8.461 1 92.94 176 ALA B O 1
ATOM 5651 N N . VAL B 1 177 ? 17.094 -11.656 -8.766 1 93.62 177 VAL B N 1
ATOM 5652 C CA . VAL B 1 177 ? 17.219 -11.805 -10.211 1 93.62 177 VAL B CA 1
ATOM 5653 C C . VAL B 1 177 ? 17.781 -10.523 -10.812 1 93.62 177 VAL B C 1
ATOM 5655 O O . VAL B 1 177 ? 18.688 -10.57 -11.641 1 93.62 177 VAL B O 1
ATOM 5658 N N . ILE B 1 178 ? 17.266 -9.414 -10.43 1 93.81 178 ILE B N 1
ATOM 5659 C CA . ILE B 1 178 ? 17.719 -8.117 -10.922 1 93.81 178 ILE B CA 1
ATOM 5660 C C . ILE B 1 178 ? 19.188 -7.91 -10.586 1 93.81 178 ILE B C 1
ATOM 5662 O O . ILE B 1 178 ? 19.969 -7.449 -11.43 1 93.81 178 ILE B O 1
ATOM 5666 N N . GLN B 1 179 ? 19.516 -8.266 -9.398 1 89.25 179 GLN B N 1
ATOM 5667 C CA . GLN B 1 179 ? 20.891 -8.148 -8.953 1 89.25 179 GLN B CA 1
ATOM 5668 C C . GLN B 1 179 ? 21.828 -9.016 -9.797 1 89.25 179 GLN B C 1
ATOM 5670 O O . GLN B 1 179 ? 22.938 -8.609 -10.117 1 89.25 179 GLN B O 1
ATOM 5675 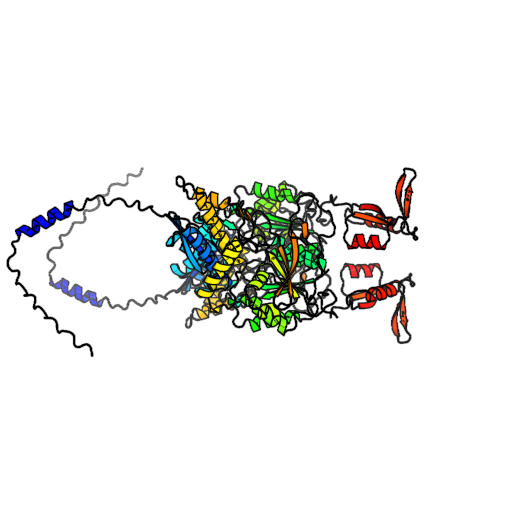N N . SER B 1 180 ? 21.344 -10.211 -10.109 1 85.38 180 SER B N 1
ATOM 5676 C CA . SER B 1 180 ? 22.141 -11.164 -10.875 1 85.38 180 SER B CA 1
ATOM 5677 C C . SER B 1 180 ? 22.547 -10.586 -12.227 1 85.38 180 SER B C 1
ATOM 5679 O O . SER B 1 180 ? 23.594 -10.93 -12.773 1 85.38 180 SER B O 1
ATOM 5681 N N . TYR B 1 181 ? 21.734 -9.68 -12.766 1 87 181 TYR B N 1
ATOM 5682 C CA . TYR B 1 181 ? 22.016 -9.117 -14.078 1 87 181 TYR B CA 1
ATOM 5683 C C . TYR B 1 181 ? 22.469 -7.668 -13.977 1 87 181 TYR B C 1
ATOM 5685 O O . TYR B 1 181 ? 22.688 -7.004 -14.992 1 87 181 TYR B O 1
ATOM 5693 N N . ASN B 1 182 ? 22.5 -7.168 -12.82 1 83.19 182 ASN B N 1
ATOM 5694 C CA . ASN B 1 182 ? 22.984 -5.828 -12.508 1 83.19 182 ASN B CA 1
ATOM 5695 C C . ASN B 1 182 ? 22.109 -4.754 -13.148 1 83.19 182 ASN B C 1
ATOM 5697 O O . ASN B 1 182 ? 22.625 -3.773 -13.688 1 83.19 182 ASN B O 1
ATOM 5701 N N . TRP B 1 183 ? 20.891 -5.082 -13.297 1 89.31 183 TRP B N 1
ATOM 5702 C CA . TRP B 1 183 ? 19.953 -4.055 -13.75 1 89.31 183 TRP B CA 1
ATOM 5703 C C . TRP B 1 183 ? 19.703 -3.016 -12.656 1 89.31 183 TRP B C 1
ATOM 5705 O O . TRP B 1 183 ? 19.312 -3.357 -11.547 1 89.31 183 TRP B O 1
ATOM 5715 N N . ARG B 1 184 ? 19.828 -1.722 -12.922 1 86.88 184 ARG B N 1
ATOM 5716 C CA . ARG B 1 184 ? 19.828 -0.683 -11.898 1 86.88 184 ARG B CA 1
ATOM 5717 C C . ARG B 1 184 ? 18.453 -0.009 -11.805 1 86.88 184 ARG B C 1
ATOM 5719 O O . ARG B 1 184 ? 18.078 0.488 -10.742 1 86.88 184 ARG B O 1
ATOM 5726 N N . ARG B 1 185 ? 17.812 0.052 -12.914 1 91.25 185 ARG B N 1
ATOM 5727 C CA . ARG B 1 185 ? 16.5 0.693 -12.953 1 91.25 185 ARG B CA 1
ATOM 5728 C C . ARG B 1 185 ? 15.445 -0.238 -13.555 1 91.25 185 ARG B C 1
ATOM 5730 O O . ARG B 1 185 ? 15.742 -0.996 -14.484 1 91.25 185 ARG B O 1
ATOM 5737 N N . VAL B 1 186 ? 14.281 -0.153 -13 1 95.81 186 VAL B N 1
ATOM 5738 C CA . VAL B 1 186 ? 13.211 -1.007 -13.508 1 95.81 186 VAL B CA 1
ATOM 5739 C C . VAL B 1 186 ? 11.922 -0.199 -13.633 1 95.81 186 VAL B C 1
ATOM 5741 O O . VAL B 1 186 ? 11.812 0.892 -13.07 1 95.81 186 VAL B O 1
ATOM 5744 N N . VAL B 1 187 ? 11.008 -0.693 -14.453 1 95.81 187 VAL B N 1
ATOM 5745 C CA . VAL B 1 187 ? 9.656 -0.162 -14.578 1 95.81 187 VAL B CA 1
ATOM 5746 C C . VAL B 1 187 ? 8.648 -1.165 -14.023 1 95.81 187 VAL B C 1
ATOM 5748 O O . VAL B 1 187 ? 8.695 -2.352 -14.352 1 95.81 187 VAL B O 1
ATOM 5751 N N . THR B 1 188 ? 7.828 -0.706 -13.094 1 96.31 188 THR B N 1
ATOM 5752 C CA . THR B 1 188 ? 6.773 -1.582 -12.594 1 96.31 188 THR B CA 1
ATOM 5753 C C . THR B 1 188 ? 5.5 -1.418 -13.422 1 96.31 188 THR B C 1
ATOM 5755 O O . THR B 1 188 ? 5.184 -0.315 -13.875 1 96.31 188 THR B O 1
ATOM 5758 N N . VAL B 1 189 ? 4.832 -2.521 -13.648 1 96.31 189 VAL B N 1
ATOM 5759 C CA . VAL B 1 189 ? 3.547 -2.561 -14.336 1 96.31 189 VAL B CA 1
ATOM 5760 C C . VAL B 1 189 ? 2.516 -3.273 -13.461 1 96.31 189 VAL B C 1
ATOM 5762 O O . VAL B 1 189 ? 2.746 -4.398 -13.016 1 96.31 189 VAL B O 1
ATOM 5765 N N . TYR B 1 190 ? 1.437 -2.6 -13.156 1 93.88 190 TYR B N 1
ATOM 5766 C CA . TYR B 1 190 ? 0.431 -3.309 -12.375 1 93.88 190 TYR B CA 1
ATOM 5767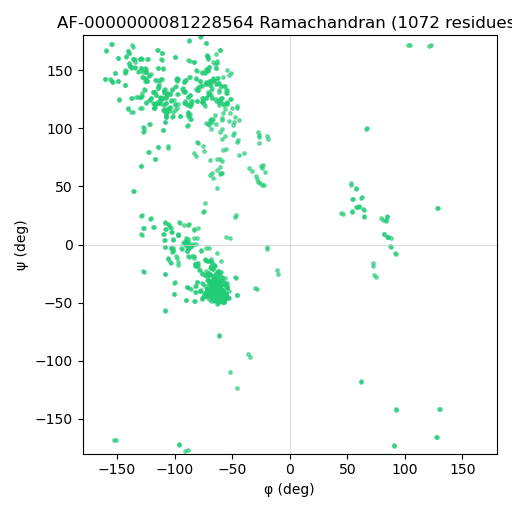 C C . TYR B 1 190 ? -0.963 -2.76 -12.648 1 93.88 190 TYR B C 1
ATOM 5769 O O . TYR B 1 190 ? -1.116 -1.59 -13.008 1 93.88 190 TYR B O 1
ATOM 5777 N N . GLU B 1 191 ? -1.921 -3.67 -12.578 1 91.44 191 GLU B N 1
ATOM 5778 C CA . GLU B 1 191 ? -3.336 -3.312 -12.641 1 91.44 191 GLU B CA 1
ATOM 5779 C C . GLU B 1 191 ? -3.84 -2.816 -11.289 1 91.44 191 GLU B C 1
ATOM 5781 O O . GLU B 1 191 ? -3.652 -3.484 -10.273 1 91.44 191 GLU B O 1
ATOM 5786 N N . ASP B 1 192 ? -4.406 -1.554 -11.289 1 85.62 192 ASP B N 1
ATOM 5787 C CA . ASP B 1 192 ? -4.855 -0.958 -10.031 1 85.62 192 ASP B CA 1
ATOM 5788 C C . ASP B 1 192 ? -6.277 -1.396 -9.695 1 85.62 192 ASP B C 1
ATOM 5790 O O . ASP B 1 192 ? -7.227 -1.035 -10.391 1 85.62 192 ASP B O 1
ATOM 5794 N N . TYR B 1 193 ? -6.441 -2.041 -8.539 1 75.94 193 TYR B N 1
ATOM 5795 C CA . TYR B 1 193 ? -7.77 -2.482 -8.125 1 75.94 193 TYR B CA 1
ATOM 5796 C C . TYR B 1 193 ? -8.406 -1.48 -7.168 1 75.94 193 TYR B C 1
ATOM 5798 O O . TYR B 1 193 ? -9.547 -1.663 -6.734 1 75.94 193 TYR B O 1
ATOM 5806 N N . ALA B 1 194 ? -7.883 -0.354 -6.934 1 68.31 194 ALA B N 1
ATOM 5807 C CA . ALA B 1 194 ? -8.406 0.86 -6.312 1 68.31 194 ALA B CA 1
ATOM 5808 C C . ALA B 1 194 ? -8.57 0.678 -4.805 1 68.31 194 ALA B C 1
ATOM 5810 O O . ALA B 1 194 ? -8.781 1.649 -4.074 1 68.31 194 ALA B O 1
ATOM 5811 N N . TYR B 1 195 ? -8.609 -0.489 -4.238 1 70.88 195 TYR B N 1
ATOM 5812 C CA . TYR B 1 195 ? -8.945 -0.681 -2.832 1 70.88 195 TYR B CA 1
ATOM 5813 C C . TYR B 1 195 ? -7.688 -0.765 -1.976 1 70.88 195 TYR B C 1
ATOM 5815 O O . TYR B 1 195 ? -7.742 -1.191 -0.82 1 70.88 195 TYR B O 1
ATOM 5823 N N . GLY B 1 196 ? -6.727 -0.315 -2.521 1 62.53 196 GLY B N 1
ATOM 5824 C CA . GLY B 1 196 ? -5.484 -0.425 -1.772 1 62.53 196 GLY B CA 1
ATOM 5825 C C . GLY B 1 196 ? -4.566 -1.515 -2.297 1 62.53 196 GLY B C 1
ATOM 5826 O O . GLY B 1 196 ? -4.754 -2.006 -3.412 1 62.53 196 GLY B O 1
ATOM 5827 N N . GLY B 1 197 ? -3.422 -1.651 -1.879 1 60.44 197 GLY B N 1
ATOM 5828 C CA . GLY B 1 197 ? -2.607 -2.801 -2.24 1 60.44 197 GLY B CA 1
ATOM 5829 C C . GLY B 1 197 ? -1.248 -2.422 -2.793 1 60.44 197 GLY B C 1
ATOM 5830 O O . GLY B 1 197 ? -0.683 -3.145 -3.617 1 60.44 197 GLY B O 1
ATOM 5831 N N . ASP B 1 198 ? -0.968 -1.454 -2.26 1 71.69 198 ASP B N 1
ATOM 5832 C CA . ASP B 1 198 ? 0.329 -0.983 -2.736 1 71.69 198 ASP B CA 1
ATOM 5833 C C . ASP B 1 198 ? 1.468 -1.594 -1.923 1 71.69 198 ASP B C 1
ATOM 5835 O O . ASP B 1 198 ? 2.613 -1.15 -2.02 1 71.69 198 ASP B O 1
ATOM 5839 N N . GLY B 1 199 ? 1.065 -2.613 -1.276 1 84.62 199 GLY B N 1
ATOM 5840 C CA . GLY B 1 199 ? 2.076 -3.227 -0.431 1 84.62 199 GLY B CA 1
ATOM 5841 C C . GLY B 1 199 ? 3.203 -3.869 -1.218 1 84.62 199 GLY B C 1
ATOM 5842 O O . GLY B 1 199 ? 4.367 -3.799 -0.817 1 84.62 199 GLY B O 1
ATOM 5843 N N . MET B 1 200 ? 2.838 -4.445 -2.338 1 90.44 200 MET B N 1
ATOM 5844 C CA . MET B 1 200 ? 3.859 -5.078 -3.168 1 90.44 200 MET B CA 1
ATOM 5845 C C . MET B 1 200 ? 4.855 -4.047 -3.688 1 90.44 200 MET B C 1
ATOM 5847 O O . MET B 1 200 ? 6.051 -4.324 -3.781 1 90.44 200 MET B O 1
ATOM 5851 N N . LEU B 1 201 ? 4.336 -2.934 -4.039 1 91.12 201 LEU B N 1
ATOM 5852 C CA . LEU B 1 201 ? 5.188 -1.854 -4.527 1 91.12 201 LEU B CA 1
ATOM 5853 C C . LEU B 1 201 ? 6.172 -1.411 -3.447 1 91.12 201 LEU B C 1
ATOM 5855 O O . LEU B 1 201 ? 7.344 -1.168 -3.732 1 91.12 201 LEU B O 1
ATOM 5859 N N . ALA B 1 202 ? 5.707 -1.3 -2.254 1 89.19 202 ALA B N 1
ATOM 5860 C CA . ALA B 1 202 ? 6.562 -0.918 -1.135 1 89.19 202 ALA B CA 1
ATOM 5861 C C . ALA B 1 202 ? 7.648 -1.962 -0.897 1 89.19 202 ALA B C 1
ATOM 5863 O O . ALA B 1 202 ? 8.812 -1.617 -0.688 1 89.19 202 ALA B O 1
ATOM 5864 N N . LEU B 1 203 ? 7.266 -3.227 -0.924 1 92.19 203 LEU B N 1
ATOM 5865 C CA . LEU B 1 203 ? 8.219 -4.316 -0.741 1 92.19 203 LEU B CA 1
ATOM 5866 C C . LEU B 1 203 ? 9.281 -4.305 -1.838 1 92.19 203 LEU B C 1
ATOM 5868 O O . LEU B 1 203 ? 10.469 -4.477 -1.56 1 92.19 203 LEU B O 1
ATOM 5872 N N . LEU B 1 204 ? 8.812 -4.098 -3.02 1 95.62 204 LEU B N 1
ATOM 5873 C CA . LEU B 1 204 ? 9.734 -4.105 -4.148 1 95.62 204 LEU B CA 1
ATOM 5874 C C . LEU B 1 204 ? 10.727 -2.945 -4.051 1 95.62 204 LEU B C 1
ATOM 5876 O O . LEU B 1 204 ? 11.922 -3.129 -4.266 1 95.62 204 LEU B O 1
ATOM 5880 N N . SER B 1 205 ? 10.211 -1.787 -3.785 1 92 205 SER B N 1
ATOM 5881 C CA . SER B 1 205 ? 11.07 -0.619 -3.662 1 92 205 SER B CA 1
ATOM 5882 C C . SER B 1 205 ? 12.18 -0.855 -2.641 1 92 205 SER B C 1
ATOM 5884 O O . SER B 1 205 ? 13.352 -0.564 -2.906 1 92 205 SER B O 1
ATOM 5886 N N . LYS B 1 206 ? 11.828 -1.378 -1.528 1 89.69 206 LYS B N 1
ATOM 5887 C CA . LYS B 1 206 ? 12.797 -1.65 -0.478 1 89.69 206 LYS B CA 1
ATOM 5888 C C . LYS B 1 206 ? 13.797 -2.725 -0.915 1 89.69 206 LYS B C 1
ATOM 5890 O O . LYS B 1 206 ? 15 -2.58 -0.713 1 89.69 206 LYS B O 1
ATOM 5895 N N . ALA B 1 207 ? 13.281 -3.801 -1.46 1 93.19 207 ALA B N 1
ATOM 5896 C CA . ALA B 1 207 ? 14.141 -4.902 -1.884 1 93.19 207 ALA B CA 1
ATOM 5897 C C . ALA B 1 207 ? 15.133 -4.445 -2.947 1 93.19 207 ALA B C 1
ATOM 5899 O O . ALA B 1 207 ? 16.297 -4.852 -2.938 1 93.19 207 ALA B O 1
ATOM 5900 N N . LEU B 1 208 ? 14.664 -3.637 -3.881 1 94.81 208 LEU B N 1
ATOM 5901 C CA . LEU B 1 208 ? 15.531 -3.111 -4.93 1 94.81 208 LEU B CA 1
ATOM 5902 C C . LEU B 1 208 ? 16.625 -2.219 -4.344 1 94.81 208 LEU B C 1
ATOM 5904 O O . LEU B 1 208 ? 17.781 -2.283 -4.766 1 94.81 208 LEU B O 1
ATOM 5908 N N . GLN B 1 209 ? 16.203 -1.423 -3.424 1 88.94 209 GLN B N 1
ATOM 5909 C CA . GLN B 1 209 ? 17.188 -0.562 -2.768 1 88.94 209 GLN B CA 1
ATOM 5910 C C . GLN B 1 209 ? 18.297 -1.384 -2.127 1 88.94 209 GLN B C 1
ATOM 5912 O O . GLN B 1 209 ? 19.469 -0.996 -2.172 1 88.94 209 GLN B O 1
ATOM 5917 N N . ASP B 1 210 ? 17.969 -2.439 -1.556 1 86 210 ASP B N 1
ATOM 5918 C CA . ASP B 1 210 ? 18.922 -3.297 -0.86 1 86 210 ASP B CA 1
ATOM 5919 C C . ASP B 1 210 ? 19.969 -3.861 -1.828 1 86 210 ASP B C 1
ATOM 5921 O O . ASP B 1 210 ? 21.062 -4.246 -1.415 1 86 210 ASP B O 1
ATOM 5925 N N . VAL B 1 211 ? 19.594 -3.922 -3.084 1 87.5 211 VAL B N 1
ATOM 5926 C CA . VAL B 1 211 ? 20.531 -4.484 -4.051 1 87.5 211 VAL B CA 1
ATOM 5927 C C . VAL B 1 211 ? 21.062 -3.379 -4.969 1 87.5 211 VAL B C 1
ATOM 5929 O O . VAL B 1 211 ? 21.656 -3.658 -6.012 1 87.5 211 VAL B O 1
ATOM 5932 N N . GLY B 1 212 ? 20.766 -2.174 -4.637 1 86.56 212 GLY B N 1
ATOM 5933 C CA . GLY B 1 212 ? 21.312 -1.035 -5.355 1 86.56 212 GLY B CA 1
ATOM 5934 C C . GLY B 1 212 ? 20.531 -0.689 -6.609 1 86.56 212 GLY B C 1
ATOM 5935 O O . GLY B 1 212 ? 21.078 -0.092 -7.539 1 86.56 212 GLY B O 1
ATOM 5936 N N . SER B 1 213 ? 19.312 -1.091 -6.719 1 91.75 213 SER B N 1
ATOM 5937 C CA . SER B 1 213 ? 18.438 -0.799 -7.848 1 91.75 213 SER B CA 1
ATOM 5938 C C . SER B 1 213 ? 17.266 0.065 -7.418 1 91.75 213 SER B C 1
ATOM 5940 O O . SER B 1 213 ? 17.062 0.313 -6.227 1 91.75 213 SER B O 1
ATOM 5942 N N . GLU B 1 214 ? 16.531 0.619 -8.445 1 92.5 214 GLU B N 1
ATOM 5943 C CA . GLU B 1 214 ? 15.422 1.493 -8.094 1 92.5 214 GLU B CA 1
ATOM 5944 C C . GLU B 1 214 ? 14.312 1.416 -9.141 1 92.5 214 GLU B C 1
ATOM 5946 O O . GLU B 1 214 ? 14.539 0.952 -10.258 1 92.5 214 GLU B O 1
ATOM 5951 N N . ILE B 1 215 ? 13.18 1.834 -8.727 1 93.44 215 ILE B N 1
ATOM 5952 C CA . ILE B 1 215 ? 12.055 1.955 -9.648 1 93.44 215 ILE B CA 1
ATOM 5953 C C . ILE B 1 215 ? 12.109 3.307 -10.359 1 93.44 215 ILE B C 1
ATOM 5955 O O . ILE B 1 215 ? 12.086 4.355 -9.711 1 93.44 215 ILE B O 1
ATOM 5959 N N . GLU B 1 216 ? 12.125 3.227 -11.641 1 91.44 216 GLU B N 1
ATOM 5960 C CA . GLU B 1 216 ? 12.219 4.441 -12.438 1 91.44 216 GLU B CA 1
ATOM 5961 C C . GLU B 1 216 ? 10.828 5.004 -12.75 1 91.44 216 GLU B C 1
ATOM 5963 O O . GLU B 1 216 ? 10.641 6.223 -12.789 1 91.44 216 GLU B O 1
ATOM 5968 N N . TYR B 1 217 ? 9.945 4.117 -12.961 1 92 217 TYR B N 1
ATOM 5969 C CA . TYR B 1 217 ? 8.602 4.508 -13.391 1 92 217 TYR B CA 1
ATOM 5970 C C . TYR B 1 217 ? 7.582 3.443 -13.016 1 92 217 TYR B C 1
ATOM 5972 O O . TYR B 1 217 ? 7.895 2.252 -12.992 1 92 217 TYR B O 1
ATOM 5980 N N . ASN B 1 218 ? 6.426 3.928 -12.617 1 91.81 218 ASN B N 1
ATOM 5981 C CA . ASN B 1 218 ? 5.297 3.037 -12.375 1 91.81 218 ASN B CA 1
ATOM 5982 C C . ASN B 1 218 ? 4.238 3.164 -13.461 1 91.81 218 ASN B C 1
ATOM 5984 O O . ASN B 1 218 ? 3.59 4.203 -13.586 1 91.81 218 ASN B O 1
ATOM 5988 N N . LEU B 1 219 ? 4.117 2.113 -14.305 1 94.56 219 LEU B N 1
ATOM 5989 C CA . LEU B 1 219 ? 3.025 2.061 -15.273 1 94.56 219 LEU B CA 1
ATOM 5990 C C . LEU B 1 219 ? 1.779 1.435 -14.656 1 94.56 219 LEU B C 1
ATOM 5992 O O . LEU B 1 219 ? 1.771 0.242 -14.336 1 94.56 219 LEU B O 1
ATOM 5996 N N . VAL B 1 220 ? 0.763 2.242 -14.492 1 91.69 220 VAL B N 1
ATOM 5997 C CA . VAL B 1 220 ? -0.445 1.789 -13.812 1 91.69 220 VAL B CA 1
ATOM 5998 C C . VAL B 1 220 ? -1.572 1.603 -14.828 1 91.69 220 VAL B C 1
ATOM 6000 O O . VAL B 1 220 ? -1.927 2.537 -15.547 1 91.69 220 VAL B O 1
ATOM 6003 N N . LEU B 1 221 ? -2.105 0.392 -14.883 1 93 221 LEU B N 1
ATOM 6004 C CA . LEU B 1 221 ? -3.234 0.071 -15.75 1 93 221 LEU B CA 1
ATOM 6005 C C . LEU B 1 221 ? -4.543 0.114 -14.977 1 93 221 LEU B C 1
ATOM 6007 O O . LEU B 1 221 ? -4.594 -0.291 -13.812 1 93 221 LEU B O 1
ATOM 6011 N N . PRO B 1 222 ? -5.598 0.589 -15.602 1 89.81 222 PRO B N 1
ATOM 6012 C CA . PRO B 1 222 ? -6.902 0.558 -14.938 1 89.81 222 PRO B CA 1
ATOM 6013 C C . PRO B 1 222 ? -7.473 -0.855 -14.82 1 89.81 222 PRO B C 1
ATOM 6015 O O . PRO B 1 222 ? -7.035 -1.762 -15.539 1 89.81 222 PRO B O 1
ATOM 6018 N N . PRO B 1 223 ? -8.391 -0.991 -13.906 1 85.5 223 PRO B N 1
ATOM 6019 C CA . PRO B 1 223 ? -9.039 -2.303 -13.852 1 85.5 223 PRO B CA 1
ATOM 6020 C C . PRO B 1 223 ? -9.742 -2.672 -15.156 1 85.5 223 PRO B C 1
ATOM 6022 O O . PRO B 1 223 ? -10.43 -1.835 -15.75 1 85.5 223 PRO B O 1
ATOM 6025 N N . PHE B 1 224 ? -9.562 -3.881 -15.547 1 87.06 224 PHE B N 1
ATOM 6026 C CA . PHE B 1 224 ? -10.062 -4.355 -16.828 1 87.06 224 PHE B CA 1
ATOM 6027 C C . PHE B 1 224 ? -11.57 -4.125 -16.938 1 87.06 224 PHE B C 1
ATOM 6029 O O . PHE B 1 224 ? -12.07 -3.787 -18.016 1 87.06 224 PHE B O 1
ATOM 6036 N N . SER B 1 225 ? -12.25 -4.223 -15.82 1 79.25 225 SER B N 1
ATOM 6037 C CA . SER B 1 225 ? -13.703 -4.148 -15.812 1 79.25 225 SER B CA 1
ATOM 6038 C C . SER B 1 225 ? -14.188 -2.727 -16.078 1 79.25 225 SER B C 1
ATOM 6040 O O . SER B 1 225 ? -15.352 -2.516 -16.438 1 79.25 225 SER B O 1
ATOM 6042 N N . PHE B 1 226 ? -13.328 -1.751 -16 1 79.25 226 PHE B N 1
ATOM 6043 C CA . PHE B 1 226 ? -13.75 -0.362 -16.141 1 79.25 226 PHE B CA 1
ATOM 6044 C C . PHE B 1 226 ? -13.273 0.227 -17.469 1 79.25 226 PHE B C 1
ATOM 6046 O O . PHE B 1 226 ? -13.5 1.406 -17.734 1 79.25 226 PHE B O 1
ATOM 6053 N N . VAL B 1 227 ? -12.688 -0.599 -18.203 1 86.5 227 VAL B N 1
ATOM 6054 C CA . VAL B 1 227 ? -12.148 -0.105 -19.469 1 86.5 227 VAL B CA 1
ATOM 6055 C C . VAL B 1 227 ? -13.055 -0.535 -20.625 1 86.5 227 VAL B C 1
ATOM 6057 O O . VAL B 1 227 ? -13.383 -1.717 -20.75 1 86.5 227 VAL B O 1
ATOM 6060 N N . SER B 1 228 ? -13.516 0.443 -21.375 1 85.88 228 SER B N 1
ATOM 6061 C CA . SER B 1 228 ? -14.375 0.141 -22.516 1 85.88 228 SER B CA 1
ATOM 6062 C C . SER B 1 228 ? -13.578 -0.507 -23.656 1 85.88 228 SER B C 1
ATOM 6064 O O . SER B 1 228 ? -14.039 -1.468 -24.266 1 85.88 228 SER B O 1
ATOM 6066 N N . ASP B 1 229 ? -12.367 -0.002 -23.891 1 91.94 229 ASP B N 1
ATOM 6067 C CA . ASP B 1 229 ? -11.461 -0.541 -24.891 1 91.94 229 ASP B CA 1
ATOM 6068 C C . ASP B 1 229 ? -10.094 -0.851 -24.281 1 91.94 229 ASP B C 1
ATOM 6070 O O . ASP B 1 229 ? -9.211 0.007 -24.266 1 91.94 229 ASP B O 1
ATOM 6074 N N . PRO B 1 230 ? -9.914 -2.098 -23.938 1 91.75 230 PRO B N 1
ATOM 6075 C CA . PRO B 1 230 ? -8.656 -2.459 -23.281 1 91.75 230 PRO B CA 1
ATOM 6076 C C . PRO B 1 230 ? -7.441 -2.25 -24.188 1 91.75 230 PRO B C 1
ATOM 6078 O O . PRO B 1 230 ? -6.363 -1.898 -23.703 1 91.75 230 PRO B O 1
ATOM 6081 N N . LYS B 1 231 ? -7.609 -2.484 -25.5 1 93.44 231 LYS B N 1
ATOM 6082 C CA . LYS B 1 231 ? -6.516 -2.279 -26.438 1 93.44 231 LYS B CA 1
ATOM 6083 C C . LYS B 1 231 ? -6.004 -0.842 -26.375 1 93.44 231 LYS B C 1
ATOM 6085 O O . LYS B 1 231 ? -4.805 -0.61 -26.203 1 93.44 231 LYS B O 1
ATOM 6090 N N . ASP B 1 232 ? -6.934 0.034 -26.453 1 93 232 ASP B N 1
ATOM 6091 C CA . ASP B 1 232 ? -6.574 1.448 -26.453 1 93 232 ASP B CA 1
ATOM 6092 C C . ASP B 1 232 ? -5.988 1.875 -25.109 1 93 232 ASP B C 1
ATOM 6094 O O . ASP B 1 232 ? -5.031 2.652 -25.062 1 93 232 ASP B O 1
ATOM 6098 N N . ALA B 1 233 ? -6.578 1.433 -24.078 1 91.94 233 ALA B N 1
ATOM 6099 C CA . ALA B 1 233 ? -6.109 1.789 -22.734 1 91.94 233 ALA B CA 1
ATOM 6100 C C . ALA B 1 233 ? -4.68 1.313 -22.516 1 91.94 233 ALA B C 1
ATOM 6102 O O . ALA B 1 233 ? -3.857 2.043 -21.953 1 91.94 233 ALA B O 1
ATOM 6103 N N . VAL B 1 234 ? -4.414 0.113 -22.938 1 95.81 234 VAL B N 1
ATOM 6104 C CA . VAL B 1 234 ? -3.09 -0.472 -22.766 1 95.81 234 VAL B CA 1
ATOM 6105 C C . VAL B 1 234 ? -2.082 0.249 -23.656 1 95.81 234 VAL B C 1
ATOM 6107 O O . VAL B 1 234 ? -0.979 0.583 -23.219 1 95.81 234 VAL B O 1
ATOM 6110 N N . GLN B 1 235 ? -2.416 0.528 -24.891 1 95.69 235 GLN B N 1
ATOM 6111 C CA . GLN B 1 235 ? -1.527 1.213 -25.812 1 95.69 235 GLN B CA 1
ATOM 6112 C C . GLN B 1 235 ? -1.166 2.605 -25.312 1 95.69 235 GLN B C 1
ATOM 6114 O O . GLN B 1 235 ? -0.019 3.041 -25.438 1 95.69 235 GLN B O 1
ATOM 6119 N N . GLU B 1 236 ? -2.166 3.236 -24.828 1 93.62 236 GLU B N 1
ATOM 6120 C CA . GLU B 1 236 ? -1.928 4.578 -24.297 1 93.62 236 GLU B CA 1
ATOM 6121 C C . GLU B 1 236 ? -0.887 4.559 -23.188 1 93.62 236 GLU B C 1
ATOM 6123 O O . GLU B 1 236 ? 0.007 5.406 -23.141 1 93.62 236 GLU B O 1
ATOM 6128 N N . GLU B 1 237 ? -1.016 3.623 -22.281 1 93.56 237 GLU B N 1
ATOM 6129 C CA . GLU B 1 237 ? -0.077 3.525 -21.172 1 93.56 237 GLU B CA 1
ATOM 6130 C C . GLU B 1 237 ? 1.3 3.07 -21.656 1 93.56 237 GLU B C 1
ATOM 6132 O O . GLU B 1 237 ? 2.322 3.592 -21.203 1 93.56 237 GLU B O 1
ATOM 6137 N N . LEU B 1 238 ? 1.372 2.143 -22.594 1 95.81 238 LEU B N 1
ATOM 6138 C CA . LEU B 1 238 ? 2.637 1.622 -23.094 1 95.81 238 LEU B CA 1
ATOM 6139 C C . LEU B 1 238 ? 3.391 2.691 -23.875 1 95.81 238 LEU B C 1
ATOM 6141 O O . LEU B 1 238 ? 4.625 2.701 -23.891 1 95.81 238 LEU B O 1
ATOM 6145 N N . THR B 1 239 ? 2.697 3.562 -24.5 1 94.75 239 THR B N 1
ATOM 6146 C CA . THR B 1 239 ? 3.318 4.641 -25.266 1 94.75 239 THR B CA 1
ATOM 6147 C C . THR B 1 239 ? 4.16 5.531 -24.359 1 94.75 239 THR B C 1
ATOM 6149 O O . THR B 1 239 ? 5.195 6.055 -24.781 1 94.75 239 THR B O 1
ATOM 6152 N N . LYS B 1 240 ? 3.734 5.625 -23.156 1 91.12 240 LYS B N 1
ATOM 6153 C CA . LYS B 1 240 ? 4.48 6.441 -22.203 1 91.12 240 LYS B CA 1
ATOM 6154 C C . LYS B 1 240 ? 5.879 5.875 -21.969 1 91.12 240 LYS B C 1
ATOM 6156 O O . LYS B 1 240 ? 6.809 6.613 -21.641 1 91.12 240 LYS B O 1
ATOM 6161 N N . LEU B 1 241 ? 6.016 4.582 -22.078 1 90.69 241 LEU B N 1
ATOM 6162 C CA . LEU B 1 241 ? 7.301 3.922 -21.875 1 90.69 241 LEU B CA 1
ATOM 6163 C C . LEU B 1 241 ? 8.281 4.285 -23 1 90.69 241 LEU B C 1
ATOM 6165 O O . LEU B 1 241 ? 9.484 4.102 -22.844 1 90.69 241 LEU B O 1
ATOM 6169 N N . LEU B 1 242 ? 7.727 4.762 -24.062 1 86.75 242 LEU B N 1
ATOM 6170 C CA . LEU B 1 242 ? 8.562 5.105 -25.203 1 86.75 242 LEU B CA 1
ATOM 6171 C C . LEU B 1 242 ? 9.086 6.535 -25.094 1 86.75 242 LEU B C 1
ATOM 6173 O O . LEU B 1 242 ? 9.898 6.973 -25.906 1 86.75 242 LEU B O 1
ATOM 6177 N N . SER B 1 243 ? 8.609 7.133 -24.031 1 81.44 243 SER B N 1
ATOM 6178 C CA . SER B 1 243 ? 9.109 8.484 -23.797 1 81.44 243 SER B CA 1
ATOM 6179 C C . SER B 1 243 ? 10.594 8.477 -23.469 1 81.44 243 SER B C 1
ATOM 6181 O O . SER B 1 243 ? 11.109 7.512 -22.906 1 81.44 243 SER B O 1
ATOM 6183 N N . GLU B 1 244 ? 11.242 9.547 -23.688 1 68.56 244 GLU B N 1
ATOM 6184 C CA . GLU B 1 244 ? 12.68 9.695 -23.484 1 68.56 244 GLU B CA 1
ATOM 6185 C C . GLU B 1 244 ? 13.023 9.773 -22 1 68.56 244 GLU B C 1
ATOM 6187 O O . GLU B 1 244 ? 14.172 9.555 -21.609 1 68.56 244 GLU B O 1
ATOM 6192 N N . LYS B 1 245 ? 12.07 9.953 -21.266 1 76.69 245 LYS B N 1
ATOM 6193 C CA . LYS B 1 245 ? 12.312 10.133 -19.828 1 76.69 245 LYS B CA 1
ATOM 6194 C C . LYS B 1 245 ? 12.484 8.789 -19.141 1 76.69 245 LYS B C 1
ATOM 6196 O O . LYS B 1 245 ? 13.031 8.719 -18.031 1 76.69 245 LYS B O 1
ATOM 6201 N N . ILE B 1 246 ? 12.031 7.781 -19.812 1 85.75 246 ILE B N 1
ATOM 6202 C CA . ILE B 1 246 ? 12.125 6.445 -19.234 1 85.75 246 ILE B CA 1
ATOM 6203 C C . ILE B 1 246 ? 13.172 5.625 -19.984 1 85.75 246 ILE B C 1
ATOM 6205 O O . ILE B 1 246 ? 13 5.34 -21.172 1 85.75 246 ILE B O 1
ATOM 6209 N N . GLN B 1 247 ? 14.164 5.172 -19.328 1 83.19 247 GLN B N 1
ATOM 6210 C CA . GLN B 1 247 ? 15.289 4.52 -19.984 1 83.19 247 GLN B CA 1
ATOM 6211 C C . GLN B 1 247 ? 15.289 3.016 -19.719 1 83.19 247 GLN B C 1
ATOM 6213 O O . GLN B 1 247 ? 15.789 2.238 -20.531 1 83.19 247 GLN B O 1
ATOM 6218 N N . SER B 1 248 ? 14.688 2.648 -18.625 1 89.75 248 SER B N 1
ATOM 6219 C CA . SER B 1 248 ? 14.734 1.24 -18.25 1 89.75 248 SER B CA 1
ATOM 6220 C C . SER B 1 248 ? 13.93 0.376 -19.203 1 89.75 248 SER B C 1
ATOM 6222 O O . SER B 1 248 ? 12.875 0.792 -19.688 1 89.75 248 SER B O 1
ATOM 6224 N N . ARG B 1 249 ? 14.484 -0.761 -19.5 1 91 249 ARG B N 1
ATOM 6225 C CA . ARG B 1 249 ? 13.797 -1.749 -20.312 1 91 249 ARG B CA 1
ATOM 6226 C C . ARG B 1 249 ? 13.625 -3.064 -19.562 1 91 249 ARG B C 1
ATOM 6228 O O . ARG B 1 249 ? 13.625 -4.137 -20.172 1 91 249 ARG B O 1
ATOM 6235 N N . VAL B 1 250 ? 13.656 -2.996 -18.344 1 94.88 250 VAL B N 1
ATOM 6236 C CA . VAL B 1 250 ? 13.297 -4.102 -17.453 1 94.88 250 VAL B CA 1
ATOM 6237 C C . VAL B 1 250 ? 11.938 -3.826 -16.812 1 94.88 250 VAL B C 1
ATOM 6239 O O . VAL B 1 250 ? 11.781 -2.861 -16.078 1 94.88 250 VAL B O 1
ATOM 6242 N N . PHE B 1 251 ? 10.984 -4.645 -17.156 1 97.25 251 PHE B N 1
ATOM 6243 C CA . PHE B 1 251 ? 9.609 -4.449 -16.734 1 97.25 251 PHE B CA 1
ATOM 6244 C C . PHE B 1 251 ? 9.188 -5.531 -15.742 1 97.25 251 PHE B C 1
ATOM 6246 O O . PHE B 1 251 ? 9.336 -6.723 -16.016 1 97.25 251 PHE B O 1
ATOM 6253 N N . ILE B 1 252 ? 8.703 -5.125 -14.602 1 98 252 ILE B N 1
ATOM 6254 C CA . ILE B 1 252 ? 8.211 -6.07 -13.602 1 98 252 ILE B CA 1
ATOM 6255 C C . ILE B 1 252 ? 6.691 -5.977 -13.508 1 98 252 ILE B C 1
ATOM 6257 O O . ILE B 1 252 ? 6.148 -4.941 -13.109 1 98 252 ILE B O 1
ATOM 6261 N N . VAL B 1 253 ? 6.008 -7.055 -13.844 1 97.81 253 VAL B N 1
ATOM 6262 C CA . VAL B 1 253 ? 4.555 -7.082 -13.719 1 97.81 253 VAL B CA 1
ATOM 6263 C C . VAL B 1 253 ? 4.172 -7.551 -12.312 1 97.81 253 VAL B C 1
ATOM 6265 O O . VAL B 1 253 ? 4.301 -8.734 -11.992 1 97.81 253 VAL B O 1
ATOM 6268 N N . LEU B 1 254 ? 3.639 -6.641 -11.531 1 95.19 254 LEU B N 1
ATOM 6269 C CA . LEU B 1 254 ? 3.352 -6.941 -10.133 1 95.19 254 LEU B CA 1
ATOM 6270 C C . LEU B 1 254 ? 2.014 -7.66 -9.992 1 95.19 254 LEU B C 1
ATOM 6272 O O . LEU B 1 254 ? 1.903 -8.633 -9.25 1 95.19 254 LEU B O 1
ATOM 6276 N N . GLN B 1 255 ? 1.036 -7.121 -10.617 1 92.44 255 GLN B N 1
ATOM 6277 C CA . GLN B 1 255 ? -0.289 -7.727 -10.547 1 92.44 255 GLN B CA 1
ATOM 6278 C C . GLN B 1 255 ? -1.111 -7.391 -11.789 1 92.44 255 GLN B C 1
ATOM 6280 O O . GLN B 1 255 ? -1.039 -6.273 -12.305 1 92.44 255 GLN B O 1
ATOM 6285 N N . SER B 1 256 ? -1.83 -8.367 -12.258 1 93.62 256 SER B N 1
ATOM 6286 C CA . SER B 1 256 ? -2.688 -8.219 -13.43 1 93.62 256 SER B CA 1
ATOM 6287 C C . SER B 1 256 ? -3.746 -9.32 -13.477 1 93.62 256 SER B C 1
ATOM 6289 O O . SER B 1 256 ? -3.494 -10.453 -13.062 1 93.62 256 SER B O 1
ATOM 6291 N N . SER B 1 257 ? -4.926 -8.93 -13.906 1 91.94 257 SER B N 1
ATOM 6292 C CA . SER B 1 257 ? -5.902 -9.953 -14.258 1 91.94 257 SER B CA 1
ATOM 6293 C C . SER B 1 257 ? -5.508 -10.672 -15.547 1 91.94 257 SER B C 1
ATOM 6295 O O . SER B 1 257 ? -4.672 -10.188 -16.312 1 91.94 257 SER B O 1
ATOM 6297 N N . LEU B 1 258 ? -6.078 -11.812 -15.742 1 93.81 258 LEU B N 1
ATOM 6298 C CA . LEU B 1 258 ? -5.754 -12.617 -16.922 1 93.81 258 LEU B CA 1
ATOM 6299 C C . LEU B 1 258 ? -6.117 -11.875 -18.203 1 93.81 258 LEU B C 1
ATOM 6301 O O . LEU B 1 258 ? -5.289 -11.742 -19.094 1 93.81 258 LEU B O 1
ATOM 6305 N N . PRO B 1 259 ? -7.34 -11.312 -18.266 1 93.38 259 PRO B N 1
ATOM 6306 C CA . PRO B 1 259 ? -7.652 -10.609 -19.516 1 93.38 259 PRO B CA 1
ATOM 6307 C C . PRO B 1 259 ? -6.738 -9.406 -19.75 1 93.38 259 PRO B C 1
ATOM 6309 O O . PRO B 1 259 ? -6.348 -9.148 -20.906 1 93.38 259 PRO B O 1
ATOM 6312 N N . MET B 1 260 ? -6.414 -8.68 -18.719 1 94.75 260 MET B N 1
ATOM 6313 C CA . MET B 1 260 ? -5.523 -7.539 -18.875 1 94.75 260 MET B CA 1
ATOM 6314 C C . MET B 1 260 ? -4.133 -7.988 -19.312 1 94.75 260 MET B C 1
ATOM 6316 O O . MET B 1 260 ? -3.514 -7.355 -20.172 1 94.75 260 MET B O 1
ATOM 6320 N N . MET B 1 261 ? -3.623 -9.062 -18.75 1 96.12 261 MET B N 1
ATOM 6321 C CA . MET B 1 261 ? -2.314 -9.609 -19.109 1 96.12 261 MET B CA 1
ATOM 6322 C C . MET B 1 261 ? -2.252 -9.953 -20.594 1 96.12 261 MET B C 1
ATOM 6324 O O . MET B 1 261 ? -1.263 -9.656 -21.266 1 96.12 261 MET B O 1
ATOM 6328 N N . ILE B 1 262 ? -3.277 -10.586 -21.094 1 95.69 262 ILE B N 1
ATOM 6329 C CA . ILE B 1 262 ? -3.344 -10.984 -22.5 1 95.69 262 ILE B CA 1
ATOM 6330 C C . ILE B 1 262 ? -3.227 -9.75 -23.391 1 95.69 262 ILE B C 1
ATOM 6332 O O . ILE B 1 262 ? -2.412 -9.719 -24.312 1 95.69 262 ILE B O 1
ATOM 6336 N N . HIS B 1 263 ? -3.977 -8.727 -23.078 1 96.5 263 HIS B N 1
ATOM 6337 C CA . HIS B 1 263 ? -3.939 -7.504 -23.859 1 96.5 263 HIS B CA 1
ATOM 6338 C C . HIS B 1 263 ? -2.602 -6.789 -23.703 1 96.5 263 HIS B C 1
ATOM 6340 O O . HIS B 1 263 ? -2.076 -6.23 -24.672 1 96.5 263 HIS B O 1
ATOM 6346 N N . LEU B 1 264 ? -2.107 -6.801 -22.484 1 97.38 264 LEU B N 1
ATOM 6347 C CA . LEU B 1 264 ? -0.841 -6.137 -22.203 1 97.38 264 LEU B CA 1
ATOM 6348 C C . LEU B 1 264 ? 0.276 -6.695 -23.078 1 97.38 264 LEU B C 1
ATOM 6350 O O . LEU B 1 264 ? 0.963 -5.945 -23.766 1 97.38 264 LEU B O 1
ATOM 6354 N N . PHE B 1 265 ? 0.458 -7.965 -23.172 1 96.81 265 PHE B N 1
ATOM 6355 C CA . PHE B 1 265 ? 1.6 -8.562 -23.859 1 96.81 265 PHE B CA 1
ATOM 6356 C C . PHE B 1 265 ? 1.374 -8.586 -25.375 1 96.81 265 PHE B C 1
ATOM 6358 O O . PHE B 1 265 ? 2.324 -8.469 -26.141 1 96.81 265 PHE B O 1
ATOM 6365 N N . ARG B 1 266 ? 0.096 -8.734 -25.766 1 95.88 266 ARG B N 1
ATOM 6366 C CA . ARG B 1 266 ? -0.198 -8.617 -27.203 1 95.88 266 ARG B CA 1
ATOM 6367 C C . ARG B 1 266 ? 0.213 -7.246 -27.734 1 95.88 266 ARG B C 1
ATOM 6369 O O . ARG B 1 266 ? 0.894 -7.152 -28.75 1 95.88 266 ARG B O 1
ATOM 6376 N N . GLU B 1 267 ? -0.21 -6.207 -27 1 96.81 267 GLU B N 1
ATOM 6377 C CA . GLU B 1 267 ? 0.104 -4.848 -27.438 1 96.81 267 GLU B CA 1
ATOM 6378 C C . GLU B 1 267 ? 1.59 -4.543 -27.266 1 96.81 267 GLU B C 1
ATOM 6380 O O . GLU B 1 267 ? 2.184 -3.848 -28.094 1 96.81 267 GLU B O 1
ATOM 6385 N N . ALA B 1 268 ? 2.184 -5.008 -26.172 1 96.06 268 ALA B N 1
ATOM 6386 C CA . ALA B 1 268 ? 3.615 -4.816 -25.969 1 96.06 268 ALA B CA 1
ATOM 6387 C C . ALA B 1 268 ? 4.422 -5.41 -27.125 1 96.06 268 ALA B C 1
ATOM 6389 O O . ALA B 1 268 ? 5.363 -4.785 -27.625 1 96.06 268 ALA B O 1
ATOM 6390 N N . LYS B 1 269 ? 4.125 -6.613 -27.516 1 93.88 269 LYS B N 1
ATOM 6391 C CA . LYS B 1 269 ? 4.805 -7.266 -28.625 1 93.88 269 LYS B CA 1
ATOM 6392 C C . LYS B 1 269 ? 4.625 -6.477 -29.922 1 93.88 269 LYS B C 1
ATOM 6394 O O . LYS B 1 269 ? 5.59 -6.234 -30.656 1 93.88 269 LYS B O 1
ATOM 6399 N N . LYS B 1 270 ? 3.412 -6.055 -30.203 1 94.06 270 LYS B N 1
ATOM 6400 C CA . LYS B 1 270 ? 3.104 -5.281 -31.406 1 94.06 270 LYS B CA 1
ATOM 6401 C C . LYS B 1 270 ? 3.904 -3.982 -31.438 1 94.06 270 LYS B C 1
ATOM 6403 O O . LYS B 1 270 ? 4.324 -3.533 -32.5 1 94.06 270 LYS B O 1
ATOM 6408 N N . MET B 1 271 ? 4.094 -3.447 -30.281 1 93.69 271 MET B N 1
ATOM 6409 C CA . MET B 1 271 ? 4.754 -2.15 -30.188 1 93.69 271 MET B CA 1
ATOM 6410 C C . MET B 1 271 ? 6.266 -2.316 -30.078 1 93.69 271 MET B C 1
ATOM 6412 O O . MET B 1 271 ? 6.992 -1.336 -29.906 1 93.69 271 MET B O 1
ATOM 6416 N N . GLY B 1 272 ? 6.746 -3.562 -30.047 1 89.5 272 GLY B N 1
ATOM 6417 C CA . GLY B 1 272 ? 8.172 -3.832 -30.031 1 89.5 272 GLY B CA 1
ATOM 6418 C C . GLY B 1 272 ? 8.773 -3.777 -28.641 1 89.5 272 GLY B C 1
ATOM 6419 O O . GLY B 1 272 ? 9.977 -3.525 -28.484 1 89.5 272 GLY B O 1
ATOM 6420 N N . LEU B 1 273 ? 7.961 -3.977 -27.609 1 91.5 273 LEU B N 1
ATOM 6421 C CA . LEU B 1 273 ? 8.43 -3.9 -26.234 1 91.5 273 LEU B CA 1
ATOM 6422 C C . LEU B 1 273 ? 8.75 -5.289 -25.688 1 91.5 273 LEU B C 1
ATOM 6424 O O . LEU B 1 273 ? 8.93 -5.465 -24.484 1 91.5 273 LEU B O 1
ATOM 6428 N N . VAL B 1 274 ? 8.719 -6.234 -26.562 1 88.06 274 VAL B N 1
ATOM 6429 C CA . VAL B 1 274 ? 9.109 -7.594 -26.188 1 88.06 274 VAL B CA 1
ATOM 6430 C C . VAL B 1 274 ? 10.305 -8.039 -27.016 1 88.06 274 VAL B C 1
ATOM 6432 O O . VAL B 1 274 ? 10.344 -7.828 -28.219 1 88.06 274 VAL B O 1
ATOM 6435 N N . GLY B 1 275 ? 11.242 -8.539 -26.297 1 77.12 275 GLY B N 1
ATOM 6436 C CA . GLY B 1 275 ? 12.453 -8.945 -27 1 77.12 275 GLY B CA 1
ATOM 6437 C C . GLY B 1 275 ? 13.484 -7.836 -27.078 1 77.12 275 GLY B C 1
ATOM 6438 O O . GLY B 1 275 ? 13.391 -6.828 -26.375 1 77.12 275 GLY B O 1
ATOM 6439 N N . ASN B 1 276 ? 14.539 -7.973 -27.781 1 70.81 276 ASN B N 1
ATOM 6440 C CA . ASN B 1 276 ? 15.555 -6.988 -28.141 1 70.81 276 ASN B CA 1
ATOM 6441 C C . ASN B 1 276 ? 16.109 -6.285 -26.906 1 70.81 276 ASN B C 1
ATOM 6443 O O . ASN B 1 276 ? 16.141 -5.055 -26.844 1 70.81 276 ASN B O 1
ATOM 6447 N N . ASP B 1 277 ? 16.531 -6.879 -25.938 1 76 277 ASP B N 1
ATOM 6448 C CA . ASP B 1 277 ? 17.219 -6.363 -24.75 1 76 277 ASP B CA 1
ATOM 6449 C C . ASP B 1 277 ? 16.219 -5.898 -23.703 1 76 277 ASP B C 1
ATOM 6451 O O . ASP B 1 277 ? 16.594 -5.195 -22.75 1 76 277 ASP B O 1
ATOM 6455 N N . MET B 1 278 ? 14.984 -6.199 -24.047 1 86.5 278 MET B N 1
ATOM 6456 C CA . MET B 1 278 ? 13.953 -5.91 -23.047 1 86.5 278 MET B CA 1
ATOM 6457 C C . MET B 1 278 ? 13.594 -7.164 -22.266 1 86.5 278 MET B C 1
ATOM 6459 O O . MET B 1 278 ? 13.57 -8.266 -22.812 1 86.5 278 MET B O 1
ATOM 6463 N N . VAL B 1 279 ? 13.383 -6.961 -21.031 1 92.62 279 VAL B N 1
ATOM 6464 C CA . VAL B 1 279 ? 13.102 -8.109 -20.172 1 92.62 279 VAL B CA 1
ATOM 6465 C C . VAL B 1 279 ? 11.852 -7.852 -19.344 1 92.62 279 VAL B C 1
ATOM 6467 O O . VAL B 1 279 ? 11.711 -6.785 -18.734 1 92.62 279 VAL B O 1
ATOM 6470 N N . TRP B 1 280 ? 10.977 -8.789 -19.453 1 96.06 280 TRP B N 1
ATOM 6471 C CA . TRP B 1 280 ? 9.82 -8.789 -18.578 1 96.06 280 TRP B CA 1
ATOM 6472 C C . TRP B 1 280 ? 9.992 -9.797 -17.453 1 96.06 280 TRP B C 1
ATOM 6474 O O . TRP B 1 280 ? 10.492 -10.906 -17.672 1 96.06 280 TRP B O 1
ATOM 6484 N N . ILE B 1 281 ? 9.711 -9.406 -16.234 1 97.69 281 ILE B N 1
ATOM 6485 C CA . ILE B 1 281 ? 9.719 -10.273 -15.07 1 97.69 281 ILE B CA 1
ATOM 6486 C C . ILE B 1 281 ? 8.312 -10.375 -14.492 1 97.69 281 ILE B C 1
ATOM 6488 O O . ILE B 1 281 ? 7.672 -9.359 -14.211 1 97.69 281 ILE B O 1
ATOM 6492 N N . LEU B 1 282 ? 7.859 -11.562 -14.281 1 98.12 282 LEU B N 1
ATOM 6493 C CA . LEU B 1 282 ? 6.477 -11.812 -13.883 1 98.12 282 LEU B CA 1
ATOM 6494 C C . LEU B 1 282 ? 6.41 -12.383 -12.477 1 98.12 282 LEU B C 1
ATOM 6496 O O . LEU B 1 282 ? 7.234 -13.219 -12.102 1 98.12 282 LEU B O 1
ATOM 6500 N N . THR B 1 283 ? 5.457 -11.859 -11.68 1 97.06 283 THR B N 1
ATOM 6501 C CA . THR B 1 283 ? 5.203 -12.414 -10.352 1 97.06 283 THR B CA 1
ATOM 6502 C C . THR B 1 283 ? 4.504 -13.766 -10.453 1 97.06 283 THR B C 1
ATOM 6504 O O . THR B 1 283 ? 4.121 -14.195 -11.547 1 97.06 283 THR B O 1
ATOM 6507 N N . ASP B 1 284 ? 4.359 -14.391 -9.336 1 95.25 284 ASP B N 1
ATOM 6508 C CA . ASP B 1 284 ? 3.85 -15.758 -9.305 1 95.25 284 ASP B CA 1
ATOM 6509 C C . ASP B 1 284 ? 2.428 -15.828 -9.852 1 95.25 284 ASP B C 1
ATOM 6511 O O . ASP B 1 284 ? 2.094 -16.75 -10.602 1 95.25 284 ASP B O 1
ATOM 6515 N N . ARG B 1 285 ? 1.6 -14.883 -9.508 1 92.38 285 ARG B N 1
ATOM 6516 C CA . ARG B 1 285 ? 0.222 -14.883 -9.984 1 92.38 285 ARG B CA 1
ATOM 6517 C C . ARG B 1 285 ? 0.171 -14.766 -11.508 1 92.38 285 ARG B C 1
ATOM 6519 O O . ARG B 1 285 ? -0.548 -15.508 -12.172 1 92.38 285 ARG B O 1
ATOM 6526 N N . VAL B 1 286 ? 0.936 -13.914 -12.047 1 94.38 286 VAL B N 1
ATOM 6527 C CA . VAL B 1 286 ? 0.932 -13.672 -13.484 1 94.38 286 VAL B CA 1
ATOM 6528 C C . VAL B 1 286 ? 1.54 -14.867 -14.211 1 94.38 286 VAL B C 1
ATOM 6530 O O . VAL B 1 286 ? 1.037 -15.289 -15.258 1 94.38 286 VAL B O 1
ATOM 6533 N N . THR B 1 287 ? 2.582 -15.383 -13.672 1 96.31 287 THR B N 1
ATOM 6534 C CA . THR B 1 287 ? 3.238 -16.531 -14.289 1 96.31 287 THR B CA 1
ATOM 6535 C C . THR B 1 287 ? 2.318 -17.75 -14.289 1 96.31 287 THR B C 1
ATOM 6537 O O . THR B 1 287 ? 2.371 -18.578 -15.203 1 96.31 287 THR B O 1
ATOM 6540 N N . SER B 1 288 ? 1.535 -17.828 -13.266 1 92.69 288 SER B N 1
ATOM 6541 C CA . SER B 1 288 ? 0.632 -18.969 -13.164 1 92.69 288 SER B CA 1
ATOM 6542 C C . SER B 1 288 ? -0.368 -19 -14.312 1 92.69 288 SER B C 1
ATOM 6544 O O . SER B 1 288 ? -0.891 -20.047 -14.672 1 92.69 288 SER B O 1
ATOM 6546 N N . PHE B 1 289 ? -0.612 -17.875 -14.93 1 93.62 289 PHE B N 1
ATOM 6547 C CA . PHE B 1 289 ? -1.543 -17.797 -16.047 1 93.62 289 PHE B CA 1
ATOM 6548 C C . PHE B 1 289 ? -0.99 -18.516 -17.266 1 93.62 289 PHE B C 1
ATOM 6550 O O . PHE B 1 289 ? -1.744 -18.906 -18.172 1 93.62 289 PHE B O 1
ATOM 6557 N N . LEU B 1 290 ? 0.294 -18.719 -17.312 1 92.31 290 LEU B N 1
ATOM 6558 C CA . LEU B 1 290 ? 0.914 -19.391 -18.438 1 92.31 290 LEU B CA 1
ATOM 6559 C C . LEU B 1 290 ? 0.367 -20.797 -18.609 1 92.31 290 LEU B C 1
ATOM 6561 O O . LEU B 1 290 ? 0.351 -21.344 -19.719 1 92.31 290 LEU B O 1
ATOM 6565 N N . ASP B 1 291 ? -0.132 -21.328 -17.562 1 89.94 291 ASP B N 1
ATOM 6566 C CA . ASP B 1 291 ? -0.586 -22.703 -17.578 1 89.94 291 ASP B CA 1
ATOM 6567 C C . ASP B 1 291 ? -2.01 -22.812 -18.109 1 89.94 291 ASP B C 1
ATOM 6569 O O . ASP B 1 291 ? -2.479 -23.906 -18.438 1 89.94 291 ASP B O 1
ATOM 6573 N N . ILE B 1 292 ? -2.68 -21.688 -18.281 1 90 292 ILE B N 1
ATOM 6574 C CA . ILE B 1 292 ? -4.105 -21.797 -18.562 1 90 292 ILE B CA 1
ATOM 6575 C C . ILE B 1 292 ? -4.445 -20.953 -19.797 1 90 292 ILE B C 1
ATOM 6577 O O . ILE B 1 292 ? -5.621 -20.703 -20.062 1 90 292 ILE B O 1
ATOM 6581 N N . VAL B 1 293 ? -3.445 -20.453 -20.469 1 89.94 293 VAL B N 1
ATOM 6582 C CA . VAL B 1 293 ? -3.695 -19.641 -21.656 1 89.94 293 VAL B CA 1
ATOM 6583 C C . VAL B 1 293 ? -3.234 -20.391 -22.906 1 89.94 293 VAL B C 1
ATOM 6585 O O . VAL B 1 293 ? -2.486 -21.375 -22.812 1 89.94 293 VAL B O 1
ATOM 6588 N N . ASN B 1 294 ? -3.695 -19.891 -24.078 1 88.44 294 ASN B N 1
ATOM 6589 C CA . ASN B 1 294 ? -3.312 -20.5 -25.344 1 88.44 294 ASN B CA 1
ATOM 6590 C C . ASN B 1 294 ? -1.856 -20.203 -25.688 1 88.44 294 ASN B C 1
ATOM 6592 O O . ASN B 1 294 ? -1.269 -19.25 -25.156 1 88.44 294 ASN B O 1
ATOM 6596 N N . THR B 1 295 ? -1.351 -20.984 -26.609 1 90.44 295 THR B N 1
ATOM 6597 C CA . THR B 1 295 ? 0.06 -20.922 -26.969 1 90.44 295 THR B CA 1
ATOM 6598 C C . THR B 1 295 ? 0.39 -19.594 -27.641 1 90.44 295 THR B C 1
ATOM 6600 O O . THR B 1 295 ? 1.521 -19.109 -27.547 1 90.44 295 THR B O 1
ATOM 6603 N N . SER B 1 296 ? -0.546 -19.016 -28.297 1 90 296 SER B N 1
ATOM 6604 C CA . SER B 1 296 ? -0.3 -17.734 -28.938 1 90 296 SER B CA 1
ATOM 6605 C C . SER B 1 296 ? -0.022 -16.641 -27.906 1 90 296 SER B C 1
ATOM 6607 O O . SER B 1 296 ? 0.809 -15.758 -28.125 1 90 296 SER B O 1
ATOM 6609 N N . VAL B 1 297 ? -0.758 -16.719 -26.766 1 91.88 297 VAL B N 1
ATOM 6610 C CA . VAL B 1 297 ? -0.545 -15.766 -25.688 1 91.88 297 VAL B CA 1
ATOM 6611 C C . VAL B 1 297 ? 0.836 -15.977 -25.062 1 91.88 297 VAL B C 1
ATOM 6613 O O . VAL B 1 297 ? 1.564 -15.008 -24.812 1 91.88 297 VAL B O 1
ATOM 6616 N N . ILE B 1 298 ? 1.199 -17.188 -24.891 1 93.69 298 ILE B N 1
ATOM 6617 C CA . ILE B 1 298 ? 2.514 -17.516 -24.344 1 93.69 298 ILE B CA 1
ATOM 6618 C C . ILE B 1 298 ? 3.602 -16.969 -25.266 1 93.69 298 ILE B C 1
ATOM 6620 O O . ILE B 1 298 ? 4.586 -16.391 -24.797 1 93.69 298 ILE B O 1
ATOM 6624 N N . HIS B 1 299 ? 3.375 -17.109 -26.547 1 92.81 299 HIS B N 1
ATOM 6625 C CA . HIS B 1 299 ? 4.348 -16.641 -27.531 1 92.81 299 HIS B CA 1
ATOM 6626 C C . HIS B 1 299 ? 4.547 -15.133 -27.438 1 92.81 299 HIS B C 1
ATOM 6628 O O . HIS B 1 299 ? 5.648 -14.633 -27.672 1 92.81 299 HIS B O 1
ATOM 6634 N N . SER B 1 300 ? 3.494 -14.445 -27.125 1 93.81 300 SER B N 1
ATOM 6635 C CA . SER B 1 300 ? 3.586 -12.992 -27.031 1 93.81 300 SER B CA 1
ATOM 6636 C C . SER B 1 300 ? 4.445 -12.578 -25.844 1 93.81 300 SER B C 1
ATOM 6638 O O . SER B 1 300 ? 4.883 -11.43 -25.766 1 93.81 300 SER B O 1
ATOM 6640 N N . MET B 1 301 ? 4.738 -13.477 -24.922 1 94.56 301 MET B N 1
ATOM 6641 C CA . MET B 1 301 ? 5.496 -13.188 -23.703 1 94.56 301 MET B CA 1
ATOM 6642 C C . MET B 1 301 ? 6.914 -13.734 -23.812 1 94.56 301 MET B C 1
ATOM 6644 O O . MET B 1 301 ? 7.594 -13.891 -22.797 1 94.56 301 MET B O 1
ATOM 6648 N N . GLU B 1 302 ? 7.332 -14.031 -24.969 1 91.81 302 GLU B N 1
ATOM 6649 C CA . GLU B 1 302 ? 8.633 -14.656 -25.172 1 91.81 302 GLU B CA 1
ATOM 6650 C C . GLU B 1 302 ? 9.75 -13.828 -24.531 1 91.81 302 GLU B C 1
ATOM 6652 O O . GLU B 1 302 ? 9.789 -12.609 -24.672 1 91.81 302 GLU B O 1
ATOM 6657 N N . GLY B 1 303 ? 10.633 -14.562 -23.781 1 90.69 303 GLY B N 1
ATOM 6658 C CA . GLY B 1 303 ? 11.766 -13.914 -23.141 1 90.69 303 GLY B CA 1
ATOM 6659 C C . GLY B 1 303 ? 11.469 -13.438 -21.734 1 90.69 303 GLY B C 1
ATOM 6660 O O . GLY B 1 303 ? 12.375 -13.047 -21 1 90.69 303 GLY B O 1
ATOM 6661 N N . ALA B 1 304 ? 10.211 -13.523 -21.328 1 95 304 ALA B N 1
ATOM 6662 C CA . ALA B 1 304 ? 9.836 -13.109 -19.969 1 95 304 ALA B CA 1
ATOM 6663 C C . ALA B 1 304 ? 10.32 -14.117 -18.938 1 95 304 ALA B C 1
ATOM 6665 O O . ALA B 1 304 ? 10.289 -15.328 -19.172 1 95 304 ALA B O 1
ATOM 6666 N N . LEU B 1 305 ? 10.828 -13.594 -17.859 1 95.25 305 LEU B N 1
ATOM 6667 C CA . LEU B 1 305 ? 11.164 -14.414 -16.703 1 95.25 305 LEU B CA 1
ATOM 6668 C C . LEU B 1 305 ? 9.984 -14.5 -15.734 1 95.25 305 LEU B C 1
ATOM 6670 O O . LEU B 1 305 ? 9.344 -13.484 -15.438 1 95.25 305 LEU B O 1
ATOM 6674 N N . GLY B 1 306 ? 9.672 -15.68 -15.312 1 97 306 GLY B N 1
ATOM 6675 C CA . GLY B 1 306 ? 8.539 -15.867 -14.422 1 97 306 GLY B CA 1
ATOM 6676 C C . GLY B 1 306 ? 8.906 -16.578 -13.133 1 97 306 GLY B C 1
ATOM 6677 O O . GLY B 1 306 ? 9.836 -17.375 -13.102 1 97 306 GLY B O 1
ATOM 6678 N N . ILE B 1 307 ? 8.156 -16.203 -12.078 1 96.38 307 ILE B N 1
ATOM 6679 C CA . ILE B 1 307 ? 8.258 -16.875 -10.781 1 96.38 307 ILE B CA 1
ATOM 6680 C C . ILE B 1 307 ? 7.035 -17.75 -10.555 1 96.38 307 ILE B C 1
ATOM 6682 O O . ILE B 1 307 ? 5.898 -17.297 -10.711 1 96.38 307 ILE B O 1
ATOM 6686 N N . LYS B 1 308 ? 7.285 -18.984 -10.211 1 94.25 308 LYS B N 1
ATOM 6687 C CA . LYS B 1 308 ? 6.203 -19.938 -9.953 1 94.25 308 LYS B CA 1
ATOM 6688 C C . LYS B 1 308 ? 6.367 -20.609 -8.594 1 94.25 308 LYS B C 1
ATOM 6690 O O . LYS B 1 308 ? 7.488 -20.781 -8.117 1 94.25 308 LYS B O 1
ATOM 6695 N N . ASN B 1 309 ? 5.199 -20.922 -8.039 1 91.94 309 ASN B N 1
ATOM 6696 C CA . ASN B 1 309 ? 5.254 -21.797 -6.875 1 91.94 309 ASN B CA 1
ATOM 6697 C C . ASN B 1 309 ? 5.676 -23.219 -7.262 1 91.94 309 ASN B C 1
ATOM 6699 O O . ASN B 1 309 ? 5.289 -23.719 -8.32 1 91.94 309 ASN B O 1
ATOM 6703 N N . TYR B 1 310 ? 6.473 -23.781 -6.434 1 89.88 310 TYR B N 1
ATOM 6704 C CA . TYR B 1 310 ? 6.863 -25.172 -6.676 1 89.88 310 TYR B CA 1
ATOM 6705 C C . TYR B 1 310 ? 5.852 -26.141 -6.062 1 89.88 310 TYR B C 1
ATOM 6707 O O . TYR B 1 310 ? 5.379 -25.922 -4.945 1 89.88 310 TYR B O 1
ATOM 6715 N N . TYR B 1 311 ? 5.379 -27.062 -6.809 1 88.44 311 TYR B N 1
ATOM 6716 C CA . TYR B 1 311 ? 4.559 -28.172 -6.332 1 88.44 311 TYR B CA 1
ATOM 6717 C C . TYR B 1 311 ? 4.902 -29.453 -7.066 1 88.44 311 TYR B C 1
ATOM 6719 O O . TYR B 1 311 ? 5.539 -29.438 -8.125 1 88.44 311 TYR B O 1
ATOM 6727 N N . TYR B 1 312 ? 4.508 -30.594 -6.496 1 86.56 312 TYR B N 1
ATOM 6728 C CA . TYR B 1 312 ? 4.824 -31.906 -7.055 1 86.56 312 TYR B CA 1
ATOM 6729 C C . TYR B 1 312 ? 3.781 -32.312 -8.086 1 86.56 312 TYR B C 1
ATOM 6731 O O . TYR B 1 312 ? 2.67 -32.719 -7.723 1 86.56 312 TYR B O 1
ATOM 6739 N N . ASP B 1 313 ? 4.227 -32.281 -9.352 1 88.75 313 ASP B N 1
ATOM 6740 C CA . ASP B 1 313 ? 3.264 -32.594 -10.398 1 88.75 313 ASP B CA 1
ATOM 6741 C C . ASP B 1 313 ? 3.492 -34 -10.938 1 88.75 313 ASP B C 1
ATOM 6743 O O . ASP B 1 313 ? 2.939 -34.375 -11.977 1 88.75 313 ASP B O 1
ATOM 6747 N N . ASN B 1 314 ? 4.258 -34.844 -10.258 1 88.94 314 ASN B N 1
ATOM 6748 C CA . ASN B 1 314 ? 4.551 -36.188 -10.695 1 88.94 314 ASN B CA 1
ATOM 6749 C C . ASN B 1 314 ? 4.051 -37.219 -9.695 1 88.94 314 ASN B C 1
ATOM 6751 O O . ASN B 1 314 ? 4.387 -38.406 -9.789 1 88.94 314 ASN B O 1
ATOM 6755 N N . THR B 1 315 ? 3.246 -36.844 -8.836 1 92.62 315 THR B N 1
ATOM 6756 C CA . THR B 1 315 ? 2.684 -37.75 -7.855 1 92.62 315 THR B CA 1
ATOM 6757 C C . THR B 1 315 ? 1.434 -38.438 -8.406 1 92.62 315 THR B C 1
ATOM 6759 O O . THR B 1 315 ? 0.795 -37.906 -9.328 1 92.62 315 THR B O 1
ATOM 6762 N N . SER B 1 316 ? 1.136 -39.562 -7.805 1 94.56 316 SER B N 1
ATOM 6763 C CA . SER B 1 316 ? -0.068 -40.312 -8.203 1 94.56 316 SER B CA 1
ATOM 6764 C C . SER B 1 316 ? -1.324 -39.5 -7.91 1 94.56 316 SER B C 1
ATOM 6766 O O . SER B 1 316 ? -2.275 -39.5 -8.695 1 94.56 316 SER B O 1
ATOM 6768 N N . SER B 1 317 ? -1.289 -38.812 -6.812 1 93.94 317 SER B N 1
ATOM 6769 C CA . SER B 1 317 ? -2.424 -37.969 -6.434 1 93.94 317 SER B CA 1
ATOM 6770 C C . SER B 1 317 ? -2.662 -36.875 -7.453 1 93.94 317 SER B C 1
ATOM 6772 O O . SER B 1 317 ? -3.805 -36.594 -7.809 1 93.94 317 SER B O 1
ATOM 6774 N N . TYR B 1 318 ? -1.604 -36.25 -7.902 1 96.19 318 TYR B N 1
ATOM 6775 C CA . TYR B 1 318 ? -1.724 -35.188 -8.891 1 96.19 318 TYR B CA 1
ATOM 6776 C C . TYR B 1 318 ? -2.244 -35.719 -10.219 1 96.19 318 TYR B C 1
ATOM 6778 O O . TYR B 1 318 ? -3.113 -35.125 -10.844 1 96.19 318 TYR B O 1
ATOM 6786 N N . GLN B 1 319 ? -1.734 -36.938 -10.633 1 96.44 319 GLN B N 1
ATOM 6787 C CA . GLN B 1 319 ? -2.135 -37.5 -11.906 1 96.44 319 GLN B CA 1
ATOM 6788 C C . GLN B 1 319 ? -3.611 -37.906 -11.898 1 96.44 319 GLN B C 1
ATOM 6790 O O . GLN B 1 319 ? -4.309 -37.719 -12.898 1 96.44 319 GLN B O 1
ATOM 6795 N N . THR B 1 320 ? -4.039 -38.438 -10.812 1 96.88 320 THR B N 1
ATOM 6796 C CA . THR B 1 320 ? -5.449 -38.75 -10.672 1 96.88 320 THR B CA 1
ATOM 6797 C C . THR B 1 320 ? -6.312 -37.5 -10.75 1 96.88 320 THR B C 1
ATOM 6799 O O . THR B 1 320 ? -7.328 -37.5 -11.453 1 96.88 320 THR B O 1
ATOM 6802 N N . PHE B 1 321 ? -5.91 -36.531 -10.062 1 97.75 321 PHE B N 1
ATOM 6803 C CA . PHE B 1 321 ? -6.625 -35.25 -10.102 1 97.75 321 PHE B CA 1
ATOM 6804 C C . PHE B 1 321 ? -6.656 -34.688 -11.516 1 97.75 321 PHE B C 1
ATOM 6806 O O . PHE B 1 321 ? -7.699 -34.219 -11.984 1 97.75 321 PHE B O 1
ATOM 6813 N N . LEU B 1 322 ? -5.453 -34.688 -12.148 1 97.31 322 LEU B N 1
ATOM 6814 C CA . LEU B 1 322 ? -5.312 -34.156 -13.492 1 97.31 322 LEU B CA 1
ATOM 6815 C C . LEU B 1 322 ? -6.309 -34.781 -14.445 1 97.31 322 LEU B C 1
ATOM 6817 O O . LEU B 1 322 ? -6.969 -34.094 -15.227 1 97.31 322 LEU B O 1
ATOM 6821 N N . THR B 1 323 ? -6.441 -36.094 -14.383 1 97.56 323 THR B N 1
ATOM 6822 C CA . THR B 1 323 ? -7.348 -36.844 -15.25 1 97.56 323 THR B CA 1
ATOM 6823 C C . THR B 1 323 ? -8.797 -36.469 -14.977 1 97.56 323 THR B C 1
ATOM 6825 O O . THR B 1 323 ? -9.562 -36.188 -15.906 1 97.56 323 THR B O 1
ATOM 6828 N N . GLN B 1 324 ? -9.133 -36.406 -13.719 1 98 324 GLN B N 1
ATOM 6829 C CA . GLN B 1 324 ? -10.492 -36.062 -13.328 1 98 324 GLN B CA 1
ATOM 6830 C C . GLN B 1 324 ? -10.82 -34.625 -13.734 1 98 324 GLN B C 1
ATOM 6832 O O . GLN B 1 324 ? -11.93 -34.344 -14.188 1 98 324 GLN B O 1
ATOM 6837 N N . PHE B 1 325 ? -9.891 -33.781 -13.523 1 98.06 325 PHE B N 1
ATOM 6838 C CA . PHE B 1 325 ? -10.078 -32.375 -13.836 1 98.06 325 PHE B CA 1
ATOM 6839 C C . PHE B 1 325 ? -10.32 -32.156 -15.32 1 98.06 325 PHE B C 1
ATOM 6841 O O . PHE B 1 325 ? -11.273 -31.5 -15.719 1 98.06 325 PHE B O 1
ATOM 6848 N N . ARG B 1 326 ? -9.438 -32.75 -16.141 1 97.19 326 ARG B N 1
ATOM 6849 C CA . ARG B 1 326 ? -9.547 -32.594 -17.578 1 97.19 326 ARG B CA 1
ATOM 6850 C C . ARG B 1 326 ? -10.914 -33.094 -18.078 1 97.19 326 ARG B C 1
ATOM 6852 O O . ARG B 1 326 ? -11.586 -32.375 -18.844 1 97.19 326 ARG B O 1
ATOM 6859 N N . GLN B 1 327 ? -11.305 -34.219 -17.625 1 97.75 327 GLN B N 1
ATOM 6860 C CA . GLN B 1 327 ? -12.578 -34.781 -18.031 1 97.75 327 GLN B CA 1
ATOM 6861 C C . GLN B 1 327 ? -13.75 -33.875 -17.672 1 97.75 327 GLN B C 1
ATOM 6863 O O . GLN B 1 327 ? -14.594 -33.594 -18.516 1 97.75 327 GLN B O 1
ATOM 6868 N N . LYS B 1 328 ? -13.719 -33.406 -16.469 1 97.88 328 LYS B N 1
ATOM 6869 C CA . LYS B 1 328 ? -14.828 -32.594 -15.992 1 97.88 328 LYS B CA 1
ATOM 6870 C C . LYS B 1 328 ? -14.805 -31.219 -16.641 1 97.88 328 LYS B C 1
ATOM 6872 O O . LYS B 1 328 ? -15.852 -30.688 -17.016 1 97.88 328 LYS B O 1
ATOM 6877 N N . PHE B 1 329 ? -13.648 -30.625 -16.734 1 97.56 329 PHE B N 1
ATOM 6878 C CA . PHE B 1 329 ? -13.516 -29.266 -17.25 1 97.56 329 PHE B CA 1
ATOM 6879 C C . PHE B 1 329 ? -13.898 -29.219 -18.734 1 97.56 329 PHE B C 1
ATOM 6881 O O . PHE B 1 329 ? -14.523 -28.25 -19.188 1 97.56 329 PHE B O 1
ATOM 6888 N N . ILE B 1 330 ? -13.523 -30.234 -19.5 1 96.62 330 ILE B N 1
ATOM 6889 C CA . ILE B 1 330 ? -13.883 -30.328 -20.922 1 96.62 330 ILE B CA 1
ATOM 6890 C C . ILE B 1 330 ? -15.398 -30.453 -21.062 1 96.62 330 ILE B C 1
ATOM 6892 O O . ILE B 1 330 ? -15.992 -29.828 -21.938 1 96.62 330 ILE B O 1
ATOM 6896 N N . SER B 1 331 ? -15.945 -31.234 -20.219 1 96.88 331 SER B N 1
ATOM 6897 C CA . SER B 1 331 ? -17.391 -31.469 -20.281 1 96.88 331 SER B CA 1
ATOM 6898 C C . SER B 1 331 ? -18.156 -30.203 -19.906 1 96.88 331 SER B C 1
ATOM 6900 O O . SER B 1 331 ? -19.156 -29.875 -20.562 1 96.88 331 SER B O 1
ATOM 6902 N N . GLU B 1 332 ? -17.688 -29.469 -18.938 1 96.44 332 GLU B N 1
ATOM 6903 C CA . GLU B 1 332 ? -18.438 -28.344 -18.406 1 96.44 332 GLU B CA 1
ATOM 6904 C C . GLU B 1 332 ? -18.156 -27.078 -19.203 1 96.44 332 GLU B C 1
ATOM 6906 O O . GLU B 1 332 ? -19.031 -26.219 -19.344 1 96.44 332 GLU B O 1
ATOM 6911 N N . TYR B 1 333 ? -16.938 -26.969 -19.594 1 96 333 TYR B N 1
ATOM 6912 C CA . TYR B 1 333 ? -16.531 -25.734 -20.266 1 96 333 TYR B CA 1
ATOM 6913 C C . TYR B 1 333 ? -15.828 -26.047 -21.578 1 96 333 TYR B C 1
ATOM 6915 O O . TYR B 1 333 ? -14.68 -25.656 -21.781 1 96 333 TYR B O 1
ATOM 6923 N N . PRO B 1 334 ? -16.469 -26.562 -22.562 1 93.81 334 PRO B N 1
ATOM 6924 C CA . PRO B 1 334 ? -15.844 -26.922 -23.828 1 93.81 334 PRO B CA 1
ATOM 6925 C C . PRO B 1 334 ? -15.328 -25.719 -24.609 1 93.81 334 PRO B C 1
ATOM 6927 O O . PRO B 1 334 ? -14.391 -25.828 -25.391 1 93.81 334 PRO B O 1
ATOM 6930 N N . GLU B 1 335 ? -15.789 -24.516 -24.281 1 91.25 335 GLU B N 1
ATOM 6931 C CA . GLU B 1 335 ? -15.453 -23.297 -25.016 1 91.25 335 GLU B CA 1
ATOM 6932 C C . GLU B 1 335 ? -14.086 -22.781 -24.609 1 91.25 335 GLU B C 1
ATOM 6934 O O . GLU B 1 335 ? -13.492 -21.969 -25.328 1 91.25 335 GLU B O 1
ATOM 6939 N N . GLU B 1 336 ? -13.484 -23.156 -23.469 1 88.88 336 GLU B N 1
ATOM 6940 C CA . GLU B 1 336 ? -12.242 -22.594 -22.953 1 88.88 336 GLU B CA 1
ATOM 6941 C C . GLU B 1 336 ? -11.047 -23.031 -23.812 1 88.88 336 GLU B C 1
ATOM 6943 O O . GLU B 1 336 ? -10.039 -22.312 -23.875 1 88.88 336 GLU B O 1
ATOM 6948 N N . GLY B 1 337 ? -11.039 -24.078 -24.516 1 83 337 GLY B N 1
ATOM 6949 C CA . GLY B 1 337 ? -10.016 -24.531 -25.438 1 83 337 GLY B CA 1
ATOM 6950 C C . GLY B 1 337 ? -8.773 -25.062 -24.75 1 83 337 GLY B C 1
ATOM 6951 O O . GLY B 1 337 ? -7.98 -25.781 -25.359 1 83 337 GLY B O 1
ATOM 6952 N N . TYR B 1 338 ? -8.438 -24.688 -23.609 1 86.06 338 TYR B N 1
ATOM 6953 C CA . TYR B 1 338 ? -7.336 -25.188 -22.797 1 86.06 338 TYR B CA 1
ATOM 6954 C C . TYR B 1 338 ? -7.852 -25.797 -21.5 1 86.06 338 TYR B C 1
ATOM 6956 O O . TYR B 1 338 ? -8.578 -25.141 -20.75 1 86.06 338 TYR B O 1
ATOM 6964 N N . TYR B 1 339 ? -7.379 -27.016 -21.188 1 91.62 339 TYR B N 1
ATOM 6965 C CA . TYR B 1 339 ? -8.133 -27.734 -20.172 1 91.62 339 TYR B CA 1
ATOM 6966 C C . TYR B 1 339 ? -7.219 -28.203 -19.047 1 91.62 339 TYR B C 1
ATOM 6968 O O . TYR B 1 339 ? -7.613 -29.031 -18.219 1 91.62 339 TYR B O 1
ATOM 6976 N N . GLU B 1 340 ? -6.008 -27.656 -19 1 92 340 GLU B N 1
ATOM 6977 C CA . GLU B 1 340 ? -5.102 -27.984 -17.906 1 92 340 GLU B CA 1
ATOM 6978 C C . GLU B 1 340 ? -5.426 -27.156 -16.672 1 92 340 GLU B C 1
ATOM 6980 O O . GLU B 1 340 ? -5.844 -26 -16.766 1 92 340 GLU B O 1
ATOM 6985 N N . PRO B 1 341 ? -5.301 -27.75 -15.484 1 95.38 341 PRO B N 1
ATOM 6986 C CA . PRO B 1 341 ? -5.508 -26.969 -14.258 1 95.38 341 PRO B CA 1
ATOM 6987 C C . PRO B 1 341 ? -4.359 -26 -13.984 1 95.38 341 PRO B C 1
ATOM 6989 O O . PRO B 1 341 ? -3.197 -26.328 -14.242 1 95.38 341 PRO B O 1
ATOM 6992 N N . GLY B 1 342 ? -4.77 -24.828 -13.555 1 93 342 GLY B N 1
ATOM 6993 C CA . GLY B 1 342 ? -3.771 -23.906 -13.047 1 93 342 GLY B CA 1
ATOM 6994 C C . GLY B 1 342 ? -3.482 -24.094 -11.57 1 93 342 GLY B C 1
ATOM 6995 O O . GLY B 1 342 ? -4.066 -24.969 -10.922 1 93 342 GLY B O 1
ATOM 6996 N N . PHE B 1 343 ? -2.559 -23.375 -11.07 1 93.31 343 PHE B N 1
ATOM 6997 C CA . PHE B 1 343 ? -2.146 -23.453 -9.672 1 93.31 343 PHE B CA 1
ATOM 6998 C C . PHE B 1 343 ? -3.332 -23.203 -8.75 1 93.31 343 PHE B C 1
ATOM 7000 O O . PHE B 1 343 ? -3.42 -23.812 -7.676 1 93.31 343 PHE B O 1
ATOM 7007 N N . TYR B 1 344 ? -4.242 -22.359 -9.117 1 94.62 344 TYR B N 1
ATOM 7008 C CA . TYR B 1 344 ? -5.355 -21.969 -8.258 1 94.62 344 TYR B CA 1
ATOM 7009 C C . TYR B 1 344 ? -6.383 -23.094 -8.156 1 94.62 344 TYR B C 1
ATOM 7011 O O . TYR B 1 344 ? -7.125 -23.172 -7.18 1 94.62 344 TYR B O 1
ATOM 7019 N N . ALA B 1 345 ? -6.418 -23.906 -9.156 1 97 345 ALA B N 1
ATOM 7020 C CA . ALA B 1 345 ? -7.219 -25.125 -9.031 1 97 345 ALA B CA 1
ATOM 7021 C C . ALA B 1 345 ? -6.676 -26.031 -7.934 1 97 345 ALA B C 1
ATOM 7023 O O . ALA B 1 345 ? -7.445 -26.594 -7.152 1 97 345 ALA B O 1
ATOM 7024 N N . LEU B 1 346 ? -5.371 -26.141 -7.906 1 97 346 LEU B N 1
ATOM 7025 C CA . LEU B 1 346 ? -4.727 -26.969 -6.902 1 97 346 LEU B CA 1
ATOM 7026 C C . LEU B 1 346 ? -4.996 -26.438 -5.496 1 97 346 LEU B C 1
ATOM 7028 O O . LEU B 1 346 ? -5.305 -27.219 -4.586 1 97 346 LEU B O 1
ATOM 7032 N N . ARG B 1 347 ? -4.91 -25.156 -5.367 1 95.44 347 ARG B N 1
ATOM 7033 C CA . ARG B 1 347 ? -5.156 -24.516 -4.078 1 95.44 347 ARG B CA 1
ATOM 7034 C C . ARG B 1 347 ? -6.605 -24.703 -3.643 1 95.44 347 ARG B C 1
ATOM 7036 O O . ARG B 1 347 ? -6.879 -24.922 -2.461 1 95.44 347 ARG B O 1
ATOM 7043 N N . ALA B 1 348 ? -7.473 -24.562 -4.57 1 98.12 348 ALA B N 1
ATOM 7044 C CA . ALA B 1 348 ? -8.891 -24.766 -4.281 1 98.12 348 ALA B CA 1
ATOM 7045 C C . ALA B 1 348 ? -9.164 -26.188 -3.814 1 98.12 348 ALA B C 1
ATOM 7047 O O . ALA B 1 348 ? -9.875 -26.406 -2.836 1 98.12 348 ALA B O 1
ATOM 7048 N N . HIS B 1 349 ? -8.609 -27.156 -4.488 1 98.38 349 HIS B N 1
ATOM 7049 C CA . HIS B 1 349 ? -8.727 -28.562 -4.098 1 98.38 349 HIS B CA 1
ATOM 7050 C C . HIS B 1 349 ? -8.211 -28.781 -2.682 1 98.38 349 HIS B C 1
ATOM 7052 O O . HIS B 1 349 ? -8.867 -29.438 -1.869 1 98.38 349 HIS B O 1
ATOM 7058 N N . ASP B 1 350 ? -7.062 -28.234 -2.383 1 97.5 350 ASP B N 1
ATOM 7059 C CA . ASP B 1 350 ? -6.41 -28.422 -1.091 1 97.5 350 ASP B CA 1
ATOM 7060 C C . ASP B 1 350 ? -7.211 -27.766 0.029 1 97.5 350 ASP B C 1
ATOM 7062 O O . ASP B 1 350 ? -7.172 -28.203 1.176 1 97.5 350 ASP B O 1
ATOM 7066 N N . SER B 1 351 ? -7.891 -26.688 -0.277 1 97.56 351 SER B N 1
ATOM 7067 C CA . SER B 1 351 ? -8.734 -26.031 0.721 1 97.56 351 SER B CA 1
ATOM 7068 C C . SER B 1 351 ? -9.859 -26.953 1.179 1 97.56 351 SER B C 1
ATOM 7070 O O . SER B 1 351 ? -10.195 -27 2.365 1 97.56 351 SER B O 1
ATOM 7072 N N . ILE B 1 352 ? -10.445 -27.703 0.255 1 97.62 352 ILE B N 1
ATOM 7073 C CA . ILE B 1 352 ? -11.445 -28.703 0.618 1 97.62 352 ILE B CA 1
ATOM 7074 C C . ILE B 1 352 ? -10.789 -29.828 1.416 1 97.62 352 ILE B C 1
ATOM 7076 O O . ILE B 1 352 ? -11.375 -30.344 2.367 1 97.62 352 ILE B O 1
ATOM 7080 N N . ALA B 1 353 ? -9.617 -30.156 1.043 1 96.12 353 ALA B N 1
ATOM 7081 C CA . ALA B 1 353 ? -8.891 -31.203 1.748 1 96.12 353 ALA B CA 1
ATOM 7082 C C . ALA B 1 353 ? -8.664 -30.828 3.211 1 96.12 353 ALA B C 1
ATOM 7084 O O . ALA B 1 353 ? -8.695 -31.703 4.09 1 96.12 353 ALA B O 1
ATOM 7085 N N . ILE B 1 354 ? -8.367 -29.531 3.49 1 95.94 354 ILE B N 1
ATOM 7086 C CA . ILE B 1 354 ? -8.234 -29.062 4.863 1 95.94 354 ILE B CA 1
ATOM 7087 C C . ILE B 1 354 ? -9.5 -29.375 5.648 1 95.94 354 ILE B C 1
ATOM 7089 O O . ILE B 1 354 ? -9.438 -29.891 6.766 1 95.94 354 ILE B O 1
ATOM 7093 N N . ILE B 1 355 ? -10.625 -29.125 5.051 1 94.94 355 ILE B N 1
ATOM 7094 C CA . ILE B 1 355 ? -11.922 -29.328 5.68 1 94.94 355 ILE B CA 1
ATOM 7095 C C . ILE B 1 355 ? -12.156 -30.828 5.902 1 94.94 355 ILE B C 1
ATOM 7097 O O . ILE B 1 355 ? -12.539 -31.25 7 1 94.94 355 ILE B O 1
ATOM 7101 N N . THR B 1 356 ? -11.906 -31.672 4.895 1 93.62 356 THR B N 1
ATOM 7102 C CA . THR B 1 356 ? -12.188 -33.094 4.98 1 93.62 356 THR B CA 1
ATOM 7103 C C . THR B 1 356 ? -11.258 -33.781 5.984 1 93.62 356 THR B C 1
ATOM 7105 O O . THR B 1 356 ? -11.664 -34.688 6.699 1 93.62 356 THR B O 1
ATOM 7108 N N . GLN B 1 357 ? -10.023 -33.281 6.039 1 91.25 357 GLN B N 1
ATOM 7109 C CA . GLN B 1 357 ? -9.102 -33.812 7.035 1 91.25 357 GLN B CA 1
ATOM 7110 C C . GLN B 1 357 ? -9.555 -33.469 8.445 1 91.25 357 GLN B C 1
ATOM 7112 O O . GLN B 1 357 ? -9.422 -34.281 9.367 1 91.25 357 GLN B O 1
ATOM 7117 N N . ALA B 1 358 ? -10.016 -32.25 8.594 1 89.81 358 ALA B N 1
ATOM 7118 C CA . ALA B 1 358 ? -10.539 -31.812 9.891 1 89.81 358 ALA B CA 1
ATOM 7119 C C . ALA B 1 358 ? -11.758 -32.656 10.289 1 89.81 358 ALA B C 1
ATOM 7121 O O . ALA B 1 358 ? -11.93 -33 11.461 1 89.81 358 ALA B O 1
ATOM 7122 N N . MET B 1 359 ? -12.578 -32.969 9.359 1 86.69 359 MET B N 1
ATOM 7123 C CA . MET B 1 359 ? -13.773 -33.781 9.602 1 86.69 359 MET B CA 1
ATOM 7124 C C . MET B 1 359 ? -13.398 -35.219 9.969 1 86.69 359 MET B C 1
ATOM 7126 O O . MET B 1 359 ? -14.031 -35.812 10.836 1 86.69 359 MET B O 1
ATOM 7130 N N . ASP B 1 360 ? -12.438 -35.688 9.312 1 84.5 360 ASP B N 1
ATOM 7131 C CA . ASP B 1 360 ? -11.992 -37.062 9.578 1 84.5 360 ASP B CA 1
ATOM 7132 C C . ASP B 1 360 ? -11.477 -37.188 11.008 1 84.5 360 ASP B C 1
ATOM 7134 O O . ASP B 1 360 ? -11.594 -38.281 11.609 1 84.5 360 ASP B O 1
ATOM 7138 N N . ARG B 1 361 ? -10.961 -36.156 11.461 1 83.75 361 ARG B N 1
ATOM 7139 C CA . ARG B 1 361 ? -10.398 -36.188 12.805 1 83.75 361 ARG B CA 1
ATOM 7140 C C . ARG B 1 361 ? -11.492 -36.031 13.859 1 83.75 361 ARG B C 1
ATOM 7142 O O . ARG B 1 361 ? -11.258 -36.25 15.047 1 83.75 361 ARG B O 1
ATOM 7149 N N . LEU B 1 362 ? -12.578 -35.531 13.32 1 78.19 362 LEU B N 1
ATOM 7150 C CA . LEU B 1 362 ? -13.695 -35.375 14.25 1 78.19 362 LEU B CA 1
ATOM 7151 C C . LEU B 1 362 ? -14.242 -36.75 14.648 1 78.19 362 LEU B C 1
ATOM 7153 O O . LEU B 1 362 ? -14.383 -37.625 13.805 1 78.19 362 LEU B O 1
ATOM 7157 N N . SER B 1 363 ? -13.891 -37.25 15.898 1 60.53 363 SER B N 1
ATOM 7158 C CA . SER B 1 363 ? -14.43 -38.5 16.422 1 60.53 363 SER B CA 1
ATOM 7159 C C . SER B 1 363 ? -15.945 -38.438 16.578 1 60.53 363 SER B C 1
ATOM 7161 O O . SER B 1 363 ? -16.5 -37.344 16.75 1 60.53 363 SER B O 1
ATOM 7163 N N . SER B 1 364 ? -16.719 -39.438 16.125 1 52.81 364 SER B N 1
ATOM 7164 C CA . SER B 1 364 ? -18.156 -39.656 16.172 1 52.81 364 SER B CA 1
ATOM 7165 C C . SER B 1 364 ? -18.781 -38.969 17.391 1 52.81 364 SER B C 1
ATOM 7167 O O . SER B 1 364 ? -19.891 -38.438 17.312 1 52.81 364 SER B O 1
ATOM 7169 N N . ASN B 1 365 ? -18.156 -38.938 18.578 1 48.94 365 ASN B N 1
ATOM 7170 C CA . ASN B 1 365 ? -18.844 -38.688 19.828 1 48.94 365 ASN B CA 1
ATOM 7171 C C . ASN B 1 365 ? -18.734 -37.219 20.234 1 48.94 365 ASN B C 1
ATOM 7173 O O . ASN B 1 365 ? -19.422 -36.75 21.156 1 48.94 365 ASN B O 1
ATOM 7177 N N . THR B 1 366 ? -17.812 -36.406 19.703 1 50.06 366 THR B N 1
ATOM 7178 C CA . THR B 1 366 ? -17.625 -35.094 20.297 1 50.06 366 THR B CA 1
ATOM 7179 C C . THR B 1 366 ? -17.531 -34 19.234 1 50.06 366 THR B C 1
ATOM 7181 O O . THR B 1 366 ? -16.703 -33.094 19.344 1 50.06 366 THR B O 1
ATOM 7184 N N . SER B 1 367 ? -18.469 -34 18.203 1 59.47 367 SER B N 1
ATOM 7185 C CA . SER B 1 367 ? -18.328 -33.062 17.109 1 59.47 367 SER B CA 1
ATOM 7186 C C . SER B 1 367 ? -18.875 -31.688 17.484 1 59.47 367 SER B C 1
ATOM 7188 O O . SER B 1 367 ? -20.094 -31.516 17.641 1 59.47 367 SER B O 1
ATOM 7190 N N . SER B 1 368 ? -18.047 -30.859 18.359 1 65.88 368 SER B N 1
ATOM 7191 C CA . SER B 1 368 ? -18.422 -29.469 18.625 1 65.88 368 SER B CA 1
ATOM 7192 C C . SER B 1 368 ? -17.844 -28.547 17.547 1 65.88 368 SER B C 1
ATOM 7194 O O . SER B 1 368 ? -16.859 -28.875 16.891 1 65.88 368 SER B O 1
ATOM 7196 N N . PRO B 1 369 ? -18.625 -27.516 17.203 1 72.56 369 PRO B N 1
ATOM 7197 C CA . PRO B 1 369 ? -18.109 -26.484 16.297 1 72.56 369 PRO B CA 1
ATOM 7198 C C . PRO B 1 369 ? -16.703 -26 16.672 1 72.56 369 PRO B C 1
ATOM 7200 O O . PRO B 1 369 ? -15.891 -25.719 15.797 1 72.56 369 PRO B O 1
ATOM 7203 N N . LYS B 1 370 ? -16.438 -26.078 17.922 1 79.25 370 LYS B N 1
ATOM 7204 C CA . LYS B 1 370 ? -15.133 -25.641 18.391 1 79.25 370 LYS B CA 1
ATOM 7205 C C . LYS B 1 370 ? -14.047 -26.641 18 1 79.25 370 LYS B C 1
ATOM 7207 O O . LYS B 1 370 ? -12.953 -26.25 17.594 1 79.25 370 LYS B O 1
ATOM 7212 N N . SER B 1 371 ? -14.398 -27.906 18.172 1 82.25 371 SER B N 1
ATOM 7213 C CA . SER B 1 371 ? -13.438 -28.938 17.828 1 82.25 371 SER B CA 1
ATOM 7214 C C . SER B 1 371 ? -13.156 -28.953 16.328 1 82.25 371 SER B C 1
ATOM 7216 O O . SER B 1 371 ? -12.023 -29.156 15.891 1 82.25 371 SER B O 1
ATOM 7218 N N . PHE B 1 372 ? -14.188 -28.734 15.641 1 82.88 372 PHE B N 1
ATOM 7219 C CA . PHE B 1 372 ? -14.039 -28.641 14.195 1 82.88 372 PHE B CA 1
ATOM 7220 C C . PHE B 1 372 ? -13.094 -27.516 13.82 1 82.88 372 PHE B C 1
ATOM 7222 O O . PHE B 1 372 ? -12.188 -27.688 13.008 1 82.88 372 PHE B O 1
ATOM 7229 N N . LEU B 1 373 ? -13.266 -26.391 14.469 1 84.12 373 LEU B N 1
ATOM 7230 C CA . LEU B 1 373 ? -12.438 -25.203 14.227 1 84.12 373 LEU B CA 1
ATOM 7231 C C . LEU B 1 373 ? -10.984 -25.484 14.609 1 84.12 373 LEU B C 1
ATOM 7233 O O . LEU B 1 373 ? -10.07 -25.141 13.859 1 84.12 373 LEU B O 1
ATOM 7237 N N . ASP B 1 374 ? -10.789 -26.109 15.68 1 87.12 374 ASP B N 1
ATOM 7238 C CA . ASP B 1 374 ? -9.445 -26.438 16.156 1 87.12 374 ASP B CA 1
ATOM 7239 C C . ASP B 1 374 ? -8.734 -27.375 15.188 1 87.12 374 ASP B C 1
ATOM 7241 O O . ASP B 1 374 ? -7.539 -27.234 14.938 1 87.12 374 ASP B O 1
ATOM 7245 N N . ASN B 1 375 ? -9.547 -28.312 14.695 1 88.31 375 ASN B N 1
ATOM 7246 C CA . ASN B 1 375 ? -8.977 -29.266 13.758 1 88.31 375 ASN B CA 1
ATOM 7247 C C . ASN B 1 375 ? -8.578 -28.609 12.438 1 88.31 375 ASN B C 1
ATOM 7249 O O . ASN B 1 375 ? -7.574 -28.969 11.828 1 88.31 375 ASN B O 1
ATOM 7253 N N . ILE B 1 376 ? -9.336 -27.656 12.047 1 89.25 376 ILE B N 1
ATOM 7254 C CA . ILE B 1 376 ? -9.039 -26.922 10.812 1 89.25 376 ILE B CA 1
ATOM 7255 C C . ILE B 1 376 ? -7.738 -26.141 10.977 1 89.25 376 ILE B C 1
ATOM 7257 O O . ILE B 1 376 ? -6.91 -26.109 10.062 1 89.25 376 ILE B O 1
ATOM 7261 N N . PHE B 1 377 ? -7.434 -25.688 12.133 1 89.5 377 PHE B N 1
ATOM 7262 C CA . PHE B 1 377 ? -6.312 -24.781 12.383 1 89.5 377 PHE B CA 1
ATOM 7263 C C . PHE B 1 377 ? -5.062 -25.562 12.75 1 89.5 377 PHE B C 1
ATOM 7265 O O . PHE B 1 377 ? -3.994 -24.984 12.945 1 89.5 377 PHE B O 1
ATOM 7272 N N . THR B 1 378 ? -5.133 -26.938 12.766 1 88.12 378 THR B N 1
ATOM 7273 C CA . THR B 1 378 ? -3.965 -27.75 13.086 1 88.12 378 THR B CA 1
ATOM 7274 C C . THR B 1 378 ? -3.744 -28.812 12.016 1 88.12 378 THR B C 1
ATOM 7276 O O . THR B 1 378 ? -3.045 -29.797 12.25 1 88.12 378 THR B O 1
ATOM 7279 N N . THR B 1 379 ? -4.191 -28.562 10.914 1 90.62 379 THR B N 1
ATOM 7280 C CA . THR B 1 379 ? -4.09 -29.531 9.82 1 90.62 379 THR B CA 1
ATOM 7281 C C . THR B 1 379 ? -2.697 -29.5 9.195 1 90.62 379 THR B C 1
ATOM 7283 O O . THR B 1 379 ? -2.109 -28.422 9.039 1 90.62 379 THR B O 1
ATOM 7286 N N . SER B 1 380 ? -2.133 -30.703 8.938 1 92.25 380 SER B N 1
ATOM 7287 C CA . SER B 1 380 ? -0.839 -30.844 8.273 1 92.25 380 SER B CA 1
ATOM 7288 C C . SER B 1 380 ? -0.85 -32 7.297 1 92.25 380 SER B C 1
ATOM 7290 O O . SER B 1 380 ? -1.085 -33.156 7.691 1 92.25 380 SER B O 1
ATOM 7292 N N . PHE B 1 381 ? -0.666 -31.734 6.008 1 92.75 381 PHE B N 1
ATOM 7293 C CA . PHE B 1 381 ? -0.599 -32.75 4.98 1 92.75 381 PHE B CA 1
ATOM 7294 C C . PHE B 1 381 ? 0.092 -32.25 3.729 1 92.75 381 PHE B C 1
ATOM 7296 O O . PHE B 1 381 ? 0.356 -31.031 3.619 1 92.75 381 PHE B O 1
ATOM 7303 N N . VAL B 1 382 ? 0.445 -33.094 2.865 1 91.56 382 VAL B N 1
ATOM 7304 C CA . VAL B 1 382 ? 0.971 -32.719 1.558 1 91.56 382 VAL B CA 1
ATOM 7305 C C . VAL B 1 382 ? -0.157 -32.719 0.529 1 91.56 382 VAL B C 1
ATOM 7307 O O . VAL B 1 382 ? -0.709 -33.75 0.194 1 91.56 382 VAL B O 1
ATOM 7310 N N . GLY B 1 383 ? -0.496 -31.516 0.089 1 94.31 383 GLY B N 1
ATOM 7311 C CA . GLY B 1 383 ? -1.562 -31.375 -0.89 1 94.31 383 GLY B CA 1
ATOM 7312 C C . GLY B 1 383 ? -1.053 -31.281 -2.316 1 94.31 383 GLY B C 1
ATOM 7313 O O . GLY B 1 383 ? 0.113 -31.578 -2.584 1 94.31 383 GLY B O 1
ATOM 7314 N N . LEU B 1 384 ? -1.978 -30.984 -3.244 1 96.06 384 LEU B N 1
ATOM 7315 C CA . LEU B 1 384 ? -1.644 -30.844 -4.656 1 96.06 384 LEU B CA 1
ATOM 7316 C C . LEU B 1 384 ? -0.818 -29.578 -4.891 1 96.06 384 LEU B C 1
ATOM 7318 O O . LEU B 1 384 ? 0.014 -29.531 -5.801 1 96.06 384 LEU B O 1
ATOM 7322 N N . SER B 1 385 ? -1.088 -28.484 -4.094 1 94.06 385 SER B N 1
ATOM 7323 C CA . SER B 1 385 ? -0.424 -27.203 -4.281 1 94.06 385 SER B CA 1
ATOM 7324 C C . SER B 1 385 ? 0.852 -27.109 -3.449 1 94.06 385 SER B C 1
ATOM 7326 O O . SER B 1 385 ? 1.501 -26.062 -3.408 1 94.06 385 SER B O 1
ATOM 7328 N N . GLY B 1 386 ? 1.197 -28.156 -2.742 1 90.12 386 GLY B N 1
ATOM 7329 C CA . GLY B 1 386 ? 2.379 -28.172 -1.894 1 90.12 386 GLY B CA 1
ATOM 7330 C C . GLY B 1 386 ? 2.08 -28.609 -0.469 1 90.12 386 GLY B C 1
ATOM 7331 O O . GLY B 1 386 ? 1.026 -29.188 -0.198 1 90.12 386 GLY B O 1
ATOM 7332 N N . GLU B 1 387 ? 3.053 -28.359 0.408 1 89.31 387 GLU B N 1
ATOM 7333 C CA . GLU B 1 387 ? 2.883 -28.703 1.816 1 89.31 387 GLU B CA 1
ATOM 7334 C C . GLU B 1 387 ? 1.914 -27.75 2.504 1 89.31 387 GLU B C 1
ATOM 7336 O O . GLU B 1 387 ? 2.088 -26.531 2.441 1 89.31 387 GLU B O 1
ATOM 7341 N N . ILE B 1 388 ? 0.913 -28.312 3.133 1 94 388 ILE B N 1
ATOM 7342 C CA . ILE B 1 388 ? -0.09 -27.547 3.863 1 94 388 ILE B CA 1
ATOM 7343 C C . ILE B 1 388 ? 0.073 -27.781 5.363 1 94 388 ILE B C 1
ATOM 7345 O O . ILE B 1 388 ? -0.299 -28.828 5.879 1 94 388 ILE B O 1
ATOM 7349 N N . ASN B 1 389 ? 0.706 -26.906 6.027 1 93.44 389 ASN B N 1
ATOM 7350 C CA . ASN B 1 389 ? 0.852 -26.875 7.477 1 93.44 389 ASN B CA 1
ATOM 7351 C C . ASN B 1 389 ? 0.32 -25.562 8.07 1 93.44 389 ASN B C 1
ATOM 7353 O O . ASN B 1 389 ? 0.987 -24.531 8 1 93.44 389 ASN B O 1
ATOM 7357 N N . VAL B 1 390 ? -0.859 -25.641 8.664 1 93 390 VAL B N 1
ATOM 7358 C CA . VAL B 1 390 ? -1.542 -24.453 9.148 1 93 390 VAL B CA 1
ATOM 7359 C C . VAL B 1 390 ? -1.16 -24.188 10.602 1 93 390 VAL B C 1
ATOM 7361 O O . VAL B 1 390 ? -1.283 -25.078 11.453 1 93 390 VAL B O 1
ATOM 7364 N N . LYS B 1 391 ? -0.633 -23.047 10.828 1 89.88 391 LYS B N 1
ATOM 7365 C CA . LYS B 1 391 ? -0.342 -22.578 12.188 1 89.88 391 LYS B CA 1
ATOM 7366 C C . LYS B 1 391 ? -0.723 -21.125 12.359 1 89.88 391 LYS B C 1
ATOM 7368 O O . LYS B 1 391 ? -0.301 -20.266 11.57 1 89.88 391 LYS B O 1
ATOM 7373 N N . ALA B 1 392 ? -1.483 -20.859 13.312 1 88.69 392 ALA B N 1
ATOM 7374 C CA . ALA B 1 392 ? -1.903 -19.484 13.641 1 88.69 392 ALA B CA 1
ATOM 7375 C C . ALA B 1 392 ? -2.529 -18.812 12.43 1 88.69 392 ALA B C 1
ATOM 7377 O O . ALA B 1 392 ? -2.217 -17.656 12.133 1 88.69 392 ALA B O 1
ATOM 7378 N N . GLY B 1 393 ? -3.277 -19.547 11.695 1 91.38 393 GLY B N 1
ATOM 7379 C CA . GLY B 1 393 ? -4.082 -19 10.617 1 91.38 393 GLY B CA 1
ATOM 7380 C C . GLY B 1 393 ? -3.301 -18.781 9.336 1 91.38 393 GLY B C 1
ATOM 7381 O O . GLY B 1 393 ? -3.779 -18.125 8.406 1 91.38 393 GLY B O 1
ATOM 7382 N N . LYS B 1 394 ? -2.111 -19.25 9.258 1 92.19 394 LYS B N 1
ATOM 7383 C CA . LYS B 1 394 ? -1.308 -19.125 8.047 1 92.19 394 LYS B CA 1
ATOM 7384 C C . LYS B 1 394 ? -0.529 -20.406 7.766 1 92.19 394 LYS B C 1
ATOM 7386 O O . LYS B 1 394 ? -0.437 -21.281 8.633 1 92.19 394 LYS B O 1
ATOM 7391 N N . LEU B 1 395 ? -0.045 -20.469 6.539 1 90.69 395 LEU B N 1
ATOM 7392 C CA . LEU B 1 395 ? 0.835 -21.578 6.191 1 90.69 395 LEU B CA 1
ATOM 7393 C C . LEU B 1 395 ? 2.229 -21.375 6.773 1 90.69 395 LEU B C 1
ATOM 7395 O O . LEU B 1 395 ? 2.832 -20.312 6.59 1 90.69 395 LEU B O 1
ATOM 7399 N N . LEU B 1 396 ? 2.748 -22.281 7.484 1 83.69 396 LEU B N 1
ATOM 7400 C CA . LEU B 1 396 ? 3.943 -22.172 8.312 1 83.69 396 LEU B CA 1
ATOM 7401 C C . LEU B 1 396 ? 5.184 -21.938 7.457 1 83.69 396 LEU B C 1
ATOM 7403 O O . LEU B 1 396 ? 5.988 -21.047 7.742 1 83.69 396 LEU B O 1
ATOM 7407 N N . HIS B 1 397 ? 5.383 -22.625 6.375 1 81.88 397 HIS B N 1
ATOM 7408 C CA . HIS B 1 397 ? 6.633 -22.578 5.625 1 81.88 397 HIS B CA 1
ATOM 7409 C C . HIS B 1 397 ? 6.473 -21.781 4.332 1 81.88 397 HIS B C 1
ATOM 7411 O O . HIS B 1 397 ? 5.488 -21.953 3.609 1 81.88 397 HIS B O 1
ATOM 7417 N N . SER B 1 398 ? 7.465 -20.844 4.188 1 83.31 398 SER B N 1
ATOM 7418 C CA . SER B 1 398 ? 7.508 -20.188 2.889 1 83.31 398 SER B CA 1
ATOM 7419 C C . SER B 1 398 ? 7.805 -21.172 1.769 1 83.31 398 SER B C 1
ATOM 7421 O O . SER B 1 398 ? 8.625 -22.078 1.936 1 83.31 398 SER B O 1
ATOM 7423 N N . PRO B 1 399 ? 7.199 -20.938 0.716 1 85.75 399 PRO B N 1
ATOM 7424 C CA . PRO B 1 399 ? 7.324 -21.938 -0.36 1 85.75 399 PRO B CA 1
ATOM 7425 C C . PRO B 1 399 ? 8.617 -21.766 -1.154 1 85.75 399 PRO B C 1
ATOM 7427 O O . PRO B 1 399 ? 9.156 -20.672 -1.259 1 85.75 399 PRO B O 1
ATOM 7430 N N . MET B 1 400 ? 9.07 -22.938 -1.65 1 91.44 400 MET B N 1
ATOM 7431 C CA . MET B 1 400 ? 10.086 -22.891 -2.695 1 91.44 400 MET B CA 1
ATOM 7432 C C . MET B 1 400 ? 9.516 -22.359 -3.998 1 91.44 400 MET B C 1
ATOM 7434 O O . MET B 1 400 ? 8.375 -22.672 -4.355 1 91.44 400 MET B O 1
ATOM 7438 N N . LEU B 1 401 ? 10.273 -21.531 -4.609 1 94.69 401 LEU B N 1
ATOM 7439 C CA . LEU B 1 401 ? 9.836 -20.953 -5.875 1 94.69 401 LEU B CA 1
ATOM 7440 C C . LEU B 1 401 ? 10.656 -21.5 -7.039 1 94.69 401 LEU B C 1
ATOM 7442 O O . LEU B 1 401 ? 11.789 -21.953 -6.848 1 94.69 401 LEU B O 1
ATOM 7446 N N . ARG B 1 402 ? 10.023 -21.531 -8.195 1 94.25 402 ARG B N 1
ATOM 7447 C CA . ARG B 1 402 ? 10.672 -21.875 -9.453 1 94.25 402 ARG B CA 1
ATOM 7448 C C . ARG B 1 402 ? 10.812 -20.656 -10.359 1 94.25 402 ARG B C 1
ATOM 7450 O O . ARG B 1 402 ? 9.867 -19.875 -10.508 1 94.25 402 ARG B O 1
ATOM 7457 N N . ILE B 1 403 ? 11.992 -20.5 -10.867 1 95.06 403 ILE B N 1
ATOM 7458 C CA . ILE B 1 403 ? 12.211 -19.469 -11.867 1 95.06 403 ILE B CA 1
ATOM 7459 C C . ILE B 1 403 ? 12.156 -20.078 -13.266 1 95.06 403 ILE B C 1
ATOM 7461 O O . ILE B 1 403 ? 12.828 -21.062 -13.547 1 95.06 403 ILE B O 1
ATOM 7465 N N . VAL B 1 404 ? 11.344 -19.453 -14.125 1 94.94 404 VAL B N 1
ATOM 7466 C CA . VAL B 1 404 ? 11.172 -19.984 -15.469 1 94.94 404 VAL B CA 1
ATOM 7467 C C . VAL B 1 404 ? 11.398 -18.891 -16.5 1 94.94 404 VAL B C 1
ATOM 7469 O O . VAL B 1 404 ? 11.383 -17.703 -16.172 1 94.94 404 VAL B O 1
ATOM 7472 N N . ILE B 1 405 ? 11.68 -19.312 -17.688 1 93.06 405 ILE B N 1
ATOM 7473 C CA . ILE B 1 405 ? 11.781 -18.375 -18.812 1 93.06 405 ILE B CA 1
ATOM 7474 C C . ILE B 1 405 ? 10.867 -18.844 -19.938 1 93.06 405 ILE B C 1
ATOM 7476 O O . ILE B 1 405 ? 10.75 -20.031 -20.219 1 93.06 405 ILE B O 1
ATOM 7480 N N . VAL B 1 406 ? 10.094 -17.891 -20.5 1 94 406 VAL B N 1
ATOM 7481 C CA . VAL B 1 406 ? 9.219 -18.203 -21.625 1 94 406 VAL B CA 1
ATOM 7482 C C . VAL B 1 406 ? 10.039 -18.344 -22.906 1 94 406 VAL B C 1
ATOM 7484 O O . VAL B 1 406 ? 10.789 -17.438 -23.266 1 94 406 VAL B O 1
ATOM 7487 N N . VAL B 1 407 ? 9.938 -19.469 -23.547 1 89.94 407 VAL B N 1
ATOM 7488 C CA . VAL B 1 407 ? 10.633 -19.75 -24.797 1 89.94 407 VAL B CA 1
ATOM 7489 C C . VAL B 1 407 ? 9.633 -20.297 -25.828 1 89.94 407 VAL B C 1
ATOM 7491 O O . VAL B 1 407 ? 9.078 -21.375 -25.641 1 89.94 407 VAL B O 1
ATOM 7494 N N . GLY B 1 408 ? 9.5 -19.562 -26.859 1 87.75 408 GLY B N 1
ATOM 7495 C CA . GLY B 1 408 ? 8.539 -19.984 -27.859 1 87.75 408 GLY B CA 1
ATOM 7496 C C . GLY B 1 408 ? 7.117 -20.031 -27.328 1 87.75 408 GLY B C 1
ATOM 7497 O O . GLY B 1 408 ? 6.566 -19.031 -26.891 1 87.75 408 GLY B O 1
ATOM 7498 N N . ARG B 1 409 ? 6.555 -21.312 -27.359 1 90.19 409 ARG B N 1
ATOM 7499 C CA . ARG B 1 409 ? 5.156 -21.484 -26.984 1 90.19 409 ARG B CA 1
ATOM 7500 C C . ARG B 1 409 ? 5.043 -22.188 -25.641 1 90.19 409 ARG B C 1
ATOM 7502 O O . ARG B 1 409 ? 4 -22.766 -25.312 1 90.19 409 ARG B O 1
ATOM 7509 N N . GLY B 1 410 ? 6.141 -22.141 -24.906 1 90.88 410 GLY B N 1
ATOM 7510 C CA . GLY B 1 410 ? 6.199 -22.719 -23.578 1 90.88 410 GLY B CA 1
ATOM 7511 C C . GLY B 1 410 ? 7.207 -22.047 -22.672 1 90.88 410 GLY B C 1
ATOM 7512 O O . GLY B 1 410 ? 7.523 -20.859 -22.859 1 90.88 410 GLY B O 1
ATOM 7513 N N . TYR B 1 411 ? 7.438 -22.719 -21.547 1 92.25 411 TYR B N 1
ATOM 7514 C CA . TYR B 1 411 ? 8.461 -22.156 -20.672 1 92.25 411 TYR B CA 1
ATOM 7515 C C . TYR B 1 411 ? 9.414 -23.25 -20.172 1 92.25 411 TYR B C 1
ATOM 7517 O O . TYR B 1 411 ? 9.078 -24.438 -20.219 1 92.25 411 TYR B O 1
ATOM 7525 N N . ARG B 1 412 ? 10.586 -22.828 -19.891 1 91.38 412 ARG B N 1
ATOM 7526 C CA . ARG B 1 412 ? 11.633 -23.719 -19.375 1 91.38 412 ARG B CA 1
ATOM 7527 C C . ARG B 1 412 ? 12.047 -23.297 -17.969 1 91.38 412 ARG B C 1
ATOM 7529 O O . ARG B 1 412 ? 12.109 -22.109 -17.656 1 91.38 412 ARG B O 1
ATOM 7536 N N . GLU B 1 413 ? 12.297 -24.312 -17.156 1 91.38 413 GLU B N 1
ATOM 7537 C CA . GLU B 1 413 ? 12.766 -24.047 -15.797 1 91.38 413 GLU B CA 1
ATOM 7538 C C . GLU B 1 413 ? 14.234 -23.641 -15.789 1 91.38 413 GLU B C 1
ATOM 7540 O O . GLU B 1 413 ? 15.047 -24.234 -16.5 1 91.38 413 GLU B O 1
ATOM 7545 N N . LEU B 1 414 ? 14.562 -22.641 -15.016 1 89.88 414 LEU B N 1
ATOM 7546 C CA . LEU B 1 414 ? 15.93 -22.141 -14.914 1 89.88 414 LEU B CA 1
ATOM 7547 C C . LEU B 1 414 ? 16.547 -22.516 -13.57 1 89.88 414 LEU B C 1
ATOM 7549 O O . LEU B 1 414 ? 17.656 -23.078 -13.523 1 89.88 414 LEU B O 1
ATOM 7553 N N . ASP B 1 415 ? 15.891 -22.125 -12.523 1 92.06 415 ASP B N 1
ATOM 7554 C CA . ASP B 1 415 ? 16.422 -22.297 -11.172 1 92.06 415 ASP B CA 1
ATOM 7555 C C . ASP B 1 415 ? 15.297 -22.344 -10.141 1 92.06 415 ASP B C 1
ATOM 7557 O O . ASP B 1 415 ? 14.125 -22.203 -10.484 1 92.06 415 ASP B O 1
ATOM 7561 N N . PHE B 1 416 ? 15.805 -22.656 -8.961 1 92.62 416 PHE B N 1
ATOM 7562 C CA . PHE B 1 416 ? 14.914 -22.609 -7.809 1 92.62 416 PHE B CA 1
ATOM 7563 C C . PHE B 1 416 ? 15.344 -21.516 -6.84 1 92.62 416 PHE B C 1
ATOM 7565 O O . PHE B 1 416 ? 16.484 -21.062 -6.867 1 92.62 416 PHE B O 1
ATOM 7572 N N . TRP B 1 417 ? 14.352 -21 -6.121 1 93 417 TRP B N 1
ATOM 7573 C CA . TRP B 1 417 ? 14.602 -20.047 -5.043 1 93 417 TRP B CA 1
ATOM 7574 C C . TRP B 1 417 ? 14.141 -20.609 -3.701 1 93 417 TRP B C 1
ATOM 7576 O O . TRP B 1 417 ? 12.953 -20.875 -3.506 1 93 417 TRP B O 1
ATOM 7586 N N . ILE B 1 418 ? 15.094 -20.766 -2.838 1 88.19 418 ILE B N 1
ATOM 7587 C CA . ILE B 1 418 ? 14.828 -21.25 -1.488 1 88.19 418 ILE B CA 1
ATOM 7588 C C . ILE B 1 418 ? 14.953 -20.094 -0.491 1 88.19 418 ILE B C 1
ATOM 7590 O O . ILE B 1 418 ? 16.016 -19.484 -0.382 1 88.19 418 ILE B O 1
ATOM 7594 N N . PRO B 1 419 ? 13.906 -19.672 0.227 1 82.75 419 PRO B N 1
ATOM 7595 C CA . PRO B 1 419 ? 13.844 -18.484 1.069 1 82.75 419 PRO B CA 1
ATOM 7596 C C . PRO B 1 419 ? 15.07 -18.328 1.965 1 82.75 419 PRO B C 1
ATOM 7598 O O . PRO B 1 419 ? 15.609 -17.219 2.104 1 82.75 419 PRO B O 1
ATOM 7601 N N . GLU B 1 420 ? 15.617 -19.281 2.625 1 77.75 420 GLU B N 1
ATOM 7602 C CA . GLU B 1 420 ? 16.719 -19.188 3.574 1 77.75 420 GLU B CA 1
ATOM 7603 C C . GLU B 1 420 ? 18.062 -19.297 2.863 1 77.75 420 GLU B C 1
ATOM 7605 O O . GLU B 1 420 ? 19.078 -18.812 3.369 1 77.75 420 GLU B O 1
ATOM 7610 N N . PHE B 1 421 ? 18.031 -19.688 1.549 1 81.12 421 PHE B N 1
ATOM 7611 C CA . PHE B 1 421 ? 19.297 -20.047 0.937 1 81.12 421 PHE B CA 1
ATOM 7612 C C . PHE B 1 421 ? 19.516 -19.266 -0.356 1 81.12 421 PHE B C 1
ATOM 7614 O O . PHE B 1 421 ? 20.656 -19.109 -0.806 1 81.12 421 PHE B O 1
ATOM 7621 N N . GLY B 1 422 ? 18.484 -18.844 -0.903 1 88.38 422 GLY B N 1
ATOM 7622 C CA . GLY B 1 422 ? 18.609 -18.156 -2.178 1 88.38 422 GLY B CA 1
ATOM 7623 C C . GLY B 1 422 ? 18.469 -19.078 -3.373 1 88.38 422 GLY B C 1
ATOM 7624 O O . GLY B 1 422 ? 17.656 -20.016 -3.357 1 88.38 422 GLY B O 1
ATOM 7625 N N . PHE B 1 423 ? 19.266 -18.891 -4.5 1 89.81 423 PHE B N 1
ATOM 7626 C CA . PHE B 1 423 ? 19.125 -19.641 -5.742 1 89.81 423 PHE B CA 1
ATOM 7627 C C . PHE B 1 423 ? 19.75 -21.031 -5.605 1 89.81 423 PHE B C 1
ATOM 7629 O O . PHE B 1 423 ? 20.781 -21.188 -4.949 1 89.81 423 PHE B O 1
ATOM 7636 N N . SER B 1 424 ? 19.062 -22 -6.188 1 86.88 424 SER B N 1
ATOM 7637 C CA . SER B 1 424 ? 19.531 -23.375 -6.211 1 86.88 424 SER B CA 1
ATOM 7638 C C . SER B 1 424 ? 19.188 -24.047 -7.535 1 86.88 424 SER B C 1
ATOM 7640 O O . SER B 1 424 ? 18.156 -23.766 -8.141 1 86.88 424 SER B O 1
ATOM 7642 N N . ASN B 1 425 ? 20.031 -24.953 -7.957 1 85.69 425 ASN B N 1
ATOM 7643 C CA . ASN B 1 425 ? 19.75 -25.703 -9.188 1 85.69 425 ASN B CA 1
ATOM 7644 C C . ASN B 1 425 ? 18.953 -26.969 -8.906 1 85.69 425 ASN B C 1
ATOM 7646 O O . ASN B 1 425 ? 18.562 -27.672 -9.836 1 85.69 425 ASN B O 1
ATOM 7650 N N . GLN B 1 426 ? 18.75 -27.25 -7.648 1 82.25 426 GLN B N 1
ATOM 7651 C CA . GLN B 1 426 ? 17.953 -28.406 -7.25 1 82.25 426 GLN B CA 1
ATOM 7652 C C . GLN B 1 426 ? 16.859 -28.016 -6.27 1 82.25 426 GLN B C 1
ATOM 7654 O O . GLN B 1 426 ? 17.016 -27.062 -5.5 1 82.25 426 GLN B O 1
ATOM 7659 N N . PRO B 1 427 ? 15.766 -28.703 -6.457 1 76.75 427 PRO B N 1
ATOM 7660 C CA . PRO B 1 427 ? 14.656 -28.406 -5.547 1 76.75 427 PRO B CA 1
ATOM 7661 C C . PRO B 1 427 ? 14.875 -28.969 -4.148 1 76.75 427 PRO B C 1
ATOM 7663 O O . PRO B 1 427 ? 14.109 -29.828 -3.693 1 76.75 427 PRO B O 1
ATOM 7666 N N . VAL B 1 428 ? 16.141 -29.172 -3.564 1 64.69 428 VAL B N 1
ATOM 7667 C CA . VAL B 1 428 ? 16.344 -29.844 -2.295 1 64.69 428 VAL B CA 1
ATOM 7668 C C . VAL B 1 428 ? 16.578 -28.828 -1.188 1 64.69 428 VAL B C 1
ATOM 7670 O O . VAL B 1 428 ? 17.312 -27.844 -1.385 1 64.69 428 VAL B O 1
ATOM 7673 N N . VAL B 1 429 ? 15.633 -28.75 -0.222 1 58.38 429 VAL B N 1
ATOM 7674 C CA . VAL B 1 429 ? 15.867 -28.031 1.024 1 58.38 429 VAL B CA 1
ATOM 7675 C C . VAL B 1 429 ? 16.953 -28.75 1.836 1 58.38 429 VAL B C 1
ATOM 7677 O O . VAL B 1 429 ? 16.719 -29.844 2.363 1 58.38 429 VAL B O 1
ATOM 7680 N N . ALA B 1 430 ? 18.156 -29.047 1.528 1 43.03 430 ALA B N 1
ATOM 7681 C CA . ALA B 1 430 ? 19.094 -29.828 2.33 1 43.03 430 ALA B CA 1
ATOM 7682 C C . ALA B 1 430 ? 19.234 -29.234 3.732 1 43.03 430 ALA B C 1
ATOM 7684 O O . ALA B 1 430 ? 19.328 -28.016 3.898 1 43.03 430 ALA B O 1
ATOM 7685 N N . LYS B 1 431 ? 18.922 -30.031 4.75 1 47.78 431 LYS B N 1
ATOM 7686 C CA . LYS B 1 431 ? 19.141 -29.703 6.156 1 47.78 431 LYS B CA 1
ATOM 7687 C C . LYS B 1 431 ? 20.438 -28.906 6.344 1 47.78 431 LYS B C 1
ATOM 7689 O O . LYS B 1 431 ? 20.453 -27.906 7.051 1 47.78 431 LYS B O 1
ATOM 7694 N N . GLY B 1 432 ? 21.562 -29.719 6.656 1 41.94 432 GLY B N 1
ATOM 7695 C CA . GLY B 1 432 ? 22.797 -29.422 7.367 1 41.94 432 GLY B CA 1
ATOM 7696 C C . GLY B 1 432 ? 23.641 -28.344 6.691 1 41.94 432 GLY B C 1
ATOM 7697 O O . GLY B 1 432 ? 24.297 -27.547 7.359 1 41.94 432 GLY B O 1
ATOM 7698 N N . GLY B 1 433 ? 24.438 -28.625 5.551 1 37.28 433 GLY B N 1
ATOM 7699 C CA . GLY B 1 433 ? 25.609 -27.797 5.293 1 37.28 433 GLY B CA 1
ATOM 7700 C C . GLY B 1 433 ? 25.266 -26.422 4.742 1 37.28 433 GLY B C 1
ATOM 7701 O O . GLY B 1 433 ? 24.656 -26.312 3.678 1 37.28 433 GLY B O 1
ATOM 7702 N N . ALA B 1 434 ? 24.984 -25.5 5.543 1 40.69 434 ALA B N 1
ATOM 7703 C CA . ALA B 1 434 ? 25.203 -24.094 5.18 1 40.69 434 ALA B CA 1
ATOM 7704 C C . ALA B 1 434 ? 26.281 -23.969 4.113 1 40.69 434 ALA B C 1
ATOM 7706 O O . ALA B 1 434 ? 27.469 -24.125 4.402 1 40.69 434 ALA B O 1
ATOM 7707 N N . GLU B 1 435 ? 26.281 -24.609 3.055 1 36.06 435 GLU B N 1
ATOM 7708 C CA . GLU B 1 435 ? 27.344 -24.109 2.193 1 36.06 435 GLU B CA 1
ATOM 7709 C C . GLU B 1 435 ? 27.359 -22.594 2.166 1 36.06 435 GLU B C 1
ATOM 7711 O O . GLU B 1 435 ? 26.344 -21.953 1.902 1 36.06 435 GLU B O 1
ATOM 7716 N N . ASN B 1 436 ? 28.031 -21.875 2.977 1 38.22 436 ASN B N 1
ATOM 7717 C CA . ASN B 1 436 ? 28.531 -20.516 2.953 1 38.22 436 ASN B CA 1
ATOM 7718 C C . ASN B 1 436 ? 28.594 -19.969 1.531 1 38.22 436 ASN B C 1
ATOM 7720 O O . ASN B 1 436 ? 29.438 -19.109 1.224 1 38.22 436 ASN B O 1
ATOM 7724 N N . SER B 1 437 ? 28.312 -20.625 0.386 1 39.19 437 SER B N 1
ATOM 7725 C CA . SER B 1 437 ? 28.844 -20.141 -0.882 1 39.19 437 SER B CA 1
ATOM 7726 C C . SER B 1 437 ? 28.281 -18.75 -1.22 1 39.19 437 SER B C 1
ATOM 7728 O O . SER B 1 437 ? 27.062 -18.531 -1.127 1 39.19 437 SER B O 1
ATOM 7730 N N . THR B 1 438 ? 28.906 -17.672 -1.101 1 43.97 438 THR B N 1
ATOM 7731 C CA . THR B 1 438 ? 28.844 -16.391 -1.812 1 43.97 438 THR B CA 1
ATOM 7732 C C . THR B 1 438 ? 27.969 -16.516 -3.062 1 43.97 438 THR B C 1
ATOM 7734 O O . THR B 1 438 ? 27.422 -15.523 -3.547 1 43.97 438 THR B O 1
ATOM 7737 N N . ASP B 1 439 ? 27.828 -17.781 -3.637 1 48.59 439 ASP B N 1
ATOM 7738 C CA . ASP B 1 439 ? 27.328 -18.094 -4.973 1 48.59 439 ASP B CA 1
ATOM 7739 C C . ASP B 1 439 ? 25.812 -18.094 -5.012 1 48.59 439 ASP B C 1
ATOM 7741 O O . ASP B 1 439 ? 25.203 -18.219 -6.082 1 48.59 439 ASP B O 1
ATOM 7745 N N . ALA B 1 440 ? 25.141 -17.812 -3.885 1 57.5 440 ALA B N 1
ATOM 7746 C CA . ALA B 1 440 ? 23.688 -18.016 -3.812 1 57.5 440 ALA B CA 1
ATOM 7747 C C . ALA B 1 440 ? 22.938 -16.766 -4.23 1 57.5 440 ALA B C 1
ATOM 7749 O O . ALA B 1 440 ? 21.703 -16.781 -4.344 1 57.5 440 ALA B O 1
ATOM 7750 N N . THR B 1 441 ? 23.547 -15.766 -4.57 1 64.5 441 THR B N 1
ATOM 7751 C CA . THR B 1 441 ? 22.859 -14.516 -4.844 1 64.5 441 THR B CA 1
ATOM 7752 C C . THR B 1 441 ? 22.719 -14.297 -6.348 1 64.5 441 THR B C 1
ATOM 7754 O O . THR B 1 441 ? 22.203 -13.266 -6.781 1 64.5 441 THR B O 1
ATOM 7757 N N . ARG B 1 442 ? 23.172 -15.359 -7.102 1 73.94 442 ARG B N 1
ATOM 7758 C CA . ARG B 1 442 ? 23.031 -15.211 -8.547 1 73.94 442 ARG B CA 1
ATOM 7759 C C . ARG B 1 442 ? 22.406 -16.453 -9.172 1 73.94 442 ARG B C 1
ATOM 7761 O O . ARG B 1 442 ? 22.578 -17.562 -8.672 1 73.94 442 ARG B O 1
ATOM 7768 N N . LEU B 1 443 ? 21.656 -16.125 -10.281 1 77.12 443 LEU B N 1
ATOM 7769 C CA . LEU B 1 443 ? 21.094 -17.234 -11.047 1 77.12 443 LEU B CA 1
ATOM 7770 C C . LEU B 1 443 ? 22.188 -18.219 -11.461 1 77.12 443 LEU B C 1
ATOM 7772 O O . LEU B 1 443 ? 23.25 -17.797 -11.945 1 77.12 443 LEU B O 1
ATOM 7776 N N . LYS B 1 444 ? 22.016 -19.406 -11.242 1 69.44 444 LYS B N 1
ATOM 7777 C CA . LYS B 1 444 ? 23.031 -20.422 -11.461 1 69.44 444 LYS B CA 1
ATOM 7778 C C . LYS B 1 444 ? 23.094 -20.844 -12.922 1 69.44 444 LYS B C 1
ATOM 7780 O O . LYS B 1 444 ? 24.172 -21.016 -13.484 1 69.44 444 LYS B O 1
ATOM 7785 N N . ARG B 1 445 ? 21.891 -20.984 -13.539 1 70.06 445 ARG B N 1
ATOM 7786 C CA . ARG B 1 445 ? 21.859 -21.438 -14.93 1 70.06 445 ARG B CA 1
ATOM 7787 C C . ARG B 1 445 ? 21.844 -20.25 -15.891 1 70.06 445 ARG B C 1
ATOM 7789 O O . ARG B 1 445 ? 21.188 -19.234 -15.625 1 70.06 445 ARG B O 1
ATOM 7796 N N . PRO B 1 446 ? 22.672 -20.406 -16.875 1 69.81 446 PRO B N 1
ATOM 7797 C CA . PRO B 1 446 ? 22.625 -19.328 -17.875 1 69.81 446 PRO B CA 1
ATOM 7798 C C . PRO B 1 446 ? 21.266 -19.234 -18.562 1 69.81 446 PRO B C 1
ATOM 7800 O O . PRO B 1 446 ? 20.625 -20.266 -18.812 1 69.81 446 PRO B O 1
ATOM 7803 N N . VAL B 1 447 ? 20.859 -18.062 -18.75 1 76.81 447 VAL B N 1
ATOM 7804 C CA . VAL B 1 447 ? 19.578 -17.812 -19.422 1 76.81 447 VAL B CA 1
ATOM 7805 C C . VAL B 1 447 ? 19.828 -17.672 -20.922 1 76.81 447 VAL B C 1
ATOM 7807 O O . VAL B 1 447 ? 20.719 -16.922 -21.344 1 76.81 447 VAL B O 1
ATOM 7810 N N . ILE B 1 448 ? 19.156 -18.5 -21.688 1 70.62 448 ILE B N 1
ATOM 7811 C CA . ILE B 1 448 ? 19.156 -18.328 -23.141 1 70.62 448 ILE B CA 1
ATOM 7812 C C . ILE B 1 448 ? 18.016 -17.406 -23.547 1 70.62 448 ILE B C 1
ATOM 7814 O O . ILE B 1 448 ? 16.844 -17.797 -23.469 1 70.62 448 ILE B O 1
ATOM 7818 N N . TRP B 1 449 ? 18.359 -16.172 -23.828 1 78.06 449 TRP B N 1
ATOM 7819 C CA . TRP B 1 449 ? 17.359 -15.18 -24.203 1 78.06 449 TRP B CA 1
ATOM 7820 C C . TRP B 1 449 ? 16.891 -15.383 -25.641 1 78.06 449 TRP B C 1
ATOM 7822 O O . TRP B 1 449 ? 17.656 -15.867 -26.484 1 78.06 449 TRP B O 1
ATOM 7832 N N . PRO B 1 450 ? 15.633 -15.031 -25.812 1 69.19 450 PRO B N 1
ATOM 7833 C CA . PRO B 1 450 ? 15.148 -15.219 -27.188 1 69.19 450 PRO B CA 1
ATOM 7834 C C . PRO B 1 450 ? 15.891 -14.344 -28.203 1 69.19 450 PRO B C 1
ATOM 7836 O O . PRO B 1 450 ? 16.375 -13.266 -27.844 1 69.19 450 PRO B O 1
ATOM 7839 N N . GLY B 1 451 ? 15.922 -14.656 -29.453 1 61.22 451 GLY B N 1
ATOM 7840 C CA . GLY B 1 451 ? 16.516 -13.938 -30.578 1 61.22 451 GLY B CA 1
ATOM 7841 C C . GLY B 1 451 ? 18.016 -14.125 -30.688 1 61.22 451 GLY B C 1
ATOM 7842 O O . GLY B 1 451 ? 18.703 -13.328 -31.312 1 61.22 451 GLY B O 1
ATOM 7843 N N . ASP B 1 452 ? 18.5 -15.211 -30.109 1 58.38 452 ASP B N 1
ATOM 7844 C CA . ASP B 1 452 ? 19.906 -15.578 -30.219 1 58.38 452 ASP B CA 1
ATOM 7845 C C . ASP B 1 452 ? 20.812 -14.547 -29.547 1 58.38 452 ASP B C 1
ATOM 7847 O O . ASP B 1 452 ? 21.906 -14.242 -30.031 1 58.38 452 ASP B O 1
ATOM 7851 N N . LEU B 1 453 ? 20.203 -13.875 -28.656 1 59.91 453 LEU B N 1
ATOM 7852 C CA . LEU B 1 453 ? 21.062 -12.922 -27.953 1 59.91 453 LEU B CA 1
ATOM 7853 C C . LEU B 1 453 ? 22.219 -13.633 -27.266 1 59.91 453 LEU B C 1
ATOM 7855 O O . LEU B 1 453 ? 22.016 -14.562 -26.484 1 59.91 453 LEU B O 1
ATOM 7859 N N . GLN B 1 454 ? 23.359 -13.492 -27.719 1 59.97 454 GLN B N 1
ATOM 7860 C CA . GLN B 1 454 ? 24.578 -14.117 -27.172 1 59.97 454 GLN B CA 1
ATOM 7861 C C . GLN B 1 454 ? 24.984 -13.469 -25.859 1 59.97 454 GLN B C 1
ATOM 7863 O O . GLN B 1 454 ? 25.891 -13.961 -25.188 1 59.97 454 GLN B O 1
ATOM 7868 N N . ARG B 1 455 ? 24.156 -12.375 -25.5 1 68.06 455 ARG B N 1
ATOM 7869 C CA . ARG B 1 455 ? 24.5 -11.68 -24.25 1 68.06 455 ARG B CA 1
ATOM 7870 C C . ARG B 1 455 ? 23.25 -11.438 -23.406 1 68.06 455 ARG B C 1
ATOM 7872 O O . ARG B 1 455 ? 22.125 -11.531 -23.906 1 68.06 455 ARG B O 1
ATOM 7879 N N . ASN B 1 456 ? 23.484 -11.234 -22.172 1 76.12 456 ASN B N 1
ATOM 7880 C CA . ASN B 1 456 ? 22.406 -10.844 -21.281 1 76.12 456 ASN B CA 1
ATOM 7881 C C . ASN B 1 456 ? 21.828 -9.477 -21.656 1 76.12 456 ASN B C 1
ATOM 7883 O O . ASN B 1 456 ? 22.578 -8.578 -22.047 1 76.12 456 ASN B O 1
ATOM 7887 N N . PRO B 1 457 ? 20.531 -9.344 -21.609 1 72.81 457 PRO B N 1
ATOM 7888 C CA . PRO B 1 457 ? 19.938 -8.031 -21.891 1 72.81 457 PRO B CA 1
ATOM 7889 C C . PRO B 1 457 ? 20.484 -6.938 -20.969 1 72.81 457 PRO B C 1
ATOM 7891 O O . PRO B 1 457 ? 20.641 -7.156 -19.766 1 72.81 457 PRO B O 1
ATOM 7894 N N . LYS B 1 458 ? 20.797 -5.77 -21.547 1 71.31 458 LYS B N 1
ATOM 7895 C CA . LYS B 1 458 ? 21.375 -4.672 -20.781 1 71.31 458 LYS B CA 1
ATOM 7896 C C . LYS B 1 458 ? 20.344 -4.047 -19.844 1 71.31 458 LYS B C 1
ATOM 7898 O O . LYS B 1 458 ? 20.672 -3.578 -18.75 1 71.31 458 LYS B O 1
ATOM 7903 N N . GLY B 1 459 ? 19.109 -4.105 -20.297 1 72.12 459 GLY B N 1
ATOM 7904 C CA . GLY B 1 459 ? 18.062 -3.582 -19.438 1 72.12 459 GLY B CA 1
ATOM 7905 C C . GLY B 1 459 ? 17.828 -2.096 -19.625 1 72.12 459 GLY B C 1
ATOM 7906 O O . GLY B 1 459 ? 17.078 -1.48 -18.859 1 72.12 459 GLY B O 1
ATOM 7907 N N . TRP B 1 460 ? 18.531 -1.325 -20.453 1 73.38 460 TRP B N 1
ATOM 7908 C CA . TRP B 1 460 ? 18.281 0.085 -20.734 1 73.38 460 TRP B CA 1
ATOM 7909 C C . TRP B 1 460 ? 18.531 0.404 -22.203 1 73.38 460 TRP B C 1
ATOM 7911 O O . TRP B 1 460 ? 19.219 -0.353 -22.906 1 73.38 460 TRP B O 1
ATOM 7921 N N . LEU B 1 461 ? 17.688 1.457 -22.625 1 65.81 461 LEU B N 1
ATOM 7922 C CA . LEU B 1 461 ? 17.859 1.887 -24.016 1 65.81 461 LEU B CA 1
ATOM 7923 C C . LEU B 1 461 ? 19.188 2.615 -24.188 1 65.81 461 LEU B C 1
ATOM 7925 O O . LEU B 1 461 ? 19.609 3.371 -23.312 1 65.81 461 LEU B O 1
ATOM 7929 N N . MET B 1 462 ? 20.031 2.258 -25.188 1 56.06 462 MET B N 1
ATOM 7930 C CA . MET B 1 462 ? 21.203 3 -25.641 1 56.06 462 MET B CA 1
ATOM 7931 C C . MET B 1 462 ? 20.953 3.631 -27 1 56.06 462 MET B C 1
ATOM 7933 O O . MET B 1 462 ? 20.344 3.014 -27.875 1 56.06 462 MET B O 1
ATOM 7937 N N . PRO B 1 463 ? 21.312 4.984 -27.25 1 53.59 463 PRO B N 1
ATOM 7938 C CA . PRO B 1 463 ? 21.859 6.023 -26.375 1 53.59 463 PRO B CA 1
ATOM 7939 C C . PRO B 1 463 ? 20.797 6.703 -25.516 1 53.59 463 PRO B C 1
ATOM 7941 O O . PRO B 1 463 ? 19.625 6.715 -25.891 1 53.59 463 PRO B O 1
ATOM 7944 N N . THR B 1 464 ? 21.078 6.859 -24.188 1 52.41 464 THR B N 1
ATOM 7945 C CA . THR B 1 464 ? 20.125 7.57 -23.328 1 52.41 464 THR B CA 1
ATOM 7946 C C . THR B 1 464 ? 20.109 9.055 -23.688 1 52.41 464 THR B C 1
ATOM 7948 O O . THR B 1 464 ? 21.125 9.633 -24.062 1 52.41 464 THR B O 1
ATOM 7951 N N . ASP B 1 465 ? 19.125 9.562 -24.312 1 50.34 465 ASP B N 1
ATOM 7952 C CA . ASP B 1 465 ? 19 11.008 -24.469 1 50.34 465 ASP B CA 1
ATOM 7953 C C . ASP B 1 465 ? 19.25 11.727 -23.141 1 50.34 465 ASP B C 1
ATOM 7955 O O . ASP B 1 465 ? 18.672 12.789 -22.891 1 50.34 465 ASP B O 1
ATOM 7959 N N . THR B 1 466 ? 19.953 11.102 -22.375 1 54.97 466 THR B N 1
ATOM 7960 C CA . THR B 1 466 ? 20.094 11.648 -21.031 1 54.97 466 THR B CA 1
ATOM 7961 C C . THR B 1 466 ? 21 12.875 -21.047 1 54.97 466 THR B C 1
ATOM 7963 O O . THR B 1 466 ? 21.781 13.078 -21.984 1 54.97 466 THR B O 1
ATOM 7966 N N . LYS B 1 467 ? 20.719 13.734 -20.219 1 61.28 467 LYS B N 1
ATOM 7967 C CA . LYS B 1 467 ? 21.531 14.922 -19.938 1 61.28 467 LYS B CA 1
ATOM 7968 C C . LYS B 1 467 ? 23 14.57 -19.812 1 61.28 467 LYS B C 1
ATOM 7970 O O . LYS B 1 467 ? 23.375 13.617 -19.125 1 61.28 467 LYS B O 1
ATOM 7975 N N . ARG B 1 468 ? 23.828 15.195 -20.75 1 69.5 468 ARG B N 1
ATOM 7976 C CA . ARG B 1 468 ? 25.266 14.984 -20.75 1 69.5 468 ARG B CA 1
ATOM 7977 C C . ARG B 1 468 ? 25.859 15.25 -19.359 1 69.5 468 ARG B C 1
ATOM 7979 O O . ARG B 1 468 ? 25.438 16.188 -18.672 1 69.5 468 ARG B O 1
ATOM 7986 N N . MET B 1 469 ? 26.516 14.297 -18.906 1 79.56 469 MET B N 1
ATOM 7987 C CA . MET B 1 469 ? 27.312 14.547 -17.703 1 79.56 469 MET B CA 1
ATOM 7988 C C . MET B 1 469 ? 28.297 15.688 -17.922 1 79.56 469 MET B C 1
ATOM 7990 O O . MET B 1 469 ? 29.062 15.68 -18.891 1 79.56 469 MET B O 1
ATOM 7994 N N . ILE B 1 470 ? 28.156 16.781 -17.094 1 84.5 470 ILE B N 1
ATOM 7995 C CA . ILE B 1 470 ? 29.094 17.906 -17.188 1 84.5 470 ILE B CA 1
ATOM 7996 C C . ILE B 1 470 ? 30.297 17.656 -16.281 1 84.5 470 ILE B C 1
ATOM 7998 O O . ILE B 1 470 ? 30.141 17.516 -15.07 1 84.5 470 ILE B O 1
ATOM 8002 N N . ILE B 1 471 ? 31.359 17.484 -16.875 1 87.88 471 ILE B N 1
ATOM 8003 C CA . ILE B 1 471 ? 32.594 17.266 -16.125 1 87.88 471 ILE B CA 1
ATOM 8004 C C . ILE B 1 471 ? 33.406 18.562 -16.078 1 87.88 471 ILE B C 1
ATOM 8006 O O . ILE B 1 471 ? 33.906 19.031 -17.109 1 87.88 471 ILE B O 1
ATOM 8010 N N . GLY B 1 472 ? 33.469 19.125 -14.898 1 87.25 472 GLY B N 1
ATOM 8011 C CA . GLY B 1 472 ? 34.281 20.328 -14.719 1 87.25 472 GLY B CA 1
ATOM 8012 C C . GLY B 1 472 ? 35.75 20.047 -14.664 1 87.25 472 GLY B C 1
ATOM 8013 O O . GLY B 1 472 ? 36.219 19.25 -13.836 1 87.25 472 GLY B O 1
ATOM 8014 N N . VAL B 1 473 ? 36.469 20.672 -15.562 1 88.06 473 VAL B N 1
ATOM 8015 C CA . VAL B 1 473 ? 37.938 20.547 -15.602 1 88.06 473 VAL B CA 1
ATOM 8016 C C . VAL B 1 473 ? 38.594 21.828 -15.125 1 88.06 473 VAL B C 1
ATOM 8018 O O . VAL B 1 473 ? 38.375 22.906 -15.703 1 88.06 473 VAL B O 1
ATOM 8021 N N . PRO B 1 474 ? 39.188 21.672 -14.078 1 86.06 474 PRO B N 1
ATOM 8022 C CA . PRO B 1 474 ? 39.844 22.906 -13.602 1 86.06 474 PRO B CA 1
ATOM 8023 C C . PRO B 1 474 ? 40.781 23.516 -14.656 1 86.06 474 PRO B C 1
ATOM 8025 O O . PRO B 1 474 ? 41.656 22.859 -15.172 1 86.06 474 PRO B O 1
ATOM 8028 N N . GLY B 1 475 ? 40.5 24.781 -15 1 79.19 475 GLY B N 1
ATOM 8029 C CA . GLY B 1 475 ? 41.281 25.5 -15.992 1 79.19 475 GLY B CA 1
ATOM 8030 C C . GLY B 1 475 ? 42.594 26.016 -15.461 1 79.19 475 GLY B C 1
ATOM 8031 O O . GLY B 1 475 ? 43.594 26.109 -16.203 1 79.19 475 GLY B O 1
ATOM 8032 N N . ARG B 1 476 ? 42.562 26.516 -14.211 1 72.12 476 ARG B N 1
ATOM 8033 C CA . ARG B 1 476 ? 43.75 27.047 -13.586 1 72.12 476 ARG B CA 1
ATOM 8034 C C . ARG B 1 476 ? 44.281 26.094 -12.523 1 72.12 476 ARG B C 1
ATOM 8036 O O . ARG B 1 476 ? 43.688 25.969 -11.445 1 72.12 476 ARG B O 1
ATOM 8043 N N . THR B 1 477 ? 45.125 25.062 -12.969 1 69.81 477 THR B N 1
ATOM 8044 C CA . THR B 1 477 ? 45.594 24.125 -11.945 1 69.81 477 THR B CA 1
ATOM 8045 C C . THR B 1 477 ? 47.125 24.062 -11.945 1 69.81 477 THR B C 1
ATOM 8047 O O . THR B 1 477 ? 47.75 24.391 -12.945 1 69.81 477 THR B O 1
ATOM 8050 N N . SER B 1 478 ? 47.656 23.828 -10.734 1 68.94 478 SER B N 1
ATOM 8051 C CA . SER B 1 478 ? 49.094 23.625 -10.57 1 68.94 478 SER B CA 1
ATOM 8052 C C . SER B 1 478 ? 49.5 22.234 -11 1 68.94 478 SER B C 1
ATOM 8054 O O . SER B 1 478 ? 50.688 21.906 -11.039 1 68.94 478 SER B O 1
ATOM 8056 N N . PHE B 1 479 ? 48.531 21.406 -11.336 1 76.31 479 PHE B N 1
ATOM 8057 C CA . PHE B 1 479 ? 48.844 20.016 -11.688 1 76.31 479 PHE B CA 1
ATOM 8058 C C . PHE B 1 479 ? 48.469 19.734 -13.141 1 76.31 479 PHE B C 1
ATOM 8060 O O . PHE B 1 479 ? 47.656 18.844 -13.414 1 76.31 479 PHE B O 1
ATOM 8067 N N . GLU B 1 480 ? 49.188 20.203 -14.023 1 80.75 480 GLU B N 1
ATOM 8068 C CA . GLU B 1 480 ? 48.844 20.188 -15.453 1 80.75 480 GLU B CA 1
ATOM 8069 C C . GLU B 1 480 ? 48.969 18.766 -16.016 1 80.75 480 GLU B C 1
ATOM 8071 O O . GLU B 1 480 ? 48.344 18.453 -17.016 1 80.75 480 GLU B O 1
ATOM 8076 N N . LYS B 1 481 ? 49.75 17.969 -15.352 1 84.81 481 LYS B N 1
ATOM 8077 C CA . LYS B 1 481 ? 49.875 16.609 -15.836 1 84.81 481 LYS B CA 1
ATOM 8078 C C . LYS B 1 481 ? 48.594 15.805 -15.625 1 84.81 481 LYS B C 1
ATOM 8080 O O . LYS B 1 481 ? 48.344 14.852 -16.359 1 84.81 481 LYS B O 1
ATOM 8085 N N . PHE B 1 482 ? 47.875 16.188 -14.727 1 86.69 482 PHE B N 1
ATOM 8086 C CA . PHE B 1 482 ? 46.656 15.453 -14.43 1 86.69 482 PHE B CA 1
ATOM 8087 C C . PHE B 1 482 ? 45.5 16.016 -15.242 1 86.69 482 PHE B C 1
ATOM 8089 O O . PHE B 1 482 ? 44.688 15.25 -15.781 1 86.69 482 PHE B O 1
ATOM 8096 N N . VAL B 1 483 ? 45.344 17.328 -15.258 1 89.31 483 VAL B N 1
ATOM 8097 C CA . VAL B 1 483 ? 44.312 17.969 -16.047 1 89.31 483 VAL B CA 1
ATOM 8098 C C . VAL B 1 483 ? 44.844 19.281 -16.625 1 89.31 483 VAL B C 1
ATOM 8100 O O . VAL B 1 483 ? 45.594 20 -15.953 1 89.31 483 VAL B O 1
ATOM 8103 N N . LYS B 1 484 ? 44.531 19.516 -17.875 1 87.69 484 LYS B N 1
ATOM 8104 C CA . LYS B 1 484 ? 44.969 20.75 -18.531 1 87.69 484 LYS B CA 1
ATOM 8105 C C . LYS B 1 484 ? 43.938 21.203 -19.578 1 87.69 484 LYS B C 1
ATOM 8107 O O . LYS B 1 484 ? 43.469 20.406 -20.375 1 87.69 484 LYS B O 1
ATOM 8112 N N . VAL B 1 485 ? 43.531 22.422 -19.406 1 91.31 485 VAL B N 1
ATOM 8113 C CA . VAL B 1 485 ? 42.656 23.031 -20.406 1 91.31 485 VAL B CA 1
ATOM 8114 C C . VAL B 1 485 ? 43.469 23.922 -21.328 1 91.31 485 VAL B C 1
ATOM 8116 O O . VAL B 1 485 ? 44.219 24.797 -20.859 1 91.31 485 VAL B O 1
ATOM 8119 N N . SER B 1 486 ? 43.531 23.594 -22.531 1 87.94 486 SER B N 1
ATOM 8120 C CA . SER B 1 486 ? 44.25 24.406 -23.5 1 87.94 486 SER B CA 1
ATOM 8121 C C . SER B 1 486 ? 43.344 24.797 -24.672 1 87.94 486 SER B C 1
ATOM 8123 O O . SER B 1 486 ? 42.25 24.25 -24.828 1 87.94 486 SER B O 1
ATOM 8125 N N . THR B 1 487 ? 43.562 25.844 -25.25 1 87.5 487 THR B N 1
ATOM 8126 C CA . THR B 1 487 ? 42.844 26.297 -26.422 1 87.5 487 THR B CA 1
ATOM 8127 C C . THR B 1 487 ? 43.594 25.969 -27.703 1 87.5 487 THR B C 1
ATOM 8129 O O . THR B 1 487 ? 44.781 26.312 -27.828 1 87.5 487 THR B O 1
ATOM 8132 N N . ASN B 1 488 ? 43 25.25 -28.547 1 82.06 488 ASN B N 1
ATOM 8133 C CA . ASN B 1 488 ? 43.688 24.922 -29.781 1 82.06 488 ASN B CA 1
ATOM 8134 C C . ASN B 1 488 ? 43.688 26.094 -30.75 1 82.06 488 ASN B C 1
ATOM 8136 O O . ASN B 1 488 ? 43.156 27.172 -30.453 1 82.06 488 ASN B O 1
ATOM 8140 N N . ASP B 1 489 ? 44.344 25.844 -31.953 1 85.25 489 ASP B N 1
ATOM 8141 C CA . ASP B 1 489 ? 44.562 26.891 -32.938 1 85.25 489 ASP B CA 1
ATOM 8142 C C . ASP B 1 489 ? 43.25 27.438 -33.469 1 85.25 489 ASP B C 1
ATOM 8144 O O . ASP B 1 489 ? 43.156 28.594 -33.906 1 85.25 489 ASP B O 1
ATOM 8148 N N . ALA B 1 490 ? 42.25 26.656 -33.406 1 86.81 490 ALA B N 1
ATOM 8149 C CA . ALA B 1 490 ? 40.938 27.047 -33.938 1 86.81 490 ALA B CA 1
ATOM 8150 C C . ALA B 1 490 ? 40.125 27.734 -32.844 1 86.81 490 ALA B C 1
ATOM 8152 O O . ALA B 1 490 ? 38.969 28.109 -33.062 1 86.81 490 ALA B O 1
ATOM 8153 N N . GLY B 1 491 ? 40.656 27.953 -31.672 1 81.94 491 GLY B N 1
ATOM 8154 C CA . GLY B 1 491 ? 40 28.641 -30.578 1 81.94 491 GLY B CA 1
ATOM 8155 C C . GLY B 1 491 ? 39.125 27.719 -29.75 1 81.94 491 GLY B C 1
ATOM 8156 O O . GLY B 1 491 ? 38.312 28.188 -28.938 1 81.94 491 GLY B O 1
ATOM 8157 N N . LYS B 1 492 ? 39.188 26.5 -30.047 1 85.88 492 LYS B N 1
ATOM 8158 C CA . LYS B 1 492 ? 38.344 25.547 -29.297 1 85.88 492 LYS B CA 1
ATOM 8159 C C . LYS B 1 492 ? 39.094 24.984 -28.109 1 85.88 492 LYS B C 1
ATOM 8161 O O . LYS B 1 492 ? 40.312 24.719 -28.203 1 85.88 492 LYS B O 1
ATOM 8166 N N . GLU B 1 493 ? 38.344 24.859 -27.031 1 88.25 493 GLU B N 1
ATOM 8167 C CA . GLU B 1 493 ? 38.969 24.312 -25.828 1 88.25 493 GLU B CA 1
ATOM 8168 C C . GLU B 1 493 ? 39.281 22.828 -25.984 1 88.25 493 GLU B C 1
ATOM 8170 O O . GLU B 1 493 ? 38.469 22.078 -26.531 1 88.25 493 GLU B O 1
ATOM 8175 N N . GLU B 1 494 ? 40.562 22.531 -25.656 1 90.56 494 GLU B N 1
ATOM 8176 C CA . GLU B 1 494 ? 41 21.141 -25.625 1 90.56 494 GLU B CA 1
ATOM 8177 C C . GLU B 1 494 ? 41.344 20.703 -24.203 1 90.56 494 GLU B C 1
ATOM 8179 O O . GLU B 1 494 ? 41.875 21.484 -23.406 1 90.56 494 GLU B O 1
ATOM 8184 N N . TYR B 1 495 ? 41 19.5 -23.875 1 92.5 495 TYR B N 1
ATOM 8185 C CA . TYR B 1 495 ? 41.188 18.953 -22.531 1 92.5 495 TYR B CA 1
ATOM 8186 C C . TYR B 1 495 ? 42.188 17.797 -22.578 1 92.5 495 TYR B C 1
ATOM 8188 O O . TYR B 1 495 ? 42 16.844 -23.328 1 92.5 495 TYR B O 1
ATOM 8196 N N . ASN B 1 496 ? 43.219 17.938 -21.828 1 88.69 496 ASN B N 1
ATOM 8197 C CA . ASN B 1 496 ? 44.25 16.922 -21.781 1 88.69 496 ASN B CA 1
ATOM 8198 C C . ASN B 1 496 ? 44.719 16.641 -20.344 1 88.69 496 ASN B C 1
ATOM 8200 O O . ASN B 1 496 ? 44.281 17.312 -19.406 1 88.69 496 ASN B O 1
ATOM 8204 N N . GLY B 1 497 ? 45.562 15.562 -20.203 1 89.56 497 GLY B N 1
ATOM 8205 C CA . GLY B 1 497 ? 46.062 15.141 -18.906 1 89.56 497 GLY B CA 1
ATOM 8206 C C . GLY B 1 497 ? 45.688 13.711 -18.562 1 89.56 497 GLY B C 1
ATOM 8207 O O . GLY B 1 497 ? 44.875 13.094 -19.25 1 89.56 497 GLY B O 1
ATOM 8208 N N . PHE B 1 498 ? 46.25 13.266 -17.531 1 89.25 498 PHE B N 1
ATOM 8209 C CA . PHE B 1 498 ? 46.094 11.867 -17.125 1 89.25 498 PHE B CA 1
ATOM 8210 C C . PHE B 1 498 ? 44.656 11.555 -16.812 1 89.25 498 PHE B C 1
ATOM 8212 O O . PHE B 1 498 ? 44.125 10.523 -17.25 1 89.25 498 PHE B O 1
ATOM 8219 N N . CYS B 1 499 ? 44.062 12.43 -16.016 1 88.94 499 CYS B N 1
ATOM 8220 C CA . CYS B 1 499 ? 42.688 12.188 -15.609 1 88.94 499 CYS B CA 1
ATOM 8221 C C . CYS B 1 499 ? 41.75 12.18 -16.812 1 88.94 499 CYS B C 1
ATOM 8223 O O . CYS B 1 499 ? 40.812 11.391 -16.844 1 88.94 499 CYS B O 1
ATOM 8225 N N . ILE B 1 500 ? 42.031 13 -17.688 1 91.69 500 ILE B N 1
ATOM 8226 C CA . ILE B 1 500 ? 41.219 13.086 -18.891 1 91.69 500 ILE B CA 1
ATOM 8227 C C . ILE B 1 500 ? 41.375 11.828 -19.734 1 91.69 500 ILE B C 1
ATOM 8229 O O . ILE B 1 500 ? 40.406 11.242 -20.188 1 91.69 500 ILE B O 1
ATOM 8233 N N . GLU B 1 501 ? 42.594 11.414 -19.891 1 90.19 501 GLU B N 1
ATOM 8234 C CA . GLU B 1 501 ? 42.875 10.203 -20.672 1 90.19 501 GLU B CA 1
ATOM 8235 C C . GLU B 1 501 ? 42.281 8.969 -20 1 90.19 501 GLU B C 1
ATOM 8237 O O . GLU B 1 501 ? 41.75 8.094 -20.688 1 90.19 501 GLU B O 1
ATOM 8242 N N . LEU B 1 502 ? 42.469 8.984 -18.781 1 89.12 502 LEU B N 1
ATOM 8243 C CA . LEU B 1 502 ? 41.906 7.871 -18.031 1 89.12 502 LEU B CA 1
ATOM 8244 C C . LEU B 1 502 ? 40.375 7.809 -18.234 1 89.12 502 LEU B C 1
ATOM 8246 O O . LEU B 1 502 ? 39.812 6.73 -18.438 1 89.12 502 LEU B O 1
ATOM 8250 N N . PHE B 1 503 ? 39.688 8.922 -18.109 1 89.44 503 PHE B N 1
ATOM 8251 C CA . PHE B 1 503 ? 38.25 8.984 -18.297 1 89.44 503 PHE B CA 1
ATOM 8252 C C . PHE B 1 503 ? 37.875 8.461 -19.688 1 89.44 503 PHE B C 1
ATOM 8254 O O . PHE B 1 503 ? 36.938 7.676 -19.812 1 89.44 503 PHE B O 1
ATOM 8261 N N . ARG B 1 504 ? 38.594 8.828 -20.641 1 88.81 504 ARG B N 1
ATOM 8262 C CA . ARG B 1 504 ? 38.312 8.406 -22.016 1 88.81 504 ARG B CA 1
ATOM 8263 C C . ARG B 1 504 ? 38.5 6.906 -22.172 1 88.81 504 ARG B C 1
ATOM 8265 O O . ARG B 1 504 ? 37.719 6.238 -22.828 1 88.81 504 ARG B O 1
ATOM 8272 N N . LYS B 1 505 ? 39.5 6.422 -21.531 1 88.75 505 LYS B N 1
ATOM 8273 C CA . LYS B 1 505 ? 39.75 4.988 -21.609 1 88.75 505 LYS B CA 1
ATOM 8274 C C . LYS B 1 505 ? 38.688 4.188 -20.891 1 88.75 505 LYS B C 1
ATOM 8276 O O . LYS B 1 505 ? 38.25 3.145 -21.375 1 88.75 505 LYS B O 1
ATOM 8281 N N . VAL B 1 506 ? 38.312 4.699 -19.766 1 85.19 506 VAL B N 1
ATOM 8282 C CA . VAL B 1 506 ? 37.281 4.027 -19 1 85.19 506 VAL B CA 1
ATOM 8283 C C . VAL B 1 506 ? 35.969 4.031 -19.781 1 85.19 506 VAL B C 1
ATOM 8285 O O . VAL B 1 506 ? 35.219 3.039 -19.766 1 85.19 506 VAL B O 1
ATOM 8288 N N . ARG B 1 507 ? 35.719 5.086 -20.406 1 82.75 507 ARG B N 1
ATOM 8289 C CA . ARG B 1 507 ? 34.5 5.207 -21.172 1 82.75 507 ARG B CA 1
ATOM 8290 C C . ARG B 1 507 ? 34.438 4.141 -22.266 1 82.75 507 ARG B C 1
ATOM 8292 O O . ARG B 1 507 ? 33.375 3.617 -22.562 1 82.75 507 ARG B O 1
ATOM 8299 N N . GLU B 1 508 ? 35.5 3.834 -22.812 1 78.62 508 GLU B N 1
ATOM 8300 C CA . GLU B 1 508 ? 35.562 2.836 -23.875 1 78.62 508 GLU B CA 1
ATOM 8301 C C . GLU B 1 508 ? 35.188 1.451 -23.359 1 78.62 508 GLU B C 1
ATOM 8303 O O . GLU B 1 508 ? 34.656 0.616 -24.094 1 78.62 508 GLU B O 1
ATOM 8308 N N . VAL B 1 509 ? 35.438 1.369 -22.141 1 75.25 509 VAL B N 1
ATOM 8309 C CA . VAL B 1 509 ? 35.219 0.033 -21.594 1 75.25 509 VAL B CA 1
ATOM 8310 C C . VAL B 1 509 ? 33.906 -0.008 -20.844 1 75.25 509 VAL B C 1
ATOM 8312 O O . VAL B 1 509 ? 33.438 -1.082 -20.469 1 75.25 509 VAL B O 1
ATOM 8315 N N . LEU B 1 510 ? 33.375 1.199 -20.781 1 68.5 510 LEU B N 1
ATOM 8316 C CA . LEU B 1 510 ? 32.094 1.259 -20.094 1 68.5 510 LEU B CA 1
ATOM 8317 C C . LEU B 1 510 ? 31 0.563 -20.906 1 68.5 510 LEU B C 1
ATOM 8319 O O . LEU B 1 510 ? 30.969 0.689 -22.125 1 68.5 510 LEU B O 1
ATOM 8323 N N . GLY B 1 511 ? 30.562 -0.437 -20.656 1 60.09 511 GLY B N 1
ATOM 8324 C CA . GLY B 1 511 ? 29.5 -1.194 -21.297 1 60.09 511 GLY B CA 1
ATOM 8325 C C . GLY B 1 511 ? 28.219 -0.392 -21.484 1 60.09 511 GLY B C 1
ATOM 8326 O O . GLY B 1 511 ? 27.156 -0.959 -21.75 1 60.09 511 GLY B O 1
ATOM 8327 N N . TYR B 1 512 ? 28.281 0.939 -21.141 1 63.38 512 TYR B N 1
ATOM 8328 C CA . TYR B 1 512 ? 27.109 1.778 -21.375 1 63.38 512 TYR B CA 1
ATOM 8329 C C . TYR B 1 512 ? 27.516 3.15 -21.906 1 63.38 512 TYR B C 1
ATOM 8331 O O . TYR B 1 512 ? 28.688 3.547 -21.781 1 63.38 512 TYR B O 1
ATOM 8339 N N . ASP B 1 513 ? 26.5 3.832 -22.656 1 63.72 513 ASP B N 1
ATOM 8340 C CA . ASP B 1 513 ? 26.766 5.164 -23.188 1 63.72 513 ASP B CA 1
ATOM 8341 C C . ASP B 1 513 ? 26.75 6.215 -22.094 1 63.72 513 ASP B C 1
ATOM 8343 O O . ASP B 1 513 ? 25.891 6.176 -21.203 1 63.72 513 ASP B O 1
ATOM 8347 N N . LEU B 1 514 ? 27.766 6.855 -21.906 1 73.56 514 LEU B N 1
ATOM 8348 C CA . LEU B 1 514 ? 27.875 7.988 -20.984 1 73.56 514 LEU B CA 1
ATOM 8349 C C . LEU B 1 514 ? 28.141 9.281 -21.75 1 73.56 514 LEU B C 1
ATOM 8351 O O . LEU B 1 514 ? 29.297 9.625 -22.016 1 73.56 514 LEU B O 1
ATOM 8355 N N . PRO B 1 515 ? 27 9.93 -22.266 1 75.69 515 PRO B N 1
ATOM 8356 C CA . PRO B 1 515 ? 27.25 11.242 -22.859 1 75.69 515 PRO B CA 1
ATOM 8357 C C . PRO B 1 515 ? 27.859 12.234 -21.875 1 75.69 515 PRO B C 1
ATOM 8359 O O . PRO B 1 515 ? 27.438 12.297 -20.719 1 75.69 515 PRO B O 1
ATOM 8362 N N . TYR B 1 516 ? 28.938 12.797 -22.234 1 83.5 516 TYR B N 1
ATOM 8363 C CA . TYR B 1 516 ? 29.594 13.734 -21.328 1 83.5 516 TYR B CA 1
ATOM 8364 C C . TYR B 1 516 ? 30.125 14.945 -22.094 1 83.5 516 TYR B C 1
ATOM 8366 O O . TYR B 1 516 ? 30.156 14.945 -23.328 1 83.5 516 TYR B O 1
ATOM 8374 N N . GLN B 1 517 ? 30.234 16.062 -21.359 1 87.38 517 GLN B N 1
ATOM 8375 C CA . GLN B 1 517 ? 30.906 17.25 -21.859 1 87.38 517 GLN B CA 1
ATOM 8376 C C . GLN B 1 517 ? 31.891 17.812 -20.844 1 87.38 517 GLN B C 1
ATOM 8378 O O . GLN B 1 517 ? 31.578 17.906 -19.656 1 87.38 517 GLN B O 1
ATOM 8383 N N . PHE B 1 518 ? 33.094 17.969 -21.359 1 89.62 518 PHE B N 1
ATOM 8384 C CA . PHE B 1 518 ? 34.062 18.656 -20.516 1 89.62 518 PHE B CA 1
ATOM 8385 C C . PHE B 1 518 ? 33.844 20.172 -20.562 1 89.62 518 PHE B C 1
ATOM 8387 O O . PHE B 1 518 ? 33.625 20.734 -21.625 1 89.62 518 PHE B O 1
ATOM 8394 N N . VAL B 1 519 ? 33.844 20.75 -19.391 1 88.38 519 VAL B N 1
ATOM 8395 C CA . VAL B 1 519 ? 33.688 22.203 -19.281 1 88.38 519 VAL B CA 1
ATOM 8396 C C . VAL B 1 519 ? 34.812 22.766 -18.406 1 88.38 519 VAL B C 1
ATOM 8398 O O . VAL B 1 519 ? 35.062 22.266 -17.312 1 88.38 519 VAL B O 1
ATOM 8401 N N . PRO B 1 520 ? 35.469 23.797 -19.016 1 87.38 520 PRO B N 1
ATOM 8402 C CA . PRO B 1 520 ? 36.5 24.422 -18.172 1 87.38 520 PRO B CA 1
ATOM 8403 C C . PRO B 1 520 ? 35.906 25.172 -16.969 1 87.38 520 PRO B C 1
ATOM 8405 O O . PRO B 1 520 ? 34.844 25.781 -17.078 1 87.38 520 PRO B O 1
ATOM 8408 N N . TYR B 1 521 ? 36.5 24.953 -15.828 1 88.06 521 TYR B N 1
ATOM 8409 C CA . TYR B 1 521 ? 36.094 25.641 -14.609 1 88.06 521 TYR B CA 1
ATOM 8410 C C . TYR B 1 521 ? 37.219 26.469 -14.039 1 88.06 521 TYR B C 1
ATOM 8412 O O . TYR B 1 521 ? 38.281 25.953 -13.688 1 88.06 521 TYR B O 1
ATOM 8420 N N . ASN B 1 522 ? 36.969 27.781 -13.906 1 81.75 522 ASN B N 1
ATOM 8421 C CA . ASN B 1 522 ? 38 28.688 -13.477 1 81.75 522 ASN B CA 1
ATOM 8422 C C . ASN B 1 522 ? 37.844 29.078 -12.008 1 81.75 522 ASN B C 1
ATOM 8424 O O . ASN B 1 522 ? 38.562 29.953 -11.508 1 81.75 522 ASN B O 1
ATOM 8428 N N . GLY B 1 523 ? 37 28.438 -11.258 1 80.38 523 GLY B N 1
ATOM 8429 C CA . GLY B 1 523 ? 36.812 28.703 -9.836 1 80.38 523 GLY B CA 1
ATOM 8430 C C . GLY B 1 523 ? 37.719 27.844 -8.969 1 80.38 523 GLY B C 1
ATOM 8431 O O . GLY B 1 523 ? 38.688 27.234 -9.469 1 80.38 523 GLY B O 1
ATOM 8432 N N . THR B 1 524 ? 37.562 28 -7.633 1 79.56 524 THR B N 1
ATOM 8433 C CA . THR B 1 524 ? 38.344 27.203 -6.707 1 79.56 524 THR B CA 1
ATOM 8434 C C . THR B 1 524 ? 37.875 25.75 -6.711 1 79.56 524 THR B C 1
ATOM 8436 O O . THR B 1 524 ? 36.75 25.453 -7.133 1 79.56 524 THR B O 1
ATOM 8439 N N . TYR B 1 525 ? 38.781 24.906 -6.422 1 76.44 525 TYR B N 1
ATOM 8440 C CA . TYR B 1 525 ? 38.438 23.484 -6.324 1 76.44 525 TYR B CA 1
ATOM 8441 C C . TYR B 1 525 ? 37.312 23.266 -5.328 1 76.44 525 TYR B C 1
ATOM 8443 O O . TYR B 1 525 ? 36.406 22.453 -5.57 1 76.44 525 TYR B O 1
ATOM 8451 N N . ASP B 1 526 ? 37.406 24.078 -4.316 1 76.25 526 ASP B N 1
ATOM 8452 C CA . ASP B 1 526 ? 36.375 23.969 -3.314 1 76.25 526 ASP B CA 1
ATOM 8453 C C . ASP B 1 526 ? 35 24.297 -3.916 1 76.25 526 ASP B C 1
ATOM 8455 O O . ASP B 1 526 ? 34 23.625 -3.623 1 76.25 526 ASP B O 1
ATOM 8459 N N . ASP B 1 527 ? 35.062 25.219 -4.703 1 78.88 527 ASP B N 1
ATOM 8460 C CA . ASP B 1 527 ? 33.812 25.609 -5.367 1 78.88 527 ASP B CA 1
ATOM 8461 C C . ASP B 1 527 ? 33.312 24.484 -6.281 1 78.88 527 ASP B C 1
ATOM 8463 O O . ASP B 1 527 ? 32.125 24.219 -6.34 1 78.88 527 ASP B O 1
ATOM 8467 N N . LEU B 1 528 ? 34.25 23.859 -6.891 1 80.44 528 LEU B N 1
ATOM 8468 C CA . LEU B 1 528 ? 33.906 22.766 -7.789 1 80.44 528 LEU B CA 1
ATOM 8469 C C . LEU B 1 528 ? 33.281 21.609 -7.02 1 80.44 528 LEU B C 1
ATOM 8471 O O . LEU B 1 528 ? 32.25 21.062 -7.449 1 80.44 528 LEU B O 1
ATOM 8475 N N . VAL B 1 529 ? 33.812 21.344 -5.941 1 75.94 529 VAL B N 1
ATOM 8476 C CA . VAL B 1 529 ? 33.312 20.266 -5.102 1 75.94 529 VAL B CA 1
ATOM 8477 C C . VAL B 1 529 ? 31.922 20.625 -4.59 1 75.94 529 VAL B C 1
ATOM 8479 O O . VAL B 1 529 ? 31.031 19.766 -4.543 1 75.94 529 VAL B O 1
ATOM 8482 N N . HIS B 1 530 ? 31.859 21.828 -4.262 1 74 530 HIS B N 1
ATOM 8483 C CA . HIS B 1 530 ? 30.562 22.281 -3.764 1 74 530 HIS B CA 1
ATOM 8484 C C . HIS B 1 530 ? 29.484 22.141 -4.828 1 74 530 HIS B C 1
ATOM 8486 O O . HIS B 1 530 ? 28.344 21.812 -4.516 1 74 530 HIS B O 1
ATOM 8492 N N . HIS B 1 531 ? 29.922 22.328 -6.02 1 74.81 531 HIS B N 1
ATOM 8493 C CA . HIS B 1 531 ? 28.969 22.188 -7.117 1 74.81 531 HIS B CA 1
ATOM 8494 C C . HIS B 1 531 ? 28.516 20.734 -7.258 1 74.81 531 HIS B C 1
ATOM 8496 O O . HIS B 1 531 ? 27.328 20.484 -7.496 1 74.81 531 HIS B O 1
ATOM 8502 N N . VAL B 1 532 ? 29.406 19.875 -7.105 1 71.38 532 VAL B N 1
ATOM 8503 C CA . VAL B 1 532 ? 29.094 18.453 -7.23 1 71.38 532 VAL B CA 1
ATOM 8504 C C . VAL B 1 532 ? 28.25 18 -6.047 1 71.38 532 VAL B C 1
ATOM 8506 O O . VAL B 1 532 ? 27.266 17.281 -6.223 1 71.38 532 VAL B O 1
ATOM 8509 N N . TYR B 1 533 ? 28.688 18.547 -4.906 1 62.66 533 TYR B N 1
ATOM 8510 C CA . TYR B 1 533 ? 28 18.203 -3.67 1 62.66 533 TYR B CA 1
ATOM 8511 C C . TYR B 1 533 ? 26.547 18.656 -3.703 1 62.66 533 TYR B C 1
ATOM 8513 O O . TYR B 1 533 ? 25.656 17.938 -3.285 1 62.66 533 TYR B O 1
ATOM 8521 N N . ASN B 1 534 ? 26.484 19.812 -4.109 1 57.09 534 ASN B N 1
ATOM 8522 C CA . ASN B 1 534 ? 25.156 20.422 -4.109 1 57.09 534 ASN B CA 1
ATOM 8523 C C . ASN B 1 534 ? 24.359 20.047 -5.355 1 57.09 534 ASN B C 1
ATOM 8525 O O . ASN B 1 534 ? 23.25 20.547 -5.57 1 57.09 534 ASN B O 1
ATOM 8529 N N . LYS B 1 535 ? 24.953 19.031 -6.004 1 55.44 535 LYS B N 1
ATOM 8530 C CA . LYS B 1 535 ? 24.312 18.562 -7.223 1 55.44 535 LYS B CA 1
ATOM 8531 C C . LYS B 1 535 ? 23.875 19.719 -8.109 1 55.44 535 LYS B C 1
ATOM 8533 O O . LYS B 1 535 ? 22.766 19.734 -8.625 1 55.44 535 LYS B O 1
ATOM 8538 N N . VAL B 1 536 ? 24.562 20.891 -8.023 1 43.97 536 VAL B N 1
ATOM 8539 C CA . VAL B 1 536 ? 24.266 22.031 -8.867 1 43.97 536 VAL B CA 1
ATOM 8540 C C . VAL B 1 536 ? 24.453 21.672 -10.336 1 43.97 536 VAL B C 1
ATOM 8542 O O . VAL B 1 536 ? 25.531 21.188 -10.734 1 43.97 536 VAL B O 1
ATOM 8545 N N . ARG B 1 537 ? 23.438 21.328 -11.016 1 45.09 537 ARG B N 1
ATOM 8546 C CA . ARG B 1 537 ? 23.469 21.078 -12.453 1 45.09 537 ARG B CA 1
ATOM 8547 C C . ARG B 1 537 ? 23.938 22.312 -13.219 1 45.09 537 ARG B C 1
ATOM 8549 O O . ARG B 1 537 ? 23.281 23.344 -13.211 1 45.09 537 ARG B O 1
ATOM 8556 N N . THR B 1 538 ? 25.203 22.734 -13.195 1 37.84 538 THR B N 1
ATOM 8557 C CA . THR B 1 538 ? 25.547 23.75 -14.18 1 37.84 538 THR B CA 1
ATOM 8558 C C . THR B 1 538 ? 25.453 23.188 -15.594 1 37.84 538 THR B C 1
ATOM 8560 O O . THR B 1 538 ? 25.781 22.031 -15.828 1 37.84 538 THR B O 1
#

Organism: NCBI:txid444605

pLDDT: mean 82.05, std 19.44, range [21.03, 98.69]

Secondary structure (DSSP, 8-state):
---------------------TTHHHHHHHHHHHGGGS----------EEEEEEEEE-TTSHHHHHHHHHHHHHHHHHHHH-SSEEEEEEEEE-TT-HHHHHHHHHHHHHHS--SEEEE-SSHHHHHHHHHHHHHHT--EEES---SSPPTTHHHH-TTEEESS--SHHHHHHHHHHHHHHT--EEEEEEE--SS--THHHHHHHHHHHHTT-EEEEEEEEPPGGG-S-HHHHHHHHHHHTTSTT--B-EEEEEE--HHHHHHHHHHHHHTT-SSTT-EEEE-HHHHHGGGSS-HHHHHHTTT-EEEEE----SSHHHHHHHHHHHHHHHHH-GGGS-----HHHHHHHHHHHHHHHHHHTS-TT---HHHHHHHHTT-EEE-SSSEEEEETTEESSPPPEEEEEEETTEEEEEEEEETTTEEESSS---SS-----GGGGS-SSPP--TTT-SS----B-SS-----EEEEEESS-S-TTT-EEEE-TTS-EEEESHHHHHHHHHHHH-SS---EEEEEE-S-HHHHHHHHHTT---/---------------------THHHHHHHHHHHHGGGS----------EEEEEEEEE-TTSHHHHHHHHHHHHHHHHHHHH-SSEEEEEEEEE-TT-HHHHHHHHHHHHHHS--SEEEE-SSHHHHHHHHHHHHHHT--EEES---SSPPTTHHHH-TTEEESS--SHHHHHHHHHHHHHHT--EEEEEEE--SS--THHHHHHHHHHHHTT-EEEEEEEEPPGGG-S-HHHHHHHHHHHTTSTT--B-EEEEEE--HHHHHHHHHHHHHTT-SSTT-EEEE-HHHHHGGGTS-HHHHHHTTT-EEEEE----SSHHHHHHHHHHHHHHHHH-GGGS-----HHHHHHHHHHHHHHHHHHTS-TT---HHHHHHHHTT-EEE-SSSEEEEETTEESSPPPEEEEEEETTEEEEEEEEETTTEEESS----SS-----GGGGS-SSPP--TTT-SS----B-SS-----EEEEEESS-S-TTT-EEEE-TTS-EEEESHHHHHHHHHHHH-SS---EEEEEE-S-HHHHHHHHHTT---

Sequence (1076 aa):
MMCFKETALMTFPIFTFNKLPKLWLLLLVAASFLVTTLPHGGKDIYDSKVTNIGAIIDINSRTGKEEKTAMEIAVRKFNNGSPNHKLSLYFQDSRSSPLQAALAAKKLIEEDEVEVIIGMERWEEAALVADIGSQFKVPVISFSAPAITPPLASSRWPFLIRMAHSDSNQIKCIAAVIQSYNWRRVVTVYEDYAYGGDGMLALLSKALQDVGSEIEYNLVLPPFSFVSDPKDAVQEELTKLLSEKIQSRVFIVLQSSLPMMIHLFREAKKMGLVGNDMVWILTDRVTSFLDIVNTSVIHSMEGALGIKNYYYDNTSSYQTFLTQFRQKFISEYPEEGYYEPGFYALRAHDSIAIITQAMDRLSSNTSSPKSFLDNIFTTSFVGLSGEINVKAGKLLHSPMLRIVIVVGRGYRELDFWIPEFGFSNQPVVAKGGAENSTDATRLKRPVIWPGDLQRNPKGWLMPTDTKRMIIGVPGRTSFEKFVKVSTNDAGKEEYNGFCIELFRKVREVLGYDLPYQFVPYNGTYDDLVHHVYNKVRTMMCFKETALMTFPIFTFNKLPKLWLLLLVAASFLVTTLPHGGKDIYDSKVTNIGAIIDINSRTGKEEKTAMEIAVRKFNNGSPNHKLSLYFQDSRSSPLQAALAAKKLIEEDEVEVIIGMERWEEAALVADIGSQFKVPVISFSAPAITPPLASSRWPFLIRMAHSDSNQIKCIAAVIQSYNWRRVVTVYEDYAYGGDGMLALLSKALQDVGSEIEYNLVLPPFSFVSDPKDAVQEELTKLLSEKIQSRVFIVLQSSLPMMIHLFREAKKMGLVGNDMVWILTDRVTSFLDIVNTSVIHSMEGALGIKNYYYDNTSSYQTFLTQFRQKFISEYPEEGYYEPGFYALRAHDSIAIITQAMDRLSSNTSSPKSFLDNIFTTSFVGLSGEINVKAGKLLHSPMLRIVIVVGRGYRELDFWIPEFGFSNQPVVAKGGAENSTDATRLKRPVIWPGDLQRNPKGWLMPTDTKRMIIGVPGRTSFEKFVKVSTNDAGKEEYNGFCIELFRKVREVLGYDLPYQFVPYNGTYDDLVHHVYNKVRT